Protein 1X3C (pdb70)

Radius of gyration: 23.0 Å; Cα contacts (8 Å, |Δi|>4): 36; chains: 1; bounding box: 34×33×75 Å

CATH classification: 3.30.160.60

Organism: Homo sapiens (NCBI:txid9606)

InterPro domains:
  IPR013087 Zinc finger C2H2-type [PF00096] (807-831)
  IPR013087 Zinc finger C2H2-type [PF25420] (531-563)
  IPR013087 Zinc finger C2H2-type [PS00028] (571-591)
  IPR013087 Zinc finger C2H2-type [PS00028] (683-705)
  IPR013087 Zinc finger C2H2-type [PS00028] (724-744)
  IPR013087 Zinc finger C2H2-type [PS00028] (752-774)
  IPR013087 Zinc finger C2H2-type [PS00028] (781-803)
  IPR013087 Zinc finger C2H2-type [PS00028] (809-831)
  IPR013087 Zinc finger C2H2-type [PS00028] (1100-1123)
  IPR013087 Zinc finger C2H2-type [PS00028] (2116-2139)
  IPR013087 Zinc finger C2H2-type [PS00028] (2174-2197)
  IPR013087 Zinc finger C2H2-type [PS00028] (2258-2281)
  IPR013087 Zinc finger C2H2-type [PS00028] (2388-2410)
  IPR013087 Zinc finger C2H2-type [PS50157] (569-596)
  IPR013087 Zinc finger C2H2-type [PS50157] (681-710)
  IPR013087 Zinc finger C2H2-type [PS50157] (722-749)
  IPR013087 Zinc finger C2H2-type [PS50157] (750-779)
  IPR013087 Zinc finger C2H2-type [PS50157] (807-836)
  IPR013087 Zinc finger C2H2-type [PS50157] (1098-1128)
  IPR013087 Zinc finger C2H2-type [PS50157] (1375-1402)

Foldseek 3Di:
DDDDPDDDDDDPDDDDQADPPHDPDFPDADPPVPPRDTDSDPVVVAVCCCVPVNDGDPPPPPPDDDDDDDDDD

Secondary structure (DSSP, 8-state):
------------------SSSS-SS-S-B--STT---B-SSHHHHHHHHHHHSSS-------S----------

Sequence (73 aa):
GSSGSSGRKKPVSQSLEFPTRYSPYRPYRCVHQGCFAAFTIQQNLILHYQAVHKSDLPAFSAEVEEESGPSSGGSSGSSGRKKPVSQSLEFPTRYSPYRPYRCVHQGCFAAFTIQQNLILHYQAVHKSDLPAFSAEVEEESGPSSGGSSGSSGRKKPVSQSLEFPTRYSPYRPYRCVHQGCFAAFTIQQNLILHYQAVHKSDLPAFSAEVEEESGPSSGGSSGSSGRKKPVSQSLEFPTRYSPYRPYRCVHQGCFAAFTIQQNLILHYQAVHKSDLPAFSAEVEEESGPSSGGSSGSSGRKKPVSQSLEFPTRYSPYRPYRCVHQGCFAAFTIQQNLILHYQAVHKSDLPAFSAEVEEESGPSSGGSSGSSGRKKPVSQSLEFPTRYSPYRPYRCVHQGCFAAFTIQQNLILHYQAVHKSDLPAFSAEVEEESGPSSGGSSGSSGRKKPVSQSLEFPTRYSPYRPYRCVHQGCFAAFTIQQNLILHYQAVHKSDLPAFSAEVEEESGPSSGGSSGSSGRKKPVSQSLEFPTRYSPYRPYRCVHQGCFAAFTIQQNLILHYQAVHKSDLPAFSAEVEEESGPSSGGSSGSSGRKKPVSQSLEFPTRYSPYRPYRCVHQGCFAAFTIQQNLILHYQAVHKSDLPAFSAEVEEESGPSSGGSSGSSGRKKPVSQSLEFPTRYSPYRPYRCVHQGCFAAFTIQQNLILHYQAVHKSDLPAFSAEVEEESGPSSGGSSGSSGRKKPVSQSLEFPTRYSPYRPYRCVHQGCFAAFTIQQNLILHYQAVHKSDLPAFSAEVEEESGPSSGGSSGSSGRKKPVSQSLEFPTRYSPYRPYRCVHQGCFAAFTIQQNLILHYQAVHKSDLPAFSAEVEEESGPSSGGSSGSSGRKKPVSQSLEFPTRYSPYRPYRCVHQGCFAAFTIQQNLILHYQAVHKSDLPAFSAEVEEESGPSSGGSSGSSGRKKPVSQSLEFPTRYSPYRPYRCVHQGCFAAFTIQQNLILHYQAVHKSDLPAFSAEVEEESGPSSGGSSGSSGRKKPVSQSLEFPTRYSPYRPYRCVHQGCFAAFTIQQNLILHYQAVHKSDLPAFSAEVEEESGPSSGGSSGSSGRKKPVSQSLEFPTRYSPYRPYRCVHQGCFAAFTIQQNLILHYQAVHKSDLPAFSAEVEEESGPSSGGSSGSSGRKKPVSQSLEFPTRYSPYRPYRCVHQGCFAAFTIQQNLILHYQAVHKSDLPAFSAEVEEESGPSSGGSSGSSGRKKPVSQSLEFPTRYSPYRPYRCVHQGCFAAFTIQQNLILHYQAVHKSDLPAFSAEVEEESGPSSGGSSGSSGRKKPVSQSLEFPTRYSPYRPYRCVHQGCFAAFTIQQNLILHYQAVHKSDLPAFSAEVEEESGPSSGGSSGSSGRKKPVSQSLEFPTRYSPYRPYRCVHQGCFAAFTIQQNLILHYQAVHKSDLPAFSAEVEEESGPSSG

Solvent-accessible surface area: 7465 Å² total; per-residue (Å²): 134,121,115,75,121,120,77,188,169,144,122,132,117,143,98,135,168,106,134,55,194,144,44,126,145,93,90,87,172,15,102,76,193,70,29,206,31,17,61,64,103,87,95,67,7,44,69,11,6,84,77,81,58,158,43,101,63,72,92,178,108,74,177,102,188,126,154,98,38,142,97,118,117

Nearest PDB structures (foldseek):
  1x3c-assembly1_A  TM=5.666E-01  e=5.095E-11  Homo sapiens
  4r2r-assembly1_A  TM=7.655E-01  e=7.685E-01  Homo sapiens
  2eps-assembly1_A  TM=5.048E-01  e=7.685E-01  Homo sapiens
  1f2i-assembly1_H  TM=7.064E-01  e=3.737E+00  Mus musculus
  1x3c-assembly1_A  TM=5.534E-01  e=3.863E-11  Homo sapiens

Structure (mmCIF, N/CA/C/O backbone):
data_1X3C
#
_entry.id   1X3C
#
loop_
_entity.id
_entity.type
_entity.pdbx_description
1 polymer 'Zinc finger protein 292'
2 non-polymer 'ZINC ION'
#
loop_
_atom_site.group_PDB
_atom_site.id
_atom_site.type_symbol
_atom_site.label_atom_id
_atom_site.label_alt_id
_atom_site.label_comp_id
_atom_site.label_asym_id
_atom_site.label_entity_id
_atom_site.label_seq_id
_atom_site.pdbx_PDB_ins_code
_atom_site.Cartn_x
_atom_site.Cartn_y
_atom_site.Cartn_z
_atom_site.occupancy
_atom_site.B_iso_or_equiv
_atom_site.auth_seq_id
_atom_site.auth_comp_id
_atom_site.auth_asym_id
_atom_site.auth_atom_id
_atom_site.pdbx_PDB_model_num
ATOM 1 N N . GLY A 1 1 ? -24.832 11.520 -51.324 1.00 0.00 1 GLY A N 1
ATOM 2 C CA . GLY A 1 1 ? -25.224 12.190 -50.098 1.00 0.00 1 GLY A CA 1
ATOM 3 C C . GLY A 1 1 ? -24.054 12.416 -49.162 1.00 0.00 1 GLY A C 1
ATOM 4 O O . GLY A 1 1 ? -22.907 12.137 -49.512 1.00 0.00 1 GLY A O 1
ATOM 8 N N . SER A 1 2 ? -24.343 12.924 -47.968 1.00 0.00 2 SER A N 1
ATOM 9 C CA . SER A 1 2 ? -23.305 13.193 -46.980 1.00 0.00 2 SER A CA 1
ATOM 10 C C . SER A 1 2 ? -23.913 13.410 -45.598 1.00 0.00 2 SER A C 1
ATOM 11 O O . SER A 1 2 ? -25.064 13.827 -45.473 1.00 0.00 2 SER A O 1
ATOM 19 N N . SER A 1 3 ? -23.131 13.122 -44.562 1.00 0.00 3 SER A N 1
ATOM 20 C CA . SER A 1 3 ? -23.593 13.281 -43.188 1.00 0.00 3 SER A CA 1
ATOM 21 C C . SER A 1 3 ? -22.423 13.212 -42.211 1.00 0.00 3 SER A C 1
ATOM 22 O O . SER A 1 3 ? -21.318 12.812 -42.574 1.00 0.00 3 SER A O 1
ATOM 30 N N . GLY A 1 4 ? -22.676 13.608 -40.967 1.00 0.00 4 GLY A N 1
ATOM 31 C CA . GLY A 1 4 ? -21.636 13.584 -39.955 1.00 0.00 4 GLY A CA 1
ATOM 32 C C . GLY A 1 4 ? -22.139 13.080 -38.617 1.00 0.00 4 GLY A C 1
ATOM 33 O O . GLY A 1 4 ? -23.271 12.608 -38.510 1.00 0.00 4 GLY A O 1
ATOM 37 N N . SER A 1 5 ? -21.296 13.179 -37.594 1.00 0.00 5 SER A N 1
ATOM 38 C CA . SER A 1 5 ? -21.660 12.724 -36.257 1.00 0.00 5 SER A CA 1
ATOM 39 C C . SER A 1 5 ? -20.800 13.407 -35.198 1.00 0.00 5 SER A C 1
ATOM 40 O O . SER A 1 5 ? -19.671 13.817 -35.469 1.00 0.00 5 SER A O 1
ATOM 48 N N . SER A 1 6 ? -21.342 13.525 -33.990 1.00 0.00 6 SER A N 1
ATOM 49 C CA . SER A 1 6 ? -20.627 14.161 -32.890 1.00 0.00 6 SER A CA 1
ATOM 50 C C . SER A 1 6 ? -20.460 13.196 -31.720 1.00 0.00 6 SER A C 1
ATOM 51 O O . SER A 1 6 ? -21.291 12.315 -31.505 1.00 0.00 6 SER A O 1
ATOM 59 N N . GLY A 1 7 ? -19.379 13.370 -30.966 1.00 0.00 7 GLY A N 1
ATOM 60 C CA . GLY A 1 7 ? -19.122 12.509 -29.827 1.00 0.00 7 GLY A CA 1
ATOM 61 C C . GLY A 1 7 ? -18.051 13.065 -28.910 1.00 0.00 7 GLY A C 1
ATOM 62 O O . GLY A 1 7 ? -17.090 13.683 -29.369 1.00 0.00 7 GLY A O 1
ATOM 66 N N . ARG A 1 8 ? -18.217 12.846 -27.609 1.00 0.00 8 ARG A N 1
ATOM 67 C CA . ARG A 1 8 ? -17.258 13.333 -26.625 1.00 0.00 8 ARG A CA 1
ATOM 68 C C . ARG A 1 8 ? -17.466 12.646 -25.278 1.00 0.00 8 ARG A C 1
ATOM 69 O O . ARG A 1 8 ? -18.464 11.956 -25.068 1.00 0.00 8 ARG A O 1
ATOM 90 N N . LYS A 1 9 ? -16.517 12.839 -24.369 1.00 0.00 9 LYS A N 1
ATOM 91 C CA . LYS A 1 9 ? -16.595 12.239 -23.042 1.00 0.00 9 LYS A CA 1
ATOM 92 C C . LYS A 1 9 ? -15.666 12.955 -22.066 1.00 0.00 9 LYS A C 1
ATOM 93 O O . LYS A 1 9 ? -14.444 12.823 -22.145 1.00 0.00 9 LYS A O 1
ATOM 112 N N . LYS A 1 10 ? -16.252 13.712 -21.145 1.00 0.00 10 LYS A N 1
ATOM 113 C CA . LYS A 1 10 ? -15.478 14.447 -20.152 1.00 0.00 10 LYS A CA 1
ATOM 114 C C . LYS A 1 10 ? -14.886 13.499 -19.113 1.00 0.00 10 LYS A C 1
ATOM 115 O O . LYS A 1 10 ? -15.482 12.483 -18.755 1.00 0.00 10 LYS A O 1
ATOM 134 N N . PRO A 1 11 ? -13.687 13.838 -18.617 1.00 0.00 11 PRO A N 1
ATOM 135 C CA . PRO A 1 11 ? -12.990 13.031 -17.611 1.00 0.00 11 PRO A CA 1
ATOM 136 C C . PRO A 1 11 ? -13.677 13.081 -16.250 1.00 0.00 11 PRO A C 1
ATOM 137 O O . PRO A 1 11 ? -14.633 13.831 -16.053 1.00 0.00 11 PRO A O 1
ATOM 148 N N . VAL A 1 12 ? -13.183 12.278 -15.313 1.00 0.00 12 VAL A N 1
ATOM 149 C CA . VAL A 1 12 ? -13.748 12.232 -13.970 1.00 0.00 12 VAL A CA 1
ATOM 150 C C . VAL A 1 12 ? -12.760 12.766 -12.940 1.00 0.00 12 VAL A C 1
ATOM 151 O O . VAL A 1 12 ? -11.592 12.379 -12.925 1.00 0.00 12 VAL A O 1
ATOM 164 N N . SER A 1 13 ? -13.238 13.658 -12.077 1.00 0.00 13 SER A N 1
ATOM 165 C CA . SER A 1 13 ? -12.396 14.249 -11.044 1.00 0.00 13 SER A CA 1
ATOM 166 C C . SER A 1 13 ? -12.421 13.404 -9.774 1.00 0.00 13 SER A C 1
ATOM 167 O O . SER A 1 13 ? -13.230 13.638 -8.877 1.00 0.00 13 SER A O 1
ATOM 175 N N . GLN A 1 14 ? -11.528 12.422 -9.707 1.00 0.00 14 GLN A N 1
ATOM 176 C CA . GLN A 1 14 ? -11.447 11.541 -8.547 1.00 0.00 14 GLN A CA 1
ATOM 177 C C . GLN A 1 14 ? -10.589 12.162 -7.451 1.00 0.00 14 GLN A C 1
ATOM 178 O O . GLN A 1 14 ? -9.384 12.350 -7.623 1.00 0.00 14 GLN A O 1
ATOM 192 N N . SER A 1 15 ? -11.216 12.480 -6.323 1.00 0.00 15 SER A N 1
ATOM 193 C CA . SER A 1 15 ? -10.510 13.084 -5.199 1.00 0.00 15 SER A CA 1
ATOM 194 C C . SER A 1 15 ? -10.260 12.057 -4.099 1.00 0.00 15 SER A C 1
ATOM 195 O O . SER A 1 15 ? -10.759 10.932 -4.159 1.00 0.00 15 SER A O 1
ATOM 203 N N . LEU A 1 16 ? -9.485 12.452 -3.095 1.00 0.00 16 LEU A N 1
ATOM 204 C CA . LEU A 1 16 ? -9.168 11.567 -1.979 1.00 0.00 16 LEU A CA 1
ATOM 205 C C . LEU A 1 16 ? -10.001 11.920 -0.751 1.00 0.00 16 LEU A C 1
ATOM 206 O O . LEU A 1 16 ? -10.526 13.027 -0.643 1.00 0.00 16 LEU A O 1
ATOM 222 N N . GLU A 1 17 ? -10.115 10.970 0.173 1.00 0.00 17 GLU A N 1
ATOM 223 C CA . GLU A 1 17 ? -10.882 11.182 1.394 1.00 0.00 17 GLU A CA 1
ATOM 224 C C . GLU A 1 17 ? -9.983 11.092 2.624 1.00 0.00 17 GLU A C 1
ATOM 225 O O . GLU A 1 17 ? -10.269 11.691 3.661 1.00 0.00 17 GLU A O 1
ATOM 237 N N . PHE A 1 18 ? -8.896 10.338 2.501 1.00 0.00 18 PHE A N 1
ATOM 238 C CA . PHE A 1 18 ? -7.955 10.167 3.602 1.00 0.00 18 PHE A CA 1
ATOM 239 C C . PHE A 1 18 ? -7.850 11.444 4.430 1.00 0.00 18 PHE A C 1
ATOM 240 O O . PHE A 1 18 ? -7.665 12.542 3.904 1.00 0.00 18 PHE A O 1
ATOM 257 N N . PRO A 1 19 ? -7.970 11.299 5.758 1.00 0.00 19 PRO A N 1
ATOM 258 C CA . PRO A 1 19 ? -7.892 12.430 6.689 1.00 0.00 19 PRO A CA 1
ATOM 259 C C . PRO A 1 19 ? -6.484 13.008 6.781 1.00 0.00 19 PRO A C 1
ATOM 260 O O . PRO A 1 19 ? -6.292 14.221 6.692 1.00 0.00 19 PRO A O 1
ATOM 271 N N . THR A 1 20 ? -5.500 12.132 6.960 1.00 0.00 20 THR A N 1
ATOM 272 C CA . THR A 1 20 ? -4.109 12.556 7.065 1.00 0.00 20 THR A CA 1
ATOM 273 C C . THR A 1 20 ? -3.199 11.667 6.226 1.00 0.00 20 THR A C 1
ATOM 274 O O . THR A 1 20 ? -3.354 10.445 6.207 1.00 0.00 20 THR A O 1
ATOM 285 N N . ARG A 1 21 ? -2.249 12.286 5.534 1.00 0.00 21 ARG A N 1
ATOM 286 C CA . ARG A 1 21 ? -1.313 11.551 4.692 1.00 0.00 21 ARG A CA 1
ATOM 287 C C . ARG A 1 21 ? -0.765 10.330 5.426 1.00 0.00 21 ARG A C 1
ATOM 288 O O . ARG A 1 21 ? -0.407 9.329 4.806 1.00 0.00 21 ARG A O 1
ATOM 309 N N . TYR A 1 22 ? -0.703 10.422 6.750 1.00 0.00 22 TYR A N 1
ATOM 310 C CA . TYR A 1 22 ? -0.196 9.327 7.568 1.00 0.00 22 TYR A CA 1
ATOM 311 C C . TYR A 1 22 ? -0.829 9.345 8.956 1.00 0.00 22 TYR A C 1
ATOM 312 O O . TYR A 1 22 ? -1.038 10.408 9.541 1.00 0.00 22 TYR A O 1
ATOM 330 N N . SER A 1 23 ? -1.132 8.161 9.477 1.00 0.00 23 SER A N 1
ATOM 331 C CA . SER A 1 23 ? -1.745 8.039 10.795 1.00 0.00 23 SER A CA 1
ATOM 332 C C . SER A 1 23 ? -0.690 7.755 11.860 1.00 0.00 23 SER A C 1
ATOM 333 O O . SER A 1 23 ? 0.184 6.904 11.694 1.00 0.00 23 SER A O 1
ATOM 341 N N . PRO A 1 24 ? -0.773 8.485 12.983 1.00 0.00 24 PRO A N 1
ATOM 342 C CA . PRO A 1 24 ? 0.165 8.330 14.098 1.00 0.00 24 PRO A CA 1
ATOM 343 C C . PRO A 1 24 ? -0.017 7.005 14.830 1.00 0.00 24 PRO A C 1
ATOM 344 O O . PRO A 1 24 ? 0.957 6.337 15.177 1.00 0.00 24 PRO A O 1
ATOM 355 N N . TYR A 1 25 ? -1.271 6.629 15.060 1.00 0.00 25 TYR A N 1
ATOM 356 C CA . TYR A 1 25 ? -1.581 5.384 15.752 1.00 0.00 25 TYR A CA 1
ATOM 357 C C . TYR A 1 25 ? -2.095 4.331 14.775 1.00 0.00 25 TYR A C 1
ATOM 358 O O . TYR A 1 25 ? -2.757 4.654 13.789 1.00 0.00 25 TYR A O 1
ATOM 376 N N . ARG A 1 26 ? -1.785 3.070 15.057 1.00 0.00 26 ARG A N 1
ATOM 377 C CA . ARG A 1 26 ? -2.215 1.968 14.204 1.00 0.00 26 ARG A CA 1
ATOM 378 C C . ARG A 1 26 ? -2.947 0.905 15.017 1.00 0.00 26 ARG A C 1
ATOM 379 O O . ARG A 1 26 ? -2.414 0.345 15.976 1.00 0.00 26 ARG A O 1
ATOM 400 N N . PRO A 1 27 ? -4.198 0.619 14.628 1.00 0.00 27 PRO A N 1
ATOM 401 C CA . PRO A 1 27 ? -5.030 -0.379 15.307 1.00 0.00 27 PRO A CA 1
ATOM 402 C C . PRO A 1 27 ? -4.529 -1.802 15.080 1.00 0.00 27 PRO A C 1
ATOM 403 O O . PRO A 1 27 ? -4.819 -2.705 15.866 1.00 0.00 27 PRO A O 1
ATOM 414 N N . TYR A 1 28 ? -3.777 -1.995 14.003 1.00 0.00 28 TYR A N 1
ATOM 415 C CA . TYR A 1 28 ? -3.237 -3.309 13.673 1.00 0.00 28 TYR A CA 1
ATOM 416 C C . TYR A 1 28 ? -1.794 -3.441 14.149 1.00 0.00 28 TYR A C 1
ATOM 417 O O . TYR A 1 28 ? -0.910 -2.714 13.695 1.00 0.00 28 TYR A O 1
ATOM 435 N N . ARG A 1 29 ? -1.564 -4.374 15.067 1.00 0.00 29 ARG A N 1
ATOM 436 C CA . ARG A 1 29 ? -0.229 -4.603 15.606 1.00 0.00 29 ARG A CA 1
ATOM 437 C C . ARG A 1 29 ? 0.086 -6.094 15.664 1.00 0.00 29 ARG A C 1
ATOM 438 O O . ARG A 1 29 ? -0.704 -6.887 16.177 1.00 0.00 29 ARG A O 1
ATOM 459 N N . CYS A 1 30 ? 1.245 -6.470 15.134 1.00 0.00 30 CYS A N 1
ATOM 460 C CA . CYS A 1 30 ? 1.666 -7.866 15.125 1.00 0.00 30 CYS A CA 1
ATOM 461 C C . CYS A 1 30 ? 1.512 -8.490 16.509 1.00 0.00 30 CYS A C 1
ATOM 462 O O . CYS A 1 30 ? 1.941 -7.919 17.511 1.00 0.00 30 CYS A O 1
ATOM 469 N N . VAL A 1 31 ? 0.896 -9.668 16.555 1.00 0.00 31 VAL A N 1
ATOM 470 C CA . VAL A 1 31 ? 0.686 -10.371 17.815 1.00 0.00 31 VAL A CA 1
ATOM 471 C C . VAL A 1 31 ? 1.948 -11.105 18.252 1.00 0.00 31 VAL A C 1
ATOM 472 O O . VAL A 1 31 ? 2.239 -11.208 19.444 1.00 0.00 31 VAL A O 1
ATOM 485 N N . HIS A 1 32 ? 2.697 -11.614 17.278 1.00 0.00 32 HIS A N 1
ATOM 486 C CA . HIS A 1 32 ? 3.931 -12.339 17.562 1.00 0.00 32 HIS A CA 1
ATOM 487 C C . HIS A 1 32 ? 4.676 -11.705 18.732 1.00 0.00 32 HIS A C 1
ATOM 488 O O . HIS A 1 32 ? 5.124 -10.562 18.647 1.00 0.00 32 HIS A O 1
ATOM 502 N N . GLN A 1 33 ? 4.805 -12.454 19.822 1.00 0.00 33 GLN A N 1
ATOM 503 C CA . GLN A 1 33 ? 5.495 -11.964 21.009 1.00 0.00 33 GLN A CA 1
ATOM 504 C C . GLN A 1 33 ? 6.948 -11.624 20.693 1.00 0.00 33 GLN A C 1
ATOM 505 O O . GLN A 1 33 ? 7.828 -12.478 20.779 1.00 0.00 33 GLN A O 1
ATOM 519 N N . GLY A 1 34 ? 7.190 -10.369 20.325 1.00 0.00 34 GLY A N 1
ATOM 520 C CA . GLY A 1 34 ? 8.538 -9.939 20.001 1.00 0.00 34 GLY A CA 1
ATOM 521 C C . GLY A 1 34 ? 8.643 -9.369 18.600 1.00 0.00 34 GLY A C 1
ATOM 522 O O . GLY A 1 34 ? 9.616 -9.624 17.889 1.00 0.00 34 GLY A O 1
ATOM 526 N N . CYS A 1 35 ? 7.638 -8.597 18.199 1.00 0.00 35 CYS A N 1
ATOM 527 C CA . CYS A 1 35 ? 7.620 -7.992 16.873 1.00 0.00 35 CYS A CA 1
ATOM 528 C C . CYS A 1 35 ? 7.057 -6.575 16.931 1.00 0.00 35 CYS A C 1
ATOM 529 O O . CYS A 1 35 ? 5.866 -6.377 17.173 1.00 0.00 35 CYS A O 1
ATOM 536 N N . PHE A 1 36 ? 7.922 -5.591 16.705 1.00 0.00 36 PHE A N 1
ATOM 537 C CA . PHE A 1 36 ? 7.512 -4.192 16.732 1.00 0.00 36 PHE A CA 1
ATOM 538 C C . PHE A 1 36 ? 7.134 -3.709 15.334 1.00 0.00 36 PHE A C 1
ATOM 539 O O . PHE A 1 36 ? 7.855 -2.923 14.721 1.00 0.00 36 PHE A O 1
ATOM 556 N N . ALA A 1 37 ? 5.999 -4.188 14.836 1.00 0.00 37 ALA A N 1
ATOM 557 C CA . ALA A 1 37 ? 5.524 -3.805 13.513 1.00 0.00 37 ALA A CA 1
ATOM 558 C C . ALA A 1 37 ? 4.014 -3.587 13.513 1.00 0.00 37 ALA A C 1
ATOM 559 O O . ALA A 1 37 ? 3.303 -4.104 14.374 1.00 0.00 37 ALA A O 1
ATOM 566 N N . ALA A 1 38 ? 3.532 -2.818 12.542 1.00 0.00 38 ALA A N 1
ATOM 567 C CA . ALA A 1 38 ? 2.107 -2.533 12.430 1.00 0.00 38 ALA A CA 1
ATOM 568 C C . ALA A 1 38 ? 1.790 -1.825 11.117 1.00 0.00 38 ALA A C 1
ATOM 569 O O . ALA A 1 38 ? 2.655 -1.179 10.524 1.00 0.00 38 ALA A O 1
ATOM 576 N N . PHE A 1 39 ? 0.546 -1.951 10.667 1.00 0.00 39 PHE A N 1
ATOM 577 C CA . PHE A 1 39 ? 0.116 -1.324 9.423 1.00 0.00 39 PHE A CA 1
ATOM 578 C C . PHE A 1 39 ? -1.331 -0.852 9.524 1.00 0.00 39 PHE A C 1
ATOM 579 O O . PHE A 1 39 ? -2.237 -1.640 9.797 1.00 0.00 39 PHE A O 1
ATOM 596 N N . THR A 1 40 ? -1.542 0.442 9.302 1.00 0.00 40 THR A N 1
ATOM 597 C CA . THR A 1 40 ? -2.878 1.021 9.369 1.00 0.00 40 THR A CA 1
ATOM 598 C C . THR A 1 40 ? -3.877 0.194 8.568 1.00 0.00 40 THR A C 1
ATOM 599 O O . THR A 1 40 ? -4.974 -0.101 9.042 1.00 0.00 40 THR A O 1
ATOM 610 N N . ILE A 1 41 ? -3.490 -0.178 7.352 1.00 0.00 41 ILE A N 1
ATOM 611 C CA . ILE A 1 41 ? -4.352 -0.972 6.487 1.00 0.00 41 ILE A CA 1
ATOM 612 C C . ILE A 1 41 ? -4.212 -2.461 6.788 1.00 0.00 41 ILE A C 1
ATOM 613 O O . ILE A 1 41 ? -3.102 -2.976 6.916 1.00 0.00 41 ILE A O 1
ATOM 629 N N . GLN A 1 42 ? -5.346 -3.145 6.900 1.00 0.00 42 GLN A N 1
ATOM 630 C CA . GLN A 1 42 ? -5.350 -4.575 7.186 1.00 0.00 42 GLN A CA 1
ATOM 631 C C . GLN A 1 42 ? -4.569 -5.344 6.125 1.00 0.00 42 GLN A C 1
ATOM 632 O O . GLN A 1 42 ? -3.890 -6.324 6.431 1.00 0.00 42 GLN A O 1
ATOM 646 N N . GLN A 1 43 ? -4.671 -4.893 4.879 1.00 0.00 43 GLN A N 1
ATOM 647 C CA . GLN A 1 43 ? -3.974 -5.540 3.774 1.00 0.00 43 GLN A CA 1
ATOM 648 C C . GLN A 1 43 ? -2.462 -5.435 3.947 1.00 0.00 43 GLN A C 1
ATOM 649 O O . GLN A 1 43 ? -1.765 -6.446 4.024 1.00 0.00 43 GLN A O 1
ATOM 663 N N . ASN A 1 44 ? -1.962 -4.205 4.006 1.00 0.00 44 ASN A N 1
ATOM 664 C CA . ASN A 1 44 ? -0.533 -3.968 4.169 1.00 0.00 44 ASN A CA 1
ATOM 665 C C . ASN A 1 44 ? 0.011 -4.730 5.374 1.00 0.00 44 ASN A C 1
ATOM 666 O O . ASN A 1 44 ? 1.222 -4.899 5.521 1.00 0.00 44 ASN A O 1
ATOM 677 N N . LEU A 1 45 ? -0.892 -5.186 6.235 1.00 0.00 45 LEU A N 1
ATOM 678 C CA . LEU A 1 45 ? -0.504 -5.931 7.428 1.00 0.00 45 LEU A CA 1
ATOM 679 C C . LEU A 1 45 ? -0.334 -7.414 7.113 1.00 0.00 45 LEU A C 1
ATOM 680 O O . LEU A 1 45 ? 0.431 -8.115 7.776 1.00 0.00 45 LEU A O 1
ATOM 696 N N . ILE A 1 46 ? -1.051 -7.883 6.098 1.00 0.00 46 ILE A N 1
ATOM 697 C CA . ILE A 1 46 ? -0.977 -9.282 5.694 1.00 0.00 46 ILE A CA 1
ATOM 698 C C . ILE A 1 46 ? 0.423 -9.640 5.207 1.00 0.00 46 ILE A C 1
ATOM 699 O O . ILE A 1 46 ? 1.089 -10.504 5.779 1.00 0.00 46 ILE A O 1
ATOM 715 N N . LEU A 1 47 ? 0.865 -8.970 4.149 1.00 0.00 47 LEU A N 1
ATOM 716 C CA . LEU A 1 47 ? 2.188 -9.216 3.585 1.00 0.00 47 LEU A CA 1
ATOM 717 C C . LEU A 1 47 ? 3.254 -9.211 4.676 1.00 0.00 47 LEU A C 1
ATOM 718 O O . LEU A 1 47 ? 4.144 -10.062 4.692 1.00 0.00 47 LEU A O 1
ATOM 734 N N . HIS A 1 48 ? 3.157 -8.248 5.587 1.00 0.00 48 HIS A N 1
ATOM 735 C CA . HIS A 1 48 ? 4.112 -8.134 6.683 1.00 0.00 48 HIS A CA 1
ATOM 736 C C . HIS A 1 48 ? 4.431 -9.506 7.270 1.00 0.00 48 HIS A C 1
ATOM 737 O O . HIS A 1 48 ? 5.590 -9.823 7.539 1.00 0.00 48 HIS A O 1
ATOM 751 N N . TYR A 1 49 ? 3.396 -10.315 7.468 1.00 0.00 49 TYR A N 1
ATOM 752 C CA . TYR A 1 49 ? 3.565 -11.651 8.026 1.00 0.00 49 TYR A CA 1
ATOM 753 C C . TYR A 1 49 ? 4.234 -12.581 7.019 1.00 0.00 49 TYR A C 1
ATOM 754 O O . TYR A 1 49 ? 4.918 -13.532 7.396 1.00 0.00 49 TYR A O 1
ATOM 772 N N . GLN A 1 50 ? 4.030 -12.299 5.736 1.00 0.00 50 GLN A N 1
ATOM 773 C CA . GLN A 1 50 ? 4.613 -13.110 4.674 1.00 0.00 50 GLN A CA 1
ATOM 774 C C . GLN A 1 50 ? 5.989 -12.584 4.280 1.00 0.00 50 GLN A C 1
ATOM 775 O O . GLN A 1 50 ? 6.753 -13.265 3.597 1.00 0.00 50 GLN A O 1
ATOM 789 N N . ALA A 1 51 ? 6.299 -11.367 4.715 1.00 0.00 51 ALA A N 1
ATOM 790 C CA . ALA A 1 51 ? 7.584 -10.750 4.410 1.00 0.00 51 ALA A CA 1
ATOM 791 C C . ALA A 1 51 ? 8.552 -10.889 5.580 1.00 0.00 51 ALA A C 1
ATOM 792 O O . ALA A 1 51 ? 9.768 -10.819 5.404 1.00 0.00 51 ALA A O 1
ATOM 799 N N . VAL A 1 52 ? 8.004 -11.085 6.775 1.00 0.00 52 VAL A N 1
ATOM 800 C CA . VAL A 1 52 ? 8.819 -11.234 7.974 1.00 0.00 52 VAL A CA 1
ATOM 801 C C . VAL A 1 52 ? 8.872 -12.689 8.426 1.00 0.00 52 VAL A C 1
ATOM 802 O O . VAL A 1 52 ? 9.950 -13.263 8.583 1.00 0.00 52 VAL A O 1
ATOM 815 N N . HIS A 1 53 ? 7.700 -13.282 8.632 1.00 0.00 53 HIS A N 1
ATOM 816 C CA . HIS A 1 53 ? 7.612 -14.672 9.065 1.00 0.00 53 HIS A CA 1
ATOM 817 C C . HIS A 1 53 ? 7.116 -15.564 7.930 1.00 0.00 53 HIS A C 1
ATOM 818 O O . HIS A 1 53 ? 6.676 -16.691 8.159 1.00 0.00 53 HIS A O 1
ATOM 832 N N . LYS A 1 54 ? 7.188 -15.052 6.707 1.00 0.00 54 LYS A N 1
ATOM 833 C CA . LYS A 1 54 ? 6.747 -15.800 5.536 1.00 0.00 54 LYS A CA 1
ATOM 834 C C . LYS A 1 54 ? 5.555 -16.690 5.876 1.00 0.00 54 LYS A C 1
ATOM 835 O O . LYS A 1 54 ? 5.568 -17.891 5.606 1.00 0.00 54 LYS A O 1
ATOM 854 N N . SER A 1 55 ? 4.527 -16.092 6.468 1.00 0.00 55 SER A N 1
ATOM 855 C CA . SER A 1 55 ? 3.328 -16.831 6.847 1.00 0.00 55 SER A CA 1
ATOM 856 C C . SER A 1 55 ? 2.095 -15.934 6.787 1.00 0.00 55 SER A C 1
ATOM 857 O O . SER A 1 55 ? 2.203 -14.725 6.582 1.00 0.00 55 SER A O 1
ATOM 865 N N . ASP A 1 56 ? 0.924 -16.536 6.966 1.00 0.00 56 ASP A N 1
ATOM 866 C CA . ASP A 1 56 ? -0.330 -15.793 6.933 1.00 0.00 56 ASP A CA 1
ATOM 867 C C . ASP A 1 56 ? -0.905 -15.636 8.337 1.00 0.00 56 ASP A C 1
ATOM 868 O O . ASP A 1 56 ? -0.702 -16.489 9.202 1.00 0.00 56 ASP A O 1
ATOM 877 N N . LEU A 1 57 ? -1.623 -14.540 8.558 1.00 0.00 57 LEU A N 1
ATOM 878 C CA . LEU A 1 57 ? -2.227 -14.269 9.857 1.00 0.00 57 LEU A CA 1
ATOM 879 C C . LEU A 1 57 ? -2.956 -15.501 10.386 1.00 0.00 57 LEU A C 1
ATOM 880 O O . LEU A 1 57 ? -3.404 -16.361 9.627 1.00 0.00 57 LEU A O 1
ATOM 896 N N . PRO A 1 58 ? -3.079 -15.589 11.719 1.00 0.00 58 PRO A N 1
ATOM 897 C CA . PRO A 1 58 ? -3.755 -16.710 12.379 1.00 0.00 58 PRO A CA 1
ATOM 898 C C . PRO A 1 58 ? -5.261 -16.699 12.142 1.00 0.00 58 PRO A C 1
ATOM 899 O O . PRO A 1 58 ? -5.769 -15.905 11.351 1.00 0.00 58 PRO A O 1
ATOM 910 N N . ALA A 1 59 ? -5.971 -17.585 12.833 1.00 0.00 59 ALA A N 1
ATOM 911 C CA . ALA A 1 59 ? -7.419 -17.675 12.699 1.00 0.00 59 ALA A CA 1
ATOM 912 C C . ALA A 1 59 ? -8.103 -17.591 14.060 1.00 0.00 59 ALA A C 1
ATOM 913 O O . ALA A 1 59 ? -7.967 -18.489 14.891 1.00 0.00 59 ALA A O 1
ATOM 920 N N . PHE A 1 60 ? -8.837 -16.506 14.281 1.00 0.00 60 PHE A N 1
ATOM 921 C CA . PHE A 1 60 ? -9.540 -16.303 15.543 1.00 0.00 60 PHE A CA 1
ATOM 922 C C . PHE A 1 60 ? -11.016 -16.000 15.300 1.00 0.00 60 PHE A C 1
ATOM 923 O O . PHE A 1 60 ? -11.622 -15.199 16.012 1.00 0.00 60 PHE A O 1
ATOM 940 N N . SER A 1 61 ? -11.588 -16.646 14.289 1.00 0.00 61 SER A N 1
ATOM 941 C CA . SER A 1 61 ? -12.991 -16.443 13.948 1.00 0.00 61 SER A CA 1
ATOM 942 C C . SER A 1 61 ? -13.490 -17.546 13.020 1.00 0.00 61 SER A C 1
ATOM 943 O O . SER A 1 61 ? -12.733 -18.437 12.634 1.00 0.00 61 SER A O 1
ATOM 951 N N . ALA A 1 62 ? -14.769 -17.480 12.666 1.00 0.00 62 ALA A N 1
ATOM 952 C CA . ALA A 1 62 ? -15.369 -18.471 11.781 1.00 0.00 62 ALA A CA 1
ATOM 953 C C . ALA A 1 62 ? -16.150 -17.801 10.656 1.00 0.00 62 ALA A C 1
ATOM 954 O O . ALA A 1 62 ? -16.220 -16.575 10.582 1.00 0.00 62 ALA A O 1
ATOM 961 N N . GLU A 1 63 ? -16.735 -18.614 9.781 1.00 0.00 63 GLU A N 1
ATOM 962 C CA . GLU A 1 63 ? -17.509 -18.098 8.659 1.00 0.00 63 GLU A CA 1
ATOM 963 C C . GLU A 1 63 ? -18.650 -17.211 9.147 1.00 0.00 63 GLU A C 1
ATOM 964 O O . GLU A 1 63 ? -19.780 -17.670 9.315 1.00 0.00 63 GLU A O 1
ATOM 976 N N . VAL A 1 64 ? -18.346 -15.937 9.373 1.00 0.00 64 VAL A N 1
ATOM 977 C CA . VAL A 1 64 ? -19.346 -14.984 9.841 1.00 0.00 64 VAL A CA 1
ATOM 978 C C . VAL A 1 64 ? -19.121 -13.606 9.228 1.00 0.00 64 VAL A C 1
ATOM 979 O O . VAL A 1 64 ? -17.990 -13.128 9.149 1.00 0.00 64 VAL A O 1
ATOM 992 N N . GLU A 1 65 ? -20.207 -12.973 8.795 1.00 0.00 65 GLU A N 1
ATOM 993 C CA . GLU A 1 65 ? -20.128 -11.650 8.189 1.00 0.00 65 GLU A CA 1
ATOM 994 C C . GLU A 1 65 ? -21.125 -10.693 8.837 1.00 0.00 65 GLU A C 1
ATOM 995 O O . GLU A 1 65 ? -21.852 -9.978 8.148 1.00 0.00 65 GLU A O 1
ATOM 1007 N N . GLU A 1 66 ? -21.153 -10.688 10.166 1.00 0.00 66 GLU A N 1
ATOM 1008 C CA . GLU A 1 66 ? -22.062 -9.821 10.907 1.00 0.00 66 GLU A CA 1
ATOM 1009 C C . GLU A 1 66 ? -21.286 -8.845 11.787 1.00 0.00 66 GLU A C 1
ATOM 1010 O O . GLU A 1 66 ? -20.079 -8.988 11.974 1.00 0.00 66 GLU A O 1
ATOM 1022 N N . GLU A 1 67 ? -21.990 -7.854 12.324 1.00 0.00 67 GLU A N 1
ATOM 1023 C CA . GLU A 1 67 ? -21.368 -6.853 13.183 1.00 0.00 67 GLU A CA 1
ATOM 1024 C C . GLU A 1 67 ? -21.789 -7.047 14.637 1.00 0.00 67 GLU A C 1
ATOM 1025 O O . GLU A 1 67 ? -20.961 -7.342 15.499 1.00 0.00 67 GLU A O 1
ATOM 1037 N N . SER A 1 68 ? -23.080 -6.878 14.900 1.00 0.00 68 SER A N 1
ATOM 1038 C CA . SER A 1 68 ? -23.611 -7.029 16.250 1.00 0.00 68 SER A CA 1
ATOM 1039 C C . SER A 1 68 ? -22.636 -6.474 17.283 1.00 0.00 68 SER A C 1
ATOM 1040 O O . SER A 1 68 ? -22.444 -7.057 18.349 1.00 0.00 68 SER A O 1
ATOM 1048 N N . GLY A 1 69 ? -22.021 -5.340 16.958 1.00 0.00 69 GLY A N 1
ATOM 1049 C CA . GLY A 1 69 ? -21.073 -4.724 17.867 1.00 0.00 69 GLY A CA 1
ATOM 1050 C C . GLY A 1 69 ? -21.752 -3.904 18.946 1.00 0.00 69 GLY A C 1
ATOM 1051 O O . GLY A 1 69 ? -22.927 -3.552 18.841 1.00 0.00 69 GLY A O 1
ATOM 1055 N N . PRO A 1 70 ? -21.004 -3.589 20.014 1.00 0.00 70 PRO A N 1
ATOM 1056 C CA . PRO A 1 70 ? -21.522 -2.803 21.138 1.00 0.00 70 PRO A CA 1
ATOM 1057 C C . PRO A 1 70 ? -21.772 -1.347 20.761 1.00 0.00 70 PRO A C 1
ATOM 1058 O O . PRO A 1 70 ? -20.902 -0.493 20.933 1.00 0.00 70 PRO A O 1
ATOM 1069 N N . SER A 1 71 ? -22.966 -1.071 20.247 1.00 0.00 71 SER A N 1
ATOM 1070 C CA . SER A 1 71 ? -23.330 0.282 19.842 1.00 0.00 71 SER A CA 1
ATOM 1071 C C . SER A 1 71 ? -23.032 1.281 20.956 1.00 0.00 71 SER A C 1
ATOM 1072 O O . SER A 1 71 ? -22.882 0.905 22.118 1.00 0.00 71 SER A O 1
ATOM 1080 N N . SER A 1 72 ? -22.949 2.557 20.592 1.00 0.00 72 SER A N 1
ATOM 1081 C CA . SER A 1 72 ? -22.666 3.611 21.560 1.00 0.00 72 SER A CA 1
ATOM 1082 C C . SER A 1 72 ? -23.585 3.496 22.772 1.00 0.00 72 SER A C 1
ATOM 1083 O O . SER A 1 72 ? -24.749 3.118 22.650 1.00 0.00 72 SER A O 1
ATOM 1091 N N . GLY A 1 73 ? -23.051 3.827 23.945 1.00 0.00 73 GLY A N 1
ATOM 1092 C CA . GLY A 1 73 ? -23.835 3.755 25.163 1.00 0.00 73 GLY A CA 1
ATOM 1093 C C . GLY A 1 73 ? -23.795 2.379 25.798 1.00 0.00 73 GLY A C 1
ATOM 1094 O O . GLY A 1 73 ? -23.353 1.432 25.149 1.00 0.00 73 GLY A O 1
ATOM 1099 N N . GLY A 1 1 ? -28.012 -36.920 -19.692 1.00 0.00 1 GLY A N 2
ATOM 1100 C CA . GLY A 1 1 ? -28.339 -35.596 -19.194 1.00 0.00 1 GLY A CA 2
ATOM 1101 C C . GLY A 1 1 ? -27.334 -34.548 -19.631 1.00 0.00 1 GLY A C 2
ATOM 1102 O O . GLY A 1 1 ? -26.303 -34.874 -20.220 1.00 0.00 1 GLY A O 2
ATOM 1106 N N . SER A 1 2 ? -27.634 -33.286 -19.343 1.00 0.00 2 SER A N 2
ATOM 1107 C CA . SER A 1 2 ? -26.752 -32.186 -19.714 1.00 0.00 2 SER A CA 2
ATOM 1108 C C . SER A 1 2 ? -27.242 -30.871 -19.117 1.00 0.00 2 SER A C 2
ATOM 1109 O O . SER A 1 2 ? -28.445 -30.638 -19.004 1.00 0.00 2 SER A O 2
ATOM 1117 N N . SER A 1 3 ? -26.300 -30.014 -18.736 1.00 0.00 3 SER A N 2
ATOM 1118 C CA . SER A 1 3 ? -26.634 -28.723 -18.146 1.00 0.00 3 SER A CA 2
ATOM 1119 C C . SER A 1 3 ? -25.416 -27.805 -18.122 1.00 0.00 3 SER A C 2
ATOM 1120 O O . SER A 1 3 ? -24.302 -28.225 -18.432 1.00 0.00 3 SER A O 2
ATOM 1128 N N . GLY A 1 4 ? -25.637 -26.547 -17.751 1.00 0.00 4 GLY A N 2
ATOM 1129 C CA . GLY A 1 4 ? -24.550 -25.588 -17.693 1.00 0.00 4 GLY A CA 2
ATOM 1130 C C . GLY A 1 4 ? -25.037 -24.171 -17.466 1.00 0.00 4 GLY A C 2
ATOM 1131 O O . GLY A 1 4 ? -26.117 -23.798 -17.925 1.00 0.00 4 GLY A O 2
ATOM 1135 N N . SER A 1 5 ? -24.241 -23.380 -16.755 1.00 0.00 5 SER A N 2
ATOM 1136 C CA . SER A 1 5 ? -24.600 -21.997 -16.463 1.00 0.00 5 SER A CA 2
ATOM 1137 C C . SER A 1 5 ? -23.391 -21.217 -15.956 1.00 0.00 5 SER A C 2
ATOM 1138 O O . SER A 1 5 ? -22.462 -21.791 -15.389 1.00 0.00 5 SER A O 2
ATOM 1146 N N . SER A 1 6 ? -23.411 -19.904 -16.166 1.00 0.00 6 SER A N 2
ATOM 1147 C CA . SER A 1 6 ? -22.316 -19.044 -15.734 1.00 0.00 6 SER A CA 2
ATOM 1148 C C . SER A 1 6 ? -22.786 -17.602 -15.579 1.00 0.00 6 SER A C 2
ATOM 1149 O O . SER A 1 6 ? -23.823 -17.214 -16.115 1.00 0.00 6 SER A O 2
ATOM 1157 N N . GLY A 1 7 ? -22.014 -16.810 -14.840 1.00 0.00 7 GLY A N 2
ATOM 1158 C CA . GLY A 1 7 ? -22.368 -15.419 -14.627 1.00 0.00 7 GLY A CA 2
ATOM 1159 C C . GLY A 1 7 ? -21.393 -14.707 -13.709 1.00 0.00 7 GLY A C 2
ATOM 1160 O O . GLY A 1 7 ? -20.699 -15.344 -12.917 1.00 0.00 7 GLY A O 2
ATOM 1164 N N . ARG A 1 8 ? -21.340 -13.384 -13.817 1.00 0.00 8 ARG A N 2
ATOM 1165 C CA . ARG A 1 8 ? -20.441 -12.586 -12.992 1.00 0.00 8 ARG A CA 2
ATOM 1166 C C . ARG A 1 8 ? -20.744 -11.098 -13.141 1.00 0.00 8 ARG A C 2
ATOM 1167 O O . ARG A 1 8 ? -21.463 -10.687 -14.052 1.00 0.00 8 ARG A O 2
ATOM 1188 N N . LYS A 1 9 ? -20.190 -10.293 -12.240 1.00 0.00 9 LYS A N 2
ATOM 1189 C CA . LYS A 1 9 ? -20.399 -8.851 -12.270 1.00 0.00 9 LYS A CA 2
ATOM 1190 C C . LYS A 1 9 ? -19.075 -8.106 -12.131 1.00 0.00 9 LYS A C 2
ATOM 1191 O O . LYS A 1 9 ? -18.072 -8.677 -11.704 1.00 0.00 9 LYS A O 2
ATOM 1210 N N . LYS A 1 10 ? -19.080 -6.828 -12.494 1.00 0.00 10 LYS A N 2
ATOM 1211 C CA . LYS A 1 10 ? -17.880 -6.003 -12.408 1.00 0.00 10 LYS A CA 2
ATOM 1212 C C . LYS A 1 10 ? -18.017 -4.957 -11.307 1.00 0.00 10 LYS A C 2
ATOM 1213 O O . LYS A 1 10 ? -19.085 -4.381 -11.095 1.00 0.00 10 LYS A O 2
ATOM 1232 N N . PRO A 1 11 ? -16.912 -4.701 -10.591 1.00 0.00 11 PRO A N 2
ATOM 1233 C CA . PRO A 1 11 ? -16.884 -3.721 -9.502 1.00 0.00 11 PRO A CA 2
ATOM 1234 C C . PRO A 1 11 ? -17.005 -2.288 -10.008 1.00 0.00 11 PRO A C 2
ATOM 1235 O O . PRO A 1 11 ? -17.165 -2.054 -11.206 1.00 0.00 11 PRO A O 2
ATOM 1246 N N . VAL A 1 12 ? -16.927 -1.331 -9.089 1.00 0.00 12 VAL A N 2
ATOM 1247 C CA . VAL A 1 12 ? -17.027 0.080 -9.443 1.00 0.00 12 VAL A CA 2
ATOM 1248 C C . VAL A 1 12 ? -16.597 0.969 -8.281 1.00 0.00 12 VAL A C 2
ATOM 1249 O O . VAL A 1 12 ? -17.188 0.927 -7.202 1.00 0.00 12 VAL A O 2
ATOM 1262 N N . SER A 1 13 ? -15.564 1.774 -8.510 1.00 0.00 13 SER A N 2
ATOM 1263 C CA . SER A 1 13 ? -15.053 2.672 -7.482 1.00 0.00 13 SER A CA 2
ATOM 1264 C C . SER A 1 13 ? -16.083 3.743 -7.134 1.00 0.00 13 SER A C 2
ATOM 1265 O O . SER A 1 13 ? -17.112 3.866 -7.797 1.00 0.00 13 SER A O 2
ATOM 1273 N N . GLN A 1 14 ? -15.796 4.514 -6.090 1.00 0.00 14 GLN A N 2
ATOM 1274 C CA . GLN A 1 14 ? -16.698 5.573 -5.653 1.00 0.00 14 GLN A CA 2
ATOM 1275 C C . GLN A 1 14 ? -15.937 6.658 -4.898 1.00 0.00 14 GLN A C 2
ATOM 1276 O O . GLN A 1 14 ? -15.160 6.367 -3.989 1.00 0.00 14 GLN A O 2
ATOM 1290 N N . SER A 1 15 ? -16.166 7.910 -5.282 1.00 0.00 15 SER A N 2
ATOM 1291 C CA . SER A 1 15 ? -15.499 9.039 -4.644 1.00 0.00 15 SER A CA 2
ATOM 1292 C C . SER A 1 15 ? -16.293 9.528 -3.436 1.00 0.00 15 SER A C 2
ATOM 1293 O O . SER A 1 15 ? -17.521 9.602 -3.475 1.00 0.00 15 SER A O 2
ATOM 1301 N N . LEU A 1 16 ? -15.582 9.859 -2.364 1.00 0.00 16 LEU A N 2
ATOM 1302 C CA . LEU A 1 16 ? -16.219 10.342 -1.143 1.00 0.00 16 LEU A CA 2
ATOM 1303 C C . LEU A 1 16 ? -15.892 11.812 -0.903 1.00 0.00 16 LEU A C 2
ATOM 1304 O O . LEU A 1 16 ? -15.032 12.384 -1.572 1.00 0.00 16 LEU A O 2
ATOM 1320 N N . GLU A 1 17 ? -16.584 12.417 0.058 1.00 0.00 17 GLU A N 2
ATOM 1321 C CA . GLU A 1 17 ? -16.365 13.821 0.387 1.00 0.00 17 GLU A CA 2
ATOM 1322 C C . GLU A 1 17 ? -14.895 14.196 0.222 1.00 0.00 17 GLU A C 2
ATOM 1323 O O . GLU A 1 17 ? -14.571 15.286 -0.249 1.00 0.00 17 GLU A O 2
ATOM 1335 N N . PHE A 1 18 ? -14.011 13.285 0.614 1.00 0.00 18 PHE A N 2
ATOM 1336 C CA . PHE A 1 18 ? -12.575 13.520 0.512 1.00 0.00 18 PHE A CA 2
ATOM 1337 C C . PHE A 1 18 ? -11.849 12.259 0.055 1.00 0.00 18 PHE A C 2
ATOM 1338 O O . PHE A 1 18 ? -11.812 11.246 0.754 1.00 0.00 18 PHE A O 2
ATOM 1355 N N . PRO A 1 19 ? -11.258 12.320 -1.147 1.00 0.00 19 PRO A N 2
ATOM 1356 C CA . PRO A 1 19 ? -10.521 11.191 -1.725 1.00 0.00 19 PRO A CA 2
ATOM 1357 C C . PRO A 1 19 ? -9.216 10.912 -0.989 1.00 0.00 19 PRO A C 2
ATOM 1358 O O . PRO A 1 19 ? -8.671 9.810 -1.064 1.00 0.00 19 PRO A O 2
ATOM 1369 N N . THR A 1 20 ? -8.717 11.918 -0.275 1.00 0.00 20 THR A N 2
ATOM 1370 C CA . THR A 1 20 ? -7.475 11.781 0.475 1.00 0.00 20 THR A CA 2
ATOM 1371 C C . THR A 1 20 ? -7.727 11.165 1.846 1.00 0.00 20 THR A C 2
ATOM 1372 O O . THR A 1 20 ? -8.722 11.472 2.502 1.00 0.00 20 THR A O 2
ATOM 1383 N N . ARG A 1 21 ? -6.818 10.295 2.275 1.00 0.00 21 ARG A N 2
ATOM 1384 C CA . ARG A 1 21 ? -6.942 9.636 3.569 1.00 0.00 21 ARG A CA 2
ATOM 1385 C C . ARG A 1 21 ? -5.674 9.822 4.398 1.00 0.00 21 ARG A C 2
ATOM 1386 O O . ARG A 1 21 ? -4.605 10.114 3.859 1.00 0.00 21 ARG A O 2
ATOM 1407 N N . TYR A 1 22 ? -5.800 9.651 5.709 1.00 0.00 22 TYR A N 2
ATOM 1408 C CA . TYR A 1 22 ? -4.665 9.803 6.612 1.00 0.00 22 TYR A CA 2
ATOM 1409 C C . TYR A 1 22 ? -4.591 8.638 7.594 1.00 0.00 22 TYR A C 2
ATOM 1410 O O . TYR A 1 22 ? -5.447 7.754 7.591 1.00 0.00 22 TYR A O 2
ATOM 1428 N N . SER A 1 23 ? -3.560 8.645 8.433 1.00 0.00 23 SER A N 2
ATOM 1429 C CA . SER A 1 23 ? -3.370 7.588 9.419 1.00 0.00 23 SER A CA 2
ATOM 1430 C C . SER A 1 23 ? -3.405 8.153 10.836 1.00 0.00 23 SER A C 2
ATOM 1431 O O . SER A 1 23 ? -2.397 8.613 11.373 1.00 0.00 23 SER A O 2
ATOM 1439 N N . PRO A 1 24 ? -4.594 8.120 11.457 1.00 0.00 24 PRO A N 2
ATOM 1440 C CA . PRO A 1 24 ? -4.790 8.624 12.819 1.00 0.00 24 PRO A CA 2
ATOM 1441 C C . PRO A 1 24 ? -4.108 7.749 13.865 1.00 0.00 24 PRO A C 2
ATOM 1442 O O . PRO A 1 24 ? -3.499 8.253 14.809 1.00 0.00 24 PRO A O 2
ATOM 1453 N N . TYR A 1 25 ? -4.215 6.436 13.691 1.00 0.00 25 TYR A N 2
ATOM 1454 C CA . TYR A 1 25 ? -3.611 5.490 14.622 1.00 0.00 25 TYR A CA 2
ATOM 1455 C C . TYR A 1 25 ? -3.409 4.130 13.962 1.00 0.00 25 TYR A C 2
ATOM 1456 O O . TYR A 1 25 ? -3.925 3.872 12.874 1.00 0.00 25 TYR A O 2
ATOM 1474 N N . ARG A 1 26 ? -2.656 3.262 14.629 1.00 0.00 26 ARG A N 2
ATOM 1475 C CA . ARG A 1 26 ? -2.385 1.927 14.108 1.00 0.00 26 ARG A CA 2
ATOM 1476 C C . ARG A 1 26 ? -3.142 0.868 14.905 1.00 0.00 26 ARG A C 2
ATOM 1477 O O . ARG A 1 26 ? -2.642 0.321 15.889 1.00 0.00 26 ARG A O 2
ATOM 1498 N N . PRO A 1 27 ? -4.377 0.572 14.473 1.00 0.00 27 PRO A N 2
ATOM 1499 C CA . PRO A 1 27 ? -5.229 -0.422 15.132 1.00 0.00 27 PRO A CA 2
ATOM 1500 C C . PRO A 1 27 ? -4.714 -1.845 14.939 1.00 0.00 27 PRO A C 2
ATOM 1501 O O . PRO A 1 27 ? -5.039 -2.743 15.716 1.00 0.00 27 PRO A O 2
ATOM 1512 N N . TYR A 1 28 ? -3.910 -2.043 13.901 1.00 0.00 28 TYR A N 2
ATOM 1513 C CA . TYR A 1 28 ? -3.352 -3.357 13.606 1.00 0.00 28 TYR A CA 2
ATOM 1514 C C . TYR A 1 28 ? -1.907 -3.455 14.084 1.00 0.00 28 TYR A C 2
ATOM 1515 O O . TYR A 1 28 ? -1.022 -2.776 13.563 1.00 0.00 28 TYR A O 2
ATOM 1533 N N . ARG A 1 29 ? -1.676 -4.306 15.078 1.00 0.00 29 ARG A N 2
ATOM 1534 C CA . ARG A 1 29 ? -0.339 -4.494 15.628 1.00 0.00 29 ARG A CA 2
ATOM 1535 C C . ARG A 1 29 ? 0.083 -5.958 15.544 1.00 0.00 29 ARG A C 2
ATOM 1536 O O . ARG A 1 29 ? -0.739 -6.862 15.701 1.00 0.00 29 ARG A O 2
ATOM 1557 N N . CYS A 1 30 ? 1.368 -6.185 15.295 1.00 0.00 30 CYS A N 2
ATOM 1558 C CA . CYS A 1 30 ? 1.900 -7.538 15.189 1.00 0.00 30 CYS A CA 2
ATOM 1559 C C . CYS A 1 30 ? 1.954 -8.210 16.558 1.00 0.00 30 CYS A C 2
ATOM 1560 O O . CYS A 1 30 ? 2.608 -7.718 17.477 1.00 0.00 30 CYS A O 2
ATOM 1567 N N . VAL A 1 31 ? 1.263 -9.338 16.685 1.00 0.00 31 VAL A N 2
ATOM 1568 C CA . VAL A 1 31 ? 1.233 -10.079 17.940 1.00 0.00 31 VAL A CA 2
ATOM 1569 C C . VAL A 1 31 ? 2.623 -10.584 18.314 1.00 0.00 31 VAL A C 2
ATOM 1570 O O . VAL A 1 31 ? 2.907 -10.843 19.483 1.00 0.00 31 VAL A O 2
ATOM 1583 N N . HIS A 1 32 ? 3.486 -10.720 17.312 1.00 0.00 32 HIS A N 2
ATOM 1584 C CA . HIS A 1 32 ? 4.847 -11.193 17.535 1.00 0.00 32 HIS A CA 2
ATOM 1585 C C . HIS A 1 32 ? 5.595 -10.264 18.487 1.00 0.00 32 HIS A C 2
ATOM 1586 O O . HIS A 1 32 ? 6.174 -9.264 18.065 1.00 0.00 32 HIS A O 2
ATOM 1600 N N . GLN A 1 33 ? 5.578 -10.604 19.772 1.00 0.00 33 GLN A N 2
ATOM 1601 C CA . GLN A 1 33 ? 6.254 -9.799 20.783 1.00 0.00 33 GLN A CA 2
ATOM 1602 C C . GLN A 1 33 ? 7.717 -9.577 20.414 1.00 0.00 33 GLN A C 2
ATOM 1603 O O . GLN A 1 33 ? 8.597 -10.317 20.851 1.00 0.00 33 GLN A O 2
ATOM 1617 N N . GLY A 1 34 ? 7.969 -8.552 19.605 1.00 0.00 34 GLY A N 2
ATOM 1618 C CA . GLY A 1 34 ? 9.327 -8.251 19.191 1.00 0.00 34 GLY A CA 2
ATOM 1619 C C . GLY A 1 34 ? 9.422 -7.915 17.716 1.00 0.00 34 GLY A C 2
ATOM 1620 O O . GLY A 1 34 ? 10.414 -8.236 17.060 1.00 0.00 34 GLY A O 2
ATOM 1624 N N . CYS A 1 35 ? 8.387 -7.268 17.190 1.00 0.00 35 CYS A N 2
ATOM 1625 C CA . CYS A 1 35 ? 8.355 -6.890 15.783 1.00 0.00 35 CYS A CA 2
ATOM 1626 C C . CYS A 1 35 ? 8.088 -5.396 15.627 1.00 0.00 35 CYS A C 2
ATOM 1627 O O . CYS A 1 35 ? 8.494 -4.781 14.640 1.00 0.00 35 CYS A O 2
ATOM 1634 N N . PHE A 1 36 ? 7.402 -4.818 16.607 1.00 0.00 36 PHE A N 2
ATOM 1635 C CA . PHE A 1 36 ? 7.079 -3.396 16.579 1.00 0.00 36 PHE A CA 2
ATOM 1636 C C . PHE A 1 36 ? 6.675 -2.958 15.175 1.00 0.00 36 PHE A C 2
ATOM 1637 O O . PHE A 1 36 ? 7.233 -2.009 14.624 1.00 0.00 36 PHE A O 2
ATOM 1654 N N . ALA A 1 37 ? 5.701 -3.656 14.601 1.00 0.00 37 ALA A N 2
ATOM 1655 C CA . ALA A 1 37 ? 5.220 -3.339 13.262 1.00 0.00 37 ALA A CA 2
ATOM 1656 C C . ALA A 1 37 ? 3.709 -3.132 13.255 1.00 0.00 37 ALA A C 2
ATOM 1657 O O . ALA A 1 37 ? 2.942 -4.090 13.165 1.00 0.00 37 ALA A O 2
ATOM 1664 N N . ALA A 1 38 ? 3.289 -1.875 13.353 1.00 0.00 38 ALA A N 2
ATOM 1665 C CA . ALA A 1 38 ? 1.870 -1.542 13.358 1.00 0.00 38 ALA A CA 2
ATOM 1666 C C . ALA A 1 38 ? 1.500 -0.699 12.142 1.00 0.00 38 ALA A C 2
ATOM 1667 O O . ALA A 1 38 ? 2.100 0.347 11.893 1.00 0.00 38 ALA A O 2
ATOM 1674 N N . PHE A 1 39 ? 0.509 -1.161 11.387 1.00 0.00 39 PHE A N 2
ATOM 1675 C CA . PHE A 1 39 ? 0.060 -0.450 10.195 1.00 0.00 39 PHE A CA 2
ATOM 1676 C C . PHE A 1 39 ? -1.390 0.001 10.345 1.00 0.00 39 PHE A C 2
ATOM 1677 O O . PHE A 1 39 ? -2.048 -0.305 11.339 1.00 0.00 39 PHE A O 2
ATOM 1694 N N . THR A 1 40 ? -1.882 0.731 9.348 1.00 0.00 40 THR A N 2
ATOM 1695 C CA . THR A 1 40 ? -3.253 1.226 9.369 1.00 0.00 40 THR A CA 2
ATOM 1696 C C . THR A 1 40 ? -4.169 0.341 8.531 1.00 0.00 40 THR A C 2
ATOM 1697 O O . THR A 1 40 ? -5.360 0.217 8.818 1.00 0.00 40 THR A O 2
ATOM 1708 N N . ILE A 1 41 ? -3.606 -0.271 7.494 1.00 0.00 41 ILE A N 2
ATOM 1709 C CA . ILE A 1 41 ? -4.374 -1.145 6.616 1.00 0.00 41 ILE A CA 2
ATOM 1710 C C . ILE A 1 41 ? -4.154 -2.611 6.971 1.00 0.00 41 ILE A C 2
ATOM 1711 O O . ILE A 1 41 ? -3.030 -3.032 7.242 1.00 0.00 41 ILE A O 2
ATOM 1727 N N . GLN A 1 42 ? -5.235 -3.384 6.966 1.00 0.00 42 GLN A N 2
ATOM 1728 C CA . GLN A 1 42 ? -5.160 -4.805 7.288 1.00 0.00 42 GLN A CA 2
ATOM 1729 C C . GLN A 1 42 ? -4.468 -5.579 6.171 1.00 0.00 42 GLN A C 2
ATOM 1730 O O . GLN A 1 42 ? -3.838 -6.608 6.415 1.00 0.00 42 GLN A O 2
ATOM 1744 N N . GLN A 1 43 ? -4.592 -5.079 4.946 1.00 0.00 43 GLN A N 2
ATOM 1745 C CA . GLN A 1 43 ? -3.979 -5.726 3.791 1.00 0.00 43 GLN A CA 2
ATOM 1746 C C . GLN A 1 43 ? -2.458 -5.643 3.865 1.00 0.00 43 GLN A C 2
ATOM 1747 O O . GLN A 1 43 ? -1.771 -6.663 3.861 1.00 0.00 43 GLN A O 2
ATOM 1761 N N . ASN A 1 44 ? -1.939 -4.421 3.932 1.00 0.00 44 ASN A N 2
ATOM 1762 C CA . ASN A 1 44 ? -0.498 -4.206 4.005 1.00 0.00 44 ASN A CA 2
ATOM 1763 C C . ASN A 1 44 ? 0.104 -4.958 5.188 1.00 0.00 44 ASN A C 2
ATOM 1764 O O . ASN A 1 44 ? 1.324 -5.098 5.293 1.00 0.00 44 ASN A O 2
ATOM 1775 N N . LEU A 1 45 ? -0.757 -5.441 6.076 1.00 0.00 45 LEU A N 2
ATOM 1776 C CA . LEU A 1 45 ? -0.311 -6.181 7.252 1.00 0.00 45 LEU A CA 2
ATOM 1777 C C . LEU A 1 45 ? -0.135 -7.661 6.929 1.00 0.00 45 LEU A C 2
ATOM 1778 O O . LEU A 1 45 ? 0.692 -8.344 7.535 1.00 0.00 45 LEU A O 2
ATOM 1794 N N . ILE A 1 46 ? -0.915 -8.150 5.972 1.00 0.00 46 ILE A N 2
ATOM 1795 C CA . ILE A 1 46 ? -0.843 -9.548 5.567 1.00 0.00 46 ILE A CA 2
ATOM 1796 C C . ILE A 1 46 ? 0.538 -9.891 5.020 1.00 0.00 46 ILE A C 2
ATOM 1797 O O . ILE A 1 46 ? 1.219 -10.780 5.534 1.00 0.00 46 ILE A O 2
ATOM 1813 N N . LEU A 1 47 ? 0.947 -9.181 3.975 1.00 0.00 47 LEU A N 2
ATOM 1814 C CA . LEU A 1 47 ? 2.250 -9.408 3.357 1.00 0.00 47 LEU A CA 2
ATOM 1815 C C . LEU A 1 47 ? 3.363 -9.355 4.399 1.00 0.00 47 LEU A C 2
ATOM 1816 O O . LEU A 1 47 ? 4.277 -10.179 4.389 1.00 0.00 47 LEU A O 2
ATOM 1832 N N . HIS A 1 48 ? 3.278 -8.380 5.299 1.00 0.00 48 HIS A N 2
ATOM 1833 C CA . HIS A 1 48 ? 4.276 -8.221 6.350 1.00 0.00 48 HIS A CA 2
ATOM 1834 C C . HIS A 1 48 ? 4.571 -9.556 7.026 1.00 0.00 48 HIS A C 2
ATOM 1835 O O . HIS A 1 48 ? 5.723 -9.869 7.330 1.00 0.00 48 HIS A O 2
ATOM 1849 N N . TYR A 1 49 ? 3.524 -10.339 7.260 1.00 0.00 49 TYR A N 2
ATOM 1850 C CA . TYR A 1 49 ? 3.671 -11.640 7.903 1.00 0.00 49 TYR A CA 2
ATOM 1851 C C . TYR A 1 49 ? 4.228 -12.671 6.926 1.00 0.00 49 TYR A C 2
ATOM 1852 O O . TYR A 1 49 ? 4.878 -13.635 7.330 1.00 0.00 49 TYR A O 2
ATOM 1870 N N . GLN A 1 50 ? 3.968 -12.459 5.640 1.00 0.00 50 GLN A N 2
ATOM 1871 C CA . GLN A 1 50 ? 4.443 -13.370 4.605 1.00 0.00 50 GLN A CA 2
ATOM 1872 C C . GLN A 1 50 ? 5.820 -12.951 4.101 1.00 0.00 50 GLN A C 2
ATOM 1873 O O . GLN A 1 50 ? 6.497 -13.712 3.412 1.00 0.00 50 GLN A O 2
ATOM 1887 N N . ALA A 1 51 ? 6.227 -11.735 4.450 1.00 0.00 51 ALA A N 2
ATOM 1888 C CA . ALA A 1 51 ? 7.524 -11.215 4.034 1.00 0.00 51 ALA A CA 2
ATOM 1889 C C . ALA A 1 51 ? 8.548 -11.332 5.158 1.00 0.00 51 ALA A C 2
ATOM 1890 O O . ALA A 1 51 ? 9.737 -11.529 4.910 1.00 0.00 51 ALA A O 2
ATOM 1897 N N . VAL A 1 52 ? 8.078 -11.208 6.396 1.00 0.00 52 VAL A N 2
ATOM 1898 C CA . VAL A 1 52 ? 8.954 -11.300 7.558 1.00 0.00 52 VAL A CA 2
ATOM 1899 C C . VAL A 1 52 ? 8.927 -12.702 8.156 1.00 0.00 52 VAL A C 2
ATOM 1900 O O . VAL A 1 52 ? 9.967 -13.343 8.309 1.00 0.00 52 VAL A O 2
ATOM 1913 N N . HIS A 1 53 ? 7.731 -13.173 8.493 1.00 0.00 53 HIS A N 2
ATOM 1914 C CA . HIS A 1 53 ? 7.568 -14.501 9.074 1.00 0.00 53 HIS A CA 2
ATOM 1915 C C . HIS A 1 53 ? 7.109 -15.503 8.019 1.00 0.00 53 HIS A C 2
ATOM 1916 O O . HIS A 1 53 ? 6.777 -16.646 8.335 1.00 0.00 53 HIS A O 2
ATOM 1930 N N . LYS A 1 54 ? 7.091 -15.067 6.764 1.00 0.00 54 LYS A N 2
ATOM 1931 C CA . LYS A 1 54 ? 6.673 -15.925 5.661 1.00 0.00 54 LYS A CA 2
ATOM 1932 C C . LYS A 1 54 ? 5.597 -16.907 6.113 1.00 0.00 54 LYS A C 2
ATOM 1933 O O . LYS A 1 54 ? 5.616 -18.079 5.740 1.00 0.00 54 LYS A O 2
ATOM 1952 N N . SER A 1 55 ? 4.658 -16.419 6.919 1.00 0.00 55 SER A N 2
ATOM 1953 C CA . SER A 1 55 ? 3.575 -17.255 7.423 1.00 0.00 55 SER A CA 2
ATOM 1954 C C . SER A 1 55 ? 2.228 -16.556 7.260 1.00 0.00 55 SER A C 2
ATOM 1955 O O . SER A 1 55 ? 2.144 -15.476 6.675 1.00 0.00 55 SER A O 2
ATOM 1963 N N . ASP A 1 56 ? 1.178 -17.180 7.782 1.00 0.00 56 ASP A N 2
ATOM 1964 C CA . ASP A 1 56 ? -0.165 -16.619 7.696 1.00 0.00 56 ASP A CA 2
ATOM 1965 C C . ASP A 1 56 ? -0.560 -15.952 9.009 1.00 0.00 56 ASP A C 2
ATOM 1966 O O . ASP A 1 56 ? 0.155 -16.048 10.007 1.00 0.00 56 ASP A O 2
ATOM 1975 N N . LEU A 1 57 ? -1.703 -15.275 9.002 1.00 0.00 57 LEU A N 2
ATOM 1976 C CA . LEU A 1 57 ? -2.194 -14.590 10.193 1.00 0.00 57 LEU A CA 2
ATOM 1977 C C . LEU A 1 57 ? -2.929 -15.558 11.115 1.00 0.00 57 LEU A C 2
ATOM 1978 O O . LEU A 1 57 ? -3.526 -16.541 10.674 1.00 0.00 57 LEU A O 2
ATOM 1994 N N . PRO A 1 58 ? -2.887 -15.276 12.425 1.00 0.00 58 PRO A N 2
ATOM 1995 C CA . PRO A 1 58 ? -3.546 -16.109 13.436 1.00 0.00 58 PRO A CA 2
ATOM 1996 C C . PRO A 1 58 ? -5.066 -16.013 13.364 1.00 0.00 58 PRO A C 2
ATOM 1997 O O . PRO A 1 58 ? -5.773 -16.966 13.691 1.00 0.00 58 PRO A O 2
ATOM 2008 N N . ALA A 1 59 ? -5.562 -14.858 12.933 1.00 0.00 59 ALA A N 2
ATOM 2009 C CA . ALA A 1 59 ? -6.999 -14.640 12.816 1.00 0.00 59 ALA A CA 2
ATOM 2010 C C . ALA A 1 59 ? -7.339 -13.905 11.525 1.00 0.00 59 ALA A C 2
ATOM 2011 O O . ALA A 1 59 ? -6.482 -13.256 10.924 1.00 0.00 59 ALA A O 2
ATOM 2018 N N . PHE A 1 60 ? -8.594 -14.010 11.102 1.00 0.00 60 PHE A N 2
ATOM 2019 C CA . PHE A 1 60 ? -9.047 -13.356 9.880 1.00 0.00 60 PHE A CA 2
ATOM 2020 C C . PHE A 1 60 ? -10.253 -12.462 10.156 1.00 0.00 60 PHE A C 2
ATOM 2021 O O . PHE A 1 60 ? -10.687 -12.323 11.300 1.00 0.00 60 PHE A O 2
ATOM 2038 N N . SER A 1 61 ? -10.789 -11.859 9.100 1.00 0.00 61 SER A N 2
ATOM 2039 C CA . SER A 1 61 ? -11.942 -10.975 9.228 1.00 0.00 61 SER A CA 2
ATOM 2040 C C . SER A 1 61 ? -12.602 -10.743 7.872 1.00 0.00 61 SER A C 2
ATOM 2041 O O . SER A 1 61 ? -12.067 -11.133 6.835 1.00 0.00 61 SER A O 2
ATOM 2049 N N . ALA A 1 62 ? -13.768 -10.106 7.890 1.00 0.00 62 ALA A N 2
ATOM 2050 C CA . ALA A 1 62 ? -14.501 -9.820 6.664 1.00 0.00 62 ALA A CA 2
ATOM 2051 C C . ALA A 1 62 ? -13.561 -9.347 5.560 1.00 0.00 62 ALA A C 2
ATOM 2052 O O . ALA A 1 62 ? -12.421 -8.968 5.824 1.00 0.00 62 ALA A O 2
ATOM 2059 N N . GLU A 1 63 ? -14.048 -9.374 4.323 1.00 0.00 63 GLU A N 2
ATOM 2060 C CA . GLU A 1 63 ? -13.249 -8.949 3.179 1.00 0.00 63 GLU A CA 2
ATOM 2061 C C . GLU A 1 63 ? -13.251 -7.428 3.049 1.00 0.00 63 GLU A C 2
ATOM 2062 O O . GLU A 1 63 ? -13.432 -6.888 1.958 1.00 0.00 63 GLU A O 2
ATOM 2074 N N . VAL A 1 64 ? -13.048 -6.744 4.171 1.00 0.00 64 VAL A N 2
ATOM 2075 C CA . VAL A 1 64 ? -13.026 -5.286 4.183 1.00 0.00 64 VAL A CA 2
ATOM 2076 C C . VAL A 1 64 ? -12.419 -4.735 2.898 1.00 0.00 64 VAL A C 2
ATOM 2077 O O . VAL A 1 64 ? -11.306 -5.099 2.520 1.00 0.00 64 VAL A O 2
ATOM 2090 N N . GLU A 1 65 ? -13.158 -3.854 2.231 1.00 0.00 65 GLU A N 2
ATOM 2091 C CA . GLU A 1 65 ? -12.692 -3.253 0.987 1.00 0.00 65 GLU A CA 2
ATOM 2092 C C . GLU A 1 65 ? -12.857 -1.736 1.021 1.00 0.00 65 GLU A C 2
ATOM 2093 O O . GLU A 1 65 ? -13.833 -1.197 0.500 1.00 0.00 65 GLU A O 2
ATOM 2105 N N . GLU A 1 66 ? -11.897 -1.055 1.638 1.00 0.00 66 GLU A N 2
ATOM 2106 C CA . GLU A 1 66 ? -11.937 0.399 1.740 1.00 0.00 66 GLU A CA 2
ATOM 2107 C C . GLU A 1 66 ? -12.209 1.033 0.379 1.00 0.00 66 GLU A C 2
ATOM 2108 O O . GLU A 1 66 ? -11.652 0.614 -0.634 1.00 0.00 66 GLU A O 2
ATOM 2120 N N . GLU A 1 67 ? -13.070 2.046 0.367 1.00 0.00 67 GLU A N 2
ATOM 2121 C CA . GLU A 1 67 ? -13.417 2.737 -0.870 1.00 0.00 67 GLU A CA 2
ATOM 2122 C C . GLU A 1 67 ? -12.573 3.997 -1.044 1.00 0.00 67 GLU A C 2
ATOM 2123 O O . GLU A 1 67 ? -12.706 4.956 -0.284 1.00 0.00 67 GLU A O 2
ATOM 2135 N N . SER A 1 68 ? -11.705 3.986 -2.051 1.00 0.00 68 SER A N 2
ATOM 2136 C CA . SER A 1 68 ? -10.836 5.125 -2.323 1.00 0.00 68 SER A CA 2
ATOM 2137 C C . SER A 1 68 ? -10.924 5.536 -3.790 1.00 0.00 68 SER A C 2
ATOM 2138 O O . SER A 1 68 ? -11.425 4.787 -4.628 1.00 0.00 68 SER A O 2
ATOM 2146 N N . GLY A 1 69 ? -10.433 6.734 -4.092 1.00 0.00 69 GLY A N 2
ATOM 2147 C CA . GLY A 1 69 ? -10.466 7.226 -5.457 1.00 0.00 69 GLY A CA 2
ATOM 2148 C C . GLY A 1 69 ? -9.651 8.492 -5.637 1.00 0.00 69 GLY A C 2
ATOM 2149 O O . GLY A 1 69 ? -9.771 9.447 -4.869 1.00 0.00 69 GLY A O 2
ATOM 2153 N N . PRO A 1 70 ? -8.799 8.510 -6.672 1.00 0.00 70 PRO A N 2
ATOM 2154 C CA . PRO A 1 70 ? -7.943 9.661 -6.974 1.00 0.00 70 PRO A CA 2
ATOM 2155 C C . PRO A 1 70 ? -8.740 10.857 -7.483 1.00 0.00 70 PRO A C 2
ATOM 2156 O O . PRO A 1 70 ? -8.350 12.007 -7.279 1.00 0.00 70 PRO A O 2
ATOM 2167 N N . SER A 1 71 ? -9.858 10.579 -8.145 1.00 0.00 71 SER A N 2
ATOM 2168 C CA . SER A 1 71 ? -10.709 11.633 -8.686 1.00 0.00 71 SER A CA 2
ATOM 2169 C C . SER A 1 71 ? -10.881 12.764 -7.677 1.00 0.00 71 SER A C 2
ATOM 2170 O O . SER A 1 71 ? -10.566 12.611 -6.497 1.00 0.00 71 SER A O 2
ATOM 2178 N N . SER A 1 72 ? -11.383 13.900 -8.151 1.00 0.00 72 SER A N 2
ATOM 2179 C CA . SER A 1 72 ? -11.594 15.059 -7.292 1.00 0.00 72 SER A CA 2
ATOM 2180 C C . SER A 1 72 ? -13.032 15.106 -6.786 1.00 0.00 72 SER A C 2
ATOM 2181 O O . SER A 1 72 ? -13.979 14.971 -7.559 1.00 0.00 72 SER A O 2
ATOM 2189 N N . GLY A 1 73 ? -13.187 15.297 -5.479 1.00 0.00 73 GLY A N 2
ATOM 2190 C CA . GLY A 1 73 ? -14.512 15.358 -4.890 1.00 0.00 73 GLY A CA 2
ATOM 2191 C C . GLY A 1 73 ? -14.599 16.364 -3.760 1.00 0.00 73 GLY A C 2
ATOM 2192 O O . GLY A 1 73 ? -13.560 16.802 -3.267 1.00 0.00 73 GLY A O 2
ATOM 2197 N N . GLY A 1 1 ? 17.074 55.216 -9.080 1.00 0.00 1 GLY A N 3
ATOM 2198 C CA . GLY A 1 1 ? 16.148 54.469 -9.911 1.00 0.00 1 GLY A CA 3
ATOM 2199 C C . GLY A 1 1 ? 16.280 52.971 -9.724 1.00 0.00 1 GLY A C 3
ATOM 2200 O O . GLY A 1 1 ? 17.315 52.387 -10.044 1.00 0.00 1 GLY A O 3
ATOM 2204 N N . SER A 1 2 ? 15.229 52.346 -9.202 1.00 0.00 2 SER A N 3
ATOM 2205 C CA . SER A 1 2 ? 15.233 50.907 -8.967 1.00 0.00 2 SER A CA 3
ATOM 2206 C C . SER A 1 2 ? 13.828 50.330 -9.102 1.00 0.00 2 SER A C 3
ATOM 2207 O O . SER A 1 2 ? 12.844 51.068 -9.150 1.00 0.00 2 SER A O 3
ATOM 2215 N N . SER A 1 3 ? 13.742 49.005 -9.164 1.00 0.00 3 SER A N 3
ATOM 2216 C CA . SER A 1 3 ? 12.458 48.327 -9.297 1.00 0.00 3 SER A CA 3
ATOM 2217 C C . SER A 1 3 ? 12.577 46.856 -8.910 1.00 0.00 3 SER A C 3
ATOM 2218 O O . SER A 1 3 ? 13.675 46.350 -8.680 1.00 0.00 3 SER A O 3
ATOM 2226 N N . GLY A 1 4 ? 11.438 46.175 -8.841 1.00 0.00 4 GLY A N 3
ATOM 2227 C CA . GLY A 1 4 ? 11.435 44.769 -8.482 1.00 0.00 4 GLY A CA 3
ATOM 2228 C C . GLY A 1 4 ? 10.097 44.313 -7.932 1.00 0.00 4 GLY A C 3
ATOM 2229 O O . GLY A 1 4 ? 9.333 45.116 -7.397 1.00 0.00 4 GLY A O 3
ATOM 2233 N N . SER A 1 5 ? 9.813 43.022 -8.066 1.00 0.00 5 SER A N 3
ATOM 2234 C CA . SER A 1 5 ? 8.556 42.461 -7.584 1.00 0.00 5 SER A CA 3
ATOM 2235 C C . SER A 1 5 ? 8.783 41.104 -6.926 1.00 0.00 5 SER A C 3
ATOM 2236 O O . SER A 1 5 ? 9.493 40.253 -7.461 1.00 0.00 5 SER A O 3
ATOM 2244 N N . SER A 1 6 ? 8.175 40.910 -5.760 1.00 0.00 6 SER A N 3
ATOM 2245 C CA . SER A 1 6 ? 8.313 39.658 -5.025 1.00 0.00 6 SER A CA 3
ATOM 2246 C C . SER A 1 6 ? 7.129 38.735 -5.297 1.00 0.00 6 SER A C 3
ATOM 2247 O O . SER A 1 6 ? 7.303 37.565 -5.634 1.00 0.00 6 SER A O 3
ATOM 2255 N N . GLY A 1 7 ? 5.922 39.272 -5.146 1.00 0.00 7 GLY A N 3
ATOM 2256 C CA . GLY A 1 7 ? 4.725 38.484 -5.378 1.00 0.00 7 GLY A CA 3
ATOM 2257 C C . GLY A 1 7 ? 4.498 37.443 -4.299 1.00 0.00 7 GLY A C 3
ATOM 2258 O O . GLY A 1 7 ? 5.451 36.889 -3.752 1.00 0.00 7 GLY A O 3
ATOM 2262 N N . ARG A 1 8 ? 3.232 37.178 -3.992 1.00 0.00 8 ARG A N 3
ATOM 2263 C CA . ARG A 1 8 ? 2.883 36.199 -2.970 1.00 0.00 8 ARG A CA 3
ATOM 2264 C C . ARG A 1 8 ? 1.769 35.278 -3.458 1.00 0.00 8 ARG A C 3
ATOM 2265 O O . ARG A 1 8 ? 1.152 35.526 -4.493 1.00 0.00 8 ARG A O 3
ATOM 2286 N N . LYS A 1 9 ? 1.517 34.212 -2.704 1.00 0.00 9 LYS A N 3
ATOM 2287 C CA . LYS A 1 9 ? 0.478 33.253 -3.058 1.00 0.00 9 LYS A CA 3
ATOM 2288 C C . LYS A 1 9 ? -0.104 32.597 -1.810 1.00 0.00 9 LYS A C 3
ATOM 2289 O O . LYS A 1 9 ? 0.512 32.611 -0.744 1.00 0.00 9 LYS A O 3
ATOM 2308 N N . LYS A 1 10 ? -1.293 32.020 -1.950 1.00 0.00 10 LYS A N 3
ATOM 2309 C CA . LYS A 1 10 ? -1.957 31.355 -0.835 1.00 0.00 10 LYS A CA 3
ATOM 2310 C C . LYS A 1 10 ? -2.559 30.025 -1.276 1.00 0.00 10 LYS A C 3
ATOM 2311 O O . LYS A 1 10 ? -2.893 29.823 -2.444 1.00 0.00 10 LYS A O 3
ATOM 2330 N N . PRO A 1 11 ? -2.703 29.094 -0.320 1.00 0.00 11 PRO A N 3
ATOM 2331 C CA . PRO A 1 11 ? -3.267 27.768 -0.586 1.00 0.00 11 PRO A CA 3
ATOM 2332 C C . PRO A 1 11 ? -4.760 27.823 -0.894 1.00 0.00 11 PRO A C 3
ATOM 2333 O O . PRO A 1 11 ? -5.499 28.602 -0.292 1.00 0.00 11 PRO A O 3
ATOM 2344 N N . VAL A 1 12 ? -5.197 26.992 -1.834 1.00 0.00 12 VAL A N 3
ATOM 2345 C CA . VAL A 1 12 ? -6.602 26.946 -2.220 1.00 0.00 12 VAL A CA 3
ATOM 2346 C C . VAL A 1 12 ? -7.390 26.004 -1.316 1.00 0.00 12 VAL A C 3
ATOM 2347 O O . VAL A 1 12 ? -6.903 24.939 -0.937 1.00 0.00 12 VAL A O 3
ATOM 2360 N N . SER A 1 13 ? -8.610 26.405 -0.974 1.00 0.00 13 SER A N 3
ATOM 2361 C CA . SER A 1 13 ? -9.465 25.598 -0.111 1.00 0.00 13 SER A CA 3
ATOM 2362 C C . SER A 1 13 ? -9.855 24.294 -0.799 1.00 0.00 13 SER A C 3
ATOM 2363 O O . SER A 1 13 ? -10.429 24.302 -1.888 1.00 0.00 13 SER A O 3
ATOM 2371 N N . GLN A 1 14 ? -9.540 23.175 -0.154 1.00 0.00 14 GLN A N 3
ATOM 2372 C CA . GLN A 1 14 ? -9.857 21.862 -0.704 1.00 0.00 14 GLN A CA 3
ATOM 2373 C C . GLN A 1 14 ? -9.553 20.761 0.306 1.00 0.00 14 GLN A C 3
ATOM 2374 O O . GLN A 1 14 ? -8.424 20.635 0.781 1.00 0.00 14 GLN A O 3
ATOM 2388 N N . SER A 1 15 ? -10.568 19.966 0.632 1.00 0.00 15 SER A N 3
ATOM 2389 C CA . SER A 1 15 ? -10.410 18.878 1.590 1.00 0.00 15 SER A CA 3
ATOM 2390 C C . SER A 1 15 ? -10.179 17.552 0.872 1.00 0.00 15 SER A C 3
ATOM 2391 O O . SER A 1 15 ? -10.427 17.430 -0.329 1.00 0.00 15 SER A O 3
ATOM 2399 N N . LEU A 1 16 ? -9.701 16.560 1.615 1.00 0.00 16 LEU A N 3
ATOM 2400 C CA . LEU A 1 16 ? -9.436 15.241 1.051 1.00 0.00 16 LEU A CA 3
ATOM 2401 C C . LEU A 1 16 ? -10.103 14.149 1.882 1.00 0.00 16 LEU A C 3
ATOM 2402 O O . LEU A 1 16 ? -10.503 14.381 3.022 1.00 0.00 16 LEU A O 3
ATOM 2418 N N . GLU A 1 17 ? -10.218 12.958 1.302 1.00 0.00 17 GLU A N 3
ATOM 2419 C CA . GLU A 1 17 ? -10.835 11.831 1.990 1.00 0.00 17 GLU A CA 3
ATOM 2420 C C . GLU A 1 17 ? -10.139 11.557 3.320 1.00 0.00 17 GLU A C 3
ATOM 2421 O O . GLU A 1 17 ? -10.788 11.261 4.324 1.00 0.00 17 GLU A O 3
ATOM 2433 N N . PHE A 1 18 ? -8.814 11.659 3.319 1.00 0.00 18 PHE A N 3
ATOM 2434 C CA . PHE A 1 18 ? -8.028 11.421 4.524 1.00 0.00 18 PHE A CA 3
ATOM 2435 C C . PHE A 1 18 ? -7.958 12.679 5.385 1.00 0.00 18 PHE A C 3
ATOM 2436 O O . PHE A 1 18 ? -7.886 13.801 4.884 1.00 0.00 18 PHE A O 3
ATOM 2453 N N . PRO A 1 19 ? -7.981 12.489 6.713 1.00 0.00 19 PRO A N 3
ATOM 2454 C CA . PRO A 1 19 ? -7.922 13.596 7.672 1.00 0.00 19 PRO A CA 3
ATOM 2455 C C . PRO A 1 19 ? -6.555 14.271 7.693 1.00 0.00 19 PRO A C 3
ATOM 2456 O O . PRO A 1 19 ? -6.454 15.496 7.608 1.00 0.00 19 PRO A O 3
ATOM 2467 N N . THR A 1 20 ? -5.503 13.466 7.807 1.00 0.00 20 THR A N 3
ATOM 2468 C CA . THR A 1 20 ? -4.142 13.986 7.841 1.00 0.00 20 THR A CA 3
ATOM 2469 C C . THR A 1 20 ? -3.250 13.257 6.842 1.00 0.00 20 THR A C 3
ATOM 2470 O O . THR A 1 20 ? -3.694 12.335 6.157 1.00 0.00 20 THR A O 3
ATOM 2481 N N . ARG A 1 21 ? -1.991 13.674 6.766 1.00 0.00 21 ARG A N 3
ATOM 2482 C CA . ARG A 1 21 ? -1.037 13.060 5.850 1.00 0.00 21 ARG A CA 3
ATOM 2483 C C . ARG A 1 21 ? -0.279 11.927 6.535 1.00 0.00 21 ARG A C 3
ATOM 2484 O O . ARG A 1 21 ? 0.413 11.146 5.881 1.00 0.00 21 ARG A O 3
ATOM 2505 N N . TYR A 1 22 ? -0.414 11.843 7.854 1.00 0.00 22 TYR A N 3
ATOM 2506 C CA . TYR A 1 22 ? 0.260 10.807 8.627 1.00 0.00 22 TYR A CA 3
ATOM 2507 C C . TYR A 1 22 ? -0.699 10.157 9.620 1.00 0.00 22 TYR A C 3
ATOM 2508 O O . TYR A 1 22 ? -1.670 10.774 10.057 1.00 0.00 22 TYR A O 3
ATOM 2526 N N . SER A 1 23 ? -0.418 8.907 9.972 1.00 0.00 23 SER A N 3
ATOM 2527 C CA . SER A 1 23 ? -1.256 8.170 10.910 1.00 0.00 23 SER A CA 3
ATOM 2528 C C . SER A 1 23 ? -0.497 7.874 12.200 1.00 0.00 23 SER A C 3
ATOM 2529 O O . SER A 1 23 ? 0.257 6.906 12.299 1.00 0.00 23 SER A O 3
ATOM 2537 N N . PRO A 1 24 ? -0.700 8.729 13.214 1.00 0.00 24 PRO A N 3
ATOM 2538 C CA . PRO A 1 24 ? -0.045 8.581 14.517 1.00 0.00 24 PRO A CA 3
ATOM 2539 C C . PRO A 1 24 ? -0.569 7.379 15.296 1.00 0.00 24 PRO A C 3
ATOM 2540 O O . PRO A 1 24 ? -0.063 7.056 16.371 1.00 0.00 24 PRO A O 3
ATOM 2551 N N . TYR A 1 25 ? -1.583 6.720 14.747 1.00 0.00 25 TYR A N 3
ATOM 2552 C CA . TYR A 1 25 ? -2.176 5.555 15.391 1.00 0.00 25 TYR A CA 3
ATOM 2553 C C . TYR A 1 25 ? -2.221 4.367 14.435 1.00 0.00 25 TYR A C 3
ATOM 2554 O O . TYR A 1 25 ? -2.127 4.531 13.219 1.00 0.00 25 TYR A O 3
ATOM 2572 N N . ARG A 1 26 ? -2.366 3.171 14.995 1.00 0.00 26 ARG A N 3
ATOM 2573 C CA . ARG A 1 26 ? -2.423 1.954 14.193 1.00 0.00 26 ARG A CA 3
ATOM 2574 C C . ARG A 1 26 ? -3.402 0.951 14.797 1.00 0.00 26 ARG A C 3
ATOM 2575 O O . ARG A 1 26 ? -3.155 0.363 15.850 1.00 0.00 26 ARG A O 3
ATOM 2596 N N . PRO A 1 27 ? -4.539 0.749 14.115 1.00 0.00 27 PRO A N 3
ATOM 2597 C CA . PRO A 1 27 ? -5.577 -0.183 14.565 1.00 0.00 27 PRO A CA 3
ATOM 2598 C C . PRO A 1 27 ? -5.138 -1.638 14.453 1.00 0.00 27 PRO A C 3
ATOM 2599 O O . PRO A 1 27 ? -5.796 -2.538 14.976 1.00 0.00 27 PRO A O 3
ATOM 2610 N N . TYR A 1 28 ? -4.021 -1.863 13.769 1.00 0.00 28 TYR A N 3
ATOM 2611 C CA . TYR A 1 28 ? -3.495 -3.211 13.587 1.00 0.00 28 TYR A CA 3
ATOM 2612 C C . TYR A 1 28 ? -2.082 -3.324 14.151 1.00 0.00 28 TYR A C 3
ATOM 2613 O O . TYR A 1 28 ? -1.149 -2.697 13.648 1.00 0.00 28 TYR A O 3
ATOM 2631 N N . ARG A 1 29 ? -1.932 -4.129 15.198 1.00 0.00 29 ARG A N 3
ATOM 2632 C CA . ARG A 1 29 ? -0.634 -4.326 15.831 1.00 0.00 29 ARG A CA 3
ATOM 2633 C C . ARG A 1 29 ? -0.246 -5.801 15.830 1.00 0.00 29 ARG A C 3
ATOM 2634 O O . ARG A 1 29 ? -0.895 -6.625 16.476 1.00 0.00 29 ARG A O 3
ATOM 2655 N N . CYS A 1 30 ? 0.815 -6.129 15.100 1.00 0.00 30 CYS A N 3
ATOM 2656 C CA . CYS A 1 30 ? 1.289 -7.505 15.014 1.00 0.00 30 CYS A CA 3
ATOM 2657 C C . CYS A 1 30 ? 1.143 -8.216 16.356 1.00 0.00 30 CYS A C 3
ATOM 2658 O O . CYS A 1 30 ? 1.165 -7.584 17.412 1.00 0.00 30 CYS A O 3
ATOM 2665 N N . VAL A 1 31 ? 0.993 -9.536 16.306 1.00 0.00 31 VAL A N 3
ATOM 2666 C CA . VAL A 1 31 ? 0.844 -10.334 17.517 1.00 0.00 31 VAL A CA 3
ATOM 2667 C C . VAL A 1 31 ? 2.202 -10.697 18.107 1.00 0.00 31 VAL A C 3
ATOM 2668 O O . VAL A 1 31 ? 2.343 -10.849 19.321 1.00 0.00 31 VAL A O 3
ATOM 2681 N N . HIS A 1 32 ? 3.200 -10.834 17.240 1.00 0.00 32 HIS A N 3
ATOM 2682 C CA . HIS A 1 32 ? 4.549 -11.179 17.674 1.00 0.00 32 HIS A CA 3
ATOM 2683 C C . HIS A 1 32 ? 5.108 -10.110 18.609 1.00 0.00 32 HIS A C 3
ATOM 2684 O O . HIS A 1 32 ? 5.737 -9.150 18.163 1.00 0.00 32 HIS A O 3
ATOM 2698 N N . GLN A 1 33 ? 4.873 -10.282 19.906 1.00 0.00 33 GLN A N 3
ATOM 2699 C CA . GLN A 1 33 ? 5.352 -9.331 20.901 1.00 0.00 33 GLN A CA 3
ATOM 2700 C C . GLN A 1 33 ? 6.712 -8.766 20.505 1.00 0.00 33 GLN A C 3
ATOM 2701 O O . GLN A 1 33 ? 6.871 -7.556 20.351 1.00 0.00 33 GLN A O 3
ATOM 2715 N N . GLY A 1 34 ? 7.690 -9.652 20.341 1.00 0.00 34 GLY A N 3
ATOM 2716 C CA . GLY A 1 34 ? 9.024 -9.222 19.965 1.00 0.00 34 GLY A CA 3
ATOM 2717 C C . GLY A 1 34 ? 9.169 -9.025 18.469 1.00 0.00 34 GLY A C 3
ATOM 2718 O O . GLY A 1 34 ? 9.994 -9.675 17.826 1.00 0.00 34 GLY A O 3
ATOM 2722 N N . CYS A 1 35 ? 8.364 -8.127 17.911 1.00 0.00 35 CYS A N 3
ATOM 2723 C CA . CYS A 1 35 ? 8.404 -7.848 16.480 1.00 0.00 35 CYS A CA 3
ATOM 2724 C C . CYS A 1 35 ? 8.489 -6.346 16.222 1.00 0.00 35 CYS A C 3
ATOM 2725 O O . CYS A 1 35 ? 9.262 -5.894 15.376 1.00 0.00 35 CYS A O 3
ATOM 2732 N N . PHE A 1 36 ? 7.691 -5.579 16.956 1.00 0.00 36 PHE A N 3
ATOM 2733 C CA . PHE A 1 36 ? 7.675 -4.128 16.806 1.00 0.00 36 PHE A CA 3
ATOM 2734 C C . PHE A 1 36 ? 7.209 -3.731 15.408 1.00 0.00 36 PHE A C 3
ATOM 2735 O O . PHE A 1 36 ? 7.763 -2.820 14.794 1.00 0.00 36 PHE A O 3
ATOM 2752 N N . ALA A 1 37 ? 6.188 -4.422 14.912 1.00 0.00 37 ALA A N 3
ATOM 2753 C CA . ALA A 1 37 ? 5.647 -4.141 13.589 1.00 0.00 37 ALA A CA 3
ATOM 2754 C C . ALA A 1 37 ? 4.173 -3.758 13.668 1.00 0.00 37 ALA A C 3
ATOM 2755 O O . ALA A 1 37 ? 3.469 -4.152 14.597 1.00 0.00 37 ALA A O 3
ATOM 2762 N N . ALA A 1 38 ? 3.713 -2.987 12.689 1.00 0.00 38 ALA A N 3
ATOM 2763 C CA . ALA A 1 38 ? 2.323 -2.552 12.648 1.00 0.00 38 ALA A CA 3
ATOM 2764 C C . ALA A 1 38 ? 2.017 -1.811 11.351 1.00 0.00 38 ALA A C 3
ATOM 2765 O O . ALA A 1 38 ? 2.924 -1.332 10.669 1.00 0.00 38 ALA A O 3
ATOM 2772 N N . PHE A 1 39 ? 0.735 -1.721 11.014 1.00 0.00 39 PHE A N 3
ATOM 2773 C CA . PHE A 1 39 ? 0.310 -1.040 9.796 1.00 0.00 39 PHE A CA 3
ATOM 2774 C C . PHE A 1 39 ? -1.094 -0.463 9.958 1.00 0.00 39 PHE A C 3
ATOM 2775 O O . PHE A 1 39 ? -1.827 -0.829 10.877 1.00 0.00 39 PHE A O 3
ATOM 2792 N N . THR A 1 40 ? -1.461 0.444 9.057 1.00 0.00 40 THR A N 3
ATOM 2793 C CA . THR A 1 40 ? -2.775 1.074 9.099 1.00 0.00 40 THR A CA 3
ATOM 2794 C C . THR A 1 40 ? -3.825 0.202 8.420 1.00 0.00 40 THR A C 3
ATOM 2795 O O . THR A 1 40 ? -4.880 -0.075 8.992 1.00 0.00 40 THR A O 3
ATOM 2806 N N . ILE A 1 41 ? -3.529 -0.229 7.198 1.00 0.00 41 ILE A N 3
ATOM 2807 C CA . ILE A 1 41 ? -4.448 -1.071 6.443 1.00 0.00 41 ILE A CA 3
ATOM 2808 C C . ILE A 1 41 ? -4.279 -2.541 6.815 1.00 0.00 41 ILE A C 3
ATOM 2809 O O . ILE A 1 41 ? -3.161 -3.016 7.012 1.00 0.00 41 ILE A O 3
ATOM 2825 N N . GLN A 1 42 ? -5.397 -3.254 6.907 1.00 0.00 42 GLN A N 3
ATOM 2826 C CA . GLN A 1 42 ? -5.372 -4.670 7.255 1.00 0.00 42 GLN A CA 3
ATOM 2827 C C . GLN A 1 42 ? -4.607 -5.474 6.208 1.00 0.00 42 GLN A C 3
ATOM 2828 O O . GLN A 1 42 ? -3.908 -6.432 6.537 1.00 0.00 42 GLN A O 3
ATOM 2842 N N . GLN A 1 43 ? -4.746 -5.077 4.947 1.00 0.00 43 GLN A N 3
ATOM 2843 C CA . GLN A 1 43 ? -4.069 -5.762 3.852 1.00 0.00 43 GLN A CA 3
ATOM 2844 C C . GLN A 1 43 ? -2.556 -5.605 3.965 1.00 0.00 43 GLN A C 3
ATOM 2845 O O . GLN A 1 43 ? -1.824 -6.590 4.039 1.00 0.00 43 GLN A O 3
ATOM 2859 N N . ASN A 1 44 ? -2.095 -4.358 3.975 1.00 0.00 44 ASN A N 3
ATOM 2860 C CA . ASN A 1 44 ? -0.669 -4.072 4.077 1.00 0.00 44 ASN A CA 3
ATOM 2861 C C . ASN A 1 44 ? -0.055 -4.785 5.278 1.00 0.00 44 ASN A C 3
ATOM 2862 O O . ASN A 1 44 ? 1.164 -4.930 5.372 1.00 0.00 44 ASN A O 3
ATOM 2873 N N . LEU A 1 45 ? -0.908 -5.229 6.195 1.00 0.00 45 LEU A N 3
ATOM 2874 C CA . LEU A 1 45 ? -0.451 -5.928 7.391 1.00 0.00 45 LEU A CA 3
ATOM 2875 C C . LEU A 1 45 ? -0.252 -7.414 7.110 1.00 0.00 45 LEU A C 3
ATOM 2876 O O . LEU A 1 45 ? 0.553 -8.077 7.764 1.00 0.00 45 LEU A O 3
ATOM 2892 N N . ILE A 1 46 ? -0.990 -7.930 6.133 1.00 0.00 46 ILE A N 3
ATOM 2893 C CA . ILE A 1 46 ? -0.892 -9.337 5.763 1.00 0.00 46 ILE A CA 3
ATOM 2894 C C . ILE A 1 46 ? 0.501 -9.672 5.241 1.00 0.00 46 ILE A C 3
ATOM 2895 O O . ILE A 1 46 ? 1.224 -10.470 5.838 1.00 0.00 46 ILE A O 3
ATOM 2911 N N . LEU A 1 47 ? 0.871 -9.057 4.123 1.00 0.00 47 LEU A N 3
ATOM 2912 C CA . LEU A 1 47 ? 2.179 -9.288 3.520 1.00 0.00 47 LEU A CA 3
ATOM 2913 C C . LEU A 1 47 ? 3.278 -9.267 4.577 1.00 0.00 47 LEU A C 3
ATOM 2914 O O . LEU A 1 47 ? 4.154 -10.133 4.596 1.00 0.00 47 LEU A O 3
ATOM 2930 N N . HIS A 1 48 ? 3.225 -8.273 5.458 1.00 0.00 48 HIS A N 3
ATOM 2931 C CA . HIS A 1 48 ? 4.215 -8.140 6.522 1.00 0.00 48 HIS A CA 3
ATOM 2932 C C . HIS A 1 48 ? 4.562 -9.503 7.114 1.00 0.00 48 HIS A C 3
ATOM 2933 O O . HIS A 1 48 ? 5.731 -9.809 7.349 1.00 0.00 48 HIS A O 3
ATOM 2947 N N . TYR A 1 49 ? 3.539 -10.316 7.353 1.00 0.00 49 TYR A N 3
ATOM 2948 C CA . TYR A 1 49 ? 3.736 -11.645 7.921 1.00 0.00 49 TYR A CA 3
ATOM 2949 C C . TYR A 1 49 ? 4.380 -12.582 6.904 1.00 0.00 49 TYR A C 3
ATOM 2950 O O . TYR A 1 49 ? 5.143 -13.477 7.266 1.00 0.00 49 TYR A O 3
ATOM 2968 N N . GLN A 1 50 ? 4.068 -12.367 5.630 1.00 0.00 50 GLN A N 3
ATOM 2969 C CA . GLN A 1 50 ? 4.615 -13.192 4.560 1.00 0.00 50 GLN A CA 3
ATOM 2970 C C . GLN A 1 50 ? 5.983 -12.678 4.122 1.00 0.00 50 GLN A C 3
ATOM 2971 O O . GLN A 1 50 ? 6.716 -13.364 3.410 1.00 0.00 50 GLN A O 3
ATOM 2985 N N . ALA A 1 51 ? 6.319 -11.466 4.552 1.00 0.00 51 ALA A N 3
ATOM 2986 C CA . ALA A 1 51 ? 7.599 -10.861 4.205 1.00 0.00 51 ALA A CA 3
ATOM 2987 C C . ALA A 1 51 ? 8.607 -11.021 5.338 1.00 0.00 51 ALA A C 3
ATOM 2988 O O . ALA A 1 51 ? 9.813 -11.104 5.103 1.00 0.00 51 ALA A O 3
ATOM 2995 N N . VAL A 1 52 ? 8.106 -11.063 6.569 1.00 0.00 52 VAL A N 3
ATOM 2996 C CA . VAL A 1 52 ? 8.962 -11.213 7.739 1.00 0.00 52 VAL A CA 3
ATOM 2997 C C . VAL A 1 52 ? 8.880 -12.628 8.302 1.00 0.00 52 VAL A C 3
ATOM 2998 O O . VAL A 1 52 ? 9.897 -13.304 8.463 1.00 0.00 52 VAL A O 3
ATOM 3011 N N . HIS A 1 53 ? 7.663 -13.071 8.599 1.00 0.00 53 HIS A N 3
ATOM 3012 C CA . HIS A 1 53 ? 7.448 -14.407 9.143 1.00 0.00 53 HIS A CA 3
ATOM 3013 C C . HIS A 1 53 ? 7.123 -15.401 8.032 1.00 0.00 53 HIS A C 3
ATOM 3014 O O . HIS A 1 53 ? 6.776 -16.552 8.296 1.00 0.00 53 HIS A O 3
ATOM 3028 N N . LYS A 1 54 ? 7.238 -14.948 6.788 1.00 0.00 54 LYS A N 3
ATOM 3029 C CA . LYS A 1 54 ? 6.958 -15.796 5.636 1.00 0.00 54 LYS A CA 3
ATOM 3030 C C . LYS A 1 54 ? 5.807 -16.753 5.931 1.00 0.00 54 LYS A C 3
ATOM 3031 O O . LYS A 1 54 ? 5.808 -17.898 5.480 1.00 0.00 54 LYS A O 3
ATOM 3050 N N . SER A 1 55 ? 4.826 -16.274 6.690 1.00 0.00 55 SER A N 3
ATOM 3051 C CA . SER A 1 55 ? 3.669 -17.088 7.047 1.00 0.00 55 SER A CA 3
ATOM 3052 C C . SER A 1 55 ? 2.386 -16.265 6.987 1.00 0.00 55 SER A C 3
ATOM 3053 O O . SER A 1 55 ? 2.421 -15.059 6.743 1.00 0.00 55 SER A O 3
ATOM 3061 N N . ASP A 1 56 ? 1.256 -16.926 7.210 1.00 0.00 56 ASP A N 3
ATOM 3062 C CA . ASP A 1 56 ? -0.039 -16.257 7.183 1.00 0.00 56 ASP A 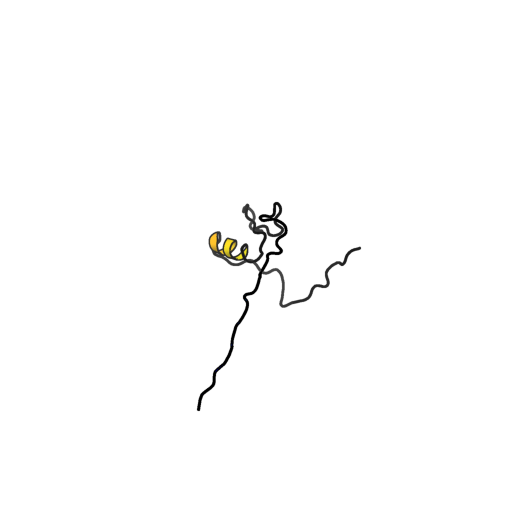CA 3
ATOM 3063 C C . ASP A 1 56 ? -0.570 -16.042 8.597 1.00 0.00 56 ASP A C 3
ATOM 3064 O O . ASP A 1 56 ? 0.090 -16.386 9.578 1.00 0.00 56 ASP A O 3
ATOM 3073 N N . LEU A 1 57 ? -1.765 -15.470 8.694 1.00 0.00 57 LEU A N 3
ATOM 3074 C CA . LEU A 1 57 ? -2.384 -15.207 9.989 1.00 0.00 57 LEU A CA 3
ATOM 3075 C C . LEU A 1 57 ? -2.755 -16.511 10.689 1.00 0.00 57 LEU A C 3
ATOM 3076 O O . LEU A 1 57 ? -2.954 -17.549 10.057 1.00 0.00 57 LEU A O 3
ATOM 3092 N N . PRO A 1 58 ? -2.854 -16.457 12.026 1.00 0.00 58 PRO A N 3
ATOM 3093 C CA . PRO A 1 58 ? -3.205 -17.624 12.841 1.00 0.00 58 PRO A CA 3
ATOM 3094 C C . PRO A 1 58 ? -4.658 -18.047 12.653 1.00 0.00 58 PRO A C 3
ATOM 3095 O O . PRO A 1 58 ? -4.998 -19.219 12.807 1.00 0.00 58 PRO A O 3
ATOM 3106 N N . ALA A 1 59 ? -5.511 -17.084 12.318 1.00 0.00 59 ALA A N 3
ATOM 3107 C CA . ALA A 1 59 ? -6.927 -17.358 12.106 1.00 0.00 59 ALA A CA 3
ATOM 3108 C C . ALA A 1 59 ? -7.334 -17.059 10.668 1.00 0.00 59 ALA A C 3
ATOM 3109 O O . ALA A 1 59 ? -6.643 -16.332 9.954 1.00 0.00 59 ALA A O 3
ATOM 3116 N N . PHE A 1 60 ? -8.461 -17.625 10.247 1.00 0.00 60 PHE A N 3
ATOM 3117 C CA . PHE A 1 60 ? -8.960 -17.420 8.892 1.00 0.00 60 PHE A CA 3
ATOM 3118 C C . PHE A 1 60 ? -9.711 -16.097 8.783 1.00 0.00 60 PHE A C 3
ATOM 3119 O O . PHE A 1 60 ? -10.838 -16.049 8.290 1.00 0.00 60 PHE A O 3
ATOM 3136 N N . SER A 1 61 ? -9.078 -15.024 9.248 1.00 0.00 61 SER A N 3
ATOM 3137 C CA . SER A 1 61 ? -9.687 -13.700 9.208 1.00 0.00 61 SER A CA 3
ATOM 3138 C C . SER A 1 61 ? -9.165 -12.897 8.020 1.00 0.00 61 SER A C 3
ATOM 3139 O O . SER A 1 61 ? -8.824 -11.722 8.153 1.00 0.00 61 SER A O 3
ATOM 3147 N N . ALA A 1 62 ? -9.104 -13.542 6.859 1.00 0.00 62 ALA A N 3
ATOM 3148 C CA . ALA A 1 62 ? -8.626 -12.889 5.647 1.00 0.00 62 ALA A CA 3
ATOM 3149 C C . ALA A 1 62 ? -9.370 -13.400 4.418 1.00 0.00 62 ALA A C 3
ATOM 3150 O O . ALA A 1 62 ? -10.047 -14.425 4.474 1.00 0.00 62 ALA A O 3
ATOM 3157 N N . GLU A 1 63 ? -9.239 -12.677 3.310 1.00 0.00 63 GLU A N 3
ATOM 3158 C CA . GLU A 1 63 ? -9.901 -13.057 2.068 1.00 0.00 63 GLU A CA 3
ATOM 3159 C C . GLU A 1 63 ? -11.381 -13.345 2.306 1.00 0.00 63 GLU A C 3
ATOM 3160 O O . GLU A 1 63 ? -11.969 -14.209 1.656 1.00 0.00 63 GLU A O 3
ATOM 3172 N N . VAL A 1 64 ? -11.976 -12.615 3.244 1.00 0.00 64 VAL A N 3
ATOM 3173 C CA . VAL A 1 64 ? -13.386 -12.791 3.569 1.00 0.00 64 VAL A CA 3
ATOM 3174 C C . VAL A 1 64 ? -14.190 -11.542 3.223 1.00 0.00 64 VAL A C 3
ATOM 3175 O O . VAL A 1 64 ? -13.640 -10.445 3.132 1.00 0.00 64 VAL A O 3
ATOM 3188 N N . GLU A 1 65 ? -15.494 -11.717 3.033 1.00 0.00 65 GLU A N 3
ATOM 3189 C CA . GLU A 1 65 ? -16.372 -10.603 2.697 1.00 0.00 65 GLU A CA 3
ATOM 3190 C C . GLU A 1 65 ? -15.635 -9.562 1.860 1.00 0.00 65 GLU A C 3
ATOM 3191 O O . GLU A 1 65 ? -15.790 -8.359 2.071 1.00 0.00 65 GLU A O 3
ATOM 3203 N N . GLU A 1 66 ? -14.833 -10.033 0.911 1.00 0.00 66 GLU A N 3
ATOM 3204 C CA . GLU A 1 66 ? -14.070 -9.143 0.044 1.00 0.00 66 GLU A CA 3
ATOM 3205 C C . GLU A 1 66 ? -14.625 -9.161 -1.377 1.00 0.00 66 GLU A C 3
ATOM 3206 O O . GLU A 1 66 ? -15.470 -9.989 -1.713 1.00 0.00 66 GLU A O 3
ATOM 3218 N N . GLU A 1 67 ? -14.142 -8.241 -2.206 1.00 0.00 67 GLU A N 3
ATOM 3219 C CA . GLU A 1 67 ? -14.591 -8.150 -3.591 1.00 0.00 67 GLU A CA 3
ATOM 3220 C C . GLU A 1 67 ? -13.436 -7.771 -4.513 1.00 0.00 67 GLU A C 3
ATOM 3221 O O . GLU A 1 67 ? -12.828 -6.711 -4.361 1.00 0.00 67 GLU A O 3
ATOM 3233 N N . SER A 1 68 ? -13.140 -8.644 -5.471 1.00 0.00 68 SER A N 3
ATOM 3234 C CA . SER A 1 68 ? -12.055 -8.403 -6.415 1.00 0.00 68 SER A CA 3
ATOM 3235 C C . SER A 1 68 ? -12.583 -8.354 -7.846 1.00 0.00 68 SER A C 3
ATOM 3236 O O . SER A 1 68 ? -13.407 -9.176 -8.245 1.00 0.00 68 SER A O 3
ATOM 3244 N N . GLY A 1 69 ? -12.100 -7.383 -8.615 1.00 0.00 69 GLY A N 3
ATOM 3245 C CA . GLY A 1 69 ? -12.534 -7.243 -9.993 1.00 0.00 69 GLY A CA 3
ATOM 3246 C C . GLY A 1 69 ? -11.810 -6.126 -10.718 1.00 0.00 69 GLY A C 3
ATOM 3247 O O . GLY A 1 69 ? -11.470 -5.096 -10.135 1.00 0.00 69 GLY A O 3
ATOM 3251 N N . PRO A 1 70 ? -11.561 -6.324 -12.021 1.00 0.00 70 PRO A N 3
ATOM 3252 C CA . PRO A 1 70 ? -10.869 -5.336 -12.854 1.00 0.00 70 PRO A CA 3
ATOM 3253 C C . PRO A 1 70 ? -11.716 -4.093 -13.105 1.00 0.00 70 PRO A C 3
ATOM 3254 O O . PRO A 1 70 ? -12.942 -4.173 -13.191 1.00 0.00 70 PRO A O 3
ATOM 3265 N N . SER A 1 71 ? -11.055 -2.946 -13.221 1.00 0.00 71 SER A N 3
ATOM 3266 C CA . SER A 1 71 ? -11.749 -1.685 -13.458 1.00 0.00 71 SER A CA 3
ATOM 3267 C C . SER A 1 71 ? -11.450 -1.156 -14.858 1.00 0.00 71 SER A C 3
ATOM 3268 O O . SER A 1 71 ? -12.360 -0.928 -15.654 1.00 0.00 71 SER A O 3
ATOM 3276 N N . SER A 1 72 ? -10.168 -0.963 -15.150 1.00 0.00 72 SER A N 3
ATOM 3277 C CA . SER A 1 72 ? -9.748 -0.458 -16.451 1.00 0.00 72 SER A CA 3
ATOM 3278 C C . SER A 1 72 ? -8.229 -0.506 -16.589 1.00 0.00 72 SER A C 3
ATOM 3279 O O . SER A 1 72 ? -7.503 -0.450 -15.597 1.00 0.00 72 SER A O 3
ATOM 3287 N N . GLY A 1 73 ? -7.756 -0.612 -17.827 1.00 0.00 73 GLY A N 3
ATOM 3288 C CA . GLY A 1 73 ? -6.327 -0.666 -18.073 1.00 0.00 73 GLY A CA 3
ATOM 3289 C C . GLY A 1 73 ? -5.979 -0.416 -19.527 1.00 0.00 73 GLY A C 3
ATOM 3290 O O . GLY A 1 73 ? -6.620 -0.992 -20.404 1.00 0.00 73 GLY A O 3
ATOM 3295 N N . GLY A 1 1 ? 14.471 44.615 -38.926 1.00 0.00 1 GLY A N 4
ATOM 3296 C CA . GLY A 1 1 ? 13.759 43.458 -38.417 1.00 0.00 1 GLY A CA 4
ATOM 3297 C C . GLY A 1 1 ? 14.005 43.231 -36.938 1.00 0.00 1 GLY A C 4
ATOM 3298 O O . GLY A 1 1 ? 15.070 43.566 -36.420 1.00 0.00 1 GLY A O 4
ATOM 3302 N N . SER A 1 2 ? 13.016 42.661 -36.256 1.00 0.00 2 SER A N 4
ATOM 3303 C CA . SER A 1 2 ? 13.127 42.395 -34.827 1.00 0.00 2 SER A CA 4
ATOM 3304 C C . SER A 1 2 ? 12.341 41.144 -34.444 1.00 0.00 2 SER A C 4
ATOM 3305 O O . SER A 1 2 ? 11.529 40.646 -35.223 1.00 0.00 2 SER A O 4
ATOM 3313 N N . SER A 1 3 ? 12.590 40.643 -33.239 1.00 0.00 3 SER A N 4
ATOM 3314 C CA . SER A 1 3 ? 11.910 39.448 -32.753 1.00 0.00 3 SER A CA 4
ATOM 3315 C C . SER A 1 3 ? 11.821 39.455 -31.230 1.00 0.00 3 SER A C 4
ATOM 3316 O O . SER A 1 3 ? 12.510 40.223 -30.560 1.00 0.00 3 SER A O 4
ATOM 3324 N N . GLY A 1 4 ? 10.965 38.592 -30.689 1.00 0.00 4 GLY A N 4
ATOM 3325 C CA . GLY A 1 4 ? 10.800 38.515 -29.250 1.00 0.00 4 GLY A CA 4
ATOM 3326 C C . GLY A 1 4 ? 9.747 37.505 -28.840 1.00 0.00 4 GLY A C 4
ATOM 3327 O O . GLY A 1 4 ? 8.792 37.260 -29.578 1.00 0.00 4 GLY A O 4
ATOM 3331 N N . SER A 1 5 ? 9.920 36.916 -27.662 1.00 0.00 5 SER A N 4
ATOM 3332 C CA . SER A 1 5 ? 8.979 35.922 -27.158 1.00 0.00 5 SER A CA 4
ATOM 3333 C C . SER A 1 5 ? 8.781 36.076 -25.653 1.00 0.00 5 SER A C 4
ATOM 3334 O O . SER A 1 5 ? 9.417 36.914 -25.014 1.00 0.00 5 SER A O 4
ATOM 3342 N N . SER A 1 6 ? 7.894 35.259 -25.093 1.00 0.00 6 SER A N 4
ATOM 3343 C CA . SER A 1 6 ? 7.608 35.306 -23.664 1.00 0.00 6 SER A CA 4
ATOM 3344 C C . SER A 1 6 ? 6.652 34.186 -23.264 1.00 0.00 6 SER A C 4
ATOM 3345 O O . SER A 1 6 ? 6.007 33.573 -24.114 1.00 0.00 6 SER A O 4
ATOM 3353 N N . GLY A 1 7 ? 6.565 33.926 -21.963 1.00 0.00 7 GLY A N 4
ATOM 3354 C CA . GLY A 1 7 ? 5.686 32.881 -21.473 1.00 0.00 7 GLY A CA 4
ATOM 3355 C C . GLY A 1 7 ? 5.655 32.812 -19.959 1.00 0.00 7 GLY A C 4
ATOM 3356 O O . GLY A 1 7 ? 6.681 32.991 -19.302 1.00 0.00 7 GLY A O 4
ATOM 3360 N N . ARG A 1 8 ? 4.476 32.555 -19.403 1.00 0.00 8 ARG A N 4
ATOM 3361 C CA . ARG A 1 8 ? 4.315 32.466 -17.957 1.00 0.00 8 ARG A CA 4
ATOM 3362 C C . ARG A 1 8 ? 3.559 31.199 -17.571 1.00 0.00 8 ARG A C 4
ATOM 3363 O O . ARG A 1 8 ? 3.039 30.486 -18.430 1.00 0.00 8 ARG A O 4
ATOM 3384 N N . LYS A 1 9 ? 3.501 30.923 -16.272 1.00 0.00 9 LYS A N 4
ATOM 3385 C CA . LYS A 1 9 ? 2.808 29.742 -15.770 1.00 0.00 9 LYS A CA 4
ATOM 3386 C C . LYS A 1 9 ? 1.597 30.138 -14.931 1.00 0.00 9 LYS A C 4
ATOM 3387 O O . LYS A 1 9 ? 1.482 31.282 -14.489 1.00 0.00 9 LYS A O 4
ATOM 3406 N N . LYS A 1 10 ? 0.697 29.185 -14.713 1.00 0.00 10 LYS A N 4
ATOM 3407 C CA . LYS A 1 10 ? -0.504 29.433 -13.924 1.00 0.00 10 LYS A CA 4
ATOM 3408 C C . LYS A 1 10 ? -0.582 28.477 -12.738 1.00 0.00 10 LYS A C 4
ATOM 3409 O O . LYS A 1 10 ? -0.109 27.341 -12.792 1.00 0.00 10 LYS A O 4
ATOM 3428 N N . PRO A 1 11 ? -1.193 28.944 -11.639 1.00 0.00 11 PRO A N 4
ATOM 3429 C CA . PRO A 1 11 ? -1.350 28.146 -10.420 1.00 0.00 11 PRO A CA 4
ATOM 3430 C C . PRO A 1 11 ? -2.337 26.999 -10.601 1.00 0.00 11 PRO A C 4
ATOM 3431 O O . PRO A 1 11 ? -3.014 26.905 -11.625 1.00 0.00 11 PRO A O 4
ATOM 3442 N N . VAL A 1 12 ? -2.415 26.128 -9.599 1.00 0.00 12 VAL A N 4
ATOM 3443 C CA . VAL A 1 12 ? -3.322 24.987 -9.647 1.00 0.00 12 VAL A CA 4
ATOM 3444 C C . VAL A 1 12 ? -3.308 24.218 -8.331 1.00 0.00 12 VAL A C 4
ATOM 3445 O O . VAL A 1 12 ? -2.246 23.914 -7.789 1.00 0.00 12 VAL A O 4
ATOM 3458 N N . SER A 1 13 ? -4.496 23.906 -7.822 1.00 0.00 13 SER A N 4
ATOM 3459 C CA . SER A 1 13 ? -4.620 23.175 -6.566 1.00 0.00 13 SER A CA 4
ATOM 3460 C C . SER A 1 13 ? -5.929 22.391 -6.522 1.00 0.00 13 SER A C 4
ATOM 3461 O O . SER A 1 13 ? -6.961 22.860 -6.999 1.00 0.00 13 SER A O 4
ATOM 3469 N N . GLN A 1 14 ? -5.875 21.195 -5.946 1.00 0.00 14 GLN A N 4
ATOM 3470 C CA . GLN A 1 14 ? -7.055 20.345 -5.839 1.00 0.00 14 GLN A CA 4
ATOM 3471 C C . GLN A 1 14 ? -7.053 19.573 -4.524 1.00 0.00 14 GLN A C 4
ATOM 3472 O O . GLN A 1 14 ? -6.223 18.689 -4.312 1.00 0.00 14 GLN A O 4
ATOM 3486 N N . SER A 1 15 ? -7.989 19.913 -3.643 1.00 0.00 15 SER A N 4
ATOM 3487 C CA . SER A 1 15 ? -8.092 19.255 -2.346 1.00 0.00 15 SER A CA 4
ATOM 3488 C C . SER A 1 15 ? -8.057 17.738 -2.502 1.00 0.00 15 SER A C 4
ATOM 3489 O O . SER A 1 15 ? -8.115 17.215 -3.616 1.00 0.00 15 SER A O 4
ATOM 3497 N N . LEU A 1 16 ? -7.960 17.036 -1.378 1.00 0.00 16 LEU A N 4
ATOM 3498 C CA . LEU A 1 16 ? -7.917 15.578 -1.388 1.00 0.00 16 LEU A CA 4
ATOM 3499 C C . LEU A 1 16 ? -9.011 14.995 -0.500 1.00 0.00 16 LEU A C 4
ATOM 3500 O O . LEU A 1 16 ? -9.287 15.513 0.581 1.00 0.00 16 LEU A O 4
ATOM 3516 N N . GLU A 1 17 ? -9.628 13.912 -0.964 1.00 0.00 17 GLU A N 4
ATOM 3517 C CA . GLU A 1 17 ? -10.691 13.258 -0.210 1.00 0.00 17 GLU A CA 4
ATOM 3518 C C . GLU A 1 17 ? -10.334 13.172 1.272 1.00 0.00 17 GLU A C 4
ATOM 3519 O O . GLU A 1 17 ? -11.170 13.425 2.139 1.00 0.00 17 GLU A O 4
ATOM 3531 N N . PHE A 1 18 ? -9.086 12.813 1.553 1.00 0.00 18 PHE A N 4
ATOM 3532 C CA . PHE A 1 18 ? -8.618 12.691 2.929 1.00 0.00 18 PHE A CA 4
ATOM 3533 C C . PHE A 1 18 ? -8.109 14.032 3.451 1.00 0.00 18 PHE A C 4
ATOM 3534 O O . PHE A 1 18 ? -7.177 14.626 2.907 1.00 0.00 18 PHE A O 4
ATOM 3551 N N . PRO A 1 19 ? -8.737 14.522 4.530 1.00 0.00 19 PRO A N 4
ATOM 3552 C CA . PRO A 1 19 ? -8.366 15.798 5.150 1.00 0.00 19 PRO A CA 4
ATOM 3553 C C . PRO A 1 19 ? -7.010 15.732 5.846 1.00 0.00 19 PRO A C 4
ATOM 3554 O O . PRO A 1 19 ? -6.575 16.699 6.472 1.00 0.00 19 PRO A O 4
ATOM 3565 N N . THR A 1 20 ? -6.346 14.586 5.731 1.00 0.00 20 THR A N 4
ATOM 3566 C CA . THR A 1 20 ? -5.041 14.394 6.350 1.00 0.00 20 THR A CA 4
ATOM 3567 C C . THR A 1 20 ? -4.093 13.652 5.415 1.00 0.00 20 THR A C 4
ATOM 3568 O O . THR A 1 20 ? -4.523 13.047 4.432 1.00 0.00 20 THR A O 4
ATOM 3579 N N . ARG A 1 21 ? -2.802 13.702 5.726 1.00 0.00 21 ARG A N 4
ATOM 3580 C CA . ARG A 1 21 ? -1.793 13.035 4.912 1.00 0.00 21 ARG A CA 4
ATOM 3581 C C . ARG A 1 21 ? -0.945 12.093 5.762 1.00 0.00 21 ARG A C 4
ATOM 3582 O O . ARG A 1 21 ? 0.261 11.967 5.551 1.00 0.00 21 ARG A O 4
ATOM 3603 N N . TYR A 1 22 ? -1.583 11.436 6.724 1.00 0.00 22 TYR A N 4
ATOM 3604 C CA . TYR A 1 22 ? -0.887 10.508 7.607 1.00 0.00 22 TYR A CA 4
ATOM 3605 C C . TYR A 1 22 ? -1.877 9.726 8.465 1.00 0.00 22 TYR A C 4
ATOM 3606 O O . TYR A 1 22 ? -2.996 10.179 8.711 1.00 0.00 22 TYR A O 4
ATOM 3624 N N . SER A 1 23 ? -1.457 8.550 8.919 1.00 0.00 23 SER A N 4
ATOM 3625 C CA . SER A 1 23 ? -2.306 7.702 9.747 1.00 0.00 23 SER A CA 4
ATOM 3626 C C . SER A 1 23 ? -1.621 7.374 11.070 1.00 0.00 23 SER A C 4
ATOM 3627 O O . SER A 1 23 ? -0.867 6.407 11.185 1.00 0.00 23 SER A O 4
ATOM 3635 N N . PRO A 1 24 ? -1.889 8.197 12.095 1.00 0.00 24 PRO A N 4
ATOM 3636 C CA . PRO A 1 24 ? -1.309 8.015 13.429 1.00 0.00 24 PRO A CA 4
ATOM 3637 C C . PRO A 1 24 ? -1.868 6.789 14.141 1.00 0.00 24 PRO A C 4
ATOM 3638 O O . PRO A 1 24 ? -1.117 5.979 14.685 1.00 0.00 24 PRO A O 4
ATOM 3649 N N . TYR A 1 25 ? -3.190 6.657 14.134 1.00 0.00 25 TYR A N 4
ATOM 3650 C CA . TYR A 1 25 ? -3.849 5.529 14.782 1.00 0.00 25 TYR A CA 4
ATOM 3651 C C . TYR A 1 25 ? -3.564 4.230 14.035 1.00 0.00 25 TYR A C 4
ATOM 3652 O O . TYR A 1 25 ? -3.753 4.144 12.822 1.00 0.00 25 TYR A O 4
ATOM 3670 N N . ARG A 1 26 ? -3.110 3.220 14.770 1.00 0.00 26 ARG A N 4
ATOM 3671 C CA . ARG A 1 26 ? -2.798 1.924 14.179 1.00 0.00 26 ARG A CA 4
ATOM 3672 C C . ARG A 1 26 ? -3.633 0.820 14.820 1.00 0.00 26 ARG A C 4
ATOM 3673 O O . ARG A 1 26 ? -3.220 0.175 15.784 1.00 0.00 26 ARG A O 4
ATOM 3694 N N . PRO A 1 27 ? -4.837 0.595 14.272 1.00 0.00 27 PRO A N 4
ATOM 3695 C CA . PRO A 1 27 ? -5.755 -0.432 14.774 1.00 0.00 27 PRO A CA 4
ATOM 3696 C C . PRO A 1 27 ? -5.255 -1.844 14.493 1.00 0.00 27 PRO A C 4
ATOM 3697 O O . PRO A 1 27 ? -5.802 -2.821 15.007 1.00 0.00 27 PRO A O 4
ATOM 3708 N N . TYR A 1 28 ? -4.213 -1.946 13.676 1.00 0.00 28 TYR A N 4
ATOM 3709 C CA . TYR A 1 28 ? -3.640 -3.241 13.325 1.00 0.00 28 TYR A CA 4
ATOM 3710 C C . TYR A 1 28 ? -2.158 -3.295 13.683 1.00 0.00 28 TYR A C 4
ATOM 3711 O O . TYR A 1 28 ? -1.344 -2.565 13.116 1.00 0.00 28 TYR A O 4
ATOM 3729 N N . ARG A 1 29 ? -1.816 -4.166 14.626 1.00 0.00 29 ARG A N 4
ATOM 3730 C CA . ARG A 1 29 ? -0.432 -4.317 15.061 1.00 0.00 29 ARG A CA 4
ATOM 3731 C C . ARG A 1 29 ? -0.054 -5.791 15.169 1.00 0.00 29 ARG A C 4
ATOM 3732 O O . ARG A 1 29 ? -0.873 -6.627 15.553 1.00 0.00 29 ARG A O 4
ATOM 3753 N N . CYS A 1 30 ? 1.192 -6.104 14.828 1.00 0.00 30 CYS A N 4
ATOM 3754 C CA . CYS A 1 30 ? 1.679 -7.477 14.885 1.00 0.00 30 CYS A CA 4
ATOM 3755 C C . CYS A 1 30 ? 1.617 -8.017 16.311 1.00 0.00 30 CYS A C 4
ATOM 3756 O O . CYS A 1 30 ? 1.638 -7.254 17.277 1.00 0.00 30 CYS A O 4
ATOM 3763 N N . VAL A 1 31 ? 1.542 -9.338 16.435 1.00 0.00 31 VAL A N 4
ATOM 3764 C CA . VAL A 1 31 ? 1.479 -9.981 17.742 1.00 0.00 31 VAL A CA 4
ATOM 3765 C C . VAL A 1 31 ? 2.832 -10.564 18.133 1.00 0.00 31 VAL A C 4
ATOM 3766 O O . VAL A 1 31 ? 3.122 -10.748 19.316 1.00 0.00 31 VAL A O 4
ATOM 3779 N N . HIS A 1 32 ? 3.658 -10.852 17.133 1.00 0.00 32 HIS A N 4
ATOM 3780 C CA . HIS A 1 32 ? 4.983 -11.414 17.373 1.00 0.00 32 HIS A CA 4
ATOM 3781 C C . HIS A 1 32 ? 5.636 -10.764 18.589 1.00 0.00 32 HIS A C 4
ATOM 3782 O O . HIS A 1 32 ? 5.282 -9.650 18.973 1.00 0.00 32 HIS A O 4
ATOM 3796 N N . GLN A 1 33 ? 6.590 -11.469 19.189 1.00 0.00 33 GLN A N 4
ATOM 3797 C CA . GLN A 1 33 ? 7.290 -10.961 20.363 1.00 0.00 33 GLN A CA 4
ATOM 3798 C C . GLN A 1 33 ? 8.511 -10.141 19.955 1.00 0.00 33 GLN A C 4
ATOM 3799 O O . GLN A 1 33 ? 9.593 -10.685 19.742 1.00 0.00 33 GLN A O 4
ATOM 3813 N N . GLY A 1 34 ? 8.327 -8.829 19.849 1.00 0.00 34 GLY A N 4
ATOM 3814 C CA . GLY A 1 34 ? 9.421 -7.955 19.467 1.00 0.00 34 GLY A CA 4
ATOM 3815 C C . GLY A 1 34 ? 9.367 -7.564 18.004 1.00 0.00 34 GLY A C 4
ATOM 3816 O O . GLY A 1 34 ? 10.400 -7.462 17.341 1.00 0.00 34 GLY A O 4
ATOM 3820 N N . CYS A 1 35 ? 8.158 -7.344 17.497 1.00 0.00 35 CYS A N 4
ATOM 3821 C CA . CYS A 1 35 ? 7.972 -6.963 16.102 1.00 0.00 35 CYS A CA 4
ATOM 3822 C C . CYS A 1 35 ? 7.122 -5.701 15.992 1.00 0.00 35 CYS A C 4
ATOM 3823 O O . CYS A 1 35 ? 5.893 -5.769 15.939 1.00 0.00 35 CYS A O 4
ATOM 3830 N N . PHE A 1 36 ? 7.784 -4.549 15.957 1.00 0.00 36 PHE A N 4
ATOM 3831 C CA . PHE A 1 36 ? 7.089 -3.271 15.854 1.00 0.00 36 PHE A CA 4
ATOM 3832 C C . PHE A 1 36 ? 6.843 -2.902 14.394 1.00 0.00 36 PHE A C 4
ATOM 3833 O O . PHE A 1 36 ? 7.391 -1.923 13.889 1.00 0.00 36 PHE A O 4
ATOM 3850 N N . ALA A 1 37 ? 6.014 -3.694 13.722 1.00 0.00 37 ALA A N 4
ATOM 3851 C CA . ALA A 1 37 ? 5.693 -3.451 12.321 1.00 0.00 37 ALA A CA 4
ATOM 3852 C C . ALA A 1 37 ? 4.231 -3.049 12.155 1.00 0.00 37 ALA A C 4
ATOM 3853 O O . ALA A 1 37 ? 3.689 -3.089 11.051 1.00 0.00 37 ALA A O 4
ATOM 3860 N N . ALA A 1 38 ? 3.600 -2.662 13.258 1.00 0.00 38 ALA A N 4
ATOM 3861 C CA . ALA A 1 38 ? 2.202 -2.251 13.233 1.00 0.00 38 ALA A CA 4
ATOM 3862 C C . ALA A 1 38 ? 1.910 -1.367 12.025 1.00 0.00 38 ALA A C 4
ATOM 3863 O O . ALA A 1 38 ? 2.601 -0.376 11.787 1.00 0.00 38 ALA A O 4
ATOM 3870 N N . PHE A 1 39 ? 0.884 -1.732 11.264 1.00 0.00 39 PHE A N 4
ATOM 3871 C CA . PHE A 1 39 ? 0.502 -0.973 10.079 1.00 0.00 39 PHE A CA 4
ATOM 3872 C C . PHE A 1 39 ? -0.884 -0.358 10.250 1.00 0.00 39 PHE A C 4
ATOM 3873 O O . PHE A 1 39 ? -1.558 -0.587 11.255 1.00 0.00 39 PHE A O 4
ATOM 3890 N N . THR A 1 40 ? -1.303 0.426 9.262 1.00 0.00 40 THR A N 4
ATOM 3891 C CA . THR A 1 40 ? -2.607 1.076 9.302 1.00 0.00 40 THR A CA 4
ATOM 3892 C C . THR A 1 40 ? -3.678 0.200 8.663 1.00 0.00 40 THR A C 4
ATOM 3893 O O . THR A 1 40 ? -4.698 -0.102 9.284 1.00 0.00 40 THR A O 4
ATOM 3904 N N . ILE A 1 41 ? -3.440 -0.206 7.420 1.00 0.00 41 ILE A N 4
ATOM 3905 C CA . ILE A 1 41 ? -4.385 -1.049 6.698 1.00 0.00 41 ILE A CA 4
ATOM 3906 C C . ILE A 1 41 ? -4.221 -2.515 7.086 1.00 0.00 41 ILE A C 4
ATOM 3907 O O . ILE A 1 41 ? -3.123 -2.960 7.417 1.00 0.00 41 ILE A O 4
ATOM 3923 N N . GLN A 1 42 ? -5.321 -3.260 7.041 1.00 0.00 42 GLN A N 4
ATOM 3924 C CA . GLN A 1 42 ? -5.298 -4.676 7.387 1.00 0.00 42 GLN A CA 4
ATOM 3925 C C . GLN A 1 42 ? -4.564 -5.485 6.322 1.00 0.00 42 GLN A C 4
ATOM 3926 O O . GLN A 1 42 ? -3.851 -6.437 6.637 1.00 0.00 42 GLN A O 4
ATOM 3940 N N . GLN A 1 43 ? -4.744 -5.098 5.063 1.00 0.00 43 GLN A N 4
ATOM 3941 C CA . GLN A 1 43 ? -4.098 -5.789 3.953 1.00 0.00 43 GLN A CA 4
ATOM 3942 C C . GLN A 1 43 ? -2.582 -5.649 4.033 1.00 0.00 43 GLN A C 4
ATOM 3943 O O . GLN A 1 43 ? -1.860 -6.643 4.102 1.00 0.00 43 GLN A O 4
ATOM 3957 N N . ASN A 1 44 ? -2.105 -4.408 4.023 1.00 0.00 44 ASN A N 4
ATOM 3958 C CA . ASN A 1 44 ? -0.674 -4.138 4.093 1.00 0.00 44 ASN A CA 4
ATOM 3959 C C . ASN A 1 44 ? -0.044 -4.850 5.287 1.00 0.00 44 ASN A C 4
ATOM 3960 O O . ASN A 1 44 ? 1.177 -4.991 5.366 1.00 0.00 44 ASN A O 4
ATOM 3971 N N . LEU A 1 45 ? -0.885 -5.297 6.213 1.00 0.00 45 LEU A N 4
ATOM 3972 C CA . LEU A 1 45 ? -0.412 -5.995 7.403 1.00 0.00 45 LEU A CA 4
ATOM 3973 C C . LEU A 1 45 ? -0.245 -7.487 7.129 1.00 0.00 45 LEU A C 4
ATOM 3974 O O . LEU A 1 45 ? 0.569 -8.157 7.766 1.00 0.00 45 LEU A O 4
ATOM 3990 N N . ILE A 1 46 ? -1.018 -7.998 6.177 1.00 0.00 46 ILE A N 4
ATOM 3991 C CA . ILE A 1 46 ? -0.953 -9.409 5.817 1.00 0.00 46 ILE A CA 4
ATOM 3992 C C . ILE A 1 46 ? 0.418 -9.770 5.255 1.00 0.00 46 ILE A C 4
ATOM 3993 O O . ILE A 1 46 ? 1.117 -10.628 5.795 1.00 0.00 46 ILE A O 4
ATOM 4009 N N . LEU A 1 47 ? 0.797 -9.109 4.167 1.00 0.00 47 LEU A N 4
ATOM 4010 C CA . LEU A 1 47 ? 2.086 -9.359 3.530 1.00 0.00 47 LEU A CA 4
ATOM 4011 C C . LEU A 1 47 ? 3.218 -9.298 4.551 1.00 0.00 47 LEU A C 4
ATOM 4012 O O . LEU A 1 47 ? 4.107 -10.150 4.560 1.00 0.00 47 LEU A O 4
ATOM 4028 N N . HIS A 1 48 ? 3.178 -8.286 5.412 1.00 0.00 48 HIS A N 4
ATOM 4029 C CA . HIS A 1 48 ? 4.199 -8.115 6.440 1.00 0.00 48 HIS A CA 4
ATOM 4030 C C . HIS A 1 48 ? 4.623 -9.464 7.014 1.00 0.00 48 HIS A C 4
ATOM 4031 O O . HIS A 1 48 ? 5.814 -9.755 7.127 1.00 0.00 48 HIS A O 4
ATOM 4045 N N . TYR A 1 49 ? 3.641 -10.282 7.375 1.00 0.00 49 TYR A N 4
ATOM 4046 C CA . TYR A 1 49 ? 3.912 -11.599 7.940 1.00 0.00 49 TYR A CA 4
ATOM 4047 C C . TYR A 1 49 ? 4.537 -12.521 6.898 1.00 0.00 49 TYR A C 4
ATOM 4048 O O . TYR A 1 49 ? 5.448 -13.290 7.201 1.00 0.00 49 TYR A O 4
ATOM 4066 N N . GLN A 1 50 ? 4.039 -12.436 5.668 1.00 0.00 50 GLN A N 4
ATOM 4067 C CA . GLN A 1 50 ? 4.547 -13.263 4.580 1.00 0.00 50 GLN A CA 4
ATOM 4068 C C . GLN A 1 50 ? 5.911 -12.766 4.110 1.00 0.00 50 GLN A C 4
ATOM 4069 O O . GLN A 1 50 ? 6.633 -13.475 3.411 1.00 0.00 50 GLN A O 4
ATOM 4083 N N . ALA A 1 51 ? 6.255 -11.543 4.499 1.00 0.00 51 ALA A N 4
ATOM 4084 C CA . ALA A 1 51 ? 7.532 -10.952 4.119 1.00 0.00 51 ALA A CA 4
ATOM 4085 C C . ALA A 1 51 ? 8.551 -11.073 5.248 1.00 0.00 51 ALA A C 4
ATOM 4086 O O . ALA A 1 51 ? 9.756 -11.142 5.005 1.00 0.00 51 ALA A O 4
ATOM 4093 N N . VAL A 1 52 ? 8.059 -11.099 6.482 1.00 0.00 52 VAL A N 4
ATOM 4094 C CA . VAL A 1 52 ? 8.927 -11.212 7.649 1.00 0.00 52 VAL A CA 4
ATOM 4095 C C . VAL A 1 52 ? 8.958 -12.643 8.173 1.00 0.00 52 VAL A C 4
ATOM 4096 O O . VAL A 1 52 ? 10.025 -13.243 8.310 1.00 0.00 52 VAL A O 4
ATOM 4109 N N . HIS A 1 53 ? 7.780 -13.186 8.466 1.00 0.00 53 HIS A N 4
ATOM 4110 C CA . HIS A 1 53 ? 7.672 -14.549 8.975 1.00 0.00 53 HIS A CA 4
ATOM 4111 C C . HIS A 1 53 ? 7.178 -15.498 7.887 1.00 0.00 53 HIS A C 4
ATOM 4112 O O . HIS A 1 53 ? 6.613 -16.552 8.177 1.00 0.00 53 HIS A O 4
ATOM 4126 N N . LYS A 1 54 ? 7.394 -15.115 6.633 1.00 0.00 54 LYS A N 4
ATOM 4127 C CA . LYS A 1 54 ? 6.972 -15.931 5.500 1.00 0.00 54 LYS A CA 4
ATOM 4128 C C . LYS A 1 54 ? 5.676 -16.671 5.816 1.00 0.00 54 LYS A C 4
ATOM 4129 O O . LYS A 1 54 ? 5.491 -17.819 5.412 1.00 0.00 54 LYS A O 4
ATOM 4148 N N . SER A 1 55 ? 4.781 -16.006 6.539 1.00 0.00 55 SER A N 4
ATOM 4149 C CA . SER A 1 55 ? 3.502 -16.601 6.910 1.00 0.00 55 SER A CA 4
ATOM 4150 C C . SER A 1 55 ? 2.394 -15.553 6.911 1.00 0.00 55 SER A C 4
ATOM 4151 O O . SER A 1 55 ? 2.628 -14.387 6.593 1.00 0.00 55 SER A O 4
ATOM 4159 N N . ASP A 1 56 ? 1.187 -15.977 7.269 1.00 0.00 56 ASP A N 4
ATOM 4160 C CA . ASP A 1 56 ? 0.042 -15.076 7.313 1.00 0.00 56 ASP A CA 4
ATOM 4161 C C . ASP A 1 56 ? -0.476 -14.924 8.739 1.00 0.00 56 ASP A C 4
ATOM 4162 O O . ASP A 1 56 ? 0.011 -15.579 9.662 1.00 0.00 56 ASP A O 4
ATOM 4171 N N . LEU A 1 57 ? -1.465 -14.055 8.914 1.00 0.00 57 LEU A N 4
ATOM 4172 C CA . LEU A 1 57 ? -2.049 -13.815 10.229 1.00 0.00 57 LEU A CA 4
ATOM 4173 C C . LEU A 1 57 ? -2.743 -15.068 10.754 1.00 0.00 57 LEU A C 4
ATOM 4174 O O . LEU A 1 57 ? -3.195 -15.922 9.992 1.00 0.00 57 LEU A O 4
ATOM 4190 N N . PRO A 1 58 ? -2.831 -15.181 12.088 1.00 0.00 58 PRO A N 4
ATOM 4191 C CA . PRO A 1 58 ? -3.471 -16.325 12.745 1.00 0.00 58 PRO A CA 4
ATOM 4192 C C . PRO A 1 58 ? -4.983 -16.337 12.545 1.00 0.00 58 PRO A C 4
ATOM 4193 O O . PRO A 1 58 ? -5.544 -15.433 11.927 1.00 0.00 58 PRO A O 4
ATOM 4204 N N . ALA A 1 59 ? -5.636 -17.366 13.073 1.00 0.00 59 ALA A N 4
ATOM 4205 C CA . ALA A 1 59 ? -7.084 -17.494 12.955 1.00 0.00 59 ALA A CA 4
ATOM 4206 C C . ALA A 1 59 ? -7.613 -18.602 13.859 1.00 0.00 59 ALA A C 4
ATOM 4207 O O . ALA A 1 59 ? -6.905 -19.565 14.157 1.00 0.00 59 ALA A O 4
ATOM 4214 N N . PHE A 1 60 ? -8.860 -18.460 14.293 1.00 0.00 60 PHE A N 4
ATOM 4215 C CA . PHE A 1 60 ? -9.484 -19.449 15.165 1.00 0.00 60 PHE A CA 4
ATOM 4216 C C . PHE A 1 60 ? -9.205 -20.865 14.669 1.00 0.00 60 PHE A C 4
ATOM 4217 O O . PHE A 1 60 ? -8.714 -21.711 15.416 1.00 0.00 60 PHE A O 4
ATOM 4234 N N . SER A 1 61 ? -9.523 -21.114 13.403 1.00 0.00 61 SER A N 4
ATOM 4235 C CA . SER A 1 61 ? -9.312 -22.428 12.806 1.00 0.00 61 SER A CA 4
ATOM 4236 C C . SER A 1 61 ? -8.298 -22.351 11.668 1.00 0.00 61 SER A C 4
ATOM 4237 O O . SER A 1 61 ? -7.833 -21.270 11.308 1.00 0.00 61 SER A O 4
ATOM 4245 N N . ALA A 1 62 ? -7.961 -23.508 11.106 1.00 0.00 62 ALA A N 4
ATOM 4246 C CA . ALA A 1 62 ? -7.005 -23.573 10.008 1.00 0.00 62 ALA A CA 4
ATOM 4247 C C . ALA A 1 62 ? -7.667 -24.081 8.732 1.00 0.00 62 ALA A C 4
ATOM 4248 O O . ALA A 1 62 ? -7.129 -23.922 7.637 1.00 0.00 62 ALA A O 4
ATOM 4255 N N . GLU A 1 63 ? -8.838 -24.692 8.882 1.00 0.00 63 GLU A N 4
ATOM 4256 C CA . GLU A 1 63 ? -9.573 -25.224 7.741 1.00 0.00 63 GLU A CA 4
ATOM 4257 C C . GLU A 1 63 ? -10.438 -24.143 7.098 1.00 0.00 63 GLU A C 4
ATOM 4258 O O . GLU A 1 63 ? -11.601 -24.377 6.768 1.00 0.00 63 GLU A O 4
ATOM 4270 N N . VAL A 1 64 ? -9.861 -22.958 6.924 1.00 0.00 64 VAL A N 4
ATOM 4271 C CA . VAL A 1 64 ? -10.578 -21.841 6.320 1.00 0.00 64 VAL A CA 4
ATOM 4272 C C . VAL A 1 64 ? -10.040 -21.531 4.928 1.00 0.00 64 VAL A C 4
ATOM 4273 O O . VAL A 1 64 ? -10.410 -20.528 4.319 1.00 0.00 64 VAL A O 4
ATOM 4286 N N . GLU A 1 65 ? -9.164 -22.398 4.431 1.00 0.00 65 GLU A N 4
ATOM 4287 C CA . GLU A 1 65 ? -8.575 -22.216 3.110 1.00 0.00 65 GLU A CA 4
ATOM 4288 C C . GLU A 1 65 ? -9.658 -22.118 2.040 1.00 0.00 65 GLU A C 4
ATOM 4289 O O . GLU A 1 65 ? -10.255 -23.122 1.653 1.00 0.00 65 GLU A O 4
ATOM 4301 N N . GLU A 1 66 ? -9.906 -20.900 1.566 1.00 0.00 66 GLU A N 4
ATOM 4302 C CA . GLU A 1 66 ? -10.918 -20.671 0.542 1.00 0.00 66 GLU A CA 4
ATOM 4303 C C . GLU A 1 66 ? -10.286 -20.126 -0.735 1.00 0.00 66 GLU A C 4
ATOM 4304 O O . GLU A 1 66 ? -9.719 -19.034 -0.742 1.00 0.00 66 GLU A O 4
ATOM 4316 N N . GLU A 1 67 ? -10.388 -20.896 -1.814 1.00 0.00 67 GLU A N 4
ATOM 4317 C CA . GLU A 1 67 ? -9.825 -20.491 -3.097 1.00 0.00 67 GLU A CA 4
ATOM 4318 C C . GLU A 1 67 ? -10.186 -21.493 -4.190 1.00 0.00 67 GLU A C 4
ATOM 4319 O O . GLU A 1 67 ? -10.016 -22.700 -4.021 1.00 0.00 67 GLU A O 4
ATOM 4331 N N . SER A 1 68 ? -10.686 -20.982 -5.310 1.00 0.00 68 SER A N 4
ATOM 4332 C CA . SER A 1 68 ? -11.076 -21.831 -6.430 1.00 0.00 68 SER A CA 4
ATOM 4333 C C . SER A 1 68 ? -9.904 -22.044 -7.384 1.00 0.00 68 SER A C 4
ATOM 4334 O O . SER A 1 68 ? -9.483 -23.174 -7.625 1.00 0.00 68 SER A O 4
ATOM 4342 N N . GLY A 1 69 ? -9.383 -20.947 -7.925 1.00 0.00 69 GLY A N 4
ATOM 4343 C CA . GLY A 1 69 ? -8.265 -21.034 -8.847 1.00 0.00 69 GLY A CA 4
ATOM 4344 C C . GLY A 1 69 ? -8.656 -20.676 -10.267 1.00 0.00 69 GLY A C 4
ATOM 4345 O O . GLY A 1 69 ? -9.744 -21.010 -10.737 1.00 0.00 69 GLY A O 4
ATOM 4349 N N . PRO A 1 70 ? -7.755 -19.979 -10.975 1.00 0.00 70 PRO A N 4
ATOM 4350 C CA . PRO A 1 70 ? -7.989 -19.560 -12.360 1.00 0.00 70 PRO A CA 4
ATOM 4351 C C . PRO A 1 70 ? -7.987 -20.736 -13.330 1.00 0.00 70 PRO A C 4
ATOM 4352 O O . PRO A 1 70 ? -7.889 -21.892 -12.919 1.00 0.00 70 PRO A O 4
ATOM 4363 N N . SER A 1 71 ? -8.095 -20.434 -14.620 1.00 0.00 71 SER A N 4
ATOM 4364 C CA . SER A 1 71 ? -8.108 -21.467 -15.649 1.00 0.00 71 SER A CA 4
ATOM 4365 C C . SER A 1 71 ? -9.352 -22.343 -15.523 1.00 0.00 71 SER A C 4
ATOM 4366 O O . SER A 1 71 ? -9.276 -23.566 -15.632 1.00 0.00 71 SER A O 4
ATOM 4374 N N . SER A 1 72 ? -10.495 -21.706 -15.293 1.00 0.00 72 SER A N 4
ATOM 4375 C CA . SER A 1 72 ? -11.755 -22.425 -15.148 1.00 0.00 72 SER A CA 4
ATOM 4376 C C . SER A 1 72 ? -12.194 -23.027 -16.480 1.00 0.00 72 SER A C 4
ATOM 4377 O O . SER A 1 72 ? -12.855 -22.370 -17.283 1.00 0.00 72 SER A O 4
ATOM 4385 N N . GLY A 1 73 ? -11.819 -24.282 -16.708 1.00 0.00 73 GLY A N 4
ATOM 4386 C CA . GLY A 1 73 ? -12.181 -24.952 -17.943 1.00 0.00 73 GLY A CA 4
ATOM 4387 C C . GLY A 1 73 ? -12.195 -26.461 -17.801 1.00 0.00 73 GLY A C 4
ATOM 4388 O O . GLY A 1 73 ? -11.853 -26.966 -16.733 1.00 0.00 73 GLY A O 4
ATOM 4393 N N . GLY A 1 1 ? -28.241 -19.215 -40.861 1.00 0.00 1 GLY A N 5
ATOM 4394 C CA . GLY A 1 1 ? -27.403 -18.050 -40.644 1.00 0.00 1 GLY A CA 5
ATOM 4395 C C . GLY A 1 1 ? -27.127 -17.801 -39.174 1.00 0.00 1 GLY A C 5
ATOM 4396 O O . GLY A 1 1 ? -27.585 -18.552 -38.314 1.00 0.00 1 GLY A O 5
ATOM 4400 N N . SER A 1 2 ? -26.373 -16.745 -38.886 1.00 0.00 2 SER A N 5
ATOM 4401 C CA . SER A 1 2 ? -26.031 -16.402 -37.511 1.00 0.00 2 SER A CA 5
ATOM 4402 C C . SER A 1 2 ? -25.791 -14.903 -37.368 1.00 0.00 2 SER A C 5
ATOM 4403 O O . SER A 1 2 ? -25.773 -14.169 -38.356 1.00 0.00 2 SER A O 5
ATOM 4411 N N . SER A 1 3 ? -25.606 -14.454 -36.130 1.00 0.00 3 SER A N 5
ATOM 4412 C CA . SER A 1 3 ? -25.371 -13.042 -35.856 1.00 0.00 3 SER A CA 5
ATOM 4413 C C . SER A 1 3 ? -25.011 -12.826 -34.389 1.00 0.00 3 SER A C 5
ATOM 4414 O O . SER A 1 3 ? -25.118 -13.738 -33.571 1.00 0.00 3 SER A O 5
ATOM 4422 N N . GLY A 1 4 ? -24.585 -11.609 -34.064 1.00 0.00 4 GLY A N 5
ATOM 4423 C CA . GLY A 1 4 ? -24.215 -11.293 -32.696 1.00 0.00 4 GLY A CA 5
ATOM 4424 C C . GLY A 1 4 ? -24.218 -9.802 -32.425 1.00 0.00 4 GLY A C 5
ATOM 4425 O O . GLY A 1 4 ? -24.017 -8.998 -33.335 1.00 0.00 4 GLY A O 5
ATOM 4429 N N . SER A 1 5 ? -24.447 -9.431 -31.169 1.00 0.00 5 SER A N 5
ATOM 4430 C CA . SER A 1 5 ? -24.481 -8.026 -30.781 1.00 0.00 5 SER A CA 5
ATOM 4431 C C . SER A 1 5 ? -23.603 -7.779 -29.558 1.00 0.00 5 SER A C 5
ATOM 4432 O O . SER A 1 5 ? -23.224 -8.715 -28.853 1.00 0.00 5 SER A O 5
ATOM 4440 N N . SER A 1 6 ? -23.284 -6.513 -29.312 1.00 0.00 6 SER A N 5
ATOM 4441 C CA . SER A 1 6 ? -22.447 -6.141 -28.177 1.00 0.00 6 SER A CA 5
ATOM 4442 C C . SER A 1 6 ? -23.015 -4.920 -27.460 1.00 0.00 6 SER A C 5
ATOM 4443 O O . SER A 1 6 ? -23.311 -3.902 -28.084 1.00 0.00 6 SER A O 5
ATOM 4451 N N . GLY A 1 7 ? -23.165 -5.031 -26.143 1.00 0.00 7 GLY A N 5
ATOM 4452 C CA . GLY A 1 7 ? -23.697 -3.929 -25.362 1.00 0.00 7 GLY A CA 5
ATOM 4453 C C . GLY A 1 7 ? -22.652 -2.873 -25.063 1.00 0.00 7 GLY A C 5
ATOM 4454 O O . GLY A 1 7 ? -21.523 -2.952 -25.548 1.00 0.00 7 GLY A O 5
ATOM 4458 N N . ARG A 1 8 ? -23.028 -1.881 -24.263 1.00 0.00 8 ARG A N 5
ATOM 4459 C CA . ARG A 1 8 ? -22.116 -0.802 -23.902 1.00 0.00 8 ARG A CA 5
ATOM 4460 C C . ARG A 1 8 ? -22.139 -0.551 -22.397 1.00 0.00 8 ARG A C 5
ATOM 4461 O O . ARG A 1 8 ? -23.088 0.027 -21.867 1.00 0.00 8 ARG A O 5
ATOM 4482 N N . LYS A 1 9 ? -21.087 -0.991 -21.713 1.00 0.00 9 LYS A N 5
ATOM 4483 C CA . LYS A 1 9 ? -20.985 -0.814 -20.269 1.00 0.00 9 LYS A CA 5
ATOM 4484 C C . LYS A 1 9 ? -19.689 -0.099 -19.899 1.00 0.00 9 LYS A C 5
ATOM 4485 O O . LYS A 1 9 ? -18.753 -0.036 -20.697 1.00 0.00 9 LYS A O 5
ATOM 4504 N N . LYS A 1 10 ? -19.641 0.437 -18.685 1.00 0.00 10 LYS A N 5
ATOM 4505 C CA . LYS A 1 10 ? -18.459 1.145 -18.207 1.00 0.00 10 LYS A CA 5
ATOM 4506 C C . LYS A 1 10 ? -17.841 0.427 -17.011 1.00 0.00 10 LYS A C 5
ATOM 4507 O O . LYS A 1 10 ? -18.535 -0.011 -16.093 1.00 0.00 10 LYS A O 5
ATOM 4526 N N . PRO A 1 11 ? -16.505 0.304 -17.019 1.00 0.00 11 PRO A N 5
ATOM 4527 C CA . PRO A 1 11 ? -15.765 -0.358 -15.941 1.00 0.00 11 PRO A CA 5
ATOM 4528 C C . PRO A 1 11 ? -15.781 0.448 -14.647 1.00 0.00 11 PRO A C 5
ATOM 4529 O O . PRO A 1 11 ? -14.826 1.158 -14.334 1.00 0.00 11 PRO A O 5
ATOM 4540 N N . VAL A 1 12 ? -16.872 0.332 -13.897 1.00 0.00 12 VAL A N 5
ATOM 4541 C CA . VAL A 1 12 ? -17.012 1.049 -12.635 1.00 0.00 12 VAL A CA 5
ATOM 4542 C C . VAL A 1 12 ? -15.844 0.751 -11.701 1.00 0.00 12 VAL A C 5
ATOM 4543 O O . VAL A 1 12 ? -15.713 -0.360 -11.188 1.00 0.00 12 VAL A O 5
ATOM 4556 N N . SER A 1 13 ? -14.996 1.751 -11.485 1.00 0.00 13 SER A N 5
ATOM 4557 C CA . SER A 1 13 ? -13.836 1.596 -10.616 1.00 0.00 13 SER A CA 5
ATOM 4558 C C . SER A 1 13 ? -14.151 2.068 -9.200 1.00 0.00 13 SER A C 5
ATOM 4559 O O . SER A 1 13 ? -15.264 2.509 -8.915 1.00 0.00 13 SER A O 5
ATOM 4567 N N . GLN A 1 14 ? -13.162 1.972 -8.317 1.00 0.00 14 GLN A N 5
ATOM 4568 C CA . GLN A 1 14 ? -13.334 2.389 -6.930 1.00 0.00 14 GLN A CA 5
ATOM 4569 C C . GLN A 1 14 ? -14.064 3.725 -6.849 1.00 0.00 14 GLN A C 5
ATOM 4570 O O . GLN A 1 14 ? -14.244 4.407 -7.858 1.00 0.00 14 GLN A O 5
ATOM 4584 N N . SER A 1 15 ? -14.483 4.093 -5.643 1.00 0.00 15 SER A N 5
ATOM 4585 C CA . SER A 1 15 ? -15.198 5.346 -5.431 1.00 0.00 15 SER A CA 5
ATOM 4586 C C . SER A 1 15 ? -14.284 6.393 -4.802 1.00 0.00 15 SER A C 5
ATOM 4587 O O . SER A 1 15 ? -14.425 7.590 -5.055 1.00 0.00 15 SER A O 5
ATOM 4595 N N . LEU A 1 16 ? -13.347 5.934 -3.980 1.00 0.00 16 LEU A N 5
ATOM 4596 C CA . LEU A 1 16 ? -12.408 6.829 -3.313 1.00 0.00 16 LEU A CA 5
ATOM 4597 C C . LEU A 1 16 ? -11.084 6.124 -3.038 1.00 0.00 16 LEU A C 5
ATOM 4598 O O . LEU A 1 16 ? -10.922 4.945 -3.350 1.00 0.00 16 LEU A O 5
ATOM 4614 N N . GLU A 1 17 ? -10.142 6.854 -2.449 1.00 0.00 17 GLU A N 5
ATOM 4615 C CA . GLU A 1 17 ? -8.832 6.296 -2.131 1.00 0.00 17 GLU A CA 5
ATOM 4616 C C . GLU A 1 17 ? -8.680 6.089 -0.627 1.00 0.00 17 GLU A C 5
ATOM 4617 O O . GLU A 1 17 ? -7.913 5.236 -0.181 1.00 0.00 17 GLU A O 5
ATOM 4629 N N . PHE A 1 18 ? -9.417 6.876 0.150 1.00 0.00 18 PHE A N 5
ATOM 4630 C CA . PHE A 1 18 ? -9.364 6.781 1.604 1.00 0.00 18 PHE A CA 5
ATOM 4631 C C . PHE A 1 18 ? -10.754 6.540 2.185 1.00 0.00 18 PHE A C 5
ATOM 4632 O O . PHE A 1 18 ? -11.763 7.016 1.664 1.00 0.00 18 PHE A O 5
ATOM 4649 N N . PRO A 1 19 ? -10.811 5.783 3.291 1.00 0.00 19 PRO A N 5
ATOM 4650 C CA . PRO A 1 19 ? -12.071 5.462 3.967 1.00 0.00 19 PRO A CA 5
ATOM 4651 C C . PRO A 1 19 ? -12.689 6.677 4.649 1.00 0.00 19 PRO A C 5
ATOM 4652 O O . PRO A 1 19 ? -13.855 7.003 4.425 1.00 0.00 19 PRO A O 5
ATOM 4663 N N . THR A 1 20 ? -11.900 7.346 5.485 1.00 0.00 20 THR A N 5
ATOM 4664 C CA . THR A 1 20 ? -12.370 8.525 6.200 1.00 0.00 20 THR A CA 5
ATOM 4665 C C . THR A 1 20 ? -11.340 9.648 6.147 1.00 0.00 20 THR A C 5
ATOM 4666 O O . THR A 1 20 ? -11.654 10.773 5.760 1.00 0.00 20 THR A O 5
ATOM 4677 N N . ARG A 1 21 ? -10.109 9.334 6.538 1.00 0.00 21 ARG A N 5
ATOM 4678 C CA . ARG A 1 21 ? -9.032 10.317 6.535 1.00 0.00 21 ARG A CA 5
ATOM 4679 C C . ARG A 1 21 ? -7.694 9.659 6.858 1.00 0.00 21 ARG A C 5
ATOM 4680 O O . ARG A 1 21 ? -7.613 8.441 7.022 1.00 0.00 21 ARG A O 5
ATOM 4701 N N . TYR A 1 22 ? -6.647 10.472 6.948 1.00 0.00 22 TYR A N 5
ATOM 4702 C CA . TYR A 1 22 ? -5.312 9.968 7.248 1.00 0.00 22 TYR A CA 5
ATOM 4703 C C . TYR A 1 22 ? -5.360 8.930 8.365 1.00 0.00 22 TYR A C 5
ATOM 4704 O O . TYR A 1 22 ? -6.377 8.775 9.041 1.00 0.00 22 TYR A O 5
ATOM 4722 N N . SER A 1 23 ? -4.251 8.222 8.554 1.00 0.00 23 SER A N 5
ATOM 4723 C CA . SER A 1 23 ? -4.165 7.196 9.586 1.00 0.00 23 SER A CA 5
ATOM 4724 C C . SER A 1 23 ? -3.362 7.696 10.783 1.00 0.00 23 SER A C 5
ATOM 4725 O O . SER A 1 23 ? -2.134 7.619 10.815 1.00 0.00 23 SER A O 5
ATOM 4733 N N . PRO A 1 24 ? -4.072 8.222 11.793 1.00 0.00 24 PRO A N 5
ATOM 4734 C CA . PRO A 1 24 ? -3.447 8.744 13.012 1.00 0.00 24 PRO A CA 5
ATOM 4735 C C . PRO A 1 24 ? -2.850 7.639 13.877 1.00 0.00 24 PRO A C 5
ATOM 4736 O O . PRO A 1 24 ? -1.726 7.759 14.366 1.00 0.00 24 PRO A O 5
ATOM 4747 N N . TYR A 1 25 ? -3.607 6.564 14.061 1.00 0.00 25 TYR A N 5
ATOM 4748 C CA . TYR A 1 25 ? -3.153 5.438 14.869 1.00 0.00 25 TYR A CA 5
ATOM 4749 C C . TYR A 1 25 ? -3.157 4.148 14.055 1.00 0.00 25 TYR A C 5
ATOM 4750 O O . TYR A 1 25 ? -3.714 4.093 12.959 1.00 0.00 25 TYR A O 5
ATOM 4768 N N . ARG A 1 26 ? -2.531 3.110 14.602 1.00 0.00 26 ARG A N 5
ATOM 4769 C CA . ARG A 1 26 ? -2.460 1.819 13.928 1.00 0.00 26 ARG A CA 5
ATOM 4770 C C . ARG A 1 26 ? -3.318 0.783 14.648 1.00 0.00 26 ARG A C 5
ATOM 4771 O O . ARG A 1 26 ? -2.901 0.172 15.633 1.00 0.00 26 ARG A O 5
ATOM 4792 N N . PRO A 1 27 ? -4.545 0.578 14.148 1.00 0.00 27 PRO A N 5
ATOM 4793 C CA . PRO A 1 27 ? -5.487 -0.384 14.728 1.00 0.00 27 PRO A CA 5
ATOM 4794 C C . PRO A 1 27 ? -5.050 -1.828 14.507 1.00 0.00 27 PRO A C 5
ATOM 4795 O O . PRO A 1 27 ? -5.724 -2.764 14.938 1.00 0.00 27 PRO A O 5
ATOM 4806 N N . TYR A 1 28 ? -3.918 -2.002 13.833 1.00 0.00 28 TYR A N 5
ATOM 4807 C CA . TYR A 1 28 ? -3.392 -3.333 13.553 1.00 0.00 28 TYR A CA 5
ATOM 4808 C C . TYR A 1 28 ? -1.955 -3.466 14.048 1.00 0.00 28 TYR A C 5
ATOM 4809 O O . TYR A 1 28 ? -1.068 -2.728 13.618 1.00 0.00 28 TYR A O 5
ATOM 4827 N N . ARG A 1 29 ? -1.733 -4.413 14.953 1.00 0.00 29 ARG A N 5
ATOM 4828 C CA . ARG A 1 29 ? -0.405 -4.644 15.508 1.00 0.00 29 ARG A CA 5
ATOM 4829 C C . ARG A 1 29 ? -0.074 -6.133 15.525 1.00 0.00 29 ARG A C 5
ATOM 4830 O O . ARG A 1 29 ? -0.900 -6.959 15.914 1.00 0.00 29 ARG A O 5
ATOM 4851 N N . CYS A 1 30 ? 1.140 -6.470 15.101 1.00 0.00 30 CYS A N 5
ATOM 4852 C CA . CYS A 1 30 ? 1.580 -7.859 15.066 1.00 0.00 30 CYS A CA 5
ATOM 4853 C C . CYS A 1 30 ? 1.324 -8.545 16.405 1.00 0.00 30 CYS A C 5
ATOM 4854 O O . CYS A 1 30 ? 1.975 -8.241 17.405 1.00 0.00 30 CYS A O 5
ATOM 4861 N N . VAL A 1 31 ? 0.370 -9.471 16.416 1.00 0.00 31 VAL A N 5
ATOM 4862 C CA . VAL A 1 31 ? 0.028 -10.201 17.631 1.00 0.00 31 VAL A CA 5
ATOM 4863 C C . VAL A 1 31 ? 1.261 -10.438 18.495 1.00 0.00 31 VAL A C 5
ATOM 4864 O O . VAL A 1 31 ? 1.223 -10.260 19.713 1.00 0.00 31 VAL A O 5
ATOM 4877 N N . HIS A 1 32 ? 2.355 -10.842 17.858 1.00 0.00 32 HIS A N 5
ATOM 4878 C CA . HIS A 1 32 ? 3.602 -11.103 18.568 1.00 0.00 32 HIS A CA 5
ATOM 4879 C C . HIS A 1 32 ? 4.237 -9.801 19.048 1.00 0.00 32 HIS A C 5
ATOM 4880 O O . HIS A 1 32 ? 4.964 -9.144 18.304 1.00 0.00 32 HIS A O 5
ATOM 4894 N N . GLN A 1 33 ? 3.956 -9.436 20.295 1.00 0.00 33 GLN A N 5
ATOM 4895 C CA . GLN A 1 33 ? 4.499 -8.212 20.872 1.00 0.00 33 GLN A CA 5
ATOM 4896 C C . GLN A 1 33 ? 5.895 -7.927 20.329 1.00 0.00 33 GLN A C 5
ATOM 4897 O O . GLN A 1 33 ? 6.160 -6.845 19.806 1.00 0.00 33 GLN A O 5
ATOM 4911 N N . GLY A 1 34 ? 6.786 -8.905 20.459 1.00 0.00 34 GLY A N 5
ATOM 4912 C CA . GLY A 1 34 ? 8.145 -8.739 19.977 1.00 0.00 34 GLY A CA 5
ATOM 4913 C C . GLY A 1 34 ? 8.220 -7.864 18.742 1.00 0.00 34 GLY A C 5
ATOM 4914 O O . GLY A 1 34 ? 8.846 -6.803 18.760 1.00 0.00 34 GLY A O 5
ATOM 4918 N N . CYS A 1 35 ? 7.581 -8.308 17.665 1.00 0.00 35 CYS A N 5
ATOM 4919 C CA . CYS A 1 35 ? 7.578 -7.559 16.414 1.00 0.00 35 CYS A CA 5
ATOM 4920 C C . CYS A 1 35 ? 7.166 -6.109 16.648 1.00 0.00 35 CYS A C 5
ATOM 4921 O O . CYS A 1 35 ? 6.000 -5.819 16.917 1.00 0.00 35 CYS A O 5
ATOM 4928 N N . PHE A 1 36 ? 8.131 -5.201 16.545 1.00 0.00 36 PHE A N 5
ATOM 4929 C CA . PHE A 1 36 ? 7.870 -3.781 16.746 1.00 0.00 36 PHE A CA 5
ATOM 4930 C C . PHE A 1 36 ? 7.286 -3.151 15.485 1.00 0.00 36 PHE A C 5
ATOM 4931 O O . PHE A 1 36 ? 7.681 -2.056 15.085 1.00 0.00 36 PHE A O 5
ATOM 4948 N N . ALA A 1 37 ? 6.345 -3.852 14.862 1.00 0.00 37 ALA A N 5
ATOM 4949 C CA . ALA A 1 37 ? 5.706 -3.362 13.647 1.00 0.00 37 ALA A CA 5
ATOM 4950 C C . ALA A 1 37 ? 4.261 -2.954 13.913 1.00 0.00 37 ALA A C 5
ATOM 4951 O O . ALA A 1 37 ? 3.679 -3.325 14.931 1.00 0.00 37 ALA A O 5
ATOM 4958 N N . ALA A 1 38 ? 3.688 -2.186 12.991 1.00 0.00 38 ALA A N 5
ATOM 4959 C CA . ALA A 1 38 ? 2.311 -1.728 13.126 1.00 0.00 38 ALA A CA 5
ATOM 4960 C C . ALA A 1 38 ? 1.854 -0.986 11.875 1.00 0.00 38 ALA A C 5
ATOM 4961 O O . ALA A 1 38 ? 2.492 -0.026 11.443 1.00 0.00 38 ALA A O 5
ATOM 4968 N N . PHE A 1 39 ? 0.746 -1.437 11.297 1.00 0.00 39 PHE A N 5
ATOM 4969 C CA . PHE A 1 39 ? 0.204 -0.816 10.094 1.00 0.00 39 PHE A CA 5
ATOM 4970 C C . PHE A 1 39 ? -1.231 -0.350 10.321 1.00 0.00 39 PHE A C 5
ATOM 4971 O O . PHE A 1 39 ? -1.807 -0.571 11.387 1.00 0.00 39 PHE A O 5
ATOM 4988 N N . THR A 1 40 ? -1.803 0.298 9.311 1.00 0.00 40 THR A N 5
ATOM 4989 C CA . THR A 1 40 ? -3.170 0.797 9.399 1.00 0.00 40 THR A CA 5
ATOM 4990 C C . THR A 1 40 ? -4.137 -0.114 8.652 1.00 0.00 40 THR A C 5
ATOM 4991 O O . THR A 1 40 ? -5.175 -0.504 9.187 1.00 0.00 40 THR A O 5
ATOM 5002 N N . ILE A 1 41 ? -3.790 -0.449 7.414 1.00 0.00 41 ILE A N 5
ATOM 5003 C CA . ILE A 1 41 ? -4.628 -1.316 6.595 1.00 0.00 41 ILE A CA 5
ATOM 5004 C C . ILE A 1 41 ? -4.379 -2.786 6.917 1.00 0.00 41 ILE A C 5
ATOM 5005 O O . ILE A 1 41 ? -3.240 -3.199 7.133 1.00 0.00 41 ILE A O 5
ATOM 5021 N N . GLN A 1 42 ? -5.452 -3.570 6.944 1.00 0.00 42 GLN A N 5
ATOM 5022 C CA . GLN A 1 42 ? -5.349 -4.994 7.238 1.00 0.00 42 GLN A CA 5
ATOM 5023 C C . GLN A 1 42 ? -4.589 -5.724 6.135 1.00 0.00 42 GLN A C 5
ATOM 5024 O O . GLN A 1 42 ? -3.902 -6.712 6.392 1.00 0.00 42 GLN A O 5
ATOM 5038 N N . GLN A 1 43 ? -4.718 -5.231 4.908 1.00 0.00 43 GLN A N 5
ATOM 5039 C CA . GLN A 1 43 ? -4.044 -5.837 3.766 1.00 0.00 43 GLN A CA 5
ATOM 5040 C C . GLN A 1 43 ? -2.532 -5.668 3.874 1.00 0.00 43 GLN A C 5
ATOM 5041 O O . GLN A 1 43 ? -1.795 -6.646 3.982 1.00 0.00 43 GLN A O 5
ATOM 5055 N N . ASN A 1 44 ? -2.078 -4.419 3.843 1.00 0.00 44 ASN A N 5
ATOM 5056 C CA . ASN A 1 44 ? -0.653 -4.122 3.936 1.00 0.00 44 ASN A CA 5
ATOM 5057 C C . ASN A 1 44 ? -0.022 -4.849 5.119 1.00 0.00 44 ASN A C 5
ATOM 5058 O O . ASN A 1 44 ? 1.199 -4.999 5.190 1.00 0.00 44 ASN A O 5
ATOM 5069 N N . LEU A 1 45 ? -0.861 -5.298 6.046 1.00 0.00 45 LEU A N 5
ATOM 5070 C CA . LEU A 1 45 ? -0.385 -6.010 7.227 1.00 0.00 45 LEU A CA 5
ATOM 5071 C C . LEU A 1 45 ? -0.198 -7.494 6.930 1.00 0.00 45 LEU A C 5
ATOM 5072 O O . LEU A 1 45 ? 0.666 -8.150 7.512 1.00 0.00 45 LEU A O 5
ATOM 5088 N N . ILE A 1 46 ? -1.013 -8.017 6.019 1.00 0.00 46 ILE A N 5
ATOM 5089 C CA . ILE A 1 46 ? -0.934 -9.423 5.642 1.00 0.00 46 ILE A CA 5
ATOM 5090 C C . ILE A 1 46 ? 0.457 -9.778 5.130 1.00 0.00 46 ILE A C 5
ATOM 5091 O O . ILE A 1 46 ? 1.125 -10.658 5.675 1.00 0.00 46 ILE A O 5
ATOM 5107 N N . LEU A 1 47 ? 0.890 -9.087 4.081 1.00 0.00 47 LEU A N 5
ATOM 5108 C CA . LEU A 1 47 ? 2.205 -9.327 3.496 1.00 0.00 47 LEU A CA 5
ATOM 5109 C C . LEU A 1 47 ? 3.290 -9.305 4.567 1.00 0.00 47 LEU A C 5
ATOM 5110 O O . LEU A 1 47 ? 4.139 -10.195 4.624 1.00 0.00 47 LEU A O 5
ATOM 5126 N N . HIS A 1 48 ? 3.255 -8.283 5.417 1.00 0.00 48 HIS A N 5
ATOM 5127 C CA . HIS A 1 48 ? 4.235 -8.146 6.489 1.00 0.00 48 HIS A CA 5
ATOM 5128 C C . HIS A 1 48 ? 4.519 -9.496 7.141 1.00 0.00 48 HIS A C 5
ATOM 5129 O O . HIS A 1 48 ? 5.662 -9.805 7.477 1.00 0.00 48 HIS A O 5
ATOM 5143 N N . TYR A 1 49 ? 3.472 -10.294 7.316 1.00 0.00 49 TYR A N 5
ATOM 5144 C CA . TYR A 1 49 ? 3.608 -11.609 7.931 1.00 0.00 49 TYR A CA 5
ATOM 5145 C C . TYR A 1 49 ? 4.234 -12.603 6.957 1.00 0.00 49 TYR A C 5
ATOM 5146 O O . TYR A 1 49 ? 4.932 -13.531 7.365 1.00 0.00 49 TYR A O 5
ATOM 5164 N N . GLN A 1 50 ? 3.979 -12.400 5.669 1.00 0.00 50 GLN A N 5
ATOM 5165 C CA . GLN A 1 50 ? 4.517 -13.278 4.636 1.00 0.00 50 GLN A CA 5
ATOM 5166 C C . GLN A 1 50 ? 5.892 -12.802 4.179 1.00 0.00 50 GLN A C 5
ATOM 5167 O O . GLN A 1 50 ? 6.598 -13.511 3.462 1.00 0.00 50 GLN A O 5
ATOM 5181 N N . ALA A 1 51 ? 6.264 -11.597 4.597 1.00 0.00 51 ALA A N 5
ATOM 5182 C CA . ALA A 1 51 ? 7.555 -11.027 4.232 1.00 0.00 51 ALA A CA 5
ATOM 5183 C C . ALA A 1 51 ? 8.557 -11.160 5.374 1.00 0.00 51 ALA A C 5
ATOM 5184 O O . ALA A 1 51 ? 9.753 -11.341 5.145 1.00 0.00 51 ALA A O 5
ATOM 5191 N N . VAL A 1 52 ? 8.061 -11.070 6.604 1.00 0.00 52 VAL A N 5
ATOM 5192 C CA . VAL A 1 52 ? 8.914 -11.181 7.781 1.00 0.00 52 VAL A CA 5
ATOM 5193 C C . VAL A 1 52 ? 8.949 -12.614 8.301 1.00 0.00 52 VAL A C 5
ATOM 5194 O O . VAL A 1 52 ? 10.018 -13.210 8.436 1.00 0.00 52 VAL A O 5
ATOM 5207 N N . HIS A 1 53 ? 7.774 -13.162 8.591 1.00 0.00 53 HIS A N 5
ATOM 5208 C CA . HIS A 1 53 ? 7.670 -14.527 9.095 1.00 0.00 53 HIS A CA 5
ATOM 5209 C C . HIS A 1 53 ? 7.193 -15.476 7.999 1.00 0.00 53 HIS A C 5
ATOM 5210 O O . HIS A 1 53 ? 6.818 -16.616 8.271 1.00 0.00 53 HIS A O 5
ATOM 5224 N N . LYS A 1 54 ? 7.211 -14.997 6.760 1.00 0.00 54 LYS A N 5
ATOM 5225 C CA . LYS A 1 54 ? 6.782 -15.802 5.622 1.00 0.00 54 LYS A CA 5
ATOM 5226 C C . LYS A 1 54 ? 5.685 -16.780 6.031 1.00 0.00 54 LYS A C 5
ATOM 5227 O O . LYS A 1 54 ? 5.677 -17.933 5.600 1.00 0.00 54 LYS A O 5
ATOM 5246 N N . SER A 1 55 ? 4.760 -16.312 6.863 1.00 0.00 55 SER A N 5
ATOM 5247 C CA . SER A 1 55 ? 3.660 -17.147 7.331 1.00 0.00 55 SER A CA 5
ATOM 5248 C C . SER A 1 55 ? 2.328 -16.414 7.199 1.00 0.00 55 SER A C 5
ATOM 5249 O O . SER A 1 55 ? 2.292 -15.213 6.932 1.00 0.00 55 SER A O 5
ATOM 5257 N N . ASP A 1 56 ? 1.236 -17.147 7.389 1.00 0.00 56 ASP A N 5
ATOM 5258 C CA . ASP A 1 56 ? -0.099 -16.568 7.292 1.00 0.00 56 ASP A CA 5
ATOM 5259 C C . ASP A 1 56 ? -0.569 -16.058 8.651 1.00 0.00 56 ASP A C 5
ATOM 5260 O O . ASP A 1 56 ? 0.146 -16.166 9.648 1.00 0.00 56 ASP A O 5
ATOM 5269 N N . LEU A 1 57 ? -1.774 -15.500 8.683 1.00 0.00 57 LEU A N 5
ATOM 5270 C CA . LEU A 1 57 ? -2.341 -14.972 9.919 1.00 0.00 57 LEU A CA 5
ATOM 5271 C C . LEU A 1 57 ? -3.150 -16.040 10.647 1.00 0.00 57 LEU A C 5
ATOM 5272 O O . LEU A 1 57 ? -3.665 -16.982 10.045 1.00 0.00 57 LEU A O 5
ATOM 5288 N N . PRO A 1 58 ? -3.268 -15.890 11.975 1.00 0.00 58 PRO A N 5
ATOM 5289 C CA . PRO A 1 58 ? -4.016 -16.831 12.814 1.00 0.00 58 PRO A CA 5
ATOM 5290 C C . PRO A 1 58 ? -5.519 -16.753 12.574 1.00 0.00 58 PRO A C 5
ATOM 5291 O O . PRO A 1 58 ? -6.240 -17.732 12.766 1.00 0.00 58 PRO A O 5
ATOM 5302 N N . ALA A 1 59 ? -5.986 -15.582 12.152 1.00 0.00 59 ALA A N 5
ATOM 5303 C CA . ALA A 1 59 ? -7.404 -15.378 11.883 1.00 0.00 59 ALA A CA 5
ATOM 5304 C C . ALA A 1 59 ? -7.650 -15.119 10.400 1.00 0.00 59 ALA A C 5
ATOM 5305 O O . ALA A 1 59 ? -6.849 -14.464 9.733 1.00 0.00 59 ALA A O 5
ATOM 5312 N N . PHE A 1 60 ? -8.762 -15.637 9.890 1.00 0.00 60 PHE A N 5
ATOM 5313 C CA . PHE A 1 60 ? -9.113 -15.464 8.486 1.00 0.00 60 PHE A CA 5
ATOM 5314 C C . PHE A 1 60 ? -10.361 -14.599 8.339 1.00 0.00 60 PHE A C 5
ATOM 5315 O O . PHE A 1 60 ? -11.471 -15.111 8.193 1.00 0.00 60 PHE A O 5
ATOM 5332 N N . SER A 1 61 ? -10.171 -13.284 8.380 1.00 0.00 61 SER A N 5
ATOM 5333 C CA . SER A 1 61 ? -11.282 -12.347 8.257 1.00 0.00 61 SER A CA 5
ATOM 5334 C C . SER A 1 61 ? -11.301 -11.707 6.872 1.00 0.00 61 SER A C 5
ATOM 5335 O O . SER A 1 61 ? -11.599 -10.522 6.728 1.00 0.00 61 SER A O 5
ATOM 5343 N N . ALA A 1 62 ? -10.981 -12.501 5.856 1.00 0.00 62 ALA A N 5
ATOM 5344 C CA . ALA A 1 62 ? -10.964 -12.015 4.482 1.00 0.00 62 ALA A CA 5
ATOM 5345 C C . ALA A 1 62 ? -12.249 -11.264 4.149 1.00 0.00 62 ALA A C 5
ATOM 5346 O O . ALA A 1 62 ? -13.179 -11.222 4.953 1.00 0.00 62 ALA A O 5
ATOM 5353 N N . GLU A 1 63 ? -12.292 -10.672 2.959 1.00 0.00 63 GLU A N 5
ATOM 5354 C CA . GLU A 1 63 ? -13.463 -9.922 2.522 1.00 0.00 63 GLU A CA 5
ATOM 5355 C C . GLU A 1 63 ? -14.626 -10.860 2.213 1.00 0.00 63 GLU A C 5
ATOM 5356 O O . GLU A 1 63 ? -15.044 -10.991 1.062 1.00 0.00 63 GLU A O 5
ATOM 5368 N N . VAL A 1 64 ? -15.145 -11.511 3.249 1.00 0.00 64 VAL A N 5
ATOM 5369 C CA . VAL A 1 64 ? -16.260 -12.437 3.090 1.00 0.00 64 VAL A CA 5
AT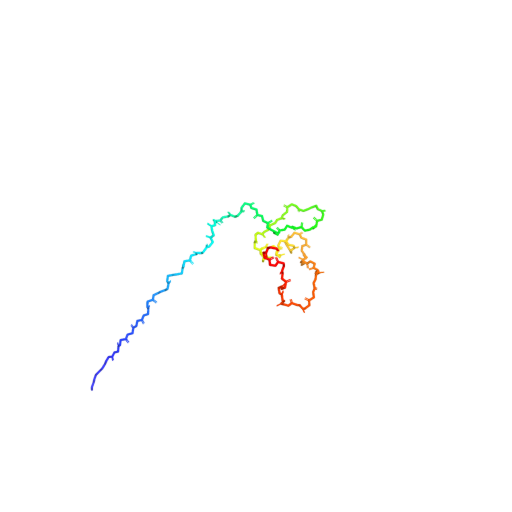OM 5370 C C . VAL A 1 64 ? -17.589 -11.692 3.028 1.00 0.00 64 VAL A C 5
ATOM 5371 O O . VAL A 1 64 ? -18.584 -12.129 3.605 1.00 0.00 64 VAL A O 5
ATOM 5384 N N . GLU A 1 65 ? -17.596 -10.563 2.325 1.00 0.00 65 GLU A N 5
ATOM 5385 C CA . GLU A 1 65 ? -18.803 -9.757 2.188 1.00 0.00 65 GLU A CA 5
ATOM 5386 C C . GLU A 1 65 ? -19.446 -9.968 0.821 1.00 0.00 65 GLU A C 5
ATOM 5387 O O . GLU A 1 65 ? -19.293 -9.146 -0.082 1.00 0.00 65 GLU A O 5
ATOM 5399 N N . GLU A 1 66 ? -20.167 -11.076 0.677 1.00 0.00 66 GLU A N 5
ATOM 5400 C CA . GLU A 1 66 ? -20.832 -11.396 -0.581 1.00 0.00 66 GLU A CA 5
ATOM 5401 C C . GLU A 1 66 ? -21.633 -10.201 -1.092 1.00 0.00 66 GLU A C 5
ATOM 5402 O O . GLU A 1 66 ? -22.013 -9.321 -0.321 1.00 0.00 66 GLU A O 5
ATOM 5414 N N . GLU A 1 67 ? -21.884 -10.179 -2.397 1.00 0.00 67 GLU A N 5
ATOM 5415 C CA . GLU A 1 67 ? -22.639 -9.093 -3.011 1.00 0.00 67 GLU A CA 5
ATOM 5416 C C . GLU A 1 67 ? -23.366 -9.575 -4.263 1.00 0.00 67 GLU A C 5
ATOM 5417 O O . GLU A 1 67 ? -22.753 -10.129 -5.175 1.00 0.00 67 GLU A O 5
ATOM 5429 N N . SER A 1 68 ? -24.677 -9.359 -4.298 1.00 0.00 68 SER A N 5
ATOM 5430 C CA . SER A 1 68 ? -25.490 -9.775 -5.435 1.00 0.00 68 SER A CA 5
ATOM 5431 C C . SER A 1 68 ? -25.522 -8.689 -6.506 1.00 0.00 68 SER A C 5
ATOM 5432 O O . SER A 1 68 ? -25.420 -7.501 -6.203 1.00 0.00 68 SER A O 5
ATOM 5440 N N . GLY A 1 69 ? -25.665 -9.107 -7.760 1.00 0.00 69 GLY A N 5
ATOM 5441 C CA . GLY A 1 69 ? -25.709 -8.158 -8.857 1.00 0.00 69 GLY A CA 5
ATOM 5442 C C . GLY A 1 69 ? -25.562 -8.828 -10.209 1.00 0.00 69 GLY A C 5
ATOM 5443 O O . GLY A 1 69 ? -25.229 -10.009 -10.307 1.00 0.00 69 GLY A O 5
ATOM 5447 N N . PRO A 1 70 ? -25.815 -8.065 -11.283 1.00 0.00 70 PRO A N 5
ATOM 5448 C CA . PRO A 1 70 ? -25.717 -8.572 -12.655 1.00 0.00 70 PRO A CA 5
ATOM 5449 C C . PRO A 1 70 ? -24.276 -8.848 -13.069 1.00 0.00 70 PRO A C 5
ATOM 5450 O O . PRO A 1 70 ? -23.342 -8.590 -12.310 1.00 0.00 70 PRO A O 5
ATOM 5461 N N . SER A 1 71 ? -24.102 -9.372 -14.278 1.00 0.00 71 SER A N 5
ATOM 5462 C CA . SER A 1 71 ? -22.774 -9.686 -14.792 1.00 0.00 71 SER A CA 5
ATOM 5463 C C . SER A 1 71 ? -22.729 -9.534 -16.309 1.00 0.00 71 SER A C 5
ATOM 5464 O O . SER A 1 71 ? -23.710 -9.806 -17.001 1.00 0.00 71 SER A O 5
ATOM 5472 N N . SER A 1 72 ? -21.582 -9.096 -16.819 1.00 0.00 72 SER A N 5
ATOM 5473 C CA . SER A 1 72 ? -21.408 -8.903 -18.254 1.00 0.00 72 SER A CA 5
ATOM 5474 C C . SER A 1 72 ? -22.180 -9.958 -19.042 1.00 0.00 72 SER A C 5
ATOM 5475 O O . SER A 1 72 ? -21.881 -11.149 -18.963 1.00 0.00 72 SER A O 5
ATOM 5483 N N . GLY A 1 73 ? -23.175 -9.510 -19.802 1.00 0.00 73 GLY A N 5
ATOM 5484 C CA . GLY A 1 73 ? -23.974 -10.427 -20.592 1.00 0.00 73 GLY A CA 5
ATOM 5485 C C . GLY A 1 73 ? -23.455 -10.577 -22.009 1.00 0.00 73 GLY A C 5
ATOM 5486 O O . GLY A 1 73 ? -22.374 -11.134 -22.194 1.00 0.00 73 GLY A O 5
ATOM 5491 N N . GLY A 1 1 ? -14.378 50.959 -29.602 1.00 0.00 1 GLY A N 6
ATOM 5492 C CA . GLY A 1 1 ? -13.633 50.604 -28.408 1.00 0.00 1 GLY A CA 6
ATOM 5493 C C . GLY A 1 1 ? -14.398 49.654 -27.509 1.00 0.00 1 GLY A C 6
ATOM 5494 O O . GLY A 1 1 ? -15.629 49.650 -27.502 1.00 0.00 1 GLY A O 6
ATOM 5498 N N . SER A 1 2 ? -13.668 48.845 -26.748 1.00 0.00 2 SER A N 6
ATOM 5499 C CA . SER A 1 2 ? -14.285 47.882 -25.844 1.00 0.00 2 SER A CA 6
ATOM 5500 C C . SER A 1 2 ? -13.260 47.324 -24.861 1.00 0.00 2 SER A C 6
ATOM 5501 O O . SER A 1 2 ? -12.069 47.251 -25.164 1.00 0.00 2 SER A O 6
ATOM 5509 N N . SER A 1 3 ? -13.733 46.932 -23.682 1.00 0.00 3 SER A N 6
ATOM 5510 C CA . SER A 1 3 ? -12.858 46.384 -22.652 1.00 0.00 3 SER A CA 6
ATOM 5511 C C . SER A 1 3 ? -13.447 45.107 -22.062 1.00 0.00 3 SER A C 6
ATOM 5512 O O . SER A 1 3 ? -12.823 44.047 -22.097 1.00 0.00 3 SER A O 6
ATOM 5520 N N . GLY A 1 4 ? -14.656 45.216 -21.518 1.00 0.00 4 GLY A N 6
ATOM 5521 C CA . GLY A 1 4 ? -15.311 44.064 -20.927 1.00 0.00 4 GLY A CA 6
ATOM 5522 C C . GLY A 1 4 ? -15.332 44.123 -19.412 1.00 0.00 4 GLY A C 6
ATOM 5523 O O . GLY A 1 4 ? -14.613 44.916 -18.805 1.00 0.00 4 GLY A O 6
ATOM 5527 N N . SER A 1 5 ? -16.161 43.284 -18.801 1.00 0.00 5 SER A N 6
ATOM 5528 C CA . SER A 1 5 ? -16.278 43.247 -17.348 1.00 0.00 5 SER A CA 6
ATOM 5529 C C . SER A 1 5 ? -16.653 41.849 -16.867 1.00 0.00 5 SER A C 6
ATOM 5530 O O . SER A 1 5 ? -17.783 41.398 -17.054 1.00 0.00 5 SER A O 6
ATOM 5538 N N . SER A 1 6 ? -15.696 41.167 -16.247 1.00 0.00 6 SER A N 6
ATOM 5539 C CA . SER A 1 6 ? -15.923 39.817 -15.743 1.00 0.00 6 SER A CA 6
ATOM 5540 C C . SER A 1 6 ? -14.894 39.456 -14.675 1.00 0.00 6 SER A C 6
ATOM 5541 O O . SER A 1 6 ? -13.734 39.860 -14.753 1.00 0.00 6 SER A O 6
ATOM 5549 N N . GLY A 1 7 ? -15.329 38.693 -13.677 1.00 0.00 7 GLY A N 6
ATOM 5550 C CA . GLY A 1 7 ? -14.435 38.290 -12.607 1.00 0.00 7 GLY A CA 6
ATOM 5551 C C . GLY A 1 7 ? -15.052 37.243 -11.700 1.00 0.00 7 GLY A C 6
ATOM 5552 O O . GLY A 1 7 ? -15.696 37.576 -10.706 1.00 0.00 7 GLY A O 6
ATOM 5556 N N . ARG A 1 8 ? -14.855 35.975 -12.044 1.00 0.00 8 ARG A N 6
ATOM 5557 C CA . ARG A 1 8 ? -15.399 34.876 -11.255 1.00 0.00 8 ARG A CA 6
ATOM 5558 C C . ARG A 1 8 ? -14.283 34.102 -10.559 1.00 0.00 8 ARG A C 6
ATOM 5559 O O . ARG A 1 8 ? -13.603 33.283 -11.177 1.00 0.00 8 ARG A O 6
ATOM 5580 N N . LYS A 1 9 ? -14.100 34.367 -9.270 1.00 0.00 9 LYS A N 6
ATOM 5581 C CA . LYS A 1 9 ? -13.068 33.696 -8.489 1.00 0.00 9 LYS A CA 6
ATOM 5582 C C . LYS A 1 9 ? -13.690 32.782 -7.438 1.00 0.00 9 LYS A C 6
ATOM 5583 O O . LYS A 1 9 ? -14.747 33.085 -6.884 1.00 0.00 9 LYS A O 6
ATOM 5602 N N . LYS A 1 10 ? -13.026 31.663 -7.166 1.00 0.00 10 LYS A N 6
ATOM 5603 C CA . LYS A 1 10 ? -13.511 30.706 -6.179 1.00 0.00 10 LYS A CA 6
ATOM 5604 C C . LYS A 1 10 ? -12.387 30.270 -5.246 1.00 0.00 10 LYS A C 6
ATOM 5605 O O . LYS A 1 10 ? -11.225 30.165 -5.641 1.00 0.00 10 LYS A O 6
ATOM 5624 N N . PRO A 1 11 ? -12.736 30.008 -3.978 1.00 0.00 11 PRO A N 6
ATOM 5625 C CA . PRO A 1 11 ? -11.770 29.577 -2.963 1.00 0.00 11 PRO A CA 6
ATOM 5626 C C . PRO A 1 11 ? -11.256 28.164 -3.216 1.00 0.00 11 PRO A C 6
ATOM 5627 O O . PRO A 1 11 ? -12.030 27.256 -3.520 1.00 0.00 11 PRO A O 6
ATOM 5638 N N . VAL A 1 12 ? -9.945 27.985 -3.088 1.00 0.00 12 VAL A N 6
ATOM 5639 C CA . VAL A 1 12 ? -9.327 26.681 -3.301 1.00 0.00 12 VAL A CA 6
ATOM 5640 C C . VAL A 1 12 ? -8.494 26.264 -2.094 1.00 0.00 12 VAL A C 6
ATOM 5641 O O . VAL A 1 12 ? -7.303 26.565 -2.015 1.00 0.00 12 VAL A O 6
ATOM 5654 N N . SER A 1 13 ? -9.129 25.569 -1.156 1.00 0.00 13 SER A N 6
ATOM 5655 C CA . SER A 1 13 ? -8.448 25.112 0.049 1.00 0.00 13 SER A CA 6
ATOM 5656 C C . SER A 1 13 ? -7.186 24.330 -0.303 1.00 0.00 13 SER A C 6
ATOM 5657 O O . SER A 1 13 ? -7.245 23.136 -0.593 1.00 0.00 13 SER A O 6
ATOM 5665 N N . GLN A 1 14 ? -6.047 25.013 -0.275 1.00 0.00 14 GLN A N 6
ATOM 5666 C CA . GLN A 1 14 ? -4.771 24.383 -0.592 1.00 0.00 14 GLN A CA 6
ATOM 5667 C C . GLN A 1 14 ? -4.348 23.423 0.515 1.00 0.00 14 GLN A C 6
ATOM 5668 O O . GLN A 1 14 ? -4.200 22.223 0.287 1.00 0.00 14 GLN A O 6
ATOM 5682 N N . SER A 1 15 ? -4.153 23.961 1.716 1.00 0.00 15 SER A N 6
ATOM 5683 C CA . SER A 1 15 ? -3.743 23.152 2.858 1.00 0.00 15 SER A CA 6
ATOM 5684 C C . SER A 1 15 ? -4.599 21.894 2.968 1.00 0.00 15 SER A C 6
ATOM 5685 O O . SER A 1 15 ? -5.674 21.806 2.373 1.00 0.00 15 SER A O 6
ATOM 5693 N N . LEU A 1 16 ? -4.115 20.923 3.734 1.00 0.00 16 LEU A N 6
ATOM 5694 C CA . LEU A 1 16 ? -4.834 19.668 3.924 1.00 0.00 16 LEU A CA 6
ATOM 5695 C C . LEU A 1 16 ? -5.410 19.579 5.334 1.00 0.00 16 LEU A C 6
ATOM 5696 O O . LEU A 1 16 ? -4.673 19.613 6.319 1.00 0.00 16 LEU A O 6
ATOM 5712 N N . GLU A 1 17 ? -6.731 19.461 5.422 1.00 0.00 17 GLU A N 6
ATOM 5713 C CA . GLU A 1 17 ? -7.405 19.365 6.712 1.00 0.00 17 GLU A CA 6
ATOM 5714 C C . GLU A 1 17 ? -6.554 18.591 7.714 1.00 0.00 17 GLU A C 6
ATOM 5715 O O . GLU A 1 17 ? -6.446 18.972 8.879 1.00 0.00 17 GLU A O 6
ATOM 5727 N N . PHE A 1 18 ? -5.952 17.500 7.251 1.00 0.00 18 PHE A N 6
ATOM 5728 C CA . PHE A 1 18 ? -5.112 16.670 8.106 1.00 0.00 18 PHE A CA 6
ATOM 5729 C C . PHE A 1 18 ? -3.812 17.389 8.455 1.00 0.00 18 PHE A C 6
ATOM 5730 O O . PHE A 1 18 ? -3.253 18.139 7.653 1.00 0.00 18 PHE A O 6
ATOM 5747 N N . PRO A 1 19 ? -3.318 17.157 9.680 1.00 0.00 19 PRO A N 6
ATOM 5748 C CA . PRO A 1 19 ? -2.079 17.773 10.164 1.00 0.00 19 PRO A CA 6
ATOM 5749 C C . PRO A 1 19 ? -0.844 17.225 9.456 1.00 0.00 19 PRO A C 6
ATOM 5750 O O . PRO A 1 19 ? 0.112 17.956 9.198 1.00 0.00 19 PRO A O 6
ATOM 5761 N N . THR A 1 20 ? -0.871 15.933 9.143 1.00 0.00 20 THR A N 6
ATOM 5762 C CA . THR A 1 20 ? 0.245 15.287 8.465 1.00 0.00 20 THR A CA 6
ATOM 5763 C C . THR A 1 20 ? -0.197 14.669 7.143 1.00 0.00 20 THR A C 6
ATOM 5764 O O . THR A 1 20 ? -1.350 14.811 6.736 1.00 0.00 20 THR A O 6
ATOM 5775 N N . ARG A 1 21 ? 0.727 13.984 6.478 1.00 0.00 21 ARG A N 6
ATOM 5776 C CA . ARG A 1 21 ? 0.432 13.345 5.201 1.00 0.00 21 ARG A CA 6
ATOM 5777 C C . ARG A 1 21 ? 0.422 11.826 5.343 1.00 0.00 21 ARG A C 6
ATOM 5778 O O . ARG A 1 21 ? 0.727 11.101 4.396 1.00 0.00 21 ARG A O 6
ATOM 5799 N N . TYR A 1 22 ? 0.069 11.351 6.532 1.00 0.00 22 TYR A N 6
ATOM 5800 C CA . TYR A 1 22 ? 0.021 9.918 6.799 1.00 0.00 22 TYR A CA 6
ATOM 5801 C C . TYR A 1 22 ? -0.820 9.622 8.037 1.00 0.00 22 TYR A C 6
ATOM 5802 O O . TYR A 1 22 ? -1.203 10.532 8.773 1.00 0.00 22 TYR A O 6
ATOM 5820 N N . SER A 1 23 ? -1.104 8.343 8.260 1.00 0.00 23 SER A N 6
ATOM 5821 C CA . SER A 1 23 ? -1.903 7.925 9.406 1.00 0.00 23 SER A CA 6
ATOM 5822 C C . SER A 1 23 ? -1.027 7.266 10.467 1.00 0.00 23 SER A C 6
ATOM 5823 O O . SER A 1 23 ? -0.569 6.134 10.315 1.00 0.00 23 SER A O 6
ATOM 5831 N N . PRO A 1 24 ? -0.788 7.991 11.570 1.00 0.00 24 PRO A N 6
ATOM 5832 C CA . PRO A 1 24 ? 0.033 7.498 12.680 1.00 0.00 24 PRO A CA 6
ATOM 5833 C C . PRO A 1 24 ? -0.648 6.371 13.449 1.00 0.00 24 PRO A C 6
ATOM 5834 O O . PRO A 1 24 ? -0.014 5.378 13.806 1.00 0.00 24 PRO A O 6
ATOM 5845 N N . TYR A 1 25 ? -1.942 6.532 13.701 1.00 0.00 25 TYR A N 6
ATOM 5846 C CA . TYR A 1 25 ? -2.709 5.529 14.430 1.00 0.00 25 TYR A CA 6
ATOM 5847 C C . TYR A 1 25 ? -2.896 4.269 13.590 1.00 0.00 25 TYR A C 6
ATOM 5848 O O . TYR A 1 25 ? -3.405 4.326 12.471 1.00 0.00 25 TYR A O 6
ATOM 5866 N N . ARG A 1 26 ? -2.480 3.132 14.140 1.00 0.00 26 ARG A N 6
ATOM 5867 C CA . ARG A 1 26 ? -2.600 1.858 13.442 1.00 0.00 26 ARG A CA 6
ATOM 5868 C C . ARG A 1 26 ? -3.375 0.848 14.283 1.00 0.00 26 ARG A C 6
ATOM 5869 O O . ARG A 1 26 ? -2.891 0.347 15.298 1.00 0.00 26 ARG A O 6
ATOM 5890 N N . PRO A 1 27 ? -4.608 0.543 13.854 1.00 0.00 27 PRO A N 6
ATOM 5891 C CA . PRO A 1 27 ? -5.477 -0.409 14.553 1.00 0.00 27 PRO A CA 6
ATOM 5892 C C . PRO A 1 27 ? -4.975 -1.844 14.438 1.00 0.00 27 PRO A C 6
ATOM 5893 O O . PRO A 1 27 ? -5.588 -2.771 14.969 1.00 0.00 27 PRO A O 6
ATOM 5904 N N . TYR A 1 28 ? -3.857 -2.021 13.743 1.00 0.00 28 TYR A N 6
ATOM 5905 C CA . TYR A 1 28 ? -3.273 -3.345 13.557 1.00 0.00 28 TYR A CA 6
ATOM 5906 C C . TYR A 1 28 ? -1.872 -3.411 14.157 1.00 0.00 28 TYR A C 6
ATOM 5907 O O . TYR A 1 28 ? -1.005 -2.602 13.828 1.00 0.00 28 TYR A O 6
ATOM 5925 N N . ARG A 1 29 ? -1.658 -4.383 15.038 1.00 0.00 29 ARG A N 6
ATOM 5926 C CA . ARG A 1 29 ? -0.363 -4.556 15.685 1.00 0.00 29 ARG A CA 6
ATOM 5927 C C . ARG A 1 29 ? 0.047 -6.026 15.696 1.00 0.00 29 ARG A C 6
ATOM 5928 O O . ARG A 1 29 ? -0.735 -6.897 16.078 1.00 0.00 29 ARG A O 6
ATOM 5949 N N . CYS A 1 30 ? 1.277 -6.294 15.273 1.00 0.00 30 CYS A N 6
ATOM 5950 C CA . CYS A 1 30 ? 1.792 -7.658 15.232 1.00 0.00 30 CYS A CA 6
ATOM 5951 C C . CYS A 1 30 ? 1.745 -8.299 16.616 1.00 0.00 30 CYS A C 6
ATOM 5952 O O . CYS A 1 30 ? 2.135 -7.686 17.610 1.00 0.00 30 CYS A O 6
ATOM 5959 N N . VAL A 1 31 ? 1.264 -9.537 16.673 1.00 0.00 31 VAL A N 6
ATOM 5960 C CA . VAL A 1 31 ? 1.167 -10.262 17.934 1.00 0.00 31 VAL A CA 6
ATOM 5961 C C . VAL A 1 31 ? 2.474 -10.975 18.260 1.00 0.00 31 VAL A C 6
ATOM 5962 O O . VAL A 1 31 ? 2.889 -11.036 19.418 1.00 0.00 31 VAL A O 6
ATOM 5975 N N . HIS A 1 32 ? 3.120 -11.515 17.232 1.00 0.00 32 HIS A N 6
ATOM 5976 C CA . HIS A 1 32 ? 4.383 -12.224 17.408 1.00 0.00 32 HIS A CA 6
ATOM 5977 C C . HIS A 1 32 ? 5.275 -11.502 18.413 1.00 0.00 32 HIS A C 6
ATOM 5978 O O . HIS A 1 32 ? 5.102 -10.310 18.666 1.00 0.00 32 HIS A O 6
ATOM 5992 N N . GLN A 1 33 ? 6.228 -12.232 18.983 1.00 0.00 33 GLN A N 6
ATOM 5993 C CA . GLN A 1 33 ? 7.146 -11.661 19.961 1.00 0.00 33 GLN A CA 6
ATOM 5994 C C . GLN A 1 33 ? 8.344 -11.016 19.271 1.00 0.00 33 GLN A C 6
ATOM 5995 O O . GLN A 1 33 ? 8.903 -11.572 18.327 1.00 0.00 33 GLN A O 6
ATOM 6009 N N . GLY A 1 34 ? 8.732 -9.837 19.750 1.00 0.00 34 GLY A N 6
ATOM 6010 C CA . GLY A 1 34 ? 9.861 -9.136 19.167 1.00 0.00 34 GLY A CA 6
ATOM 6011 C C . GLY A 1 34 ? 9.578 -8.651 17.759 1.00 0.00 34 GLY A C 6
ATOM 6012 O O . GLY A 1 34 ? 10.472 -8.623 16.913 1.00 0.00 34 GLY A O 6
ATOM 6016 N N . CYS A 1 35 ? 8.331 -8.270 17.506 1.00 0.00 35 CYS A N 6
ATOM 6017 C CA . CYS A 1 35 ? 7.931 -7.786 16.190 1.00 0.00 35 CYS A CA 6
ATOM 6018 C C . CYS A 1 35 ? 7.140 -6.486 16.306 1.00 0.00 35 CYS A C 6
ATOM 6019 O O . CYS A 1 35 ? 5.909 -6.495 16.325 1.00 0.00 35 CYS A O 6
ATOM 6026 N N . PHE A 1 36 ? 7.856 -5.369 16.383 1.00 0.00 36 PHE A N 6
ATOM 6027 C CA . PHE A 1 36 ? 7.222 -4.061 16.497 1.00 0.00 36 PHE A CA 6
ATOM 6028 C C . PHE A 1 36 ? 6.760 -3.558 15.133 1.00 0.00 36 PHE A C 6
ATOM 6029 O O . PHE A 1 36 ? 7.278 -2.569 14.616 1.00 0.00 36 PHE A O 6
ATOM 6046 N N . ALA A 1 37 ? 5.783 -4.249 14.554 1.00 0.00 37 ALA A N 6
ATOM 6047 C CA . ALA A 1 37 ? 5.250 -3.873 13.251 1.00 0.00 37 ALA A CA 6
ATOM 6048 C C . ALA A 1 37 ? 3.787 -3.454 13.356 1.00 0.00 37 ALA A C 6
ATOM 6049 O O . ALA A 1 37 ? 2.923 -4.262 13.694 1.00 0.00 37 ALA A O 6
ATOM 6056 N N . ALA A 1 38 ? 3.518 -2.186 13.064 1.00 0.00 38 ALA A N 6
ATOM 6057 C CA . ALA A 1 38 ? 2.159 -1.661 13.124 1.00 0.00 38 ALA A CA 6
ATOM 6058 C C . ALA A 1 38 ? 1.742 -1.062 11.785 1.00 0.00 38 ALA A C 6
ATOM 6059 O O . ALA A 1 38 ? 2.387 -0.145 11.276 1.00 0.00 38 ALA A O 6
ATOM 6066 N N . PHE A 1 39 ? 0.661 -1.587 11.219 1.00 0.00 39 PHE A N 6
ATOM 6067 C CA . PHE A 1 39 ? 0.158 -1.105 9.938 1.00 0.00 39 PHE A CA 6
ATOM 6068 C C . PHE A 1 39 ? -1.240 -0.514 10.089 1.00 0.00 39 PHE A C 6
ATOM 6069 O O . PHE A 1 39 ? -1.935 -0.776 11.071 1.00 0.00 39 PHE A O 6
ATOM 6086 N N . THR A 1 40 ? -1.647 0.287 9.109 1.00 0.00 40 THR A N 6
ATOM 6087 C CA . THR A 1 40 ? -2.961 0.917 9.133 1.00 0.00 40 THR A CA 6
ATOM 6088 C C . THR A 1 40 ? -3.991 0.068 8.397 1.00 0.00 40 THR A C 6
ATOM 6089 O O . THR A 1 40 ? -5.101 -0.142 8.888 1.00 0.00 40 THR A O 6
ATOM 6100 N N . ILE A 1 41 ? -3.618 -0.418 7.218 1.00 0.00 41 ILE A N 6
ATOM 6101 C CA . ILE A 1 41 ? -4.510 -1.246 6.416 1.00 0.00 41 ILE A CA 6
ATOM 6102 C C . ILE A 1 41 ? -4.295 -2.727 6.708 1.00 0.00 41 ILE A C 6
ATOM 6103 O O . ILE A 1 41 ? -3.160 -3.201 6.758 1.00 0.00 41 ILE A O 6
ATOM 6119 N N . GLN A 1 42 ? -5.392 -3.453 6.897 1.00 0.00 42 GLN A N 6
ATOM 6120 C CA . GLN A 1 42 ? -5.323 -4.881 7.182 1.00 0.00 42 GLN A CA 6
ATOM 6121 C C . GLN A 1 42 ? -4.533 -5.614 6.103 1.00 0.00 42 GLN A C 6
ATOM 6122 O O . GLN A 1 42 ? -3.787 -6.548 6.394 1.00 0.00 42 GLN A O 6
ATOM 6136 N N . GLN A 1 43 ? -4.704 -5.184 4.857 1.00 0.00 43 GLN A N 6
ATOM 6137 C CA . GLN A 1 43 ? -4.007 -5.801 3.734 1.00 0.00 43 GLN A CA 6
ATOM 6138 C C . GLN A 1 43 ? -2.498 -5.626 3.868 1.00 0.00 43 GLN A C 6
ATOM 6139 O O . GLN A 1 43 ? -1.755 -6.603 3.958 1.00 0.00 43 GLN A O 6
ATOM 6153 N N . ASN A 1 44 ? -2.051 -4.374 3.880 1.00 0.00 44 ASN A N 6
ATOM 6154 C CA . ASN A 1 44 ? -0.630 -4.071 4.001 1.00 0.00 44 ASN A CA 6
ATOM 6155 C C . ASN A 1 44 ? -0.017 -4.802 5.192 1.00 0.00 44 ASN A C 6
ATOM 6156 O O . ASN A 1 44 ? 1.202 -4.944 5.288 1.00 0.00 44 ASN A O 6
ATOM 6167 N N . LEU A 1 45 ? -0.872 -5.265 6.098 1.00 0.00 45 LEU A N 6
ATOM 6168 C CA . LEU A 1 45 ? -0.416 -5.982 7.283 1.00 0.00 45 LEU A CA 6
ATOM 6169 C C . LEU A 1 45 ? -0.218 -7.464 6.981 1.00 0.00 45 LEU A C 6
ATOM 6170 O O . LEU A 1 45 ? 0.614 -8.129 7.599 1.00 0.00 45 LEU A O 6
ATOM 6186 N N . ILE A 1 46 ? -0.987 -7.975 6.024 1.00 0.00 46 ILE A N 6
ATOM 6187 C CA . ILE A 1 46 ? -0.893 -9.377 5.637 1.00 0.00 46 ILE A CA 6
ATOM 6188 C C . ILE A 1 46 ? 0.503 -9.714 5.124 1.00 0.00 46 ILE A C 6
ATOM 6189 O O . ILE A 1 46 ? 1.206 -10.543 5.703 1.00 0.00 46 ILE A O 6
ATOM 6205 N N . LEU A 1 47 ? 0.899 -9.064 4.035 1.00 0.00 47 LEU A N 6
ATOM 6206 C CA . LEU A 1 47 ? 2.212 -9.293 3.443 1.00 0.00 47 LEU A CA 6
ATOM 6207 C C . LEU A 1 47 ? 3.299 -9.296 4.514 1.00 0.00 47 LEU A C 6
ATOM 6208 O O . LEU A 1 47 ? 4.172 -10.164 4.524 1.00 0.00 47 LEU A O 6
ATOM 6224 N N . HIS A 1 48 ? 3.237 -8.321 5.415 1.00 0.00 48 HIS A N 6
ATOM 6225 C CA . HIS A 1 48 ? 4.215 -8.213 6.492 1.00 0.00 48 HIS A CA 6
ATOM 6226 C C . HIS A 1 48 ? 4.480 -9.576 7.124 1.00 0.00 48 HIS A C 6
ATOM 6227 O O . HIS A 1 48 ? 5.623 -9.918 7.429 1.00 0.00 48 HIS A O 6
ATOM 6241 N N . TYR A 1 49 ? 3.418 -10.349 7.318 1.00 0.00 49 TYR A N 6
ATOM 6242 C CA . TYR A 1 49 ? 3.535 -11.674 7.916 1.00 0.00 49 TYR A CA 6
ATOM 6243 C C . TYR A 1 49 ? 4.165 -12.660 6.937 1.00 0.00 49 TYR A C 6
ATOM 6244 O O . TYR A 1 49 ? 4.790 -13.639 7.342 1.00 0.00 49 TYR A O 6
ATOM 6262 N N . GLN A 1 50 ? 3.995 -12.392 5.646 1.00 0.00 50 GLN A N 6
ATOM 6263 C CA . GLN A 1 50 ? 4.546 -13.256 4.608 1.00 0.00 50 GLN A CA 6
ATOM 6264 C C . GLN A 1 50 ? 5.932 -12.780 4.184 1.00 0.00 50 GLN A C 6
ATOM 6265 O O . GLN A 1 50 ? 6.666 -13.501 3.509 1.00 0.00 50 GLN A O 6
ATOM 6279 N N . ALA A 1 51 ? 6.283 -11.563 4.585 1.00 0.00 51 ALA A N 6
ATOM 6280 C CA . ALA A 1 51 ? 7.581 -10.992 4.248 1.00 0.00 51 ALA A CA 6
ATOM 6281 C C . ALA A 1 51 ? 8.561 -11.134 5.407 1.00 0.00 51 ALA A C 6
ATOM 6282 O O . ALA A 1 51 ? 9.774 -11.180 5.205 1.00 0.00 51 ALA A O 6
ATOM 6289 N N . VAL A 1 52 ? 8.027 -11.203 6.623 1.00 0.00 52 VAL A N 6
ATOM 6290 C CA . VAL A 1 52 ? 8.855 -11.340 7.815 1.00 0.00 52 VAL A CA 6
ATOM 6291 C C . VAL A 1 52 ? 8.879 -12.784 8.304 1.00 0.00 52 VAL A C 6
ATOM 6292 O O . VAL A 1 52 ? 9.945 -13.379 8.462 1.00 0.00 52 VAL A O 6
ATOM 6305 N N . HIS A 1 53 ? 7.696 -13.342 8.542 1.00 0.00 53 HIS A N 6
ATOM 6306 C CA . HIS A 1 53 ? 7.582 -14.718 9.012 1.00 0.00 53 HIS A CA 6
ATOM 6307 C C . HIS A 1 53 ? 7.350 -15.674 7.845 1.00 0.00 53 HIS A C 6
ATOM 6308 O O . HIS A 1 53 ? 7.502 -16.888 7.983 1.00 0.00 53 HIS A O 6
ATOM 6322 N N . LYS A 1 54 ? 6.981 -15.118 6.696 1.00 0.00 54 LYS A N 6
ATOM 6323 C CA . LYS A 1 54 ? 6.729 -15.919 5.505 1.00 0.00 54 LYS A CA 6
ATOM 6324 C C . LYS A 1 54 ? 5.720 -17.026 5.796 1.00 0.00 54 LYS A C 6
ATOM 6325 O O . LYS A 1 54 ? 5.874 -18.156 5.335 1.00 0.00 54 LYS A O 6
ATOM 6344 N N . SER A 1 55 ? 4.688 -16.692 6.564 1.00 0.00 55 SER A N 6
ATOM 6345 C CA . SER A 1 55 ? 3.655 -17.658 6.919 1.00 0.00 55 SER A CA 6
ATOM 6346 C C . SER A 1 55 ? 2.264 -17.055 6.746 1.00 0.00 55 SER A C 6
ATOM 6347 O O . SER A 1 55 ? 2.122 -15.901 6.342 1.00 0.00 55 SER A O 6
ATOM 6355 N N . ASP A 1 56 ? 1.242 -17.845 7.056 1.00 0.00 56 ASP A N 6
ATOM 6356 C CA . ASP A 1 56 ? -0.139 -17.390 6.936 1.00 0.00 56 ASP A CA 6
ATOM 6357 C C . ASP A 1 56 ? -0.654 -16.862 8.272 1.00 0.00 56 ASP A C 6
ATOM 6358 O O . ASP A 1 56 ? -0.119 -17.193 9.331 1.00 0.00 56 ASP A O 6
ATOM 6367 N N . LEU A 1 57 ? -1.695 -16.038 8.214 1.00 0.00 57 LEU A N 6
ATOM 6368 C CA . LEU A 1 57 ? -2.282 -15.462 9.419 1.00 0.00 57 LEU A CA 6
ATOM 6369 C C . LEU A 1 57 ? -2.786 -16.556 10.355 1.00 0.00 57 LEU A C 6
ATOM 6370 O O . LEU A 1 57 ? -3.181 -17.640 9.927 1.00 0.00 57 LEU A O 6
ATOM 6386 N N . PRO A 1 58 ? -2.773 -16.266 11.665 1.00 0.00 58 PRO A N 6
ATOM 6387 C CA . PRO A 1 58 ? -3.228 -17.212 12.689 1.00 0.00 58 PRO A CA 6
ATOM 6388 C C . PRO A 1 58 ? -4.737 -17.426 12.651 1.00 0.00 58 PRO A C 6
ATOM 6389 O O . PRO A 1 58 ? -5.212 -18.561 12.616 1.00 0.00 58 PRO A O 6
ATOM 6400 N N . ALA A 1 59 ? -5.486 -16.328 12.657 1.00 0.00 59 ALA A N 6
ATOM 6401 C CA . ALA A 1 59 ? -6.942 -16.397 12.620 1.00 0.00 59 ALA A CA 6
ATOM 6402 C C . ALA A 1 59 ? -7.555 -15.004 12.523 1.00 0.00 59 ALA A C 6
ATOM 6403 O O . ALA A 1 59 ? -7.148 -14.085 13.234 1.00 0.00 59 ALA A O 6
ATOM 6410 N N . PHE A 1 60 ? -8.535 -14.855 11.637 1.00 0.00 60 PHE A N 6
ATOM 6411 C CA . PHE A 1 60 ? -9.203 -13.573 11.445 1.00 0.00 60 PHE A CA 6
ATOM 6412 C C . PHE A 1 60 ? -10.415 -13.723 10.532 1.00 0.00 60 PHE A C 6
ATOM 6413 O O . PHE A 1 60 ? -10.351 -14.395 9.503 1.00 0.00 60 PHE A O 6
ATOM 6430 N N . SER A 1 61 ? -11.520 -13.092 10.916 1.00 0.00 61 SER A N 6
ATOM 6431 C CA . SER A 1 61 ? -12.750 -13.158 10.135 1.00 0.00 61 SER A CA 6
ATOM 6432 C C . SER A 1 61 ? -13.200 -11.763 9.712 1.00 0.00 61 SER A C 6
ATOM 6433 O O . SER A 1 61 ? -14.094 -11.176 10.322 1.00 0.00 61 SER A O 6
ATOM 6441 N N . ALA A 1 62 ? -12.575 -11.238 8.664 1.00 0.00 62 ALA A N 6
ATOM 6442 C CA . ALA A 1 62 ? -12.912 -9.914 8.157 1.00 0.00 62 ALA A CA 6
ATOM 6443 C C . ALA A 1 62 ? -13.227 -9.960 6.666 1.00 0.00 62 ALA A C 6
ATOM 6444 O O . ALA A 1 62 ? -12.998 -10.973 6.006 1.00 0.00 62 ALA A O 6
ATOM 6451 N N . GLU A 1 63 ? -13.754 -8.858 6.142 1.00 0.00 63 GLU A N 6
ATOM 6452 C CA . GLU A 1 63 ? -14.102 -8.775 4.729 1.00 0.00 63 GLU A CA 6
ATOM 6453 C C . GLU A 1 63 ? -15.153 -9.819 4.365 1.00 0.00 63 GLU A C 6
ATOM 6454 O O . GLU A 1 63 ? -15.177 -10.328 3.244 1.00 0.00 63 GLU A O 6
ATOM 6466 N N . VAL A 1 64 ? -16.021 -10.135 5.321 1.00 0.00 64 VAL A N 6
ATOM 6467 C CA . VAL A 1 64 ? -17.075 -11.118 5.103 1.00 0.00 64 VAL A CA 6
ATOM 6468 C C . VAL A 1 64 ? -18.431 -10.576 5.541 1.00 0.00 64 VAL A C 6
ATOM 6469 O O . VAL A 1 64 ? -19.248 -11.303 6.105 1.00 0.00 64 VAL A O 6
ATOM 6482 N N . GLU A 1 65 ? -18.664 -9.294 5.276 1.00 0.00 65 GLU A N 6
ATOM 6483 C CA . GLU A 1 65 ? -19.922 -8.655 5.644 1.00 0.00 65 GLU A CA 6
ATOM 6484 C C . GLU A 1 65 ? -20.942 -8.772 4.516 1.00 0.00 65 GLU A C 6
ATOM 6485 O O . GLU A 1 65 ? -21.889 -7.990 4.438 1.00 0.00 65 GLU A O 6
ATOM 6497 N N . GLU A 1 66 ? -20.740 -9.754 3.642 1.00 0.00 66 GLU A N 6
ATOM 6498 C CA . GLU A 1 66 ? -21.641 -9.973 2.517 1.00 0.00 66 GLU A CA 6
ATOM 6499 C C . GLU A 1 66 ? -22.271 -8.660 2.062 1.00 0.00 66 GLU A C 6
ATOM 6500 O O . GLU A 1 66 ? -23.471 -8.595 1.795 1.00 0.00 66 GLU A O 6
ATOM 6512 N N . GLU A 1 67 ? -21.453 -7.615 1.978 1.00 0.00 67 GLU A N 6
ATOM 6513 C CA . GLU A 1 67 ? -21.932 -6.303 1.557 1.00 0.00 67 GLU A CA 6
ATOM 6514 C C . GLU A 1 67 ? -20.862 -5.565 0.757 1.00 0.00 67 GLU A C 6
ATOM 6515 O O . GLU A 1 67 ? -19.744 -5.366 1.232 1.00 0.00 67 GLU A O 6
ATOM 6527 N N . SER A 1 68 ? -21.213 -5.163 -0.460 1.00 0.00 68 SER A N 6
ATOM 6528 C CA . SER A 1 68 ? -20.283 -4.451 -1.328 1.00 0.00 68 SER A CA 6
ATOM 6529 C C . SER A 1 68 ? -20.988 -3.316 -2.065 1.00 0.00 68 SER A C 6
ATOM 6530 O O . SER A 1 68 ? -22.200 -3.143 -1.948 1.00 0.00 68 SER A O 6
ATOM 6538 N N . GLY A 1 69 ? -20.217 -2.545 -2.826 1.00 0.00 69 GLY A N 6
ATOM 6539 C CA . GLY A 1 69 ? -20.784 -1.436 -3.572 1.00 0.00 69 GLY A CA 6
ATOM 6540 C C . GLY A 1 69 ? -20.144 -1.267 -4.936 1.00 0.00 69 GLY A C 6
ATOM 6541 O O . GLY A 1 69 ? -19.022 -0.776 -5.062 1.00 0.00 69 GLY A O 6
ATOM 6545 N N . PRO A 1 70 ? -20.866 -1.682 -5.987 1.00 0.00 70 PRO A N 6
ATOM 6546 C CA . PRO A 1 70 ? -20.381 -1.585 -7.367 1.00 0.00 70 PRO A CA 6
ATOM 6547 C C . PRO A 1 70 ? -20.313 -0.143 -7.858 1.00 0.00 70 PRO A C 6
ATOM 6548 O O . PRO A 1 70 ? -21.006 0.733 -7.340 1.00 0.00 70 PRO A O 6
ATOM 6559 N N . SER A 1 71 ? -19.474 0.097 -8.861 1.00 0.00 71 SER A N 6
ATOM 6560 C CA . SER A 1 71 ? -19.314 1.435 -9.419 1.00 0.00 71 SER A CA 6
ATOM 6561 C C . SER A 1 71 ? -19.551 1.426 -10.926 1.00 0.00 71 SER A C 6
ATOM 6562 O O . SER A 1 71 ? -19.301 0.426 -11.600 1.00 0.00 71 SER A O 6
ATOM 6570 N N . SER A 1 72 ? -20.035 2.548 -11.449 1.00 0.00 72 SER A N 6
ATOM 6571 C CA . SER A 1 72 ? -20.311 2.670 -12.876 1.00 0.00 72 SER A CA 6
ATOM 6572 C C . SER A 1 72 ? -20.648 4.112 -13.243 1.00 0.00 72 SER A C 6
ATOM 6573 O O . SER A 1 72 ? -21.000 4.917 -12.382 1.00 0.00 72 SER A O 6
ATOM 6581 N N . GLY A 1 73 ? -20.537 4.430 -14.529 1.00 0.00 73 GLY A N 6
ATOM 6582 C CA . GLY A 1 73 ? -20.833 5.775 -14.989 1.00 0.00 73 GLY A CA 6
ATOM 6583 C C . GLY A 1 73 ? -22.321 6.020 -15.141 1.00 0.00 73 GLY A C 6
ATOM 6584 O O . GLY A 1 73 ? -23.067 5.788 -14.191 1.00 0.00 73 GLY A O 6
ATOM 6589 N N . GLY A 1 1 ? -8.724 35.532 -43.483 1.00 0.00 1 GLY A N 7
ATOM 6590 C CA . GLY A 1 1 ? -7.742 34.463 -43.510 1.00 0.00 1 GLY A CA 7
ATOM 6591 C C . GLY A 1 1 ? -8.382 33.089 -43.523 1.00 0.00 1 GLY A C 7
ATOM 6592 O O . GLY A 1 1 ? -9.394 32.874 -44.190 1.00 0.00 1 GLY A O 7
ATOM 6596 N N . SER A 1 2 ? -7.789 32.155 -42.785 1.00 0.00 2 SER A N 7
ATOM 6597 C CA . SER A 1 2 ? -8.305 30.793 -42.718 1.00 0.00 2 SER A CA 7
ATOM 6598 C C . SER A 1 2 ? -7.539 29.973 -41.684 1.00 0.00 2 SER A C 7
ATOM 6599 O O . SER A 1 2 ? -6.328 30.128 -41.525 1.00 0.00 2 SER A O 7
ATOM 6607 N N . SER A 1 3 ? -8.255 29.099 -40.983 1.00 0.00 3 SER A N 7
ATOM 6608 C CA . SER A 1 3 ? -7.645 28.257 -39.961 1.00 0.00 3 SER A CA 7
ATOM 6609 C C . SER A 1 3 ? -8.647 27.236 -39.430 1.00 0.00 3 SER A C 7
ATOM 6610 O O . SER A 1 3 ? -9.821 27.252 -39.797 1.00 0.00 3 SER A O 7
ATOM 6618 N N . GLY A 1 4 ? -8.173 26.347 -38.562 1.00 0.00 4 GLY A N 7
ATOM 6619 C CA . GLY A 1 4 ? -9.039 25.330 -37.994 1.00 0.00 4 GLY A CA 7
ATOM 6620 C C . GLY A 1 4 ? -9.247 25.512 -36.504 1.00 0.00 4 GLY A C 7
ATOM 6621 O O . GLY A 1 4 ? -9.152 26.626 -35.989 1.00 0.00 4 GLY A O 7
ATOM 6625 N N . SER A 1 5 ? -9.535 24.416 -35.810 1.00 0.00 5 SER A N 7
ATOM 6626 C CA . SER A 1 5 ? -9.763 24.461 -34.370 1.00 0.00 5 SER A CA 7
ATOM 6627 C C . SER A 1 5 ? -9.795 23.054 -33.781 1.00 0.00 5 SER A C 7
ATOM 6628 O O . SER A 1 5 ? -9.797 22.063 -34.512 1.00 0.00 5 SER A O 7
ATOM 6636 N N . SER A 1 6 ? -9.821 22.975 -32.454 1.00 0.00 6 SER A N 7
ATOM 6637 C CA . SER A 1 6 ? -9.849 21.690 -31.766 1.00 0.00 6 SER A CA 7
ATOM 6638 C C . SER A 1 6 ? -10.338 21.854 -30.330 1.00 0.00 6 SER A C 7
ATOM 6639 O O . SER A 1 6 ? -10.593 22.967 -29.872 1.00 0.00 6 SER A O 7
ATOM 6647 N N . GLY A 1 7 ? -10.467 20.735 -29.623 1.00 0.00 7 GLY A N 7
ATOM 6648 C CA . GLY A 1 7 ? -10.926 20.775 -28.247 1.00 0.00 7 GLY A CA 7
ATOM 6649 C C . GLY A 1 7 ? -10.776 19.439 -27.547 1.00 0.00 7 GLY A C 7
ATOM 6650 O O . GLY A 1 7 ? -10.760 18.391 -28.193 1.00 0.00 7 GLY A O 7
ATOM 6654 N N . ARG A 1 8 ? -10.665 19.475 -26.223 1.00 0.00 8 ARG A N 7
ATOM 6655 C CA . ARG A 1 8 ? -10.513 18.258 -25.435 1.00 0.00 8 ARG A CA 7
ATOM 6656 C C . ARG A 1 8 ? -11.053 18.454 -24.022 1.00 0.00 8 ARG A C 7
ATOM 6657 O O . ARG A 1 8 ? -11.477 19.550 -23.654 1.00 0.00 8 ARG A O 7
ATOM 6678 N N . LYS A 1 9 ? -11.036 17.385 -23.234 1.00 0.00 9 LYS A N 7
ATOM 6679 C CA . LYS A 1 9 ? -11.523 17.437 -21.861 1.00 0.00 9 LYS A CA 7
ATOM 6680 C C . LYS A 1 9 ? -10.963 16.280 -21.040 1.00 0.00 9 LYS A C 7
ATOM 6681 O O . LYS A 1 9 ? -10.971 15.131 -21.481 1.00 0.00 9 LYS A O 7
ATOM 6700 N N . LYS A 1 10 ? -10.478 16.591 -19.842 1.00 0.00 10 LYS A N 7
ATOM 6701 C CA . LYS A 1 10 ? -9.916 15.578 -18.958 1.00 0.00 10 LYS A CA 7
ATOM 6702 C C . LYS A 1 10 ? -10.441 15.745 -17.536 1.00 0.00 10 LYS A C 7
ATOM 6703 O O . LYS A 1 10 ? -10.618 16.858 -17.041 1.00 0.00 10 LYS A O 7
ATOM 6722 N N . PRO A 1 11 ? -10.695 14.614 -16.861 1.00 0.00 11 PRO A N 7
ATOM 6723 C CA . PRO A 1 11 ? -11.202 14.610 -15.485 1.00 0.00 11 PRO A CA 7
ATOM 6724 C C . PRO A 1 11 ? -10.159 15.091 -14.482 1.00 0.00 11 PRO A C 7
ATOM 6725 O O . PRO A 1 11 ? -9.004 15.326 -14.836 1.00 0.00 11 PRO A O 7
ATOM 6736 N N . VAL A 1 12 ? -10.573 15.234 -13.227 1.00 0.00 12 VAL A N 7
ATOM 6737 C CA . VAL A 1 12 ? -9.674 15.685 -12.171 1.00 0.00 12 VAL A CA 7
ATOM 6738 C C . VAL A 1 12 ? -9.405 14.571 -11.166 1.00 0.00 12 VAL A C 7
ATOM 6739 O O . VAL A 1 12 ? -10.317 13.847 -10.767 1.00 0.00 12 VAL A O 7
ATOM 6752 N N . SER A 1 13 ? -8.146 14.439 -10.760 1.00 0.00 13 SER A N 7
ATOM 6753 C CA . SER A 1 13 ? -7.755 13.411 -9.803 1.00 0.00 13 SER A CA 7
ATOM 6754 C C . SER A 1 13 ? -7.621 13.997 -8.400 1.00 0.00 13 SER A C 7
ATOM 6755 O O . SER A 1 13 ? -6.542 14.428 -7.997 1.00 0.00 13 SER A O 7
ATOM 6763 N N . GLN A 1 14 ? -8.727 14.008 -7.663 1.00 0.00 14 GLN A N 7
ATOM 6764 C CA . GLN A 1 14 ? -8.734 14.541 -6.306 1.00 0.00 14 GLN A CA 7
ATOM 6765 C C . GLN A 1 14 ? -9.966 14.068 -5.541 1.00 0.00 14 GLN A C 7
ATOM 6766 O O . GLN A 1 14 ? -11.047 13.928 -6.113 1.00 0.00 14 GLN A O 7
ATOM 6780 N N . SER A 1 15 ? -9.795 13.823 -4.246 1.00 0.00 15 SER A N 7
ATOM 6781 C CA . SER A 1 15 ? -10.892 13.361 -3.404 1.00 0.00 15 SER A CA 7
ATOM 6782 C C . SER A 1 15 ? -11.409 14.491 -2.518 1.00 0.00 15 SER A C 7
ATOM 6783 O O . SER A 1 15 ? -12.618 14.688 -2.385 1.00 0.00 15 SER A O 7
ATOM 6791 N N . LEU A 1 16 ? -10.486 15.230 -1.913 1.00 0.00 16 LEU A N 7
ATOM 6792 C CA . LEU A 1 16 ? -10.847 16.340 -1.039 1.00 0.00 16 LEU A CA 7
ATOM 6793 C C . LEU A 1 16 ? -9.795 17.444 -1.098 1.00 0.00 16 LEU A C 7
ATOM 6794 O O . LEU A 1 16 ? -8.683 17.228 -1.578 1.00 0.00 16 LEU A O 7
ATOM 6810 N N . GLU A 1 17 ? -10.155 18.624 -0.604 1.00 0.00 17 GLU A N 7
ATOM 6811 C CA . GLU A 1 17 ? -9.241 19.761 -0.600 1.00 0.00 17 GLU A CA 7
ATOM 6812 C C . GLU A 1 17 ? -7.912 19.388 0.051 1.00 0.00 17 GLU A C 7
ATOM 6813 O O . GLU A 1 17 ? -6.853 19.869 -0.353 1.00 0.00 17 GLU A O 7
ATOM 6825 N N . PHE A 1 18 ? -7.977 18.528 1.063 1.00 0.00 18 PHE A N 7
ATOM 6826 C CA . PHE A 1 18 ? -6.780 18.091 1.772 1.00 0.00 18 PHE A CA 7
ATOM 6827 C C . PHE A 1 18 ? -5.791 17.432 0.816 1.00 0.00 18 PHE A C 7
ATOM 6828 O O . PHE A 1 18 ? -6.148 16.578 0.004 1.00 0.00 18 PHE A O 7
ATOM 6845 N N . PRO A 1 19 ? -4.516 17.837 0.911 1.00 0.00 19 PRO A N 7
ATOM 6846 C CA . PRO A 1 19 ? -3.448 17.300 0.063 1.00 0.00 19 PRO A CA 7
ATOM 6847 C C . PRO A 1 19 ? -3.115 15.850 0.399 1.00 0.00 19 PRO A C 7
ATOM 6848 O O . PRO A 1 19 ? -3.073 14.991 -0.482 1.00 0.00 19 PRO A O 7
ATOM 6859 N N . THR A 1 20 ? -2.879 15.584 1.680 1.00 0.00 20 THR A N 7
ATOM 6860 C CA . THR A 1 20 ? -2.549 14.238 2.133 1.00 0.00 20 THR A CA 7
ATOM 6861 C C . THR A 1 20 ? -2.453 14.178 3.653 1.00 0.00 20 THR A C 7
ATOM 6862 O O . THR A 1 20 ? -1.710 14.943 4.268 1.00 0.00 20 THR A O 7
ATOM 6873 N N . ARG A 1 21 ? -3.207 13.263 4.253 1.00 0.00 21 ARG A N 7
ATOM 6874 C CA . ARG A 1 21 ? -3.206 13.103 5.702 1.00 0.00 21 ARG A CA 7
ATOM 6875 C C . ARG A 1 21 ? -2.725 11.710 6.095 1.00 0.00 21 ARG A C 7
ATOM 6876 O O . ARG A 1 21 ? -3.235 10.703 5.603 1.00 0.00 21 ARG A O 7
ATOM 6897 N N . TYR A 1 22 ? -1.739 11.659 6.984 1.00 0.00 22 TYR A N 7
ATOM 6898 C CA . TYR A 1 22 ? -1.186 10.390 7.441 1.00 0.00 22 TYR A CA 7
ATOM 6899 C C . TYR A 1 22 ? -1.964 9.857 8.641 1.00 0.00 22 TYR A C 7
ATOM 6900 O O . TYR A 1 22 ? -2.800 10.556 9.213 1.00 0.00 22 TYR A O 7
ATOM 6918 N N . SER A 1 23 ? -1.682 8.613 9.016 1.00 0.00 23 SER A N 7
ATOM 6919 C CA . SER A 1 23 ? -2.356 7.984 10.145 1.00 0.00 23 SER A CA 7
ATOM 6920 C C . SER A 1 23 ? -1.588 8.227 11.441 1.00 0.00 23 SER A C 7
ATOM 6921 O O . SER A 1 23 ? -0.499 7.695 11.656 1.00 0.00 23 SER A O 7
ATOM 6929 N N . PRO A 1 24 ? -2.168 9.051 12.326 1.00 0.00 24 PRO A N 7
ATOM 6930 C CA . PRO A 1 24 ? -1.557 9.384 13.616 1.00 0.00 24 PRO A CA 7
ATOM 6931 C C . PRO A 1 24 ? -1.549 8.199 14.576 1.00 0.00 24 PRO A C 7
ATOM 6932 O O . PRO A 1 24 ? -0.833 8.205 15.578 1.00 0.00 24 PRO A O 7
ATOM 6943 N N . TYR A 1 25 ? -2.347 7.185 14.264 1.00 0.00 25 TYR A N 7
ATOM 6944 C CA . TYR A 1 25 ? -2.433 5.994 15.101 1.00 0.00 25 TYR A CA 7
ATOM 6945 C C . TYR A 1 25 ? -2.632 4.743 14.250 1.00 0.00 25 TYR A C 7
ATOM 6946 O O . TYR A 1 25 ? -3.133 4.816 13.128 1.00 0.00 25 TYR A O 7
ATOM 6964 N N . ARG A 1 26 ? -2.236 3.597 14.793 1.00 0.00 26 ARG A N 7
ATOM 6965 C CA . ARG A 1 26 ? -2.370 2.330 14.084 1.00 0.00 26 ARG A CA 7
ATOM 6966 C C . ARG A 1 26 ? -2.970 1.260 14.992 1.00 0.00 26 ARG A C 7
ATOM 6967 O O . ARG A 1 26 ? -2.289 0.671 15.833 1.00 0.00 26 ARG A O 7
ATOM 6988 N N . PRO A 1 27 ? -4.275 1.002 14.822 1.00 0.00 27 PRO A N 7
ATOM 6989 C CA . PRO A 1 27 ? -4.995 0.003 15.616 1.00 0.00 27 PRO A CA 7
ATOM 6990 C C . PRO A 1 27 ? -4.570 -1.422 15.279 1.00 0.00 27 PRO A C 7
ATOM 6991 O O . PRO A 1 27 ? -4.810 -2.351 16.051 1.00 0.00 27 PRO A O 7
ATOM 7002 N N . TYR A 1 28 ? -3.936 -1.588 14.124 1.00 0.00 28 TYR A N 7
ATOM 7003 C CA . TYR A 1 28 ? -3.479 -2.900 13.684 1.00 0.00 28 TYR A CA 7
ATOM 7004 C C . TYR A 1 28 ? -2.010 -3.112 14.037 1.00 0.00 28 TYR A C 7
ATOM 7005 O O . TYR A 1 28 ? -1.124 -2.488 13.452 1.00 0.00 28 TYR A O 7
ATOM 7023 N N . ARG A 1 29 ? -1.760 -3.996 14.997 1.00 0.00 29 ARG A N 7
ATOM 7024 C CA . ARG A 1 29 ? -0.399 -4.290 15.430 1.00 0.00 29 ARG A CA 7
ATOM 7025 C C . ARG A 1 29 ? -0.133 -5.792 15.402 1.00 0.00 29 ARG A C 7
ATOM 7026 O O . ARG A 1 29 ? -1.017 -6.596 15.701 1.00 0.00 29 ARG A O 7
ATOM 7047 N N . CYS A 1 30 ? 1.091 -6.165 15.042 1.00 0.00 30 CYS A N 7
ATOM 7048 C CA . CYS A 1 30 ? 1.474 -7.569 14.974 1.00 0.00 30 CYS A CA 7
ATOM 7049 C C . CYS A 1 30 ? 1.409 -8.218 16.354 1.00 0.00 30 CYS A C 7
ATOM 7050 O O . CYS A 1 30 ? 1.811 -7.621 17.353 1.00 0.00 30 CYS A O 7
ATOM 7057 N N . VAL A 1 31 ? 0.900 -9.445 16.401 1.00 0.00 31 VAL A N 7
ATOM 7058 C CA . VAL A 1 31 ? 0.783 -10.177 17.657 1.00 0.00 31 VAL A CA 7
ATOM 7059 C C . VAL A 1 31 ? 2.082 -10.900 17.995 1.00 0.00 31 VAL A C 7
ATOM 7060 O O . VAL A 1 31 ? 2.269 -11.371 19.117 1.00 0.00 31 VAL A O 7
ATOM 7073 N N . HIS A 1 32 ? 2.978 -10.983 17.017 1.00 0.00 32 HIS A N 7
ATOM 7074 C CA . HIS A 1 32 ? 4.262 -11.648 17.211 1.00 0.00 32 HIS A CA 7
ATOM 7075 C C . HIS A 1 32 ? 5.076 -10.952 18.297 1.00 0.00 32 HIS A C 7
ATOM 7076 O O . HIS A 1 32 ? 5.636 -9.879 18.073 1.00 0.00 32 HIS A O 7
ATOM 7090 N N . GLN A 1 33 ? 5.136 -11.569 19.473 1.00 0.00 33 GLN A N 7
ATOM 7091 C CA . GLN A 1 33 ? 5.880 -11.006 20.593 1.00 0.00 33 GLN A CA 7
ATOM 7092 C C . GLN A 1 33 ? 7.189 -10.383 20.119 1.00 0.00 33 GLN A C 7
ATOM 7093 O O . GLN A 1 33 ? 7.372 -9.169 20.191 1.00 0.00 33 GLN A O 7
ATOM 7107 N N . GLY A 1 34 ? 8.098 -11.224 19.634 1.00 0.00 34 GLY A N 7
ATOM 7108 C CA . GLY A 1 34 ? 9.379 -10.737 19.156 1.00 0.00 34 GLY A CA 7
ATOM 7109 C C . GLY A 1 34 ? 9.278 -10.083 17.793 1.00 0.00 34 GLY A C 7
ATOM 7110 O O . GLY A 1 34 ? 9.943 -10.500 16.845 1.00 0.00 34 GLY A O 7
ATOM 7114 N N . CYS A 1 35 ? 8.442 -9.055 17.692 1.00 0.00 35 CYS A N 7
ATOM 7115 C CA . CYS A 1 35 ? 8.253 -8.342 16.434 1.00 0.00 35 CYS A CA 7
ATOM 7116 C C . CYS A 1 35 ? 7.750 -6.923 16.683 1.00 0.00 35 CYS A C 7
ATOM 7117 O O . CYS A 1 35 ? 6.623 -6.723 17.137 1.00 0.00 35 CYS A O 7
ATOM 7124 N N . PHE A 1 36 ? 8.593 -5.941 16.381 1.00 0.00 36 PHE A N 7
ATOM 7125 C CA . PHE A 1 36 ? 8.234 -4.541 16.572 1.00 0.00 36 PHE A CA 7
ATOM 7126 C C . PHE A 1 36 ? 7.72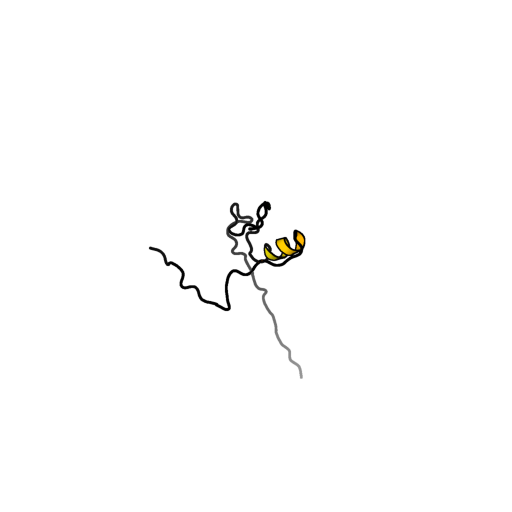2 -3.928 15.272 1.00 0.00 36 PHE A C 7
ATOM 7127 O O . PHE A 1 36 ? 8.364 -3.055 14.689 1.00 0.00 36 PHE A O 7
ATOM 7144 N N . ALA A 1 37 ? 6.560 -4.393 14.823 1.00 0.00 37 ALA A N 7
ATOM 7145 C CA . ALA A 1 37 ? 5.960 -3.892 13.594 1.00 0.00 37 ALA A CA 7
ATOM 7146 C C . ALA A 1 37 ? 4.486 -3.560 13.798 1.00 0.00 37 ALA A C 7
ATOM 7147 O O . ALA A 1 37 ? 3.878 -3.972 14.785 1.00 0.00 37 ALA A O 7
ATOM 7154 N N . ALA A 1 38 ? 3.917 -2.811 12.859 1.00 0.00 38 ALA A N 7
ATOM 7155 C CA . ALA A 1 38 ? 2.513 -2.425 12.936 1.00 0.00 38 ALA A CA 7
ATOM 7156 C C . ALA A 1 38 ? 2.058 -1.750 11.646 1.00 0.00 38 ALA A C 7
ATOM 7157 O O . ALA A 1 38 ? 2.879 -1.320 10.836 1.00 0.00 38 ALA A O 7
ATOM 7164 N N . PHE A 1 39 ? 0.745 -1.662 11.462 1.00 0.00 39 PHE A N 7
ATOM 7165 C CA . PHE A 1 39 ? 0.180 -1.041 10.269 1.00 0.00 39 PHE A CA 7
ATOM 7166 C C . PHE A 1 39 ? -1.230 -0.526 10.540 1.00 0.00 39 PHE A C 7
ATOM 7167 O O . PHE A 1 39 ? -1.776 -0.717 11.628 1.00 0.00 39 PHE A O 7
ATOM 7184 N N . THR A 1 40 ? -1.816 0.129 9.543 1.00 0.00 40 THR A N 7
ATOM 7185 C CA . THR A 1 40 ? -3.162 0.673 9.672 1.00 0.00 40 THR A CA 7
ATOM 7186 C C . THR A 1 40 ? -4.161 -0.126 8.844 1.00 0.00 40 THR A C 7
ATOM 7187 O O . THR A 1 40 ? -5.302 -0.332 9.259 1.00 0.00 40 THR A O 7
ATOM 7198 N N . ILE A 1 41 ? -3.725 -0.575 7.672 1.00 0.00 41 ILE A N 7
ATOM 7199 C CA . ILE A 1 41 ? -4.581 -1.354 6.786 1.00 0.00 41 ILE A CA 7
ATOM 7200 C C . ILE A 1 41 ? -4.446 -2.848 7.064 1.00 0.00 41 ILE A C 7
ATOM 7201 O O . ILE A 1 41 ? -3.413 -3.307 7.549 1.00 0.00 41 ILE A O 7
ATOM 7217 N N . GLN A 1 42 ? -5.497 -3.599 6.752 1.00 0.00 42 GLN A N 7
ATOM 7218 C CA . GLN A 1 42 ? -5.495 -5.041 6.967 1.00 0.00 42 GLN A CA 7
ATOM 7219 C C . GLN A 1 42 ? -4.701 -5.754 5.877 1.00 0.00 42 GLN A C 7
ATOM 7220 O O . GLN A 1 42 ? -4.058 -6.772 6.130 1.00 0.00 42 GLN A O 7
ATOM 7234 N N . GLN A 1 43 ? -4.753 -5.211 4.665 1.00 0.00 43 GLN A N 7
ATOM 7235 C CA . GLN A 1 43 ? -4.039 -5.796 3.536 1.00 0.00 43 GLN A CA 7
ATOM 7236 C C . GLN A 1 43 ? -2.531 -5.659 3.714 1.00 0.00 43 GLN A C 7
ATOM 7237 O O . GLN A 1 43 ? -1.807 -6.653 3.751 1.00 0.00 43 GLN A O 7
ATOM 7251 N N . ASN A 1 44 ? -2.064 -4.419 3.825 1.00 0.00 44 ASN A N 7
ATOM 7252 C CA . ASN A 1 44 ? -0.641 -4.151 3.999 1.00 0.00 44 ASN A CA 7
ATOM 7253 C C . ASN A 1 44 ? -0.097 -4.876 5.226 1.00 0.00 44 ASN A C 7
ATOM 7254 O O . ASN A 1 44 ? 1.116 -4.982 5.412 1.00 0.00 44 ASN A O 7
ATOM 7265 N N . LEU A 1 45 ? -1.002 -5.373 6.062 1.00 0.00 45 LEU A N 7
ATOM 7266 C CA . LEU A 1 45 ? -0.614 -6.089 7.273 1.00 0.00 45 LEU A CA 7
ATOM 7267 C C . LEU A 1 45 ? -0.472 -7.583 7.000 1.00 0.00 45 LEU A C 7
ATOM 7268 O O . LEU A 1 45 ? 0.193 -8.300 7.749 1.00 0.00 45 LEU A O 7
ATOM 7284 N N . ILE A 1 46 ? -1.099 -8.045 5.924 1.00 0.00 46 ILE A N 7
ATOM 7285 C CA . ILE A 1 46 ? -1.039 -9.452 5.551 1.00 0.00 46 ILE A CA 7
ATOM 7286 C C . ILE A 1 46 ? 0.355 -9.834 5.066 1.00 0.00 46 ILE A C 7
ATOM 7287 O O . ILE A 1 46 ? 0.953 -10.794 5.554 1.00 0.00 46 ILE A O 7
ATOM 7303 N N . LEU A 1 47 ? 0.868 -9.076 4.103 1.00 0.00 47 LEU A N 7
ATOM 7304 C CA . LEU A 1 47 ? 2.195 -9.333 3.552 1.00 0.00 47 LEU A CA 7
ATOM 7305 C C . LEU A 1 47 ? 3.256 -9.295 4.647 1.00 0.00 47 LEU A C 7
ATOM 7306 O O . LEU A 1 47 ? 4.171 -10.119 4.668 1.00 0.00 47 LEU A O 7
ATOM 7322 N N . HIS A 1 48 ? 3.126 -8.335 5.557 1.00 0.00 48 HIS A N 7
ATOM 7323 C CA . HIS A 1 48 ? 4.073 -8.191 6.657 1.00 0.00 48 HIS A CA 7
ATOM 7324 C C . HIS A 1 48 ? 4.467 -9.555 7.216 1.00 0.00 48 HIS A C 7
ATOM 7325 O O . HIS A 1 48 ? 5.640 -9.809 7.491 1.00 0.00 48 HIS A O 7
ATOM 7339 N N . TYR A 1 49 ? 3.480 -10.428 7.383 1.00 0.00 49 TYR A N 7
ATOM 7340 C CA . TYR A 1 49 ? 3.723 -11.765 7.912 1.00 0.00 49 TYR A CA 7
ATOM 7341 C C . TYR A 1 49 ? 4.408 -12.647 6.872 1.00 0.00 49 TYR A C 7
ATOM 7342 O O . TYR A 1 49 ? 5.173 -13.547 7.215 1.00 0.00 49 TYR A O 7
ATOM 7360 N N . GLN A 1 50 ? 4.127 -12.378 5.601 1.00 0.00 50 GLN A N 7
ATOM 7361 C CA . GLN A 1 50 ? 4.715 -13.147 4.511 1.00 0.00 50 GLN A CA 7
ATOM 7362 C C . GLN A 1 50 ? 6.072 -12.575 4.112 1.00 0.00 50 GLN A C 7
ATOM 7363 O O . GLN A 1 50 ? 6.838 -13.213 3.391 1.00 0.00 50 GLN A O 7
ATOM 7377 N N . ALA A 1 51 ? 6.362 -11.368 4.586 1.00 0.00 51 ALA A N 7
ATOM 7378 C CA . ALA A 1 51 ? 7.627 -10.711 4.281 1.00 0.00 51 ALA A CA 7
ATOM 7379 C C . ALA A 1 51 ? 8.619 -10.870 5.428 1.00 0.00 51 ALA A C 7
ATOM 7380 O O . ALA A 1 51 ? 9.832 -10.872 5.217 1.00 0.00 51 ALA A O 7
ATOM 7387 N N . VAL A 1 52 ? 8.096 -11.002 6.643 1.00 0.00 52 VAL A N 7
ATOM 7388 C CA . VAL A 1 52 ? 8.937 -11.162 7.823 1.00 0.00 52 VAL A CA 7
ATOM 7389 C C . VAL A 1 52 ? 8.966 -12.615 8.284 1.00 0.00 52 VAL A C 7
ATOM 7390 O O . VAL A 1 52 ? 10.034 -13.213 8.420 1.00 0.00 52 VAL A O 7
ATOM 7403 N N . HIS A 1 53 ? 7.786 -13.178 8.523 1.00 0.00 53 HIS A N 7
ATOM 7404 C CA . HIS A 1 53 ? 7.675 -14.562 8.968 1.00 0.00 53 HIS A CA 7
ATOM 7405 C C . HIS A 1 53 ? 7.311 -15.480 7.805 1.00 0.00 53 HIS A C 7
ATOM 7406 O O . HIS A 1 53 ? 6.952 -16.640 8.004 1.00 0.00 53 HIS A O 7
ATOM 7420 N N . LYS A 1 54 ? 7.406 -14.952 6.589 1.00 0.00 54 LYS A N 7
ATOM 7421 C CA . LYS A 1 54 ? 7.087 -15.722 5.393 1.00 0.00 54 LYS A CA 7
ATOM 7422 C C . LYS A 1 54 ? 5.947 -16.698 5.662 1.00 0.00 54 LYS A C 7
ATOM 7423 O O . LYS A 1 54 ? 6.045 -17.884 5.346 1.00 0.00 54 LYS A O 7
ATOM 7442 N N . SER A 1 55 ? 4.866 -16.192 6.247 1.00 0.00 55 SER A N 7
ATOM 7443 C CA . SER A 1 55 ? 3.708 -17.021 6.561 1.00 0.00 55 SER A CA 7
ATOM 7444 C C . SER A 1 55 ? 2.439 -16.177 6.635 1.00 0.00 55 SER A C 7
ATOM 7445 O O . SER A 1 55 ? 2.483 -14.956 6.480 1.00 0.00 55 SER A O 7
ATOM 7453 N N . ASP A 1 56 ? 1.311 -16.835 6.872 1.00 0.00 56 ASP A N 7
ATOM 7454 C CA . ASP A 1 56 ? 0.029 -16.147 6.968 1.00 0.00 56 ASP A CA 7
ATOM 7455 C C . ASP A 1 56 ? -0.311 -15.829 8.421 1.00 0.00 56 ASP A C 7
ATOM 7456 O O . ASP A 1 56 ? 0.333 -16.330 9.344 1.00 0.00 56 ASP A O 7
ATOM 7465 N N . LEU A 1 57 ? -1.324 -14.994 8.617 1.00 0.00 57 LEU A N 7
ATOM 7466 C CA . LEU A 1 57 ? -1.749 -14.608 9.958 1.00 0.00 57 LEU A CA 7
ATOM 7467 C C . LEU A 1 57 ? -2.482 -15.755 10.648 1.00 0.00 57 LEU A C 7
ATOM 7468 O O . LEU A 1 57 ? -3.043 -16.642 10.005 1.00 0.00 57 LEU A O 7
ATOM 7484 N N . PRO A 1 58 ? -2.478 -15.737 11.990 1.00 0.00 58 PRO A N 7
ATOM 7485 C CA . PRO A 1 58 ? -3.140 -16.767 12.796 1.00 0.00 58 PRO A CA 7
ATOM 7486 C C . PRO A 1 58 ? -4.660 -16.689 12.701 1.00 0.00 58 PRO A C 7
ATOM 7487 O O . PRO A 1 58 ? -5.354 -17.691 12.875 1.00 0.00 58 PRO A O 7
ATOM 7498 N N . ALA A 1 59 ? -5.171 -15.495 12.423 1.00 0.00 59 ALA A N 7
ATOM 7499 C CA . ALA A 1 59 ? -6.609 -15.288 12.302 1.00 0.00 59 ALA A CA 7
ATOM 7500 C C . ALA A 1 59 ? -7.020 -15.131 10.842 1.00 0.00 59 ALA A C 7
ATOM 7501 O O . ALA A 1 59 ? -7.807 -14.248 10.500 1.00 0.00 59 ALA A O 7
ATOM 7508 N N . PHE A 1 60 ? -6.483 -15.994 9.986 1.00 0.00 60 PHE A N 7
ATOM 7509 C CA . PHE A 1 60 ? -6.794 -15.950 8.561 1.00 0.00 60 PHE A CA 7
ATOM 7510 C C . PHE A 1 60 ? -7.300 -17.304 8.074 1.00 0.00 60 PHE A C 7
ATOM 7511 O O . PHE A 1 60 ? -8.442 -17.430 7.633 1.00 0.00 60 PHE A O 7
ATOM 7528 N N . SER A 1 61 ? -6.441 -18.315 8.155 1.00 0.00 61 SER A N 7
ATOM 7529 C CA . SER A 1 61 ? -6.798 -19.660 7.718 1.00 0.00 61 SER A CA 7
ATOM 7530 C C . SER A 1 61 ? -5.795 -20.685 8.238 1.00 0.00 61 SER A C 7
ATOM 7531 O O . SER A 1 61 ? -4.601 -20.601 7.952 1.00 0.00 61 SER A O 7
ATOM 7539 N N . ALA A 1 62 ? -6.290 -21.652 9.004 1.00 0.00 62 ALA A N 7
ATOM 7540 C CA . ALA A 1 62 ? -5.438 -22.695 9.563 1.00 0.00 62 ALA A CA 7
ATOM 7541 C C . ALA A 1 62 ? -4.715 -23.462 8.461 1.00 0.00 62 ALA A C 7
ATOM 7542 O O . ALA A 1 62 ? -4.809 -23.112 7.285 1.00 0.00 62 ALA A O 7
ATOM 7549 N N . GLU A 1 63 ? -3.994 -24.509 8.850 1.00 0.00 63 GLU A N 7
ATOM 7550 C CA . GLU A 1 63 ? -3.255 -25.324 7.894 1.00 0.00 63 GLU A CA 7
ATOM 7551 C C . GLU A 1 63 ? -4.203 -26.009 6.914 1.00 0.00 63 GLU A C 7
ATOM 7552 O O . GLU A 1 63 ? -4.789 -27.047 7.223 1.00 0.00 63 GLU A O 7
ATOM 7564 N N . VAL A 1 64 ? -4.350 -25.420 5.732 1.00 0.00 64 VAL A N 7
ATOM 7565 C CA . VAL A 1 64 ? -5.226 -25.972 4.706 1.00 0.00 64 VAL A CA 7
ATOM 7566 C C . VAL A 1 64 ? -4.784 -25.538 3.313 1.00 0.00 64 VAL A C 7
ATOM 7567 O O . VAL A 1 64 ? -4.512 -24.361 3.077 1.00 0.00 64 VAL A O 7
ATOM 7580 N N . GLU A 1 65 ? -4.714 -26.496 2.394 1.00 0.00 65 GLU A N 7
ATOM 7581 C CA . GLU A 1 65 ? -4.304 -26.212 1.024 1.00 0.00 65 GLU A CA 7
ATOM 7582 C C . GLU A 1 65 ? -5.227 -26.904 0.026 1.00 0.00 65 GLU A C 7
ATOM 7583 O O . GLU A 1 65 ? -5.036 -28.074 -0.304 1.00 0.00 65 GLU A O 7
ATOM 7595 N N . GLU A 1 66 ? -6.229 -26.172 -0.451 1.00 0.00 66 GLU A N 7
ATOM 7596 C CA . GLU A 1 66 ? -7.183 -26.715 -1.411 1.00 0.00 66 GLU A CA 7
ATOM 7597 C C . GLU A 1 66 ? -6.647 -26.602 -2.835 1.00 0.00 66 GLU A C 7
ATOM 7598 O O . GLU A 1 66 ? -7.372 -26.224 -3.754 1.00 0.00 66 GLU A O 7
ATOM 7610 N N . GLU A 1 67 ? -5.370 -26.931 -3.008 1.00 0.00 67 GLU A N 7
ATOM 7611 C CA . GLU A 1 67 ? -4.736 -26.865 -4.320 1.00 0.00 67 GLU A CA 7
ATOM 7612 C C . GLU A 1 67 ? -5.251 -25.667 -5.113 1.00 0.00 67 GLU A C 7
ATOM 7613 O O . GLU A 1 67 ? -5.497 -25.764 -6.315 1.00 0.00 67 GLU A O 7
ATOM 7625 N N . SER A 1 68 ? -5.413 -24.538 -4.430 1.00 0.00 68 SER A N 7
ATOM 7626 C CA . SER A 1 68 ? -5.903 -23.322 -5.068 1.00 0.00 68 SER A CA 7
ATOM 7627 C C . SER A 1 68 ? -5.218 -23.101 -6.414 1.00 0.00 68 SER A C 7
ATOM 7628 O O . SER A 1 68 ? -4.069 -22.665 -6.474 1.00 0.00 68 SER A O 7
ATOM 7636 N N . GLY A 1 69 ? -5.934 -23.406 -7.492 1.00 0.00 69 GLY A N 7
ATOM 7637 C CA . GLY A 1 69 ? -5.380 -23.234 -8.823 1.00 0.00 69 GLY A CA 7
ATOM 7638 C C . GLY A 1 69 ? -6.440 -23.299 -9.904 1.00 0.00 69 GLY A C 7
ATOM 7639 O O . GLY A 1 69 ? -7.368 -24.106 -9.847 1.00 0.00 69 GLY A O 7
ATOM 7643 N N . PRO A 1 70 ? -6.310 -22.431 -10.918 1.00 0.00 70 PRO A N 7
ATOM 7644 C CA . PRO A 1 70 ? -7.256 -22.372 -12.037 1.00 0.00 70 PRO A CA 7
ATOM 7645 C C . PRO A 1 70 ? -7.160 -23.595 -12.942 1.00 0.00 70 PRO A C 7
ATOM 7646 O O . PRO A 1 70 ? -6.424 -24.538 -12.652 1.00 0.00 70 PRO A O 7
ATOM 7657 N N . SER A 1 71 ? -7.907 -23.572 -14.041 1.00 0.00 71 SER A N 7
ATOM 7658 C CA . SER A 1 71 ? -7.909 -24.681 -14.988 1.00 0.00 71 SER A CA 7
ATOM 7659 C C . SER A 1 71 ? -7.313 -24.253 -16.326 1.00 0.00 71 SER A C 7
ATOM 7660 O O . SER A 1 71 ? -6.955 -23.091 -16.516 1.00 0.00 71 SER A O 7
ATOM 7668 N N . SER A 1 72 ? -7.209 -25.203 -17.251 1.00 0.00 72 SER A N 7
ATOM 7669 C CA . SER A 1 72 ? -6.653 -24.927 -18.570 1.00 0.00 72 SER A CA 7
ATOM 7670 C C . SER A 1 72 ? -6.873 -26.108 -19.510 1.00 0.00 72 SER A C 7
ATOM 7671 O O . SER A 1 72 ? -7.398 -27.146 -19.109 1.00 0.00 72 SER A O 7
ATOM 7679 N N . GLY A 1 73 ? -6.467 -25.942 -20.765 1.00 0.00 73 GLY A N 7
ATOM 7680 C CA . GLY A 1 73 ? -6.628 -27.001 -21.744 1.00 0.00 73 GLY A CA 7
ATOM 7681 C C . GLY A 1 73 ? -5.485 -27.051 -22.738 1.00 0.00 73 GLY A C 7
ATOM 7682 O O . GLY A 1 73 ? -4.447 -26.441 -22.488 1.00 0.00 73 GLY A O 7
ATOM 7687 N N . GLY A 1 1 ? -2.541 -18.375 -11.186 1.00 0.00 1 GLY A N 8
ATOM 7688 C CA . GLY A 1 1 ? -2.417 -19.818 -11.282 1.00 0.00 1 GLY A CA 8
ATOM 7689 C C . GLY A 1 1 ? -3.132 -20.537 -10.155 1.00 0.00 1 GLY A C 8
ATOM 7690 O O . GLY A 1 1 ? -2.561 -20.751 -9.086 1.00 0.00 1 GLY A O 8
ATOM 7694 N N . SER A 1 2 ? -4.385 -20.910 -10.394 1.00 0.00 2 SER A N 8
ATOM 7695 C CA . SER A 1 2 ? -5.181 -21.605 -9.389 1.00 0.00 2 SER A CA 8
ATOM 7696 C C . SER A 1 2 ? -6.186 -22.546 -10.046 1.00 0.00 2 SER A C 8
ATOM 7697 O O . SER A 1 2 ? -6.589 -22.339 -11.191 1.00 0.00 2 SER A O 8
ATOM 7705 N N . SER A 1 3 ? -6.586 -23.580 -9.314 1.00 0.00 3 SER A N 8
ATOM 7706 C CA . SER A 1 3 ? -7.541 -24.556 -9.826 1.00 0.00 3 SER A CA 8
ATOM 7707 C C . SER A 1 3 ? -8.399 -25.119 -8.697 1.00 0.00 3 SER A C 8
ATOM 7708 O O . SER A 1 3 ? -8.191 -24.804 -7.527 1.00 0.00 3 SER A O 8
ATOM 7716 N N . GLY A 1 4 ? -9.366 -25.957 -9.060 1.00 0.00 4 GLY A N 8
ATOM 7717 C CA . GLY A 1 4 ? -10.243 -26.552 -8.068 1.00 0.00 4 GLY A CA 8
ATOM 7718 C C . GLY A 1 4 ? -11.708 -26.299 -8.362 1.00 0.00 4 GLY A C 8
ATOM 7719 O O . GLY A 1 4 ? -12.045 -25.610 -9.325 1.00 0.00 4 GLY A O 8
ATOM 7723 N N . SER A 1 5 ? -12.582 -26.859 -7.532 1.00 0.00 5 SER A N 8
ATOM 7724 C CA . SER A 1 5 ? -14.020 -26.695 -7.711 1.00 0.00 5 SER A CA 8
ATOM 7725 C C . SER A 1 5 ? -14.742 -26.729 -6.368 1.00 0.00 5 SER A C 8
ATOM 7726 O O . SER A 1 5 ? -14.635 -27.699 -5.618 1.00 0.00 5 SER A O 8
ATOM 7734 N N . SER A 1 6 ? -15.478 -25.663 -6.072 1.00 0.00 6 SER A N 8
ATOM 7735 C CA . SER A 1 6 ? -16.216 -25.568 -4.817 1.00 0.00 6 SER A CA 8
ATOM 7736 C C . SER A 1 6 ? -17.141 -24.354 -4.822 1.00 0.00 6 SER A C 8
ATOM 7737 O O . SER A 1 6 ? -16.975 -23.436 -5.624 1.00 0.00 6 SER A O 8
ATOM 7745 N N . GLY A 1 7 ? -18.116 -24.358 -3.918 1.00 0.00 7 GLY A N 8
ATOM 7746 C CA . GLY A 1 7 ? -19.054 -23.253 -3.834 1.00 0.00 7 GLY A CA 8
ATOM 7747 C C . GLY A 1 7 ? -18.663 -22.240 -2.776 1.00 0.00 7 GLY A C 8
ATOM 7748 O O . GLY A 1 7 ? -19.199 -22.252 -1.668 1.00 0.00 7 GLY A O 8
ATOM 7752 N N . ARG A 1 8 ? -17.725 -21.362 -3.118 1.00 0.00 8 ARG A N 8
ATOM 7753 C CA . ARG A 1 8 ? -17.261 -20.340 -2.188 1.00 0.00 8 ARG A CA 8
ATOM 7754 C C . ARG A 1 8 ? -17.389 -18.949 -2.801 1.00 0.00 8 ARG A C 8
ATOM 7755 O O . ARG A 1 8 ? -16.679 -18.607 -3.747 1.00 0.00 8 ARG A O 8
ATOM 7776 N N . LYS A 1 9 ? -18.300 -18.150 -2.256 1.00 0.00 9 LYS A N 8
ATOM 7777 C CA . LYS A 1 9 ? -18.523 -16.795 -2.747 1.00 0.00 9 LYS A CA 8
ATOM 7778 C C . LYS A 1 9 ? -19.014 -15.884 -1.627 1.00 0.00 9 LYS A C 8
ATOM 7779 O O . LYS A 1 9 ? -19.931 -16.235 -0.884 1.00 0.00 9 LYS A O 8
ATOM 7798 N N . LYS A 1 10 ? -18.401 -14.711 -1.512 1.00 0.00 10 LYS A N 8
ATOM 7799 C CA . LYS A 1 10 ? -18.778 -13.747 -0.485 1.00 0.00 10 LYS A CA 8
ATOM 7800 C C . LYS A 1 10 ? -19.035 -12.373 -1.096 1.00 0.00 10 LYS A C 8
ATOM 7801 O O . LYS A 1 10 ? -18.395 -11.970 -2.068 1.00 0.00 10 LYS A O 8
ATOM 7820 N N . PRO A 1 11 ? -19.992 -11.636 -0.514 1.00 0.00 11 PRO A N 8
ATOM 7821 C CA . PRO A 1 11 ? -20.354 -10.295 -0.984 1.00 0.00 11 PRO A CA 8
ATOM 7822 C C . PRO A 1 11 ? -19.260 -9.269 -0.709 1.00 0.00 11 PRO A C 8
ATOM 7823 O O . PRO A 1 11 ? -18.255 -9.576 -0.068 1.00 0.00 11 PRO A O 8
ATOM 7834 N N . VAL A 1 12 ? -19.463 -8.050 -1.196 1.00 0.00 12 VAL A N 8
ATOM 7835 C CA . VAL A 1 12 ? -18.494 -6.978 -1.001 1.00 0.00 12 VAL A CA 8
ATOM 7836 C C . VAL A 1 12 ? -19.092 -5.623 -1.363 1.00 0.00 12 VAL A C 8
ATOM 7837 O O . VAL A 1 12 ? -19.841 -5.503 -2.333 1.00 0.00 12 VAL A O 8
ATOM 7850 N N . SER A 1 13 ? -18.756 -4.605 -0.578 1.00 0.00 13 SER A N 8
ATOM 7851 C CA . SER A 1 13 ? -19.263 -3.258 -0.814 1.00 0.00 13 SER A CA 8
ATOM 7852 C C . SER A 1 13 ? -18.351 -2.493 -1.767 1.00 0.00 13 SER A C 8
ATOM 7853 O O . SER A 1 13 ? -17.202 -2.878 -1.985 1.00 0.00 13 SER A O 8
ATOM 7861 N N . GLN A 1 14 ? -18.871 -1.409 -2.332 1.00 0.00 14 GLN A N 8
ATOM 7862 C CA . GLN A 1 14 ? -18.104 -0.590 -3.264 1.00 0.00 14 GLN A CA 8
ATOM 7863 C C . GLN A 1 14 ? -17.284 0.458 -2.519 1.00 0.00 14 GLN A C 8
ATOM 7864 O O . GLN A 1 14 ? -16.118 0.689 -2.837 1.00 0.00 14 GLN A O 8
ATOM 7878 N N . SER A 1 15 ? -17.903 1.091 -1.526 1.00 0.00 15 SER A N 8
ATOM 7879 C CA . SER A 1 15 ? -17.232 2.118 -0.739 1.00 0.00 15 SER A CA 8
ATOM 7880 C C . SER A 1 15 ? -15.911 1.598 -0.179 1.00 0.00 15 SER A C 8
ATOM 7881 O O . SER A 1 15 ? -15.733 0.393 0.004 1.00 0.00 15 SER A O 8
ATOM 7889 N N . LEU A 1 16 ? -14.988 2.514 0.090 1.00 0.00 16 LEU A N 8
ATOM 7890 C CA . LEU A 1 16 ? -13.682 2.150 0.629 1.00 0.00 16 LEU A CA 8
ATOM 7891 C C . LEU A 1 16 ? -13.596 2.478 2.116 1.00 0.00 16 LEU A C 8
ATOM 7892 O O . LEU A 1 16 ? -13.934 3.583 2.537 1.00 0.00 16 LEU A O 8
ATOM 7908 N N . GLU A 1 17 ? -13.138 1.511 2.905 1.00 0.00 17 GLU A N 8
ATOM 7909 C CA . GLU A 1 17 ? -13.006 1.699 4.345 1.00 0.00 17 GLU A CA 8
ATOM 7910 C C . GLU A 1 17 ? -12.164 2.932 4.657 1.00 0.00 17 GLU A C 8
ATOM 7911 O O . GLU A 1 17 ? -12.313 3.548 5.713 1.00 0.00 17 GLU A O 8
ATOM 7923 N N . PHE A 1 18 ? -11.279 3.287 3.732 1.00 0.00 18 PHE A N 8
ATOM 7924 C CA . PHE A 1 18 ? -10.411 4.446 3.908 1.00 0.00 18 PHE A CA 8
ATOM 7925 C C . PHE A 1 18 ? -11.177 5.609 4.533 1.00 0.00 18 PHE A C 8
ATOM 7926 O O . PHE A 1 18 ? -11.994 6.266 3.887 1.00 0.00 18 PHE A O 8
ATOM 7943 N N . PRO A 1 19 ? -10.908 5.870 5.820 1.00 0.00 19 PRO A N 8
ATOM 7944 C CA . PRO A 1 19 ? -11.561 6.954 6.561 1.00 0.00 19 PRO A CA 8
ATOM 7945 C C . PRO A 1 19 ? -11.113 8.332 6.087 1.00 0.00 19 PRO A C 8
ATOM 7946 O O . PRO A 1 19 ? -11.935 9.223 5.870 1.00 0.00 19 PRO A O 8
ATOM 7957 N N . THR A 1 20 ? -9.804 8.501 5.926 1.00 0.00 20 THR A N 8
ATOM 7958 C CA . THR A 1 20 ? -9.247 9.771 5.478 1.00 0.00 20 THR A CA 8
ATOM 7959 C C . THR A 1 20 ? -8.126 9.554 4.469 1.00 0.00 20 THR A C 8
ATOM 7960 O O . THR A 1 20 ? -7.845 8.423 4.073 1.00 0.00 20 THR A O 8
ATOM 7971 N N . ARG A 1 21 ? -7.487 10.645 4.058 1.00 0.00 21 ARG A N 8
ATOM 7972 C CA . ARG A 1 21 ? -6.395 10.573 3.094 1.00 0.00 21 ARG A CA 8
ATOM 7973 C C . ARG A 1 21 ? -5.050 10.453 3.804 1.00 0.00 21 ARG A C 8
ATOM 7974 O O . ARG A 1 21 ? -4.041 10.984 3.338 1.00 0.00 21 ARG A O 8
ATOM 7995 N N . TYR A 1 22 ? -5.043 9.755 4.934 1.00 0.00 22 TYR A N 8
ATOM 7996 C CA . TYR A 1 22 ? -3.823 9.568 5.710 1.00 0.00 22 TYR A CA 8
ATOM 7997 C C . TYR A 1 22 ? -4.047 8.575 6.846 1.00 0.00 22 TYR A C 8
ATOM 7998 O O . TYR A 1 22 ? -5.184 8.277 7.211 1.00 0.00 22 TYR A O 8
ATOM 8016 N N . SER A 1 23 ? -2.952 8.066 7.402 1.00 0.00 23 SER A N 8
ATOM 8017 C CA . SER A 1 23 ? -3.027 7.103 8.495 1.00 0.00 23 SER A CA 8
ATOM 8018 C C . SER A 1 23 ? -2.646 7.756 9.821 1.00 0.00 23 SER A C 8
ATOM 8019 O O . SER A 1 23 ? -1.472 7.979 10.117 1.00 0.00 23 SER A O 8
ATOM 8027 N N . PRO A 1 24 ? -3.662 8.069 10.638 1.00 0.00 24 PRO A N 8
ATOM 8028 C CA . PRO A 1 24 ? -3.461 8.700 11.946 1.00 0.00 24 PRO A CA 8
ATOM 8029 C C . PRO A 1 24 ? -2.814 7.754 12.952 1.00 0.00 24 PRO A C 8
ATOM 8030 O O . PRO A 1 24 ? -1.907 8.142 13.689 1.00 0.00 24 PRO A O 8
ATOM 8041 N N . TYR A 1 25 ? -3.286 6.513 12.978 1.00 0.00 25 TYR A N 8
ATOM 8042 C CA . TYR A 1 25 ? -2.754 5.512 13.895 1.00 0.00 25 TYR A CA 8
ATOM 8043 C C . TYR A 1 25 ? -2.794 4.122 13.268 1.00 0.00 25 TYR A C 8
ATOM 8044 O O . TYR A 1 25 ? -3.422 3.915 12.230 1.00 0.00 25 TYR A O 8
ATOM 8062 N N . ARG A 1 26 ? -2.118 3.172 13.907 1.00 0.00 26 ARG A N 8
ATOM 8063 C CA . ARG A 1 26 ? -2.075 1.801 13.412 1.00 0.00 26 ARG A CA 8
ATOM 8064 C C . ARG A 1 26 ? -2.892 0.875 14.308 1.00 0.00 26 ARG A C 8
ATOM 8065 O O . ARG A 1 26 ? -2.399 0.333 15.297 1.00 0.00 26 ARG A O 8
ATOM 8086 N N . PRO A 1 27 ? -4.172 0.687 13.954 1.00 0.00 27 PRO A N 8
ATOM 8087 C CA . PRO A 1 27 ? -5.085 -0.174 14.712 1.00 0.00 27 PRO A CA 8
ATOM 8088 C C . PRO A 1 27 ? -4.731 -1.651 14.581 1.00 0.00 27 PRO A C 8
ATOM 8089 O O . PRO A 1 27 ? -5.371 -2.509 15.189 1.00 0.00 27 PRO A O 8
ATOM 8100 N N . TYR A 1 28 ? -3.707 -1.941 13.786 1.00 0.00 28 TYR A N 8
ATOM 8101 C CA . TYR A 1 28 ? -3.269 -3.316 13.574 1.00 0.00 28 TYR A CA 8
ATOM 8102 C C . TYR A 1 28 ? -1.838 -3.513 14.065 1.00 0.00 28 TYR A C 8
ATOM 8103 O O . TYR A 1 28 ? -0.900 -2.921 13.531 1.00 0.00 28 TYR A O 8
ATOM 8121 N N . ARG A 1 29 ? -1.679 -4.350 15.085 1.00 0.00 29 ARG A N 8
ATOM 8122 C CA . ARG A 1 29 ? -0.363 -4.626 15.649 1.00 0.00 29 ARG A CA 8
ATOM 8123 C C . ARG A 1 29 ? 0.006 -6.096 15.473 1.00 0.00 29 ARG A C 8
ATOM 8124 O O . ARG A 1 29 ? -0.865 -6.967 15.439 1.00 0.00 29 ARG A O 8
ATOM 8145 N N . CYS A 1 30 ? 1.302 -6.366 15.361 1.00 0.00 30 CYS A N 8
ATOM 8146 C CA . CYS A 1 30 ? 1.788 -7.730 15.188 1.00 0.00 30 CYS A CA 8
ATOM 8147 C C . CYS A 1 30 ? 1.595 -8.542 16.465 1.00 0.00 30 CYS A C 8
ATOM 8148 O O . CYS A 1 30 ? 1.798 -8.040 17.570 1.00 0.00 30 CYS A O 8
ATOM 8155 N N . VAL A 1 31 ? 1.200 -9.802 16.304 1.00 0.00 31 VAL A N 8
ATOM 8156 C CA . VAL A 1 31 ? 0.981 -10.685 17.443 1.00 0.00 31 VAL A CA 8
ATOM 8157 C C . VAL A 1 31 ? 2.268 -11.397 17.842 1.00 0.00 31 VAL A C 8
ATOM 8158 O O . VAL A 1 31 ? 2.242 -12.384 18.579 1.00 0.00 31 VAL A O 8
ATOM 8171 N N . HIS A 1 32 ? 3.395 -10.890 17.352 1.00 0.00 32 HIS A N 8
ATOM 8172 C CA . HIS A 1 32 ? 4.695 -11.477 17.659 1.00 0.00 32 HIS A CA 8
ATOM 8173 C C . HIS A 1 32 ? 5.430 -10.651 18.710 1.00 0.00 32 HIS A C 8
ATOM 8174 O O . HIS A 1 32 ? 5.894 -9.546 18.430 1.00 0.00 32 HIS A O 8
ATOM 8188 N N . GLN A 1 33 ? 5.530 -11.194 19.919 1.00 0.00 33 GLN A N 8
ATOM 8189 C CA . GLN A 1 33 ? 6.207 -10.505 21.012 1.00 0.00 33 GLN A CA 8
ATOM 8190 C C . GLN A 1 33 ? 7.682 -10.288 20.687 1.00 0.00 33 GLN A C 8
ATOM 8191 O O . GLN A 1 33 ? 8.528 -11.119 21.013 1.00 0.00 33 GLN A O 8
ATOM 8205 N N . GLY A 1 34 ? 7.982 -9.165 20.043 1.00 0.00 34 GLY A N 8
ATOM 8206 C CA . GLY A 1 34 ? 9.354 -8.859 19.685 1.00 0.00 34 GLY A CA 8
ATOM 8207 C C . GLY A 1 34 ? 9.507 -8.512 18.217 1.00 0.00 34 GLY A C 8
ATOM 8208 O O . GLY A 1 34 ? 10.479 -8.912 17.575 1.00 0.00 34 GLY A O 8
ATOM 8212 N N . CYS A 1 35 ? 8.545 -7.767 17.683 1.00 0.00 35 CYS A N 8
ATOM 8213 C CA . CYS A 1 35 ? 8.575 -7.367 16.282 1.00 0.00 35 CYS A CA 8
ATOM 8214 C C . CYS A 1 35 ? 8.560 -5.847 16.149 1.00 0.00 35 CYS A C 8
ATOM 8215 O O . CYS A 1 35 ? 9.361 -5.269 15.414 1.00 0.00 35 CYS A O 8
ATOM 8222 N N . PHE A 1 36 ? 7.643 -5.205 16.865 1.00 0.00 36 PHE A N 8
ATOM 8223 C CA . PHE A 1 36 ? 7.523 -3.752 16.827 1.00 0.00 36 PHE A CA 8
ATOM 8224 C C . PHE A 1 36 ? 7.127 -3.275 15.433 1.00 0.00 36 PHE A C 8
ATOM 8225 O O . PHE A 1 36 ? 7.687 -2.311 14.913 1.00 0.00 36 PHE A O 8
ATOM 8242 N N . ALA A 1 37 ? 6.159 -3.960 14.833 1.00 0.00 37 ALA A N 8
ATOM 8243 C CA . ALA A 1 37 ? 5.686 -3.606 13.500 1.00 0.00 37 ALA A CA 8
ATOM 8244 C C . ALA A 1 37 ? 4.169 -3.459 13.476 1.00 0.00 37 ALA A C 8
ATOM 8245 O O . ALA A 1 37 ? 3.439 -4.417 13.730 1.00 0.00 37 ALA A O 8
ATOM 8252 N N . ALA A 1 38 ? 3.701 -2.253 13.171 1.00 0.00 38 ALA A N 8
ATOM 8253 C CA . ALA A 1 38 ? 2.270 -1.981 13.113 1.00 0.00 38 ALA A CA 8
ATOM 8254 C C . ALA A 1 38 ? 1.899 -1.267 11.817 1.00 0.00 38 ALA A C 8
ATOM 8255 O O . ALA A 1 38 ? 2.568 -0.320 11.405 1.00 0.00 38 ALA A O 8
ATOM 8262 N N . PHE A 1 39 ? 0.828 -1.728 11.179 1.00 0.00 39 PHE A N 8
ATOM 8263 C CA . PHE A 1 39 ? 0.369 -1.135 9.929 1.00 0.00 39 PHE A CA 8
ATOM 8264 C C . PHE A 1 39 ? -1.011 -0.507 10.099 1.00 0.00 39 PHE A C 8
ATOM 8265 O O . PHE A 1 39 ? -1.655 -0.666 11.137 1.00 0.00 39 PHE A O 8
ATOM 8282 N N . THR A 1 40 ? -1.461 0.208 9.073 1.00 0.00 40 THR A N 8
ATOM 8283 C CA . THR A 1 40 ? -2.763 0.862 9.108 1.00 0.00 40 THR A CA 8
ATOM 8284 C C . THR A 1 40 ? -3.826 0.007 8.427 1.00 0.00 40 THR A C 8
ATOM 8285 O O . THR A 1 40 ? -4.872 -0.279 9.010 1.00 0.00 40 THR A O 8
ATOM 8296 N N . ILE A 1 41 ? -3.550 -0.398 7.192 1.00 0.00 41 ILE A N 8
ATOM 8297 C CA . ILE A 1 41 ? -4.483 -1.221 6.433 1.00 0.00 41 ILE A CA 8
ATOM 8298 C C . ILE A 1 41 ? -4.296 -2.701 6.753 1.00 0.00 41 ILE A C 8
ATOM 8299 O O . ILE A 1 41 ? -3.185 -3.148 7.038 1.00 0.00 41 ILE A O 8
ATOM 8315 N N . GLN A 1 42 ? -5.389 -3.455 6.701 1.00 0.00 42 GLN A N 8
ATOM 8316 C CA . GLN A 1 42 ? -5.345 -4.884 6.984 1.00 0.00 42 GLN A CA 8
ATOM 8317 C C . GLN A 1 42 ? -4.535 -5.624 5.924 1.00 0.00 42 GLN A C 8
ATOM 8318 O O . GLN A 1 42 ? -3.770 -6.535 6.239 1.00 0.00 42 GLN A O 8
ATOM 8332 N N . GLN A 1 43 ? -4.711 -5.227 4.668 1.00 0.00 43 GLN A N 8
ATOM 8333 C CA . GLN A 1 43 ? -3.997 -5.854 3.562 1.00 0.00 43 GLN A CA 8
ATOM 8334 C C . GLN A 1 43 ? -2.491 -5.658 3.705 1.00 0.00 43 GLN A C 8
ATOM 8335 O O . GLN A 1 43 ? -1.732 -6.624 3.755 1.00 0.00 43 GLN A O 8
ATOM 8349 N N . ASN A 1 44 ? -2.067 -4.400 3.770 1.00 0.00 44 ASN A N 8
ATOM 8350 C CA . ASN A 1 44 ? -0.651 -4.077 3.907 1.00 0.00 44 ASN A CA 8
ATOM 8351 C C . ASN A 1 44 ? -0.043 -4.795 5.108 1.00 0.00 44 ASN A C 8
ATOM 8352 O O . ASN A 1 44 ? 1.179 -4.882 5.240 1.00 0.00 44 ASN A O 8
ATOM 8363 N N . LEU A 1 45 ? -0.903 -5.307 5.982 1.00 0.00 45 LEU A N 8
ATOM 8364 C CA . LEU A 1 45 ? -0.451 -6.018 7.173 1.00 0.00 45 LEU A CA 8
ATOM 8365 C C . LEU A 1 45 ? -0.339 -7.515 6.903 1.00 0.00 45 LEU A C 8
ATOM 8366 O O . LEU A 1 45 ? 0.484 -8.205 7.508 1.00 0.00 45 LEU A O 8
ATOM 8382 N N . ILE A 1 46 ? -1.168 -8.011 5.991 1.00 0.00 46 ILE A N 8
ATOM 8383 C CA . ILE A 1 46 ? -1.159 -9.425 5.640 1.00 0.00 46 ILE A CA 8
ATOM 8384 C C . ILE A 1 46 ? 0.203 -9.849 5.100 1.00 0.00 46 ILE A C 8
ATOM 8385 O O . ILE A 1 46 ? 0.732 -10.897 5.473 1.00 0.00 46 ILE A O 8
ATOM 8401 N N . LEU A 1 47 ? 0.766 -9.028 4.220 1.00 0.00 47 LEU A N 8
ATOM 8402 C CA . LEU A 1 47 ? 2.068 -9.316 3.629 1.00 0.00 47 LEU A CA 8
ATOM 8403 C C . LEU A 1 47 ? 3.170 -9.253 4.682 1.00 0.00 47 LEU A C 8
ATOM 8404 O O . LEU A 1 47 ? 4.071 -10.092 4.704 1.00 0.00 47 LEU A O 8
ATOM 8420 N N . HIS A 1 48 ? 3.090 -8.254 5.556 1.00 0.00 48 HIS A N 8
ATOM 8421 C CA . HIS A 1 48 ? 4.079 -8.083 6.614 1.00 0.00 48 HIS A CA 8
ATOM 8422 C C . HIS A 1 48 ? 4.469 -9.430 7.216 1.00 0.00 48 HIS A C 8
ATOM 8423 O O . HIS A 1 48 ? 5.641 -9.680 7.496 1.00 0.00 48 HIS A O 8
ATOM 8437 N N . TYR A 1 49 ? 3.478 -10.293 7.414 1.00 0.00 49 TYR A N 8
ATOM 8438 C CA . TYR A 1 49 ? 3.717 -11.612 7.986 1.00 0.00 49 TYR A CA 8
ATOM 8439 C C . TYR A 1 49 ? 4.370 -12.539 6.964 1.00 0.00 49 TYR A C 8
ATOM 8440 O O . TYR A 1 49 ? 5.167 -13.406 7.319 1.00 0.00 49 TYR A O 8
ATOM 8458 N N . GLN A 1 50 ? 4.025 -12.346 5.695 1.00 0.00 50 GLN A N 8
ATOM 8459 C CA . GLN A 1 50 ? 4.578 -13.164 4.622 1.00 0.00 50 GLN A CA 8
ATOM 8460 C C . GLN A 1 50 ? 5.961 -12.666 4.215 1.00 0.00 50 GLN A C 8
ATOM 8461 O O . GLN A 1 50 ? 6.718 -13.378 3.556 1.00 0.00 50 GLN A O 8
ATOM 8475 N N . ALA A 1 51 ? 6.284 -11.440 4.613 1.00 0.00 51 ALA A N 8
ATOM 8476 C CA . ALA A 1 51 ? 7.576 -10.848 4.291 1.00 0.00 51 ALA A CA 8
ATOM 8477 C C . ALA A 1 51 ? 8.529 -10.932 5.479 1.00 0.00 51 ALA A C 8
ATOM 8478 O O . ALA A 1 51 ? 9.746 -11.009 5.308 1.00 0.00 51 ALA A O 8
ATOM 8485 N N . VAL A 1 52 ? 7.968 -10.915 6.684 1.00 0.00 52 VAL A N 8
ATOM 8486 C CA . VAL A 1 52 ? 8.768 -10.989 7.901 1.00 0.00 52 VAL A CA 8
ATOM 8487 C C . VAL A 1 52 ? 8.866 -12.423 8.408 1.00 0.00 52 VAL A C 8
ATOM 8488 O O . VAL A 1 52 ? 9.961 -12.956 8.587 1.00 0.00 52 VAL A O 8
ATOM 8501 N N . HIS A 1 53 ? 7.713 -13.044 8.637 1.00 0.00 53 HIS A N 8
ATOM 8502 C CA . HIS A 1 53 ? 7.668 -14.418 9.123 1.00 0.00 53 HIS A CA 8
ATOM 8503 C C . HIS A 1 53 ? 7.141 -15.359 8.044 1.00 0.00 53 HIS A C 8
ATOM 8504 O O . HIS A 1 53 ? 6.652 -16.449 8.340 1.00 0.00 53 HIS A O 8
ATOM 8518 N N . LYS A 1 54 ? 7.243 -14.930 6.790 1.00 0.00 54 LYS A N 8
ATOM 8519 C CA . LYS A 1 54 ? 6.778 -15.733 5.666 1.00 0.00 54 LYS A CA 8
ATOM 8520 C C . LYS A 1 54 ? 5.615 -16.628 6.081 1.00 0.00 54 LYS A C 8
ATOM 8521 O O . LYS A 1 54 ? 5.620 -17.830 5.817 1.00 0.00 54 LYS A O 8
ATOM 8540 N N . SER A 1 55 ? 4.619 -16.033 6.730 1.00 0.00 55 SER A N 8
ATOM 8541 C CA . SER A 1 55 ? 3.449 -16.778 7.183 1.00 0.00 55 SER A CA 8
ATOM 8542 C C . SER A 1 55 ? 2.183 -15.939 7.042 1.00 0.00 55 SER A C 8
ATOM 8543 O O . SER A 1 55 ? 2.238 -14.772 6.654 1.00 0.00 55 SER A O 8
ATOM 8551 N N . ASP A 1 56 ? 1.043 -16.542 7.361 1.00 0.00 56 ASP A N 8
ATOM 8552 C CA . ASP A 1 56 ? -0.238 -15.851 7.271 1.00 0.00 56 ASP A CA 8
ATOM 8553 C C . ASP A 1 56 ? -0.823 -15.610 8.659 1.00 0.00 56 ASP A C 8
ATOM 8554 O O . ASP A 1 56 ? -0.312 -16.118 9.658 1.00 0.00 56 ASP A O 8
ATOM 8563 N N . LEU A 1 57 ? -1.897 -14.830 8.716 1.00 0.00 57 LEU A N 8
ATOM 8564 C CA . LEU A 1 57 ? -2.552 -14.519 9.982 1.00 0.00 57 LEU A CA 8
ATOM 8565 C C . LEU A 1 57 ? -3.270 -15.744 10.538 1.00 0.00 57 LEU A C 8
ATOM 8566 O O . LEU A 1 57 ? -3.667 -16.648 9.803 1.00 0.00 57 LEU A O 8
ATOM 8582 N N . PRO A 1 58 ? -3.443 -15.775 11.868 1.00 0.00 58 PRO A N 8
ATOM 8583 C CA . PRO A 1 58 ? -4.117 -16.883 12.552 1.00 0.00 58 PRO A CA 8
ATOM 8584 C C . PRO A 1 58 ? -5.613 -16.922 12.258 1.00 0.00 58 PRO A C 8
ATOM 8585 O O . PRO A 1 58 ? -6.092 -16.254 11.342 1.00 0.00 58 PRO A O 8
ATOM 8596 N N . ALA A 1 59 ? -6.345 -17.707 13.041 1.00 0.00 59 ALA A N 8
ATOM 8597 C CA . ALA A 1 59 ? -7.787 -17.831 12.865 1.00 0.00 59 ALA A CA 8
ATOM 8598 C C . ALA A 1 59 ? -8.506 -17.832 14.210 1.00 0.00 59 ALA A C 8
ATOM 8599 O O . ALA A 1 59 ? -8.168 -18.607 15.105 1.00 0.00 59 ALA A O 8
ATOM 8606 N N . PHE A 1 60 ? -9.498 -16.959 14.346 1.00 0.00 60 PHE A N 8
ATOM 8607 C CA . PHE A 1 60 ? -10.264 -16.859 15.583 1.00 0.00 60 PHE A CA 8
ATOM 8608 C C . PHE A 1 60 ? -11.757 -17.019 15.313 1.00 0.00 60 PHE A C 8
ATOM 8609 O O . PHE A 1 60 ? -12.410 -17.897 15.878 1.00 0.00 60 PHE A O 8
ATOM 8626 N N . SER A 1 61 ? -12.291 -16.165 14.446 1.00 0.00 61 SER A N 8
ATOM 8627 C CA . SER A 1 61 ? -13.708 -16.208 14.104 1.00 0.00 61 SER A CA 8
ATOM 8628 C C . SER A 1 61 ? -13.933 -17.003 12.821 1.00 0.00 61 SER A C 8
ATOM 8629 O O . SER A 1 61 ? -13.700 -16.505 11.720 1.00 0.00 61 SER A O 8
ATOM 8637 N N . ALA A 1 62 ? -14.387 -18.243 12.973 1.00 0.00 62 ALA A N 8
ATOM 8638 C CA . ALA A 1 62 ? -14.646 -19.107 11.828 1.00 0.00 62 ALA A CA 8
ATOM 8639 C C . ALA A 1 62 ? -15.929 -19.907 12.024 1.00 0.00 62 ALA A C 8
ATOM 8640 O O . ALA A 1 62 ? -16.583 -19.804 13.061 1.00 0.00 62 ALA A O 8
ATOM 8647 N N . GLU A 1 63 ? -16.283 -20.704 11.020 1.00 0.00 63 GLU A N 8
ATOM 8648 C CA . GLU A 1 63 ? -17.490 -21.521 11.083 1.00 0.00 63 GLU A CA 8
ATOM 8649 C C . GLU A 1 63 ? -18.615 -20.775 11.795 1.00 0.00 63 GLU A C 8
ATOM 8650 O O . GLU A 1 63 ? -19.345 -21.353 12.600 1.00 0.00 63 GLU A O 8
ATOM 8662 N N . VAL A 1 64 ? -18.747 -19.487 11.494 1.00 0.00 64 VAL A N 8
ATOM 8663 C CA . VAL A 1 64 ? -19.782 -18.662 12.104 1.00 0.00 64 VAL A CA 8
ATOM 8664 C C . VAL A 1 64 ? -20.605 -17.939 11.044 1.00 0.00 64 VAL A C 8
ATOM 8665 O O . VAL A 1 64 ? -20.117 -17.660 9.950 1.00 0.00 64 VAL A O 8
ATOM 8678 N N . GLU A 1 65 ? -21.857 -17.639 11.377 1.00 0.00 65 GLU A N 8
ATOM 8679 C CA . GLU A 1 65 ? -22.748 -16.949 10.452 1.00 0.00 65 GLU A CA 8
ATOM 8680 C C . GLU A 1 65 ? -23.505 -15.828 11.159 1.00 0.00 65 GLU A C 8
ATOM 8681 O O . GLU A 1 65 ? -24.735 -15.807 11.170 1.00 0.00 65 GLU A O 8
ATOM 8693 N N . GLU A 1 66 ? -22.759 -14.899 11.749 1.00 0.00 66 GLU A N 8
ATOM 8694 C CA . GLU A 1 66 ? -23.359 -13.777 12.460 1.00 0.00 66 GLU A CA 8
ATOM 8695 C C . GLU A 1 66 ? -23.089 -12.464 11.731 1.00 0.00 66 GLU A C 8
ATOM 8696 O O . GLU A 1 66 ? -22.805 -11.442 12.356 1.00 0.00 66 GLU A O 8
ATOM 8708 N N . GLU A 1 67 ? -23.178 -12.501 10.405 1.00 0.00 67 GLU A N 8
ATOM 8709 C CA . GLU A 1 67 ? -22.941 -11.314 9.591 1.00 0.00 67 GLU A CA 8
ATOM 8710 C C . GLU A 1 67 ? -24.238 -10.826 8.951 1.00 0.00 67 GLU A C 8
ATOM 8711 O O . GLU A 1 67 ? -24.557 -9.638 8.998 1.00 0.00 67 GLU A O 8
ATOM 8723 N N . SER A 1 68 ? -24.981 -11.752 8.352 1.00 0.00 68 SER A N 8
ATOM 8724 C CA . SER A 1 68 ? -26.240 -11.417 7.699 1.00 0.00 68 SER A CA 8
ATOM 8725 C C . SER A 1 68 ? -26.967 -12.677 7.240 1.00 0.00 68 SER A C 8
ATOM 8726 O O . SER A 1 68 ? -26.388 -13.762 7.204 1.00 0.00 68 SER A O 8
ATOM 8734 N N . GLY A 1 69 ? -28.240 -12.525 6.890 1.00 0.00 69 GLY A N 8
ATOM 8735 C CA . GLY A 1 69 ? -29.026 -13.658 6.438 1.00 0.00 69 GLY A CA 8
ATOM 8736 C C . GLY A 1 69 ? -29.612 -13.443 5.056 1.00 0.00 69 GLY A C 8
ATOM 8737 O O . GLY A 1 69 ? -29.881 -12.316 4.641 1.00 0.00 69 GLY A O 8
ATOM 8741 N N . PRO A 1 70 ? -29.815 -14.545 4.318 1.00 0.00 70 PRO A N 8
ATOM 8742 C CA . PRO A 1 70 ? -30.373 -14.498 2.963 1.00 0.00 70 PRO A CA 8
ATOM 8743 C C . PRO A 1 70 ? -31.846 -14.102 2.956 1.00 0.00 70 PRO A C 8
ATOM 8744 O O . PRO A 1 70 ? -32.716 -14.907 3.286 1.00 0.00 70 PRO A O 8
ATOM 8755 N N . SER A 1 71 ? -32.117 -12.857 2.578 1.00 0.00 71 SER A N 8
ATOM 8756 C CA . SER A 1 71 ? -33.485 -12.353 2.531 1.00 0.00 71 SER A CA 8
ATOM 8757 C C . SER A 1 71 ? -33.870 -11.957 1.109 1.00 0.00 71 SER A C 8
ATOM 8758 O O . SER A 1 71 ? -33.699 -10.807 0.705 1.00 0.00 71 SER A O 8
ATOM 8766 N N . SER A 1 72 ? -34.389 -12.920 0.353 1.00 0.00 72 SER A N 8
ATOM 8767 C CA . SER A 1 72 ? -34.795 -12.674 -1.026 1.00 0.00 72 SER A CA 8
ATOM 8768 C C . SER A 1 72 ? -36.309 -12.517 -1.127 1.00 0.00 72 SER A C 8
ATOM 8769 O O . SER A 1 72 ? -36.808 -11.510 -1.626 1.00 0.00 72 SER A O 8
ATOM 8777 N N . GLY A 1 73 ? -37.035 -13.523 -0.648 1.00 0.00 73 GLY A N 8
ATOM 8778 C CA . GLY A 1 73 ? -38.485 -13.479 -0.694 1.00 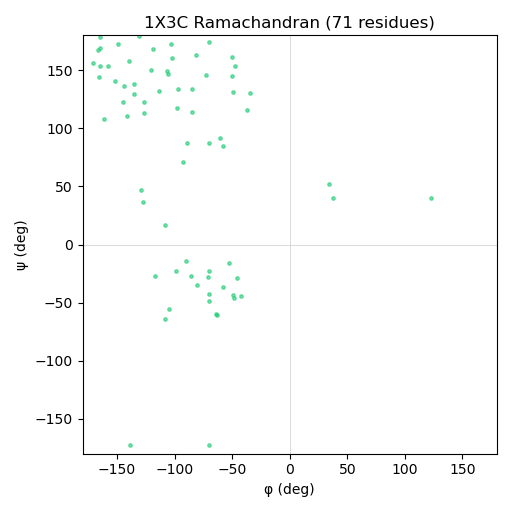0.00 73 GLY A CA 8
ATOM 8779 C C . GLY A 1 73 ? -39.103 -14.856 -0.833 1.00 0.00 73 GLY A C 8
ATOM 8780 O O . GLY A 1 73 ? -39.436 -15.468 0.181 1.00 0.00 73 GLY A O 8
ATOM 8785 N N . GLY A 1 1 ? -39.267 -7.842 -35.562 1.00 0.00 1 GLY A N 9
ATOM 8786 C CA . GLY A 1 1 ? -38.162 -8.085 -34.654 1.00 0.00 1 GLY A CA 9
ATOM 8787 C C . GLY A 1 1 ? -37.797 -6.857 -33.843 1.00 0.00 1 GLY A C 9
ATOM 8788 O O . GLY A 1 1 ? -38.197 -5.742 -34.179 1.00 0.00 1 GLY A O 9
ATOM 8792 N N . SER A 1 2 ? -37.038 -7.061 -32.772 1.00 0.00 2 SER A N 9
ATOM 8793 C CA . SER A 1 2 ? -36.624 -5.961 -31.908 1.00 0.00 2 SER A CA 9
ATOM 8794 C C . SER A 1 2 ? -35.576 -6.426 -30.901 1.00 0.00 2 SER A C 9
ATOM 8795 O O . SER A 1 2 ? -35.446 -7.620 -30.630 1.00 0.00 2 SER A O 9
ATOM 8803 N N . SER A 1 3 ? -34.830 -5.474 -30.351 1.00 0.00 3 SER A N 9
ATOM 8804 C CA . SER A 1 3 ? -33.790 -5.784 -29.377 1.00 0.00 3 SER A CA 9
ATOM 8805 C C . SER A 1 3 ? -33.192 -4.507 -28.794 1.00 0.00 3 SER A C 9
ATOM 8806 O O . SER A 1 3 ? -33.427 -3.411 -29.301 1.00 0.00 3 SER A O 9
ATOM 8814 N N . GLY A 1 4 ? -32.417 -4.658 -27.725 1.00 0.00 4 GLY A N 9
ATOM 8815 C CA . GLY A 1 4 ? -31.797 -3.510 -27.089 1.00 0.00 4 GLY A CA 9
ATOM 8816 C C . GLY A 1 4 ? -30.935 -3.898 -25.905 1.00 0.00 4 GLY A C 9
ATOM 8817 O O . GLY A 1 4 ? -30.948 -5.050 -25.470 1.00 0.00 4 GLY A O 9
ATOM 8821 N N . SER A 1 5 ? -30.183 -2.935 -25.381 1.00 0.00 5 SER A N 9
ATOM 8822 C CA . SER A 1 5 ? -29.306 -3.183 -24.243 1.00 0.00 5 SER A CA 9
ATOM 8823 C C . SER A 1 5 ? -28.881 -1.872 -23.589 1.00 0.00 5 SER A C 9
ATOM 8824 O O . SER A 1 5 ? -28.928 -0.811 -24.211 1.00 0.00 5 SER A O 9
ATOM 8832 N N . SER A 1 6 ? -28.467 -1.954 -22.328 1.00 0.00 6 SER A N 9
ATOM 8833 C CA . SER A 1 6 ? -28.036 -0.775 -21.587 1.00 0.00 6 SER A CA 9
ATOM 8834 C C . SER A 1 6 ? -27.272 -1.173 -20.328 1.00 0.00 6 SER A C 9
ATOM 8835 O O . SER A 1 6 ? -27.839 -1.746 -19.399 1.00 0.00 6 SER A O 9
ATOM 8843 N N . GLY A 1 7 ? -25.979 -0.865 -20.306 1.00 0.00 7 GLY A N 9
ATOM 8844 C CA . GLY A 1 7 ? -25.156 -1.197 -19.158 1.00 0.00 7 GLY A CA 9
ATOM 8845 C C . GLY A 1 7 ? -24.859 0.008 -18.288 1.00 0.00 7 GLY A C 9
ATOM 8846 O O . GLY A 1 7 ? -24.867 1.143 -18.765 1.00 0.00 7 GLY A O 9
ATOM 8850 N N . ARG A 1 8 ? -24.599 -0.238 -17.009 1.00 0.00 8 ARG A N 9
ATOM 8851 C CA . ARG A 1 8 ? -24.301 0.837 -16.069 1.00 0.00 8 ARG A CA 9
ATOM 8852 C C . ARG A 1 8 ? -23.190 0.427 -15.108 1.00 0.00 8 ARG A C 9
ATOM 8853 O O . ARG A 1 8 ? -23.355 -0.492 -14.306 1.00 0.00 8 ARG A O 9
ATOM 8874 N N . LYS A 1 9 ? -22.056 1.115 -15.194 1.00 0.00 9 LYS A N 9
ATOM 8875 C CA . LYS A 1 9 ? -20.917 0.824 -14.332 1.00 0.00 9 LYS A CA 9
ATOM 8876 C C . LYS A 1 9 ? -19.846 1.903 -14.463 1.00 0.00 9 LYS A C 9
ATOM 8877 O O . LYS A 1 9 ? -19.209 2.037 -15.508 1.00 0.00 9 LYS A O 9
ATOM 8896 N N . LYS A 1 10 ? -19.652 2.670 -13.396 1.00 0.00 10 LYS A N 9
ATOM 8897 C CA . LYS A 1 10 ? -18.657 3.736 -13.389 1.00 0.00 10 LYS A CA 9
ATOM 8898 C C . LYS A 1 10 ? -17.788 3.661 -12.138 1.00 0.00 10 LYS A C 9
ATOM 8899 O O . LYS A 1 10 ? -18.173 3.088 -11.119 1.00 0.00 10 LYS A O 9
ATOM 8918 N N . PRO A 1 11 ? -16.587 4.253 -12.215 1.00 0.00 11 PRO A N 9
ATOM 8919 C CA . PRO A 1 11 ? -15.639 4.269 -11.096 1.00 0.00 11 PRO A CA 9
ATOM 8920 C C . PRO A 1 11 ? -16.112 5.154 -9.948 1.00 0.00 11 PRO A C 9
ATOM 8921 O O . PRO A 1 11 ? -17.053 5.934 -10.099 1.00 0.00 11 PRO A O 9
ATOM 8932 N N . VAL A 1 12 ? -15.454 5.029 -8.800 1.00 0.00 12 VAL A N 9
ATOM 8933 C CA . VAL A 1 12 ? -15.806 5.819 -7.627 1.00 0.00 12 VAL A CA 9
ATOM 8934 C C . VAL A 1 12 ? -14.668 6.753 -7.231 1.00 0.00 12 VAL A C 9
ATOM 8935 O O . VAL A 1 12 ? -13.652 6.316 -6.690 1.00 0.00 12 VAL A O 9
ATOM 8948 N N . SER A 1 13 ? -14.845 8.042 -7.504 1.00 0.00 13 SER A N 9
ATOM 8949 C CA . SER A 1 13 ? -13.831 9.038 -7.180 1.00 0.00 13 SER A CA 9
ATOM 8950 C C . SER A 1 13 ? -14.094 9.654 -5.809 1.00 0.00 13 SER A C 9
ATOM 8951 O O . SER A 1 13 ? -15.048 10.411 -5.630 1.00 0.00 13 SER A O 9
ATOM 8959 N N . GLN A 1 14 ? -13.240 9.324 -4.845 1.00 0.00 14 GLN A N 9
ATOM 8960 C CA . GLN A 1 14 ? -13.380 9.844 -3.490 1.00 0.00 14 GLN A CA 9
ATOM 8961 C C . GLN A 1 14 ? -12.038 10.328 -2.952 1.00 0.00 14 GLN A C 9
ATOM 8962 O O . GLN A 1 14 ? -11.001 9.715 -3.200 1.00 0.00 14 GLN A O 9
ATOM 8976 N N . SER A 1 15 ? -12.067 11.434 -2.214 1.00 0.00 15 SER A N 9
ATOM 8977 C CA . SER A 1 15 ? -10.851 12.003 -1.644 1.00 0.00 15 SER A CA 9
ATOM 8978 C C . SER A 1 15 ? -10.373 11.180 -0.452 1.00 0.00 15 SER A C 9
ATOM 8979 O O . SER A 1 15 ? -11.161 10.496 0.202 1.00 0.00 15 SER A O 9
ATOM 8987 N N . LEU A 1 16 ? -9.075 11.251 -0.175 1.00 0.00 16 LEU A N 9
ATOM 8988 C CA . LEU A 1 16 ? -8.489 10.512 0.938 1.00 0.00 16 LEU A CA 9
ATOM 8989 C C . LEU A 1 16 ? -9.347 10.645 2.192 1.00 0.00 16 LEU A C 9
ATOM 8990 O O . LEU A 1 16 ? -10.168 11.556 2.299 1.00 0.00 16 LEU A O 9
ATOM 9006 N N . GLU A 1 17 ? -9.150 9.733 3.138 1.00 0.00 17 GLU A N 9
ATOM 9007 C CA . GLU A 1 17 ? -9.905 9.750 4.385 1.00 0.00 17 GLU A CA 9
ATOM 9008 C C . GLU A 1 17 ? -9.131 10.479 5.480 1.00 0.00 17 GLU A C 9
ATOM 9009 O O . GLU A 1 17 ? -9.722 11.074 6.381 1.00 0.00 17 GLU A O 9
ATOM 9021 N N . PHE A 1 18 ? -7.806 10.427 5.394 1.00 0.00 18 PHE A N 9
ATOM 9022 C CA . PHE A 1 18 ? -6.950 11.080 6.378 1.00 0.00 18 PHE A CA 9
ATOM 9023 C C . PHE A 1 18 ? -6.190 12.244 5.749 1.00 0.00 18 PHE A C 9
ATOM 9024 O O . PHE A 1 18 ? -5.410 12.075 4.812 1.00 0.00 18 PHE A O 9
ATOM 9041 N N . PRO A 1 19 ? -6.422 13.455 6.277 1.00 0.00 19 PRO A N 9
ATOM 9042 C CA . PRO A 1 19 ? -5.769 14.672 5.784 1.00 0.00 19 PRO A CA 9
ATOM 9043 C C . PRO A 1 19 ? -4.281 14.705 6.113 1.00 0.00 19 PRO A C 9
ATOM 9044 O O . PRO A 1 19 ? -3.529 15.509 5.560 1.00 0.00 19 PRO A O 9
ATOM 9055 N N . THR A 1 20 ? -3.860 13.827 7.018 1.00 0.00 20 THR A N 9
ATOM 9056 C CA . THR A 1 20 ? -2.461 13.756 7.422 1.00 0.00 20 THR A CA 9
ATOM 9057 C C . THR A 1 20 ? -1.639 12.956 6.418 1.00 0.00 20 THR A C 9
ATOM 9058 O O . THR A 1 20 ? -2.041 11.872 5.995 1.00 0.00 20 THR A O 9
ATOM 9069 N N . ARG A 1 21 ? -0.485 13.497 6.041 1.00 0.00 21 ARG A N 9
ATOM 9070 C CA . ARG A 1 21 ? 0.394 12.833 5.086 1.00 0.00 21 ARG A CA 9
ATOM 9071 C C . ARG A 1 21 ? 0.695 11.403 5.527 1.00 0.00 21 ARG A C 9
ATOM 9072 O O . ARG A 1 21 ? 0.686 10.477 4.715 1.00 0.00 21 ARG A O 9
ATOM 9093 N N . TYR A 1 22 ? 0.961 11.231 6.817 1.00 0.00 22 TYR A N 9
ATOM 9094 C CA . TYR A 1 22 ? 1.267 9.915 7.365 1.00 0.00 22 TYR A CA 9
ATOM 9095 C C . TYR A 1 22 ? 0.216 9.493 8.387 1.00 0.00 22 TYR A C 9
ATOM 9096 O O . TYR A 1 22 ? -0.615 10.297 8.808 1.00 0.00 22 TYR A O 9
ATOM 9114 N N . SER A 1 23 ? 0.259 8.224 8.781 1.00 0.00 23 SER A N 9
ATOM 9115 C CA . SER A 1 23 ? -0.691 7.692 9.751 1.00 0.00 23 SER A CA 9
ATOM 9116 C C . SER A 1 23 ? 0.008 7.343 11.061 1.00 0.00 23 SER A C 9
ATOM 9117 O O . SER A 1 23 ? 0.668 6.311 11.188 1.00 0.00 23 SER A O 9
ATOM 9125 N N . PRO A 1 24 ? -0.138 8.225 12.062 1.00 0.00 24 PRO A N 9
ATOM 9126 C CA . PRO A 1 24 ? 0.471 8.033 13.381 1.00 0.00 24 PRO A CA 9
ATOM 9127 C C . PRO A 1 24 ? -0.178 6.893 14.159 1.00 0.00 24 PRO A C 9
ATOM 9128 O O . PRO A 1 24 ? 0.509 6.084 14.783 1.00 0.00 24 PRO A O 9
ATOM 9139 N N . TYR A 1 25 ? -1.505 6.836 14.118 1.00 0.00 25 TYR A N 9
ATOM 9140 C CA . TYR A 1 25 ? -2.247 5.796 14.821 1.00 0.00 25 TYR A CA 9
ATOM 9141 C C . TYR A 1 25 ? -2.183 4.474 14.062 1.00 0.00 25 TYR A C 9
ATOM 9142 O O . TYR A 1 25 ? -2.345 4.437 12.843 1.00 0.00 25 TYR A O 9
ATOM 9160 N N . ARG A 1 26 ? -1.947 3.390 14.794 1.00 0.00 26 ARG A N 9
ATOM 9161 C CA . ARG A 1 26 ? -1.861 2.065 14.192 1.00 0.00 26 ARG A CA 9
ATOM 9162 C C . ARG A 1 26 ? -2.691 1.055 14.980 1.00 0.00 26 ARG A C 9
ATOM 9163 O O . ARG A 1 26 ? -2.220 0.441 15.937 1.00 0.00 26 ARG A O 9
ATOM 9184 N N . PRO A 1 27 ? -3.955 0.878 14.569 1.00 0.00 27 PRO A N 9
ATOM 9185 C CA . PRO A 1 27 ? -4.877 -0.056 15.222 1.00 0.00 27 PRO A CA 9
ATOM 9186 C C . PRO A 1 27 ? -4.492 -1.512 14.983 1.00 0.00 27 PRO A C 9
ATOM 9187 O O . PRO A 1 27 ? -4.904 -2.403 15.726 1.00 0.00 27 PRO A O 9
ATOM 9198 N N . TYR A 1 28 ? -3.701 -1.747 13.941 1.00 0.00 28 TYR A N 9
ATOM 9199 C CA . TYR A 1 28 ? -3.263 -3.095 13.603 1.00 0.00 28 TYR A CA 9
ATOM 9200 C C . TYR A 1 28 ? -1.842 -3.347 14.099 1.00 0.00 28 TYR A C 9
ATOM 9201 O O . TYR A 1 28 ? -0.886 -2.746 13.607 1.00 0.00 28 TYR A O 9
ATOM 9219 N N . ARG A 1 29 ? -1.712 -4.239 15.074 1.00 0.00 29 ARG A N 9
ATOM 9220 C CA . ARG A 1 29 ? -0.409 -4.571 15.637 1.00 0.00 29 ARG A CA 9
ATOM 9221 C C . ARG A 1 29 ? -0.131 -6.067 15.522 1.00 0.00 29 ARG A C 9
ATOM 9222 O O . ARG A 1 29 ? -1.050 -6.885 15.573 1.00 0.00 29 ARG A O 9
ATOM 9243 N N . CYS A 1 30 ? 1.141 -6.417 15.366 1.00 0.00 30 CYS A N 9
ATOM 9244 C CA . CYS A 1 30 ? 1.540 -7.814 15.243 1.00 0.00 30 CYS A CA 9
ATOM 9245 C C . CYS A 1 30 ? 1.400 -8.540 16.577 1.00 0.00 30 CYS A C 9
ATOM 9246 O O . CYS A 1 30 ? 1.743 -8.001 17.629 1.00 0.00 30 CYS A O 9
ATOM 9253 N N . VAL A 1 31 ? 0.892 -9.768 16.526 1.00 0.00 31 VAL A N 9
ATOM 9254 C CA . VAL A 1 31 ? 0.707 -10.569 17.730 1.00 0.00 31 VAL A CA 9
ATOM 9255 C C . VAL A 1 31 ? 2.011 -11.237 18.151 1.00 0.00 31 VAL A C 9
ATOM 9256 O O . VAL A 1 31 ? 2.235 -11.495 19.334 1.00 0.00 31 VAL A O 9
ATOM 9269 N N . HIS A 1 32 ? 2.869 -11.516 17.175 1.00 0.00 32 HIS A N 9
ATOM 9270 C CA . HIS A 1 32 ? 4.153 -12.154 17.445 1.00 0.00 32 HIS A CA 9
ATOM 9271 C C . HIS A 1 32 ? 4.912 -11.406 18.537 1.00 0.00 32 HIS A C 9
ATOM 9272 O O . HIS A 1 32 ? 5.330 -10.265 18.344 1.00 0.00 32 HIS A O 9
ATOM 9286 N N . GLN A 1 33 ? 5.086 -12.057 19.682 1.00 0.00 33 GLN A N 9
ATOM 9287 C CA . GLN A 1 33 ? 5.793 -11.453 20.805 1.00 0.00 33 GLN A CA 9
ATOM 9288 C C . GLN A 1 33 ? 7.061 -10.749 20.333 1.00 0.00 33 GLN A C 9
ATOM 9289 O O . GLN A 1 33 ? 7.301 -9.590 20.669 1.00 0.00 33 GLN A O 9
ATOM 9303 N N . GLY A 1 34 ? 7.871 -11.458 19.553 1.00 0.00 34 GLY A N 9
ATOM 9304 C CA . GLY A 1 34 ? 9.105 -10.885 19.048 1.00 0.00 34 GLY A CA 9
ATOM 9305 C C . GLY A 1 34 ? 8.919 -10.192 17.713 1.00 0.00 34 GLY A C 9
ATOM 9306 O O . GLY A 1 34 ? 9.492 -10.607 16.705 1.00 0.00 34 GLY A O 9
ATOM 9310 N N . CYS A 1 35 ? 8.115 -9.134 17.704 1.00 0.00 35 CYS A N 9
ATOM 9311 C CA . CYS A 1 35 ? 7.853 -8.383 16.483 1.00 0.00 35 CYS A CA 9
ATOM 9312 C C . CYS A 1 35 ? 7.181 -7.049 16.798 1.00 0.00 35 CYS A C 9
ATOM 9313 O O . CYS A 1 35 ? 6.157 -7.004 17.480 1.00 0.00 35 CYS A O 9
ATOM 9320 N N . PHE A 1 36 ? 7.765 -5.966 16.297 1.00 0.00 36 PHE A N 9
ATOM 9321 C CA . PHE A 1 36 ? 7.224 -4.631 16.525 1.00 0.00 36 PHE A CA 9
ATOM 9322 C C . PHE A 1 36 ? 6.839 -3.967 15.206 1.00 0.00 36 PHE A C 9
ATOM 9323 O O . PHE A 1 36 ? 7.551 -3.096 14.707 1.00 0.00 36 PHE A O 9
ATOM 9340 N N . ALA A 1 37 ? 5.709 -4.387 14.647 1.00 0.00 37 ALA A N 9
ATOM 9341 C CA . ALA A 1 37 ? 5.229 -3.833 13.387 1.00 0.00 37 ALA A CA 9
ATOM 9342 C C . ALA A 1 37 ? 3.749 -3.474 13.474 1.00 0.00 37 ALA A C 9
ATOM 9343 O O . ALA A 1 37 ? 2.908 -4.330 13.746 1.00 0.00 37 ALA A O 9
ATOM 9350 N N . ALA A 1 38 ? 3.438 -2.203 13.241 1.00 0.00 38 ALA A N 9
ATOM 9351 C CA . ALA A 1 38 ? 2.060 -1.732 13.292 1.00 0.00 38 ALA A CA 9
ATOM 9352 C C . ALA A 1 38 ? 1.678 -1.011 12.004 1.00 0.00 38 ALA A C 9
ATOM 9353 O O . ALA A 1 38 ? 2.327 -0.043 11.607 1.00 0.00 38 ALA A O 9
ATOM 9360 N N . PHE A 1 39 ? 0.622 -1.489 11.354 1.00 0.00 39 PHE A N 9
ATOM 9361 C CA . PHE A 1 39 ? 0.155 -0.890 10.109 1.00 0.00 39 PHE A CA 9
ATOM 9362 C C . PHE A 1 39 ? -1.257 -0.335 10.269 1.00 0.00 39 PHE A C 9
ATOM 9363 O O . PHE A 1 39 ? -1.898 -0.522 11.304 1.00 0.00 39 PHE A O 9
ATOM 9380 N N . THR A 1 40 ? -1.738 0.350 9.236 1.00 0.00 40 THR A N 9
ATOM 9381 C CA . THR A 1 40 ? -3.072 0.934 9.260 1.00 0.00 40 THR A CA 9
ATOM 9382 C C . THR A 1 40 ? -4.068 0.064 8.501 1.00 0.00 40 THR A C 9
ATOM 9383 O O . THR A 1 40 ? -5.173 -0.191 8.978 1.00 0.00 40 THR A O 9
ATOM 9394 N N . ILE A 1 41 ? -3.668 -0.388 7.317 1.00 0.00 41 ILE A N 9
ATOM 9395 C CA . ILE A 1 41 ? -4.525 -1.231 6.493 1.00 0.00 41 ILE A CA 9
ATOM 9396 C C . ILE A 1 41 ? -4.342 -2.705 6.838 1.00 0.00 41 ILE A C 9
ATOM 9397 O O . ILE A 1 41 ? -3.226 -3.159 7.091 1.00 0.00 41 ILE A O 9
ATOM 9413 N N . GLN A 1 42 ? -5.444 -3.447 6.843 1.00 0.00 42 GLN A N 9
ATOM 9414 C CA . GLN A 1 42 ? -5.404 -4.871 7.156 1.00 0.00 42 GLN A CA 9
ATOM 9415 C C . GLN A 1 42 ? -4.686 -5.649 6.059 1.00 0.00 42 GLN A C 9
ATOM 9416 O O . GLN A 1 42 ? -4.120 -6.713 6.309 1.00 0.00 42 GLN A O 9
ATOM 9430 N N . GLN A 1 43 ? -4.713 -5.112 4.844 1.00 0.00 43 GLN A N 9
ATOM 9431 C CA . GLN A 1 43 ? -4.064 -5.757 3.709 1.00 0.00 43 GLN A CA 9
ATOM 9432 C C . GLN A 1 43 ? -2.547 -5.647 3.813 1.00 0.00 43 GLN A C 9
ATOM 9433 O O . GLN A 1 43 ? -1.845 -6.655 3.886 1.00 0.00 43 GLN A O 9
ATOM 9447 N N . ASN A 1 44 ? -2.047 -4.416 3.821 1.00 0.00 44 ASN A N 9
ATOM 9448 C CA . ASN A 1 44 ? -0.612 -4.174 3.916 1.00 0.00 44 ASN A CA 9
ATOM 9449 C C . ASN A 1 44 ? -0.022 -4.872 5.137 1.00 0.00 44 ASN A C 9
ATOM 9450 O O . ASN A 1 44 ? 1.196 -5.012 5.259 1.00 0.00 44 ASN A O 9
ATOM 9461 N N . LEU A 1 45 ? -0.893 -5.310 6.039 1.00 0.00 45 LEU A N 9
ATOM 9462 C CA . LEU A 1 45 ? -0.460 -5.995 7.252 1.00 0.00 45 LEU A CA 9
ATOM 9463 C C . LEU A 1 45 ? -0.301 -7.492 7.005 1.00 0.00 45 LEU A C 9
ATOM 9464 O O . LEU A 1 45 ? 0.460 -8.168 7.697 1.00 0.00 45 LEU A O 9
ATOM 9480 N N . ILE A 1 46 ? -1.022 -8.002 6.012 1.00 0.00 46 ILE A N 9
ATOM 9481 C CA . ILE A 1 46 ? -0.958 -9.418 5.671 1.00 0.00 46 ILE A CA 9
ATOM 9482 C C . ILE A 1 46 ? 0.419 -9.792 5.135 1.00 0.00 46 ILE A C 9
ATOM 9483 O O . ILE A 1 46 ? 1.113 -10.635 5.706 1.00 0.00 46 ILE A O 9
ATOM 9499 N N . LEU A 1 47 ? 0.811 -9.160 4.034 1.00 0.00 47 LEU A N 9
ATOM 9500 C CA . LEU A 1 47 ? 2.108 -9.425 3.420 1.00 0.00 47 LEU A CA 9
ATOM 9501 C C . LEU A 1 47 ? 3.224 -9.361 4.457 1.00 0.00 47 LEU A C 9
ATOM 9502 O O . LEU A 1 47 ? 4.146 -10.178 4.444 1.00 0.00 47 LEU A O 9
ATOM 9518 N N . HIS A 1 48 ? 3.135 -8.386 5.356 1.00 0.00 48 HIS A N 9
ATOM 9519 C CA . HIS A 1 48 ? 4.137 -8.217 6.403 1.00 0.00 48 HIS A CA 9
ATOM 9520 C C . HIS A 1 48 ? 4.535 -9.565 6.997 1.00 0.00 48 HIS A C 9
ATOM 9521 O O . HIS A 1 48 ? 5.718 -9.843 7.193 1.00 0.00 48 HIS A O 9
ATOM 9535 N N . TYR A 1 49 ? 3.540 -10.398 7.280 1.00 0.00 49 TYR A N 9
ATOM 9536 C CA . TYR A 1 49 ? 3.786 -11.715 7.855 1.00 0.00 49 TYR A CA 9
ATOM 9537 C C . TYR A 1 49 ? 4.452 -12.637 6.838 1.00 0.00 49 TYR A C 9
ATOM 9538 O O . TYR A 1 49 ? 5.287 -13.469 7.192 1.00 0.00 49 TYR A O 9
ATOM 9556 N N . GLN A 1 50 ? 4.075 -12.482 5.573 1.00 0.00 50 GLN A N 9
ATOM 9557 C CA . GLN A 1 50 ? 4.635 -13.300 4.503 1.00 0.00 50 GLN A CA 9
ATOM 9558 C C . GLN A 1 50 ? 6.041 -12.834 4.140 1.00 0.00 50 GLN A C 9
ATOM 9559 O O . GLN A 1 50 ? 6.802 -13.562 3.504 1.00 0.00 50 GLN A O 9
ATOM 9573 N N . ALA A 1 51 ? 6.379 -11.615 4.550 1.00 0.00 51 ALA A N 9
ATOM 9574 C CA . ALA A 1 51 ? 7.694 -11.053 4.269 1.00 0.00 51 ALA A CA 9
ATOM 9575 C C . ALA A 1 51 ? 8.619 -11.192 5.473 1.00 0.00 51 ALA A C 9
ATOM 9576 O O . ALA A 1 51 ? 9.841 -11.234 5.328 1.00 0.00 51 ALA A O 9
ATOM 9583 N N . VAL A 1 52 ? 8.029 -11.263 6.662 1.00 0.00 52 VAL A N 9
ATOM 9584 C CA . VAL A 1 52 ? 8.800 -11.398 7.892 1.00 0.00 52 VAL A CA 9
ATOM 9585 C C . VAL A 1 52 ? 8.764 -12.832 8.409 1.00 0.00 52 VAL A C 9
ATOM 9586 O O . VAL A 1 52 ? 9.805 -13.451 8.627 1.00 0.00 52 VAL A O 9
ATOM 9599 N N . HIS A 1 53 ? 7.557 -13.354 8.603 1.00 0.00 53 HIS A N 9
ATOM 9600 C CA . HIS A 1 53 ? 7.383 -14.717 9.094 1.00 0.00 53 HIS A CA 9
ATOM 9601 C C . HIS A 1 53 ? 7.076 -15.673 7.945 1.00 0.00 53 HIS A C 9
ATOM 9602 O O . HIS A 1 53 ? 6.812 -16.856 8.162 1.00 0.00 53 HIS A O 9
ATOM 9616 N N . LYS A 1 54 ? 7.112 -15.153 6.723 1.00 0.00 54 LYS A N 9
ATOM 9617 C CA . LYS A 1 54 ? 6.838 -15.959 5.540 1.00 0.00 54 LYS A CA 9
ATOM 9618 C C . LYS A 1 54 ? 5.828 -17.059 5.852 1.00 0.00 54 LYS A C 9
ATOM 9619 O O . LYS A 1 54 ? 6.000 -18.207 5.443 1.00 0.00 54 LYS A O 9
ATOM 9638 N N . SER A 1 55 ? 4.775 -16.700 6.579 1.00 0.00 55 SER A N 9
ATOM 9639 C CA . SER A 1 55 ? 3.739 -17.657 6.948 1.00 0.00 55 SER A CA 9
ATOM 9640 C C . SER A 1 55 ? 2.377 -16.975 7.041 1.00 0.00 55 SER A C 9
ATOM 9641 O O . SER A 1 55 ? 2.250 -15.780 6.773 1.00 0.00 55 SER A O 9
ATOM 9649 N N . ASP A 1 56 ? 1.363 -17.743 7.422 1.00 0.00 56 ASP A N 9
ATOM 9650 C CA . ASP A 1 56 ? 0.010 -17.214 7.552 1.00 0.00 56 ASP A CA 9
ATOM 9651 C C . ASP A 1 56 ? -0.197 -16.581 8.924 1.00 0.00 56 ASP A C 9
ATOM 9652 O O . ASP A 1 56 ? 0.548 -16.858 9.866 1.00 0.00 56 ASP A O 9
ATOM 9661 N N . LEU A 1 57 ? -1.210 -15.729 9.030 1.00 0.00 57 LEU A N 9
ATOM 9662 C CA . LEU A 1 57 ? -1.514 -15.054 10.287 1.00 0.00 57 LEU A CA 9
ATOM 9663 C C . LEU A 1 57 ? -2.976 -15.256 10.673 1.00 0.00 57 LEU A C 9
ATOM 9664 O O . LEU A 1 57 ? -3.843 -15.472 9.827 1.00 0.00 57 LEU A O 9
ATOM 9680 N N . PRO A 1 58 ? -3.258 -15.181 11.982 1.00 0.00 58 PRO A N 9
ATOM 9681 C CA . PRO A 1 58 ? -4.615 -15.349 12.511 1.00 0.00 58 PRO A CA 9
ATOM 9682 C C . PRO A 1 58 ? -5.528 -14.183 12.147 1.00 0.00 58 PRO A C 9
ATOM 9683 O O . PRO A 1 58 ? -5.080 -13.184 11.584 1.00 0.00 58 PRO A O 9
ATOM 9694 N N . ALA A 1 59 ? -6.809 -14.316 12.474 1.00 0.00 59 ALA A N 9
ATOM 9695 C CA . ALA A 1 59 ? -7.784 -13.271 12.184 1.00 0.00 59 ALA A CA 9
ATOM 9696 C C . ALA A 1 59 ? -7.997 -13.121 10.681 1.00 0.00 59 ALA A C 9
ATOM 9697 O O . ALA A 1 59 ? -8.328 -12.039 10.196 1.00 0.00 59 ALA A O 9
ATOM 9704 N N . PHE A 1 60 ? -7.804 -14.213 9.949 1.00 0.00 60 PHE A N 9
ATOM 9705 C CA . PHE A 1 60 ? -7.973 -14.201 8.500 1.00 0.00 60 PHE A CA 9
ATOM 9706 C C . PHE A 1 60 ? -9.443 -14.358 8.124 1.00 0.00 60 PHE A C 9
ATOM 9707 O O . PHE A 1 60 ? -10.051 -13.449 7.559 1.00 0.00 60 PHE A O 9
ATOM 9724 N N . SER A 1 61 ? -10.008 -15.519 8.439 1.00 0.00 61 SER A N 9
ATOM 9725 C CA . SER A 1 61 ? -11.406 -15.798 8.131 1.00 0.00 61 SER A CA 9
ATOM 9726 C C . SER A 1 61 ? -12.333 -15.034 9.071 1.00 0.00 61 SER A C 9
ATOM 9727 O O . SER A 1 61 ? -12.255 -15.180 10.290 1.00 0.00 61 SER A O 9
ATOM 9735 N N . ALA A 1 62 ? -13.210 -14.220 8.494 1.00 0.00 62 ALA A N 9
ATOM 9736 C CA . ALA A 1 62 ? -14.154 -13.434 9.279 1.00 0.00 62 ALA A CA 9
ATOM 9737 C C . ALA A 1 62 ? -15.142 -12.701 8.378 1.00 0.00 62 ALA A C 9
ATOM 9738 O O . ALA A 1 62 ? -15.096 -12.834 7.156 1.00 0.00 62 ALA A O 9
ATOM 9745 N N . GLU A 1 63 ? -16.033 -11.927 8.990 1.00 0.00 63 GLU A N 9
ATOM 9746 C CA . GLU A 1 63 ? -17.032 -11.175 8.241 1.00 0.00 63 GLU A CA 9
ATOM 9747 C C . GLU A 1 63 ? -16.416 -9.929 7.612 1.00 0.00 63 GLU A C 9
ATOM 9748 O O . GLU A 1 63 ? -16.093 -8.964 8.305 1.00 0.00 63 GLU A O 9
ATOM 9760 N N . VAL A 1 64 ? -16.254 -9.957 6.292 1.00 0.00 64 VAL A N 9
ATOM 9761 C CA . VAL A 1 64 ? -15.677 -8.831 5.568 1.00 0.00 64 VAL A CA 9
ATOM 9762 C C . VAL A 1 64 ? -16.385 -8.613 4.236 1.00 0.00 64 VAL A C 9
ATOM 9763 O O . VAL A 1 64 ? -17.116 -9.482 3.761 1.00 0.00 64 VAL A O 9
ATOM 9776 N N . GLU A 1 65 ? -16.163 -7.447 3.637 1.00 0.00 65 GLU A N 9
ATOM 9777 C CA . GLU A 1 65 ? -16.781 -7.116 2.359 1.00 0.00 65 GLU A CA 9
ATOM 9778 C C . GLU A 1 65 ? -15.755 -6.525 1.396 1.00 0.00 65 GLU A C 9
ATOM 9779 O O . GLU A 1 65 ? -15.798 -5.336 1.080 1.00 0.00 65 GLU A O 9
ATOM 9791 N N . GLU A 1 66 ? -14.833 -7.364 0.934 1.00 0.00 66 GLU A N 9
ATOM 9792 C CA . GLU A 1 66 ? -13.795 -6.924 0.009 1.00 0.00 66 GLU A CA 9
ATOM 9793 C C . GLU A 1 66 ? -14.409 -6.271 -1.226 1.00 0.00 66 GLU A C 9
ATOM 9794 O O . GLU A 1 66 ? -14.876 -6.956 -2.135 1.00 0.00 66 GLU A O 9
ATOM 9806 N N . GLU A 1 67 ? -14.404 -4.941 -1.250 1.00 0.00 67 GLU A N 9
ATOM 9807 C CA . GLU A 1 67 ? -14.961 -4.196 -2.372 1.00 0.00 67 GLU A CA 9
ATOM 9808 C C . GLU A 1 67 ? -13.890 -3.340 -3.043 1.00 0.00 67 GLU A C 9
ATOM 9809 O O . GLU A 1 67 ? -12.935 -2.906 -2.400 1.00 0.00 67 GLU A O 9
ATOM 9821 N N . SER A 1 68 ? -14.058 -3.103 -4.340 1.00 0.00 68 SER A N 9
ATOM 9822 C CA . SER A 1 68 ? -13.104 -2.304 -5.100 1.00 0.00 68 SER A CA 9
ATOM 9823 C C . SER A 1 68 ? -12.523 -1.186 -4.238 1.00 0.00 68 SER A C 9
ATOM 9824 O O . SER A 1 68 ? -13.165 -0.161 -4.016 1.00 0.00 68 SER A O 9
ATOM 9832 N N . GLY A 1 69 ? -11.302 -1.394 -3.754 1.00 0.00 69 GLY A N 9
ATOM 9833 C CA . GLY A 1 69 ? -10.654 -0.397 -2.922 1.00 0.00 69 GLY A CA 9
ATOM 9834 C C . GLY A 1 69 ? -10.848 1.011 -3.447 1.00 0.00 69 GLY A C 9
ATOM 9835 O O . GLY A 1 69 ? -10.577 1.305 -4.612 1.00 0.00 69 GLY A O 9
ATOM 9839 N N . PRO A 1 70 ? -11.331 1.910 -2.577 1.00 0.00 70 PRO A N 9
ATOM 9840 C CA . PRO A 1 70 ? -11.573 3.310 -2.938 1.00 0.00 70 PRO A CA 9
ATOM 9841 C C . PRO A 1 70 ? -10.278 4.082 -3.167 1.00 0.00 70 PRO A C 9
ATOM 9842 O O . PRO A 1 70 ? -10.117 4.753 -4.187 1.00 0.00 70 PRO A O 9
ATOM 9853 N N . SER A 1 71 ? -9.358 3.982 -2.214 1.00 0.00 71 SER A N 9
ATOM 9854 C CA . SER A 1 71 ? -8.078 4.674 -2.311 1.00 0.00 71 SER A CA 9
ATOM 9855 C C . SER A 1 71 ? -7.134 4.229 -1.198 1.00 0.00 71 SER A C 9
ATOM 9856 O O . SER A 1 71 ? -7.552 3.587 -0.234 1.00 0.00 71 SER A O 9
ATOM 9864 N N . SER A 1 72 ? -5.858 4.575 -1.339 1.00 0.00 72 SER A N 9
ATOM 9865 C CA . SER A 1 72 ? -4.853 4.209 -0.348 1.00 0.00 72 SER A CA 9
ATOM 9866 C C . SER A 1 72 ? -4.699 5.306 0.701 1.00 0.00 72 SER A C 9
ATOM 9867 O O . SER A 1 72 ? -4.888 6.487 0.413 1.00 0.00 72 SER A O 9
ATOM 9875 N N . GLY A 1 73 ? -4.354 4.905 1.921 1.00 0.00 73 GLY A N 9
ATOM 9876 C CA . GLY A 1 73 ? -4.180 5.864 2.995 1.00 0.00 73 GLY A CA 9
ATOM 9877 C C . GLY A 1 73 ? -3.210 5.379 4.055 1.00 0.00 73 GLY A C 9
ATOM 9878 O O . GLY A 1 73 ? -3.057 4.170 4.218 1.00 0.00 73 GLY A O 9
ATOM 9883 N N . GLY A 1 1 ? -47.130 -25.433 2.132 1.00 0.00 1 GLY A N 10
ATOM 9884 C CA . GLY A 1 1 ? -46.650 -24.097 2.431 1.00 0.00 1 GLY A CA 10
ATOM 9885 C C . GLY A 1 1 ? -45.223 -23.876 1.967 1.00 0.00 1 GLY A C 10
ATOM 9886 O O . GLY A 1 1 ? -44.538 -24.820 1.574 1.00 0.00 1 GLY A O 10
ATOM 9890 N N . SER A 1 2 ? -44.775 -22.626 2.011 1.00 0.00 2 SER A N 10
ATOM 9891 C CA . SER A 1 2 ? -43.423 -22.283 1.587 1.00 0.00 2 SER A CA 10
ATOM 9892 C C . SER A 1 2 ? -42.889 -21.095 2.381 1.00 0.00 2 SER A C 10
ATOM 9893 O O . SER A 1 2 ? -43.655 -20.255 2.853 1.00 0.00 2 SER A O 10
ATOM 9901 N N . SER A 1 3 ? -41.569 -21.032 2.524 1.00 0.00 3 SER A N 10
ATOM 9902 C CA . SER A 1 3 ? -40.931 -19.950 3.264 1.00 0.00 3 SER A CA 10
ATOM 9903 C C . SER A 1 3 ? -39.578 -19.597 2.653 1.00 0.00 3 SER A C 10
ATOM 9904 O O . SER A 1 3 ? -39.053 -20.329 1.816 1.00 0.00 3 SER A O 10
ATOM 9912 N N . GLY A 1 4 ? -39.020 -18.468 3.078 1.00 0.00 4 GLY A N 10
ATOM 9913 C CA . GLY A 1 4 ? -37.734 -18.036 2.563 1.00 0.00 4 GLY A CA 10
ATOM 9914 C C . GLY A 1 4 ? -36.963 -17.192 3.559 1.00 0.00 4 GLY A C 10
ATOM 9915 O O . GLY A 1 4 ? -36.104 -17.700 4.279 1.00 0.00 4 GLY A O 10
ATOM 9919 N N . SER A 1 5 ? -37.271 -15.900 3.600 1.00 0.00 5 SER A N 10
ATOM 9920 C CA . SER A 1 5 ? -36.597 -14.982 4.512 1.00 0.00 5 SER A CA 10
ATOM 9921 C C . SER A 1 5 ? -35.101 -14.929 4.221 1.00 0.00 5 SER A C 10
ATOM 9922 O O . SER A 1 5 ? -34.278 -14.959 5.136 1.00 0.00 5 SER A O 10
ATOM 9930 N N . SER A 1 6 ? -34.756 -14.849 2.940 1.00 0.00 6 SER A N 10
ATOM 9931 C CA . SER A 1 6 ? -33.358 -14.795 2.526 1.00 0.00 6 SER A CA 10
ATOM 9932 C C . SER A 1 6 ? -32.727 -13.463 2.918 1.00 0.00 6 SER A C 10
ATOM 9933 O O . SER A 1 6 ? -33.389 -12.426 2.922 1.00 0.00 6 SER A O 10
ATOM 9941 N N . GLY A 1 7 ? -31.439 -13.500 3.248 1.00 0.00 7 GLY A N 10
ATOM 9942 C CA . GLY A 1 7 ? -30.738 -12.291 3.638 1.00 0.00 7 GLY A CA 10
ATOM 9943 C C . GLY A 1 7 ? -29.765 -11.817 2.577 1.00 0.00 7 GLY A C 10
ATOM 9944 O O . GLY A 1 7 ? -29.370 -12.586 1.700 1.00 0.00 7 GLY A O 10
ATOM 9948 N N . ARG A 1 8 ? -29.378 -10.548 2.655 1.00 0.00 8 ARG A N 10
ATOM 9949 C CA . ARG A 1 8 ? -28.446 -9.973 1.692 1.00 0.00 8 ARG A CA 10
ATOM 9950 C C . ARG A 1 8 ? -27.260 -9.327 2.402 1.00 0.00 8 ARG A C 10
ATOM 9951 O O . ARG A 1 8 ? -27.434 -8.513 3.309 1.00 0.00 8 ARG A O 10
ATOM 9972 N N . LYS A 1 9 ? -26.054 -9.695 1.983 1.00 0.00 9 LYS A N 10
ATOM 9973 C CA . LYS A 1 9 ? -24.839 -9.151 2.576 1.00 0.00 9 LYS A CA 10
ATOM 9974 C C . LYS A 1 9 ? -24.144 -8.194 1.614 1.00 0.00 9 LYS A C 10
ATOM 9975 O O . LYS A 1 9 ? -23.708 -8.591 0.533 1.00 0.00 9 LYS A O 10
ATOM 9994 N N . LYS A 1 10 ? -24.042 -6.930 2.013 1.00 0.00 10 LYS A N 10
ATOM 9995 C CA . LYS A 1 10 ? -23.398 -5.916 1.188 1.00 0.00 10 LYS A CA 10
ATOM 9996 C C . LYS A 1 10 ? -22.201 -5.306 1.911 1.00 0.00 10 LYS A C 10
ATOM 9997 O O . LYS A 1 10 ? -22.269 -4.960 3.091 1.00 0.00 10 LYS A O 10
ATOM 10016 N N . PRO A 1 11 ? -21.080 -5.168 1.189 1.00 0.00 11 PRO A N 10
ATOM 10017 C CA . PRO A 1 11 ? -19.848 -4.597 1.741 1.00 0.00 11 PRO A CA 10
ATOM 10018 C C . PRO A 1 11 ? -19.973 -3.102 2.013 1.00 0.00 11 PRO A C 10
ATOM 10019 O O . PRO A 1 11 ? -20.944 -2.465 1.604 1.00 0.00 11 PRO A O 10
ATOM 10030 N N . VAL A 1 12 ? -18.984 -2.546 2.706 1.00 0.00 12 VAL A N 10
ATOM 10031 C CA . VAL A 1 12 ? -18.983 -1.125 3.032 1.00 0.00 12 VAL A CA 10
ATOM 10032 C C . VAL A 1 12 ? -17.847 -0.399 2.320 1.00 0.00 12 VAL A C 10
ATOM 10033 O O . VAL A 1 12 ? -18.073 0.574 1.601 1.00 0.00 12 VAL A O 10
ATOM 10046 N N . SER A 1 13 ? -16.625 -0.880 2.524 1.00 0.00 13 SER A N 10
ATOM 10047 C CA . SER A 1 13 ? -15.452 -0.275 1.905 1.00 0.00 13 SER A CA 10
ATOM 10048 C C . SER A 1 13 ? -15.270 1.165 2.376 1.00 0.00 13 SER A C 10
ATOM 10049 O O . SER A 1 13 ? -14.887 2.039 1.599 1.00 0.00 13 SER A O 10
ATOM 10057 N N . GLN A 1 14 ? -15.548 1.402 3.654 1.00 0.00 14 GLN A N 10
ATOM 10058 C CA . GLN A 1 14 ? -15.417 2.736 4.229 1.00 0.00 14 GLN A CA 10
ATOM 10059 C C . GLN A 1 14 ? -13.995 3.262 4.064 1.00 0.00 14 GLN A C 10
ATOM 10060 O O . GLN A 1 14 ? -13.033 2.493 4.070 1.00 0.00 14 GLN A O 10
ATOM 10074 N N . SER A 1 15 ? -13.869 4.577 3.915 1.00 0.00 15 SER A N 10
ATOM 10075 C CA . SER A 1 15 ? -12.564 5.205 3.744 1.00 0.00 15 SER A CA 10
ATOM 10076 C C . SER A 1 15 ? -11.781 5.198 5.054 1.00 0.00 15 SER A C 10
ATOM 10077 O O . SER A 1 15 ? -12.327 4.894 6.115 1.00 0.00 15 SER A O 10
ATOM 10085 N N . LEU A 1 16 ? -10.499 5.534 4.971 1.00 0.00 16 LEU A N 10
ATOM 10086 C CA . LEU A 1 16 ? -9.639 5.566 6.148 1.00 0.00 16 LEU A CA 10
ATOM 10087 C C . LEU A 1 16 ? -10.268 6.401 7.260 1.00 0.00 16 LEU A C 10
ATOM 10088 O O . LEU A 1 16 ? -10.427 7.613 7.124 1.00 0.00 16 LEU A O 10
ATOM 10104 N N . GLU A 1 17 ? -10.622 5.742 8.359 1.00 0.00 17 GLU A N 10
ATOM 10105 C CA . GLU A 1 17 ? -11.233 6.424 9.494 1.00 0.00 17 GLU A CA 10
ATOM 10106 C C . GLU A 1 17 ? -10.594 7.793 9.714 1.00 0.00 17 GLU A C 10
ATOM 10107 O O . GLU A 1 17 ? -11.263 8.744 10.118 1.00 0.00 17 GLU A O 10
ATOM 10119 N N . PHE A 1 18 ? -9.296 7.883 9.445 1.00 0.00 18 PHE A N 10
ATOM 10120 C CA . PHE A 1 18 ? -8.566 9.134 9.615 1.00 0.00 18 PHE A CA 10
ATOM 10121 C C . PHE A 1 18 ? -8.298 9.795 8.266 1.00 0.00 18 PHE A C 10
ATOM 10122 O O . PHE A 1 18 ? -7.367 9.436 7.545 1.00 0.00 18 PHE A O 10
ATOM 10139 N N . PRO A 1 19 ? -9.133 10.784 7.916 1.00 0.00 19 PRO A N 10
ATOM 10140 C CA . PRO A 1 19 ? -9.007 11.516 6.652 1.00 0.00 19 PRO A CA 10
ATOM 10141 C C . PRO A 1 19 ? -7.775 12.414 6.623 1.00 0.00 19 PRO A C 10
ATOM 10142 O O . PRO A 1 19 ? -7.350 12.868 5.560 1.00 0.00 19 PRO A O 10
ATOM 10153 N N . THR A 1 20 ? -7.204 12.666 7.796 1.00 0.00 20 THR A N 10
ATOM 10154 C CA . THR A 1 20 ? -6.021 13.511 7.905 1.00 0.00 20 THR A CA 10
ATOM 10155 C C . THR A 1 20 ? -4.892 12.991 7.021 1.00 0.00 20 THR A C 10
ATOM 10156 O O . THR A 1 20 ? -4.920 11.846 6.571 1.00 0.00 20 THR A O 10
ATOM 10167 N N . ARG A 1 21 ? -3.900 13.841 6.776 1.00 0.00 21 ARG A N 10
ATOM 10168 C CA . ARG A 1 21 ? -2.762 13.467 5.945 1.00 0.00 21 ARG A CA 10
ATOM 10169 C C . ARG A 1 21 ? -2.315 12.039 6.245 1.00 0.00 21 ARG A C 10
ATOM 10170 O O . ARG A 1 21 ? -2.239 11.200 5.347 1.00 0.00 21 ARG A O 10
ATOM 10191 N N . TYR A 1 22 ? -2.022 11.771 7.513 1.00 0.00 22 TYR A N 10
ATOM 10192 C CA . TYR A 1 22 ? -1.580 10.446 7.931 1.00 0.00 22 TYR A CA 10
ATOM 10193 C C . TYR A 1 22 ? -2.096 10.115 9.328 1.00 0.00 22 TYR A C 10
ATOM 10194 O O . TYR A 1 22 ? -2.156 10.981 10.201 1.00 0.00 22 TYR A O 10
ATOM 10212 N N . SER A 1 23 ? -2.466 8.855 9.532 1.00 0.00 23 SER A N 10
ATOM 10213 C CA . SER A 1 23 ? -2.980 8.408 10.822 1.00 0.00 23 SER A CA 10
ATOM 10214 C C . SER A 1 23 ? -1.841 8.188 11.813 1.00 0.00 23 SER A C 10
ATOM 10215 O O . SER A 1 23 ? -1.004 7.301 11.650 1.00 0.00 23 SER A O 10
ATOM 10223 N N . PRO A 1 24 ? -1.808 9.017 12.868 1.00 0.00 24 PRO A N 10
ATOM 10224 C CA . PRO A 1 24 ? -0.779 8.933 13.908 1.00 0.00 24 PRO A CA 10
ATOM 10225 C C . PRO A 1 24 ? -0.925 7.684 14.770 1.00 0.00 24 PRO A C 10
ATOM 10226 O O . PRO A 1 24 ? 0.011 7.283 15.462 1.00 0.00 24 PRO A O 10
ATOM 10237 N N . TYR A 1 25 ? -2.103 7.072 14.722 1.00 0.00 25 TYR A N 10
ATOM 10238 C CA . TYR A 1 25 ? -2.372 5.869 15.500 1.00 0.00 25 TYR A CA 10
ATOM 10239 C C . TYR A 1 25 ? -2.201 4.617 14.644 1.00 0.00 25 TYR A C 10
ATOM 10240 O O . TYR A 1 25 ? -2.302 4.671 13.418 1.00 0.00 25 TYR A O 10
ATOM 10258 N N . ARG A 1 26 ? -1.943 3.491 15.300 1.00 0.00 26 ARG A N 10
ATOM 10259 C CA . ARG A 1 26 ? -1.757 2.225 14.601 1.00 0.00 26 ARG A CA 10
ATOM 10260 C C . ARG A 1 26 ? -2.533 1.105 15.289 1.00 0.00 26 ARG A C 10
ATOM 10261 O O . ARG A 1 26 ? -2.060 0.484 16.241 1.00 0.00 26 ARG A O 10
ATOM 10282 N N . PRO A 1 27 ? -3.752 0.841 14.797 1.00 0.00 27 PRO A N 10
ATOM 10283 C CA . PRO A 1 27 ? -4.619 -0.205 15.349 1.00 0.00 27 PRO A CA 10
ATOM 10284 C C . PRO A 1 27 ? -4.092 -1.606 15.062 1.00 0.00 27 PRO A C 10
ATOM 10285 O O . PRO A 1 27 ? -3.968 -2.432 15.967 1.00 0.00 27 PRO A O 10
ATOM 10296 N N . TYR A 1 28 ? -3.782 -1.869 13.797 1.00 0.00 28 TYR A N 10
ATOM 10297 C CA . TYR A 1 28 ? -3.270 -3.172 13.390 1.00 0.00 28 TYR A CA 10
ATOM 10298 C C . TYR A 1 28 ? -1.814 -3.341 13.812 1.00 0.00 28 TYR A C 10
ATOM 10299 O O . TYR A 1 28 ? -0.919 -2.696 13.266 1.00 0.00 28 TYR A O 10
ATOM 10317 N N . ARG A 1 29 ? -1.586 -4.214 14.788 1.00 0.00 29 ARG A N 10
ATOM 10318 C CA . ARG A 1 29 ? -0.239 -4.469 15.286 1.00 0.00 29 ARG A CA 10
ATOM 10319 C C . ARG A 1 29 ? 0.041 -5.967 15.353 1.00 0.00 29 ARG A C 10
ATOM 10320 O O . ARG A 1 29 ? -0.808 -6.749 15.783 1.00 0.00 29 ARG A O 10
ATOM 10341 N N . CYS A 1 30 ? 1.235 -6.360 14.925 1.00 0.00 30 CYS A N 10
ATOM 10342 C CA . CYS A 1 30 ? 1.628 -7.764 14.935 1.00 0.00 30 CYS A CA 10
ATOM 10343 C C . CYS A 1 30 ? 1.480 -8.360 16.332 1.00 0.00 30 CYS A C 10
ATOM 10344 O O . CYS A 1 30 ? 1.684 -7.677 17.335 1.00 0.00 30 CYS A O 10
ATOM 10351 N N . VAL A 1 31 ? 1.123 -9.640 16.388 1.00 0.00 31 VAL A N 10
ATOM 10352 C CA . VAL A 1 31 ? 0.949 -10.329 17.661 1.00 0.00 31 VAL A CA 10
ATOM 10353 C C . VAL A 1 31 ? 2.222 -11.062 18.068 1.00 0.00 31 VAL A C 10
ATOM 10354 O O . VAL A 1 31 ? 2.472 -11.284 19.253 1.00 0.00 31 VAL A O 10
ATOM 10367 N N . HIS A 1 32 ? 3.026 -11.436 17.077 1.00 0.00 32 HIS A N 10
ATOM 10368 C CA . HIS A 1 32 ? 4.275 -12.144 17.332 1.00 0.00 32 HIS A CA 10
ATOM 10369 C C . HIS A 1 32 ? 4.969 -11.592 18.573 1.00 0.00 32 HIS A C 10
ATOM 10370 O O . HIS A 1 32 ? 4.835 -10.412 18.897 1.00 0.00 32 HIS A O 10
ATOM 10384 N N . GLN A 1 33 ? 5.709 -12.453 19.264 1.00 0.00 33 GLN A N 10
ATOM 10385 C CA . GLN A 1 33 ? 6.422 -12.051 20.471 1.00 0.00 33 GLN A CA 10
ATOM 10386 C C . GLN A 1 33 ? 7.871 -11.696 20.154 1.00 0.00 33 GLN A C 10
ATOM 10387 O O . GLN A 1 33 ? 8.799 -12.346 20.634 1.00 0.00 33 GLN A O 10
ATOM 10401 N N . GLY A 1 34 ? 8.058 -10.660 19.342 1.00 0.00 34 GLY A N 10
ATOM 10402 C CA . GLY A 1 34 ? 9.396 -10.237 18.975 1.00 0.00 34 GLY A CA 10
ATOM 10403 C C . GLY A 1 34 ? 9.442 -9.576 17.612 1.00 0.00 34 GLY A C 10
ATOM 10404 O O . GLY A 1 34 ? 10.415 -9.728 16.872 1.00 0.00 34 GLY A O 10
ATOM 10408 N N . CYS A 1 35 ? 8.387 -8.841 17.277 1.00 0.00 35 CYS A N 10
ATOM 10409 C CA . CYS A 1 35 ? 8.308 -8.156 15.992 1.00 0.00 35 CYS A CA 10
ATOM 10410 C C . CYS A 1 35 ? 8.216 -6.645 16.187 1.00 0.00 35 CYS A C 10
ATOM 10411 O O . CYS A 1 35 ? 9.021 -5.888 15.643 1.00 0.00 35 CYS A O 10
ATOM 10418 N N . PHE A 1 36 ? 7.231 -6.213 16.966 1.00 0.00 36 PHE A N 10
ATOM 10419 C CA . PHE A 1 36 ? 7.032 -4.793 17.233 1.00 0.00 36 PHE A CA 10
ATOM 10420 C C . PHE A 1 36 ? 6.677 -4.044 15.952 1.00 0.00 36 PHE A C 10
ATOM 10421 O O . PHE A 1 36 ? 7.298 -3.036 15.617 1.00 0.00 36 PHE A O 10
ATOM 10438 N N . ALA A 1 37 ? 5.674 -4.546 15.239 1.00 0.00 37 ALA A N 10
ATOM 10439 C CA . ALA A 1 37 ? 5.235 -3.924 13.996 1.00 0.00 37 ALA A CA 10
ATOM 10440 C C . ALA A 1 37 ? 3.759 -3.547 14.062 1.00 0.00 37 ALA A C 10
ATOM 10441 O O . ALA A 1 37 ? 3.003 -4.099 14.862 1.00 0.00 37 ALA A O 10
ATOM 10448 N N . ALA A 1 38 ? 3.355 -2.604 13.218 1.00 0.00 38 ALA A N 10
ATOM 10449 C CA . ALA A 1 38 ? 1.969 -2.155 13.180 1.00 0.00 38 ALA A CA 10
ATOM 10450 C C . ALA A 1 38 ? 1.718 -1.250 11.979 1.00 0.00 38 ALA A C 10
ATOM 10451 O O . ALA A 1 38 ? 2.493 -0.333 11.707 1.00 0.00 38 ALA A O 10
ATOM 10458 N N . PHE A 1 39 ? 0.630 -1.513 11.263 1.00 0.00 39 PHE A N 10
ATOM 10459 C CA . PHE A 1 39 ? 0.277 -0.723 10.089 1.00 0.00 39 PHE A CA 10
ATOM 10460 C C . PHE A 1 39 ? -1.125 -0.138 10.228 1.00 0.00 39 PHE A C 10
ATOM 10461 O O . PHE A 1 39 ? -1.832 -0.413 11.198 1.00 0.00 39 PHE A O 10
ATOM 10478 N N . THR A 1 40 ? -1.522 0.671 9.250 1.00 0.00 40 THR A N 10
ATOM 10479 C CA . THR A 1 40 ? -2.839 1.296 9.263 1.00 0.00 40 THR A CA 10
ATOM 10480 C C . THR A 1 40 ? -3.846 0.474 8.466 1.00 0.00 40 THR A C 10
ATOM 10481 O O . THR A 1 40 ? -5.033 0.447 8.790 1.00 0.00 40 THR A O 10
ATOM 10492 N N . ILE A 1 41 ? -3.364 -0.196 7.425 1.00 0.00 41 ILE A N 10
ATOM 10493 C CA . ILE A 1 41 ? -4.222 -1.020 6.584 1.00 0.00 41 ILE A CA 10
ATOM 10494 C C . ILE A 1 41 ? -4.068 -2.499 6.923 1.00 0.00 41 ILE A C 10
ATOM 10495 O O . ILE A 1 41 ? -2.959 -2.980 7.152 1.00 0.00 41 ILE A O 10
ATOM 10511 N N . GLN A 1 42 ? -5.189 -3.214 6.952 1.00 0.00 42 GLN A N 10
ATOM 10512 C CA . GLN A 1 42 ? -5.177 -4.638 7.262 1.00 0.00 42 GLN A CA 10
ATOM 10513 C C . GLN A 1 42 ? -4.478 -5.430 6.162 1.00 0.00 42 GLN A C 10
ATOM 10514 O O . GLN A 1 42 ? -3.791 -6.414 6.434 1.00 0.00 42 GLN A O 10
ATOM 10528 N N . GLN A 1 43 ? -4.658 -4.993 4.919 1.00 0.00 43 GLN A N 10
ATOM 10529 C CA . GLN A 1 43 ? -4.044 -5.662 3.778 1.00 0.00 43 GLN A CA 10
ATOM 10530 C C . GLN A 1 43 ? -2.523 -5.582 3.855 1.00 0.00 43 GLN A C 10
ATOM 10531 O O . GLN A 1 43 ? -1.837 -6.603 3.833 1.00 0.00 43 GLN A O 10
ATOM 10545 N N . ASN A 1 44 ? -2.002 -4.363 3.944 1.00 0.00 44 ASN A N 10
ATOM 10546 C CA . ASN A 1 44 ? -0.562 -4.150 4.023 1.00 0.00 44 ASN A CA 10
ATOM 10547 C C . ASN A 1 44 ? 0.035 -4.902 5.208 1.00 0.00 44 ASN A C 10
ATOM 10548 O O . ASN A 1 44 ? 1.254 -5.036 5.323 1.00 0.00 44 ASN A O 10
ATOM 10559 N N . LEU A 1 45 ? -0.831 -5.393 6.088 1.00 0.00 45 LEU A N 10
ATOM 10560 C CA . LEU A 1 45 ? -0.391 -6.133 7.265 1.00 0.00 45 LEU A CA 10
ATOM 10561 C C . LEU A 1 45 ? -0.319 -7.628 6.973 1.00 0.00 45 LEU A C 10
ATOM 10562 O O . LEU A 1 45 ? 0.449 -8.357 7.601 1.00 0.00 45 LEU A O 10
ATOM 10578 N N . ILE A 1 46 ? -1.123 -8.078 6.016 1.00 0.00 46 ILE A N 10
ATOM 10579 C CA . ILE A 1 46 ? -1.149 -9.486 5.638 1.00 0.00 46 ILE A CA 10
ATOM 10580 C C . ILE A 1 46 ? 0.199 -9.929 5.078 1.00 0.00 46 ILE A C 10
ATOM 10581 O O . ILE A 1 46 ? 0.709 -10.994 5.428 1.00 0.00 46 ILE A O 10
ATOM 10597 N N . LEU A 1 47 ? 0.771 -9.104 4.207 1.00 0.00 47 LEU A N 10
ATOM 10598 C CA . LEU A 1 47 ? 2.061 -9.410 3.599 1.00 0.00 47 LEU A CA 10
ATOM 10599 C C . LEU A 1 47 ? 3.178 -9.358 4.636 1.00 0.00 47 LEU A C 10
ATOM 10600 O O . LEU A 1 47 ? 4.113 -10.159 4.598 1.00 0.00 47 LEU A O 10
ATOM 10616 N N . HIS A 1 48 ? 3.074 -8.411 5.563 1.00 0.00 48 HIS A N 10
ATOM 10617 C CA . HIS A 1 48 ? 4.075 -8.257 6.614 1.00 0.00 48 HIS A CA 10
ATOM 10618 C C . HIS A 1 48 ? 4.493 -9.614 7.169 1.00 0.00 48 HIS A C 10
ATOM 10619 O O . HIS A 1 48 ? 5.681 -9.880 7.355 1.00 0.00 48 HIS A O 10
ATOM 10633 N N . TYR A 1 49 ? 3.511 -10.469 7.433 1.00 0.00 49 TYR A N 10
ATOM 10634 C CA . TYR A 1 49 ? 3.778 -11.798 7.970 1.00 0.00 49 TYR A CA 10
ATOM 10635 C C . TYR A 1 49 ? 4.419 -12.693 6.915 1.00 0.00 49 TYR A C 10
ATOM 10636 O O . TYR A 1 49 ? 5.150 -13.628 7.241 1.00 0.00 49 TYR A O 10
ATOM 10654 N N . GLN A 1 50 ? 4.140 -12.399 5.649 1.00 0.00 50 GLN A N 10
ATOM 10655 C CA . GLN A 1 50 ? 4.690 -13.177 4.545 1.00 0.00 50 GLN A CA 10
ATOM 10656 C C . GLN A 1 50 ? 6.053 -12.638 4.125 1.00 0.00 50 GLN A C 10
ATOM 10657 O O . GLN A 1 50 ? 6.825 -13.326 3.458 1.00 0.00 50 GLN A O 10
ATOM 10671 N N . ALA A 1 51 ? 6.342 -11.402 4.518 1.00 0.00 51 ALA A N 10
ATOM 10672 C CA . ALA A 1 51 ? 7.612 -10.771 4.183 1.00 0.00 51 ALA A CA 10
ATOM 10673 C C . ALA A 1 51 ? 8.587 -10.843 5.354 1.00 0.00 51 ALA A C 10
ATOM 10674 O O . ALA A 1 51 ? 9.797 -10.707 5.176 1.00 0.00 51 ALA A O 10
ATOM 10681 N N . VAL A 1 52 ? 8.051 -11.057 6.551 1.00 0.00 52 VAL A N 10
ATOM 10682 C CA . VAL A 1 52 ? 8.874 -11.148 7.752 1.00 0.00 52 VAL A CA 10
ATOM 10683 C C . VAL A 1 52 ? 9.008 -12.593 8.218 1.00 0.00 52 VAL A C 10
ATOM 10684 O O . VAL A 1 52 ? 10.117 -13.104 8.379 1.00 0.00 52 VAL A O 10
ATOM 10697 N N . HIS A 1 53 ? 7.872 -13.248 8.433 1.00 0.00 53 HIS A N 10
ATOM 10698 C CA . HIS A 1 53 ? 7.862 -14.637 8.880 1.00 0.00 53 HIS A CA 10
ATOM 10699 C C . HIS A 1 53 ? 7.465 -15.571 7.741 1.00 0.00 53 HIS A C 10
ATOM 10700 O O . HIS A 1 53 ? 7.012 -16.692 7.973 1.00 0.00 53 HIS A O 10
ATOM 10714 N N . LYS A 1 54 ? 7.638 -15.103 6.510 1.00 0.00 54 LYS A N 10
ATOM 10715 C CA . LYS A 1 54 ? 7.299 -15.896 5.334 1.00 0.00 54 LYS A CA 10
ATOM 10716 C C . LYS A 1 54 ? 6.103 -16.799 5.614 1.00 0.00 54 LYS A C 10
ATOM 10717 O O . LYS A 1 54 ? 6.087 -17.964 5.218 1.00 0.00 54 LYS A O 10
ATOM 10736 N N . SER A 1 55 ? 5.102 -16.253 6.297 1.00 0.00 55 SER A N 10
ATOM 10737 C CA . SER A 1 55 ? 3.902 -17.011 6.631 1.00 0.00 55 SER A CA 10
ATOM 10738 C C . SER A 1 55 ? 2.695 -16.087 6.765 1.00 0.00 55 SER A C 10
ATOM 10739 O O . SER A 1 55 ? 2.837 -14.864 6.801 1.00 0.00 55 SER A O 10
ATOM 10747 N N . ASP A 1 56 ? 1.509 -16.680 6.837 1.00 0.00 56 ASP A N 10
ATOM 10748 C CA . ASP A 1 56 ? 0.276 -15.911 6.968 1.00 0.00 56 ASP A CA 10
ATOM 10749 C C . ASP A 1 56 ? 0.011 -15.554 8.427 1.00 0.00 56 ASP A C 10
ATOM 10750 O O . ASP A 1 56 ? 0.431 -16.267 9.338 1.00 0.00 56 ASP A O 10
ATOM 10759 N N . LEU A 1 57 ? -0.688 -14.444 8.641 1.00 0.00 57 LEU A N 10
ATOM 10760 C CA . LEU A 1 57 ? -1.009 -13.990 9.989 1.00 0.00 57 LEU A CA 10
ATOM 10761 C C . LEU A 1 57 ? -2.134 -14.825 10.591 1.00 0.00 57 LEU A C 10
ATOM 10762 O O . LEU A 1 57 ? -3.012 -15.327 9.889 1.00 0.00 57 LEU A O 10
ATOM 10778 N N . PRO A 1 58 ? -2.111 -14.976 11.924 1.00 0.00 58 PRO A N 10
ATOM 10779 C CA . PRO A 1 58 ? -3.125 -15.748 12.650 1.00 0.00 58 PRO A CA 10
ATOM 10780 C C . PRO A 1 58 ? -4.485 -15.059 12.654 1.00 0.00 58 PRO A C 10
ATOM 10781 O O . PRO A 1 58 ? -5.496 -15.659 12.291 1.00 0.00 58 PRO A O 10
ATOM 10792 N N . ALA A 1 59 ? -4.502 -13.795 13.065 1.00 0.00 59 ALA A N 10
ATOM 10793 C CA . ALA A 1 59 ? -5.738 -13.024 13.113 1.00 0.00 59 ALA A CA 10
ATOM 10794 C C . ALA A 1 59 ? -6.645 -13.367 11.936 1.00 0.00 59 ALA A C 10
ATOM 10795 O O . ALA A 1 59 ? -6.266 -13.198 10.777 1.00 0.00 59 ALA A O 10
ATOM 10802 N N . PHE A 1 60 ? -7.845 -13.851 12.241 1.00 0.00 60 PHE A N 10
ATOM 10803 C CA . PHE A 1 60 ? -8.806 -14.219 11.208 1.00 0.00 60 PHE A CA 10
ATOM 10804 C C . PHE A 1 60 ? -9.096 -13.037 10.288 1.00 0.00 60 PHE A C 10
ATOM 10805 O O . PHE A 1 60 ? -8.701 -13.032 9.122 1.00 0.00 60 PHE A O 10
ATOM 10822 N N . SER A 1 61 ? -9.789 -12.036 10.821 1.00 0.00 61 SER A N 10
ATOM 10823 C CA . SER A 1 61 ? -10.137 -10.850 10.048 1.00 0.00 61 SER A CA 10
ATOM 10824 C C . SER A 1 61 ? -10.403 -11.211 8.589 1.00 0.00 61 SER A C 10
ATOM 10825 O O . SER A 1 61 ? -9.810 -10.635 7.678 1.00 0.00 61 SER A O 10
ATOM 10833 N N . ALA A 1 62 ? -11.300 -12.168 8.378 1.00 0.00 62 ALA A N 10
ATOM 10834 C CA . ALA A 1 62 ? -11.647 -12.605 7.031 1.00 0.00 62 ALA A CA 10
ATOM 10835 C C . ALA A 1 62 ? -12.728 -11.715 6.427 1.00 0.00 62 ALA A C 10
ATOM 10836 O O . ALA A 1 62 ? -13.399 -12.101 5.470 1.00 0.00 62 ALA A O 10
ATOM 10843 N N . GLU A 1 63 ? -12.891 -10.523 6.992 1.00 0.00 63 GLU A N 10
ATOM 10844 C CA . GLU A 1 63 ? -13.893 -9.580 6.509 1.00 0.00 63 GLU A CA 10
ATOM 10845 C C . GLU A 1 63 ? -13.246 -8.484 5.666 1.00 0.00 63 GLU A C 10
ATOM 10846 O O . GLU A 1 63 ? -13.573 -7.305 5.804 1.00 0.00 63 GLU A O 10
ATOM 10858 N N . VAL A 1 64 ? -12.325 -8.882 4.794 1.00 0.00 64 VAL A N 10
ATOM 10859 C CA . VAL A 1 64 ? -11.632 -7.936 3.929 1.00 0.00 64 VAL A CA 10
ATOM 10860 C C . VAL A 1 64 ? -12.221 -7.944 2.522 1.00 0.00 64 VAL A C 10
ATOM 10861 O O . VAL A 1 64 ? -12.692 -8.974 2.043 1.00 0.00 64 VAL A O 10
ATOM 10874 N N . GLU A 1 65 ? -12.189 -6.788 1.866 1.00 0.00 65 GLU A N 10
ATOM 10875 C CA . GLU A 1 65 ? -12.720 -6.663 0.514 1.00 0.00 65 GLU A CA 10
ATOM 10876 C C . GLU A 1 65 ? -11.690 -6.032 -0.419 1.00 0.00 65 GLU A C 10
ATOM 10877 O O . GLU A 1 65 ? -11.826 -4.877 -0.819 1.00 0.00 65 GLU A O 10
ATOM 10889 N N . GLU A 1 66 ? -10.660 -6.800 -0.760 1.00 0.00 66 GLU A N 10
ATOM 10890 C CA . GLU A 1 66 ? -9.606 -6.316 -1.644 1.00 0.00 66 GLU A CA 10
ATOM 10891 C C . GLU A 1 66 ? -10.191 -5.491 -2.787 1.00 0.00 66 GLU A C 10
ATOM 10892 O O . GLU A 1 66 ? -11.183 -5.881 -3.402 1.00 0.00 66 GLU A O 10
ATOM 10904 N N . GLU A 1 67 ? -9.570 -4.349 -3.063 1.00 0.00 67 GLU A N 10
ATOM 10905 C CA . GLU A 1 67 ? -10.030 -3.468 -4.130 1.00 0.00 67 GLU A CA 10
ATOM 10906 C C . GLU A 1 67 ? -8.882 -2.618 -4.667 1.00 0.00 67 GLU A C 10
ATOM 10907 O O . GLU A 1 67 ? -7.991 -2.216 -3.920 1.00 0.00 67 GLU A O 10
ATOM 10919 N N . SER A 1 68 ? -8.911 -2.349 -5.969 1.00 0.00 68 SER A N 10
ATOM 10920 C CA . SER A 1 68 ? -7.872 -1.551 -6.607 1.00 0.00 68 SER A CA 10
ATOM 10921 C C . SER A 1 68 ? -7.616 -0.266 -5.826 1.00 0.00 68 SER A C 10
ATOM 10922 O O . SER A 1 68 ? -8.537 0.504 -5.556 1.00 0.00 68 SER A O 10
ATOM 10930 N N . GLY A 1 69 ? -6.356 -0.041 -5.464 1.00 0.00 69 GLY A N 10
ATOM 10931 C CA . GLY A 1 69 ? -6.001 1.151 -4.717 1.00 0.00 69 GLY A CA 10
ATOM 10932 C C . GLY A 1 69 ? -4.554 1.141 -4.264 1.00 0.00 69 GLY A C 10
ATOM 10933 O O . GLY A 1 69 ? -4.170 0.399 -3.359 1.00 0.00 69 GLY A O 10
ATOM 10937 N N . PRO A 1 70 ? -3.724 1.979 -4.902 1.00 0.00 70 PRO A N 10
ATOM 10938 C CA . PRO A 1 70 ? -2.299 2.082 -4.577 1.00 0.00 70 PRO A CA 10
ATOM 10939 C C . PRO A 1 70 ? -2.059 2.725 -3.215 1.00 0.00 70 PRO A C 10
ATOM 10940 O O . PRO A 1 70 ? -2.999 2.965 -2.458 1.00 0.00 70 PRO A O 10
ATOM 10951 N N . SER A 1 71 ? -0.796 3.003 -2.911 1.00 0.00 71 SER A N 10
ATOM 10952 C CA . SER A 1 71 ? -0.433 3.615 -1.638 1.00 0.00 71 SER A CA 10
ATOM 10953 C C . SER A 1 71 ? 0.686 4.636 -1.826 1.00 0.00 71 SER A C 10
ATOM 10954 O O . SER A 1 71 ? 1.500 4.519 -2.742 1.00 0.00 71 SER A O 10
ATOM 10962 N N . SER A 1 72 ? 0.718 5.637 -0.952 1.00 0.00 72 SER A N 10
ATOM 10963 C CA . SER A 1 72 ? 1.734 6.681 -1.022 1.00 0.00 72 SER A CA 10
ATOM 10964 C C . SER A 1 72 ? 2.931 6.335 -0.142 1.00 0.00 72 SER A C 10
ATOM 10965 O O . SER A 1 72 ? 4.059 6.231 -0.621 1.00 0.00 72 SER A O 10
ATOM 10973 N N . GLY A 1 73 ? 2.675 6.158 1.151 1.00 0.00 73 GLY A N 10
ATOM 10974 C CA . GLY A 1 73 ? 3.740 5.825 2.079 1.00 0.00 73 GLY A CA 10
ATOM 10975 C C . GLY A 1 73 ? 3.615 6.568 3.395 1.00 0.00 73 GLY A C 10
ATOM 10976 O O . GLY A 1 73 ? 3.079 7.675 3.409 1.00 0.00 73 GLY A O 10
ATOM 10981 N N . GLY A 1 1 ? 2.790 -3.456 -44.195 1.00 0.00 1 GLY A N 11
ATOM 10982 C CA . GLY A 1 1 ? 2.472 -2.995 -42.856 1.00 0.00 1 GLY A CA 11
ATOM 10983 C C . GLY A 1 1 ? 1.162 -2.236 -42.800 1.00 0.00 1 GLY A C 11
ATOM 10984 O O . GLY A 1 1 ? 0.685 -1.731 -43.816 1.00 0.00 1 GLY A O 11
ATOM 10988 N N . SER A 1 2 ? 0.577 -2.155 -41.609 1.00 0.00 2 SER A N 11
ATOM 10989 C CA . SER A 1 2 ? -0.690 -1.457 -41.425 1.00 0.00 2 SER A CA 11
ATOM 10990 C C . SER A 1 2 ? -0.864 -1.021 -39.974 1.00 0.00 2 SER A C 11
ATOM 10991 O O . SER A 1 2 ? -0.065 -1.374 -39.108 1.00 0.00 2 SER A O 11
ATOM 10999 N N . SER A 1 3 ? -1.916 -0.250 -39.716 1.00 0.00 3 SER A N 11
ATOM 11000 C CA . SER A 1 3 ? -2.195 0.238 -38.371 1.00 0.00 3 SER A CA 11
ATOM 11001 C C . SER A 1 3 ? -3.646 0.692 -38.248 1.00 0.00 3 SER A C 11
ATOM 11002 O O . SER A 1 3 ? -4.393 0.694 -39.225 1.00 0.00 3 SER A O 11
ATOM 11010 N N . GLY A 1 4 ? -4.039 1.077 -37.037 1.00 0.00 4 GLY A N 11
ATOM 11011 C CA . GLY A 1 4 ? -5.399 1.528 -36.806 1.00 0.00 4 GLY A CA 11
ATOM 11012 C C . GLY A 1 4 ? -5.854 1.292 -35.379 1.00 0.00 4 GLY A C 11
ATOM 11013 O O . GLY A 1 4 ? -5.995 0.148 -34.947 1.00 0.00 4 GLY A O 11
ATOM 11017 N N . SER A 1 5 ? -6.082 2.377 -34.646 1.00 0.00 5 SER A N 11
ATOM 11018 C CA . SER A 1 5 ? -6.518 2.283 -33.257 1.00 0.00 5 SER A CA 11
ATOM 11019 C C . SER A 1 5 ? -7.112 3.606 -32.784 1.00 0.00 5 SER A C 11
ATOM 11020 O O . SER A 1 5 ? -7.029 4.620 -33.477 1.00 0.00 5 SER A O 11
ATOM 11028 N N . SER A 1 6 ? -7.713 3.587 -31.599 1.00 0.00 6 SER A N 11
ATOM 11029 C CA . SER A 1 6 ? -8.326 4.783 -31.033 1.00 0.00 6 SER A CA 11
ATOM 11030 C C . SER A 1 6 ? -8.191 4.796 -29.514 1.00 0.00 6 SER A C 11
ATOM 11031 O O . SER A 1 6 ? -7.679 3.850 -28.916 1.00 0.00 6 SER A O 11
ATOM 11039 N N . GLY A 1 7 ? -8.653 5.877 -28.894 1.00 0.00 7 GLY A N 11
ATOM 11040 C CA . GLY A 1 7 ? -8.575 5.995 -27.449 1.00 0.00 7 GLY A CA 11
ATOM 11041 C C . GLY A 1 7 ? -9.450 7.109 -26.910 1.00 0.00 7 GLY A C 11
ATOM 11042 O O . GLY A 1 7 ? -10.041 7.869 -27.676 1.00 0.00 7 GLY A O 11
ATOM 11046 N N . ARG A 1 8 ? -9.536 7.204 -25.587 1.00 0.00 8 ARG A N 11
ATOM 11047 C CA . ARG A 1 8 ? -10.348 8.231 -24.946 1.00 0.00 8 ARG A CA 11
ATOM 11048 C C . ARG A 1 8 ? -10.047 8.308 -23.452 1.00 0.00 8 ARG A C 11
ATOM 11049 O O . ARG A 1 8 ? -9.906 7.285 -22.782 1.00 0.00 8 ARG A O 11
ATOM 11070 N N . LYS A 1 9 ? -9.950 9.528 -22.936 1.00 0.00 9 LYS A N 11
ATOM 11071 C CA . LYS A 1 9 ? -9.667 9.741 -21.521 1.00 0.00 9 LYS A CA 11
ATOM 11072 C C . LYS A 1 9 ? -10.530 10.865 -20.956 1.00 0.00 9 LYS A C 11
ATOM 11073 O O . LYS A 1 9 ? -11.145 11.625 -21.704 1.00 0.00 9 LYS A O 11
ATOM 11092 N N . LYS A 1 10 ? -10.570 10.966 -19.632 1.00 0.00 10 LYS A N 11
ATOM 11093 C CA . LYS A 1 10 ? -11.355 11.998 -18.966 1.00 0.00 10 LYS A CA 11
ATOM 11094 C C . LYS A 1 10 ? -10.838 12.247 -17.552 1.00 0.00 10 LYS A C 11
ATOM 11095 O O . LYS A 1 10 ? -10.251 11.371 -16.917 1.00 0.00 10 LYS A O 11
ATOM 11114 N N . PRO A 1 11 ? -11.062 13.469 -17.046 1.00 0.00 11 PRO A N 11
ATOM 11115 C CA . PRO A 1 11 ? -10.629 13.860 -15.701 1.00 0.00 11 PRO A CA 11
ATOM 11116 C C . PRO A 1 11 ? -11.425 13.154 -14.608 1.00 0.00 11 PRO A C 11
ATOM 11117 O O . PRO A 1 11 ? -12.646 13.027 -14.699 1.00 0.00 11 PRO A O 11
ATOM 11128 N N . VAL A 1 12 ? -10.724 12.697 -13.575 1.00 0.00 12 VAL A N 11
ATOM 11129 C CA . VAL A 1 12 ? -11.365 12.005 -12.463 1.00 0.00 12 VAL A CA 11
ATOM 11130 C C . VAL A 1 12 ? -10.588 12.210 -11.167 1.00 0.00 12 VAL A C 11
ATOM 11131 O O . VAL A 1 12 ? -9.358 12.214 -11.164 1.00 0.00 12 VAL A O 11
ATOM 11144 N N . SER A 1 13 ? -11.316 12.379 -10.068 1.00 0.00 13 SER A N 11
ATOM 11145 C CA . SER A 1 13 ? -10.695 12.587 -8.765 1.00 0.00 13 SER A CA 11
ATOM 11146 C C . SER A 1 13 ? -11.117 11.499 -7.782 1.00 0.00 13 SER A C 11
ATOM 11147 O O . SER A 1 13 ? -12.256 11.474 -7.319 1.00 0.00 13 SER A O 11
ATOM 11155 N N . GLN A 1 14 ? -10.188 10.601 -7.470 1.00 0.00 14 GLN A N 11
ATOM 11156 C CA . GLN A 1 14 ? -10.463 9.509 -6.543 1.00 0.00 14 GLN A CA 11
ATOM 11157 C C . GLN A 1 14 ? -10.633 10.033 -5.121 1.00 0.00 14 GLN A C 11
ATOM 11158 O O . GLN A 1 14 ? -9.946 10.966 -4.706 1.00 0.00 14 GLN A O 11
ATOM 11172 N N . SER A 1 15 ? -11.553 9.425 -4.378 1.00 0.00 15 SER A N 11
ATOM 11173 C CA . SER A 1 15 ? -11.816 9.833 -3.003 1.00 0.00 15 SER A CA 11
ATOM 11174 C C . SER A 1 15 ? -11.165 8.869 -2.016 1.00 0.00 15 SER A C 11
ATOM 11175 O O . SER A 1 15 ? -10.893 7.714 -2.346 1.00 0.00 15 SER A O 11
ATOM 11183 N N . LEU A 1 16 ? -10.918 9.351 -0.803 1.00 0.00 16 LEU A N 11
ATOM 11184 C CA . LEU A 1 16 ? -10.299 8.533 0.234 1.00 0.00 16 LEU A CA 11
ATOM 11185 C C . LEU A 1 16 ? -11.256 8.317 1.401 1.00 0.00 16 LEU A C 11
ATOM 11186 O O . LEU A 1 16 ? -12.324 8.926 1.461 1.00 0.00 16 LEU A O 11
ATOM 11202 N N . GLU A 1 17 ? -10.865 7.448 2.328 1.00 0.00 17 GLU A N 11
ATOM 11203 C CA . GLU A 1 17 ? -11.689 7.153 3.494 1.00 0.00 17 GLU A CA 11
ATOM 11204 C C . GLU A 1 17 ? -11.211 7.940 4.711 1.00 0.00 17 GLU A C 11
ATOM 11205 O O . GLU A 1 17 ? -12.016 8.417 5.511 1.00 0.00 17 GLU A O 11
ATOM 11217 N N . PHE A 1 18 ? -9.895 8.071 4.844 1.00 0.00 18 PHE A N 11
ATOM 11218 C CA . PHE A 1 18 ? -9.308 8.798 5.963 1.00 0.00 18 PHE A CA 11
ATOM 11219 C C . PHE A 1 18 ? -8.838 10.182 5.526 1.00 0.00 18 PHE A C 11
ATOM 11220 O O . PHE A 1 18 ? -7.774 10.343 4.927 1.00 0.00 18 PHE A O 11
ATOM 11237 N N . PRO A 1 19 ? -9.648 11.206 5.832 1.00 0.00 19 PRO A N 11
ATOM 11238 C CA . PRO A 1 19 ? -9.337 12.594 5.480 1.00 0.00 19 PRO A CA 11
ATOM 11239 C C . PRO A 1 19 ? -8.169 13.149 6.289 1.00 0.00 19 PRO A C 11
ATOM 11240 O O . PRO A 1 19 ? -8.365 13.873 7.266 1.00 0.00 19 PRO A O 11
ATOM 11251 N N . THR A 1 20 ? -6.953 12.806 5.876 1.00 0.00 20 THR A N 11
ATOM 11252 C CA . THR A 1 20 ? -5.754 13.270 6.563 1.00 0.00 20 THR A CA 11
ATOM 11253 C C . THR A 1 20 ? -4.494 12.837 5.822 1.00 0.00 20 THR A C 11
ATOM 11254 O O . THR A 1 20 ? -4.508 11.861 5.072 1.00 0.00 20 THR A O 11
ATOM 11265 N N . ARG A 1 21 ? -3.406 13.570 6.036 1.00 0.00 21 ARG A N 11
ATOM 11266 C CA . ARG A 1 21 ? -2.138 13.262 5.387 1.00 0.00 21 ARG A CA 11
ATOM 11267 C C . ARG A 1 21 ? -1.725 11.818 5.658 1.00 0.00 21 ARG A C 11
ATOM 11268 O O . ARG A 1 21 ? -1.175 11.145 4.786 1.00 0.00 21 ARG A O 11
ATOM 11289 N N . TYR A 1 22 ? -1.993 11.350 6.872 1.00 0.00 22 TYR A N 11
ATOM 11290 C CA . TYR A 1 22 ? -1.647 9.987 7.259 1.00 0.00 22 TYR A CA 11
ATOM 11291 C C . TYR A 1 22 ? -2.368 9.586 8.542 1.00 0.00 22 TYR A C 11
ATOM 11292 O O . TYR A 1 22 ? -2.823 10.438 9.304 1.00 0.00 22 TYR A O 11
ATOM 11310 N N . SER A 1 23 ? -2.468 8.281 8.773 1.00 0.00 23 SER A N 11
ATOM 11311 C CA . SER A 1 23 ? -3.136 7.764 9.962 1.00 0.00 23 SER A CA 11
ATOM 11312 C C . SER A 1 23 ? -2.119 7.383 11.034 1.00 0.00 23 SER A C 11
ATOM 11313 O O . SER A 1 23 ? -1.490 6.326 10.982 1.00 0.00 23 SER A O 11
ATOM 11321 N N . PRO A 1 24 ? -1.954 8.265 12.031 1.00 0.00 24 PRO A N 11
ATOM 11322 C CA . PRO A 1 24 ? -1.016 8.044 13.135 1.00 0.00 24 PRO A CA 11
ATOM 11323 C C . PRO A 1 24 ? -1.471 6.927 14.068 1.00 0.00 24 PRO A C 11
ATOM 11324 O O . PRO A 1 24 ? -0.731 6.510 14.960 1.00 0.00 24 PRO A O 11
ATOM 11335 N N . TYR A 1 25 ? -2.691 6.447 13.857 1.00 0.00 25 TYR A N 11
ATOM 11336 C CA . TYR A 1 25 ?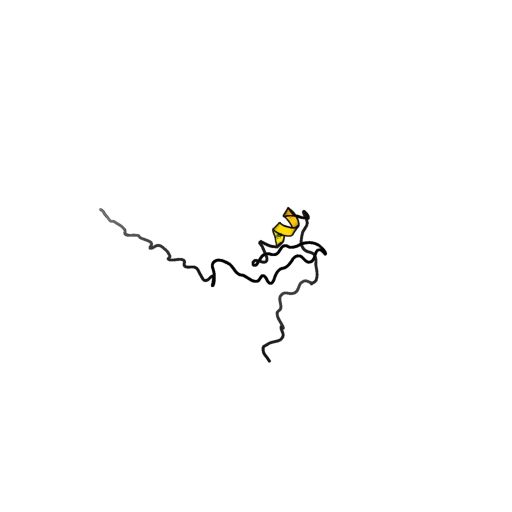 -3.245 5.379 14.680 1.00 0.00 25 TYR A CA 11
ATOM 11337 C C . TYR A 1 25 ? -3.224 4.049 13.934 1.00 0.00 25 TYR A C 11
ATOM 11338 O O . TYR A 1 25 ? -3.853 3.902 12.886 1.00 0.00 25 TYR A O 11
ATOM 11356 N N . ARG A 1 26 ? -2.495 3.082 14.482 1.00 0.00 26 ARG A N 11
ATOM 11357 C CA . ARG A 1 26 ? -2.391 1.763 13.870 1.00 0.00 26 ARG A CA 11
ATOM 11358 C C . ARG A 1 26 ? -3.250 0.747 14.615 1.00 0.00 26 ARG A C 11
ATOM 11359 O O . ARG A 1 26 ? -2.865 0.217 15.658 1.00 0.00 26 ARG A O 11
ATOM 11380 N N . PRO A 1 27 ? -4.444 0.468 14.071 1.00 0.00 27 PRO A N 11
ATOM 11381 C CA . PRO A 1 27 ? -5.383 -0.486 14.668 1.00 0.00 27 PRO A CA 11
ATOM 11382 C C . PRO A 1 27 ? -4.890 -1.926 14.566 1.00 0.00 27 PRO A C 11
ATOM 11383 O O . PRO A 1 27 ? -5.339 -2.800 15.309 1.00 0.00 27 PRO A O 11
ATOM 11394 N N . TYR A 1 28 ? -3.965 -2.166 13.643 1.00 0.00 28 TYR A N 11
ATOM 11395 C CA . TYR A 1 28 ? -3.413 -3.500 13.444 1.00 0.00 28 TYR A CA 11
ATOM 11396 C C . TYR A 1 28 ? -1.931 -3.536 13.803 1.00 0.00 28 TYR A C 11
ATOM 11397 O O . TYR A 1 28 ? -1.114 -2.855 13.182 1.00 0.00 28 TYR A O 11
ATOM 11415 N N . ARG A 1 29 ? -1.591 -4.335 14.809 1.00 0.00 29 ARG A N 11
ATOM 11416 C CA . ARG A 1 29 ? -0.208 -4.460 15.253 1.00 0.00 29 ARG A CA 11
ATOM 11417 C C . ARG A 1 29 ? 0.173 -5.925 15.440 1.00 0.00 29 ARG A C 11
ATOM 11418 O O . ARG A 1 29 ? -0.403 -6.626 16.273 1.00 0.00 29 ARG A O 11
ATOM 11439 N N . CYS A 1 30 ? 1.145 -6.383 14.659 1.00 0.00 30 CYS A N 11
ATOM 11440 C CA . CYS A 1 30 ? 1.603 -7.765 14.737 1.00 0.00 30 CYS A CA 11
ATOM 11441 C C . CYS A 1 30 ? 1.534 -8.281 16.172 1.00 0.00 30 CYS A C 11
ATOM 11442 O O . CYS A 1 30 ? 1.912 -7.582 17.113 1.00 0.00 30 CYS A O 11
ATOM 11449 N N . VAL A 1 31 ? 1.050 -9.508 16.331 1.00 0.00 31 VAL A N 11
ATOM 11450 C CA . VAL A 1 31 ? 0.933 -10.119 17.650 1.00 0.00 31 VAL A CA 11
ATOM 11451 C C . VAL A 1 31 ? 2.267 -10.698 18.108 1.00 0.00 31 VAL A C 11
ATOM 11452 O O . VAL A 1 31 ? 2.498 -10.885 19.303 1.00 0.00 31 VAL A O 11
ATOM 11465 N N . HIS A 1 32 ? 3.144 -10.980 17.149 1.00 0.00 32 HIS A N 11
ATOM 11466 C CA . HIS A 1 32 ? 4.457 -11.537 17.454 1.00 0.00 32 HIS A CA 11
ATOM 11467 C C . HIS A 1 32 ? 5.043 -10.893 18.707 1.00 0.00 32 HIS A C 11
ATOM 11468 O O . HIS A 1 32 ? 4.960 -9.679 18.888 1.00 0.00 32 HIS A O 11
ATOM 11482 N N . GLN A 1 33 ? 5.635 -11.715 19.567 1.00 0.00 33 GLN A N 11
ATOM 11483 C CA . GLN A 1 33 ? 6.233 -11.225 20.803 1.00 0.00 33 GLN A CA 11
ATOM 11484 C C . GLN A 1 33 ? 7.679 -10.796 20.576 1.00 0.00 33 GLN A C 11
ATOM 11485 O O . GLN A 1 33 ? 8.613 -11.499 20.959 1.00 0.00 33 GLN A O 11
ATOM 11499 N N . GLY A 1 34 ? 7.856 -9.637 19.949 1.00 0.00 34 GLY A N 11
ATOM 11500 C CA . GLY A 1 34 ? 9.191 -9.135 19.681 1.00 0.00 34 GLY A CA 11
ATOM 11501 C C . GLY A 1 34 ? 9.395 -8.782 18.221 1.00 0.00 34 GLY A C 11
ATOM 11502 O O . GLY A 1 34 ? 10.486 -8.960 17.678 1.00 0.00 34 GLY A O 11
ATOM 11506 N N . CYS A 1 35 ? 8.343 -8.282 17.582 1.00 0.00 35 CYS A N 11
ATOM 11507 C CA . CYS A 1 35 ? 8.410 -7.905 16.175 1.00 0.00 35 CYS A CA 11
ATOM 11508 C C . CYS A 1 35 ? 8.222 -6.401 16.006 1.00 0.00 35 CYS A C 11
ATOM 11509 O O . CYS A 1 35 ? 8.736 -5.803 15.060 1.00 0.00 35 CYS A O 11
ATOM 11516 N N . PHE A 1 36 ? 7.483 -5.794 16.929 1.00 0.00 36 PHE A N 11
ATOM 11517 C CA . PHE A 1 36 ? 7.226 -4.360 16.882 1.00 0.00 36 PHE A CA 11
ATOM 11518 C C . PHE A 1 36 ? 6.759 -3.936 15.492 1.00 0.00 36 PHE A C 11
ATOM 11519 O O . PHE A 1 36 ? 7.333 -3.035 14.881 1.00 0.00 36 PHE A O 11
ATOM 11536 N N . ALA A 1 37 ? 5.714 -4.593 15.000 1.00 0.00 37 ALA A N 11
ATOM 11537 C CA . ALA A 1 37 ? 5.168 -4.284 13.684 1.00 0.00 37 ALA A CA 11
ATOM 11538 C C . ALA A 1 37 ? 3.793 -3.634 13.799 1.00 0.00 37 ALA A C 11
ATOM 11539 O O . ALA A 1 37 ? 2.991 -4.004 14.655 1.00 0.00 37 ALA A O 11
ATOM 11546 N N . ALA A 1 38 ? 3.529 -2.663 12.931 1.00 0.00 38 ALA A N 11
ATOM 11547 C CA . ALA A 1 38 ? 2.251 -1.962 12.935 1.00 0.00 38 ALA A CA 11
ATOM 11548 C C . ALA A 1 38 ? 1.900 -1.452 11.541 1.00 0.00 38 ALA A C 11
ATOM 11549 O O . ALA A 1 38 ? 2.783 -1.108 10.755 1.00 0.00 38 ALA A O 11
ATOM 11556 N N . PHE A 1 39 ? 0.607 -1.408 11.241 1.00 0.00 39 PHE A N 11
ATOM 11557 C CA . PHE A 1 39 ? 0.140 -0.942 9.940 1.00 0.00 39 PHE A CA 11
ATOM 11558 C C . PHE A 1 39 ? -1.244 -0.308 10.054 1.00 0.00 39 PHE A C 11
ATOM 11559 O O . PHE A 1 39 ? -1.913 -0.430 11.081 1.00 0.00 39 PHE A O 11
ATOM 11576 N N . THR A 1 40 ? -1.667 0.370 8.992 1.00 0.00 40 THR A N 11
ATOM 11577 C CA . THR A 1 40 ? -2.969 1.024 8.972 1.00 0.00 40 THR A CA 11
ATOM 11578 C C . THR A 1 40 ? -4.019 0.141 8.307 1.00 0.00 40 THR A C 11
ATOM 11579 O O . THR A 1 40 ? -5.064 -0.146 8.891 1.00 0.00 40 THR A O 11
ATOM 11590 N N . ILE A 1 41 ? -3.733 -0.288 7.082 1.00 0.00 41 ILE A N 11
ATOM 11591 C CA . ILE A 1 41 ? -4.653 -1.140 6.338 1.00 0.00 41 ILE A CA 11
ATOM 11592 C C . ILE A 1 41 ? -4.536 -2.594 6.783 1.00 0.00 41 ILE A C 11
ATOM 11593 O O . ILE A 1 41 ? -3.455 -3.057 7.146 1.00 0.00 41 ILE A O 11
ATOM 11609 N N . GLN A 1 42 ? -5.656 -3.309 6.749 1.00 0.00 42 GLN A N 11
ATOM 11610 C CA . GLN A 1 42 ? -5.678 -4.712 7.148 1.00 0.00 42 GLN A CA 11
ATOM 11611 C C . GLN A 1 42 ? -4.926 -5.576 6.142 1.00 0.00 42 GLN A C 11
ATOM 11612 O O . GLN A 1 42 ? -4.496 -6.684 6.461 1.00 0.00 42 GLN A O 11
ATOM 11626 N N . GLN A 1 43 ? -4.771 -5.061 4.926 1.00 0.00 43 GLN A N 11
ATOM 11627 C CA . GLN A 1 43 ? -4.072 -5.787 3.873 1.00 0.00 43 GLN A CA 11
ATOM 11628 C C . GLN A 1 43 ? -2.562 -5.605 3.996 1.00 0.00 43 GLN A C 11
ATOM 11629 O O . GLN A 1 43 ? -1.808 -6.576 3.992 1.00 0.00 43 GLN A O 11
ATOM 11643 N N . ASN A 1 44 ? -2.130 -4.353 4.105 1.00 0.00 44 ASN A N 11
ATOM 11644 C CA . ASN A 1 44 ? -0.710 -4.043 4.229 1.00 0.00 44 ASN A CA 11
ATOM 11645 C C . ASN A 1 44 ? -0.084 -4.811 5.389 1.00 0.00 44 ASN A C 11
ATOM 11646 O O . ASN A 1 44 ? 1.138 -4.941 5.475 1.00 0.00 44 ASN A O 11
ATOM 11657 N N . LEU A 1 45 ? -0.929 -5.320 6.279 1.00 0.00 45 LEU A N 11
ATOM 11658 C CA . LEU A 1 45 ? -0.460 -6.077 7.434 1.00 0.00 45 LEU A CA 11
ATOM 11659 C C . LEU A 1 45 ? -0.228 -7.540 7.069 1.00 0.00 45 LEU A C 11
ATOM 11660 O O . LEU A 1 45 ? 0.562 -8.232 7.712 1.00 0.00 45 LEU A O 11
ATOM 11676 N N . ILE A 1 46 ? -0.920 -8.003 6.034 1.00 0.00 46 ILE A N 11
ATOM 11677 C CA . ILE A 1 46 ? -0.787 -9.382 5.582 1.00 0.00 46 ILE A CA 11
ATOM 11678 C C . ILE A 1 46 ? 0.621 -9.657 5.065 1.00 0.00 46 ILE A C 11
ATOM 11679 O O . ILE A 1 46 ? 1.351 -10.478 5.624 1.00 0.00 46 ILE A O 11
ATOM 11695 N N . LEU A 1 47 ? 0.998 -8.965 3.995 1.00 0.00 47 LEU A N 11
ATOM 11696 C CA . LEU A 1 47 ? 2.321 -9.133 3.403 1.00 0.00 47 LEU A CA 11
ATOM 11697 C C . LEU A 1 47 ? 3.398 -9.189 4.482 1.00 0.00 47 LEU A C 11
ATOM 11698 O O . LEU A 1 47 ? 4.281 -10.047 4.449 1.00 0.00 47 LEU A O 11
ATOM 11714 N N . HIS A 1 48 ? 3.318 -8.271 5.439 1.00 0.00 48 HIS A N 11
ATOM 11715 C CA . HIS A 1 48 ? 4.284 -8.217 6.531 1.00 0.00 48 HIS A CA 11
ATOM 11716 C C . HIS A 1 48 ? 4.519 -9.606 7.117 1.00 0.00 48 HIS A C 11
ATOM 11717 O O . HIS A 1 48 ? 5.660 -10.050 7.249 1.00 0.00 48 HIS A O 11
ATOM 11731 N N . TYR A 1 49 ? 3.433 -10.287 7.467 1.00 0.00 49 TYR A N 11
ATOM 11732 C CA . TYR A 1 49 ? 3.522 -11.624 8.041 1.00 0.00 49 TYR A CA 11
ATOM 11733 C C . TYR A 1 49 ? 4.106 -12.612 7.036 1.00 0.00 49 TYR A C 11
ATOM 11734 O O . TYR A 1 49 ? 4.700 -13.620 7.415 1.00 0.00 49 TYR A O 11
ATOM 11752 N N . GLN A 1 50 ? 3.933 -12.312 5.753 1.00 0.00 50 GLN A N 11
ATOM 11753 C CA . GLN A 1 50 ? 4.442 -13.173 4.692 1.00 0.00 50 GLN A CA 11
ATOM 11754 C C . GLN A 1 50 ? 5.824 -12.716 4.237 1.00 0.00 50 GLN A C 11
ATOM 11755 O O . GLN A 1 50 ? 6.512 -13.424 3.503 1.00 0.00 50 GLN A O 11
ATOM 11769 N N . ALA A 1 51 ? 6.223 -11.527 4.676 1.00 0.00 51 ALA A N 11
ATOM 11770 C CA . ALA A 1 51 ? 7.523 -10.976 4.315 1.00 0.00 51 ALA A CA 11
ATOM 11771 C C . ALA A 1 51 ? 8.528 -11.152 5.448 1.00 0.00 51 ALA A C 11
ATOM 11772 O O . ALA A 1 51 ? 9.732 -11.254 5.213 1.00 0.00 51 ALA A O 11
ATOM 11779 N N . VAL A 1 52 ? 8.026 -11.185 6.678 1.00 0.00 52 VAL A N 11
ATOM 11780 C CA . VAL A 1 52 ? 8.880 -11.349 7.849 1.00 0.00 52 VAL A CA 11
ATOM 11781 C C . VAL A 1 52 ? 8.939 -12.808 8.286 1.00 0.00 52 VAL A C 11
ATOM 11782 O O . VAL A 1 52 ? 10.017 -13.396 8.381 1.00 0.00 52 VAL A O 11
ATOM 11795 N N . HIS A 1 53 ? 7.773 -13.389 8.550 1.00 0.00 53 HIS A N 11
ATOM 11796 C CA . HIS A 1 53 ? 7.692 -14.782 8.976 1.00 0.00 53 HIS A CA 11
ATOM 11797 C C . HIS A 1 53 ? 7.178 -15.667 7.844 1.00 0.00 53 HIS A C 11
ATOM 11798 O O . HIS A 1 53 ? 6.835 -16.830 8.059 1.00 0.00 53 HIS A O 11
ATOM 11812 N N . LYS A 1 54 ? 7.126 -15.109 6.640 1.00 0.00 54 LYS A N 11
ATOM 11813 C CA . LYS A 1 54 ? 6.655 -15.847 5.474 1.00 0.00 54 LYS A CA 11
ATOM 11814 C C . LYS A 1 54 ? 5.594 -16.869 5.869 1.00 0.00 54 LYS A C 11
ATOM 11815 O O . LYS A 1 54 ? 5.590 -17.996 5.376 1.00 0.00 54 LYS A O 11
ATOM 11834 N N . SER A 1 55 ? 4.694 -16.466 6.761 1.00 0.00 55 SER A N 11
ATOM 11835 C CA . SER A 1 55 ? 3.629 -17.348 7.224 1.00 0.00 55 SER A CA 11
ATOM 11836 C C . SER A 1 55 ? 2.292 -16.615 7.255 1.00 0.00 55 SER A C 11
ATOM 11837 O O . SER A 1 55 ? 2.193 -15.462 6.833 1.00 0.00 55 SER A O 11
ATOM 11845 N N . ASP A 1 56 ? 1.265 -17.291 7.759 1.00 0.00 56 ASP A N 11
ATOM 11846 C CA . ASP A 1 56 ? -0.067 -16.705 7.847 1.00 0.00 56 ASP A CA 11
ATOM 11847 C C . ASP A 1 56 ? -0.286 -16.057 9.210 1.00 0.00 56 ASP A C 11
ATOM 11848 O O . ASP A 1 56 ? 0.513 -16.235 10.130 1.00 0.00 56 ASP A O 11
ATOM 11857 N N . LEU A 1 57 ? -1.373 -15.303 9.334 1.00 0.00 57 LEU A N 11
ATOM 11858 C CA . LEU A 1 57 ? -1.698 -14.627 10.585 1.00 0.00 57 LEU A CA 11
ATOM 11859 C C . LEU A 1 57 ? -3.139 -14.907 10.998 1.00 0.00 57 LEU A C 11
ATOM 11860 O O . LEU A 1 57 ? -3.997 -15.222 10.172 1.00 0.00 57 LEU A O 11
ATOM 11876 N N . PRO A 1 58 ? -3.414 -14.787 12.305 1.00 0.00 58 PRO A N 11
ATOM 11877 C CA . PRO A 1 58 ? -4.752 -15.021 12.857 1.00 0.00 58 PRO A CA 11
ATOM 11878 C C . PRO A 1 58 ? -5.745 -13.937 12.449 1.00 0.00 58 PRO A C 11
ATOM 11879 O O . PRO A 1 58 ? -5.389 -12.988 11.750 1.00 0.00 58 PRO A O 11
ATOM 11890 N N . ALA A 1 59 ? -6.989 -14.084 12.890 1.00 0.00 59 ALA A N 11
ATOM 11891 C CA . ALA A 1 59 ? -8.032 -13.117 12.573 1.00 0.00 59 ALA A CA 11
ATOM 11892 C C . ALA A 1 59 ? -9.287 -13.370 13.402 1.00 0.00 59 ALA A C 11
ATOM 11893 O O . ALA A 1 59 ? -9.519 -14.484 13.870 1.00 0.00 59 ALA A O 11
ATOM 11900 N N . PHE A 1 60 ? -10.092 -12.328 13.580 1.00 0.00 60 PHE A N 11
ATOM 11901 C CA . PHE A 1 60 ? -11.323 -12.437 14.355 1.00 0.00 60 PHE A CA 11
ATOM 11902 C C . PHE A 1 60 ? -12.542 -12.149 13.483 1.00 0.00 60 PHE A C 11
ATOM 11903 O O . PHE A 1 60 ? -13.032 -11.021 13.436 1.00 0.00 60 PHE A O 11
ATOM 11920 N N . SER A 1 61 ? -13.025 -13.177 12.793 1.00 0.00 61 SER A N 11
ATOM 11921 C CA . SER A 1 61 ? -14.183 -13.035 11.919 1.00 0.00 61 SER A CA 11
ATOM 11922 C C . SER A 1 61 ? -14.154 -11.693 11.193 1.00 0.00 61 SER A C 11
ATOM 11923 O O . SER A 1 61 ? -15.183 -11.035 11.040 1.00 0.00 61 SER A O 11
ATOM 11931 N N . ALA A 1 62 ? -12.967 -11.294 10.748 1.00 0.00 62 ALA A N 11
ATOM 11932 C CA . ALA A 1 62 ? -12.803 -10.033 10.036 1.00 0.00 62 ALA A CA 11
ATOM 11933 C C . ALA A 1 62 ? -13.601 -10.027 8.737 1.00 0.00 62 ALA A C 11
ATOM 11934 O O . ALA A 1 62 ? -14.284 -10.999 8.414 1.00 0.00 62 ALA A O 11
ATOM 11941 N N . GLU A 1 63 ? -13.510 -8.927 7.996 1.00 0.00 63 GLU A N 11
ATOM 11942 C CA . GLU A 1 63 ? -14.226 -8.796 6.733 1.00 0.00 63 GLU A CA 11
ATOM 11943 C C . GLU A 1 63 ? -13.520 -9.573 5.625 1.00 0.00 63 GLU A C 11
ATOM 11944 O O . GLU A 1 63 ? -12.670 -9.032 4.917 1.00 0.00 63 GLU A O 11
ATOM 11956 N N . VAL A 1 64 ? -13.878 -10.845 5.481 1.00 0.00 64 VAL A N 11
ATOM 11957 C CA . VAL A 1 64 ? -13.280 -11.697 4.460 1.00 0.00 64 VAL A CA 11
ATOM 11958 C C . VAL A 1 64 ? -14.226 -11.885 3.279 1.00 0.00 64 VAL A C 11
ATOM 11959 O O . VAL A 1 64 ? -15.403 -11.535 3.352 1.00 0.00 64 VAL A O 11
ATOM 11972 N N . GLU A 1 65 ? -13.702 -12.440 2.191 1.00 0.00 65 GLU A N 11
ATOM 11973 C CA . GLU A 1 65 ? -14.500 -12.674 0.993 1.00 0.00 65 GLU A CA 11
ATOM 11974 C C . GLU A 1 65 ? -14.866 -11.356 0.317 1.00 0.00 65 GLU A C 11
ATOM 11975 O O . GLU A 1 65 ? -15.945 -11.221 -0.259 1.00 0.00 65 GLU A O 11
ATOM 11987 N N . GLU A 1 66 ? -13.959 -10.387 0.393 1.00 0.00 66 GLU A N 11
ATOM 11988 C CA . GLU A 1 66 ? -14.187 -9.079 -0.211 1.00 0.00 66 GLU A CA 11
ATOM 11989 C C . GLU A 1 66 ? -14.008 -9.139 -1.725 1.00 0.00 66 GLU A C 11
ATOM 11990 O O . GLU A 1 66 ? -13.591 -10.161 -2.270 1.00 0.00 66 GLU A O 11
ATOM 12002 N N . GLU A 1 67 ? -14.325 -8.037 -2.397 1.00 0.00 67 GLU A N 11
ATOM 12003 C CA . GLU A 1 67 ? -14.200 -7.965 -3.848 1.00 0.00 67 GLU A CA 11
ATOM 12004 C C . GLU A 1 67 ? -13.094 -6.995 -4.251 1.00 0.00 67 GLU A C 11
ATOM 12005 O O . GLU A 1 67 ? -12.389 -7.215 -5.236 1.00 0.00 67 GLU A O 11
ATOM 12017 N N . SER A 1 68 ? -12.949 -5.920 -3.483 1.00 0.00 68 SER A N 11
ATOM 12018 C CA . SER A 1 68 ? -11.932 -4.913 -3.762 1.00 0.00 68 SER A CA 11
ATOM 12019 C C . SER A 1 68 ? -11.804 -4.670 -5.263 1.00 0.00 68 SER A C 11
ATOM 12020 O O . SER A 1 68 ? -10.703 -4.501 -5.784 1.00 0.00 68 SER A O 11
ATOM 12028 N N . GLY A 1 69 ? -12.941 -4.656 -5.952 1.00 0.00 69 GLY A N 11
ATOM 12029 C CA . GLY A 1 69 ? -12.936 -4.434 -7.386 1.00 0.00 69 GLY A CA 11
ATOM 12030 C C . GLY A 1 69 ? -12.018 -3.299 -7.794 1.00 0.00 69 GLY A C 11
ATOM 12031 O O . GLY A 1 69 ? -12.337 -2.122 -7.625 1.00 0.00 69 GLY A O 11
ATOM 12035 N N . PRO A 1 70 ? -10.846 -3.650 -8.345 1.00 0.00 70 PRO A N 11
ATOM 12036 C CA . PRO A 1 70 ? -9.854 -2.667 -8.789 1.00 0.00 70 PRO A CA 11
ATOM 12037 C C . PRO A 1 70 ? -10.313 -1.894 -10.021 1.00 0.00 70 PRO A C 11
ATOM 12038 O O . PRO A 1 70 ? -11.298 -2.260 -10.662 1.00 0.00 70 PRO A O 11
ATOM 12049 N N . SER A 1 71 ? -9.594 -0.825 -10.346 1.00 0.00 71 SER A N 11
ATOM 12050 C CA . SER A 1 71 ? -9.930 0.000 -11.500 1.00 0.00 71 SER A CA 11
ATOM 12051 C C . SER A 1 71 ? -8.668 0.512 -12.188 1.00 0.00 71 SER A C 11
ATOM 12052 O O . SER A 1 71 ? -7.643 0.735 -11.543 1.00 0.00 71 SER A O 11
ATOM 12060 N N . SER A 1 72 ? -8.752 0.697 -13.502 1.00 0.00 72 SER A N 11
ATOM 12061 C CA . SER A 1 72 ? -7.616 1.179 -14.279 1.00 0.00 72 SER A CA 11
ATOM 12062 C C . SER A 1 72 ? -8.067 1.670 -15.651 1.00 0.00 72 SER A C 11
ATOM 12063 O O . SER A 1 72 ? -8.508 0.886 -16.490 1.00 0.00 72 SER A O 11
ATOM 12071 N N . GLY A 1 73 ? -7.952 2.977 -15.872 1.00 0.00 73 GLY A N 11
ATOM 12072 C CA . GLY A 1 73 ? -8.351 3.552 -17.143 1.00 0.00 73 GLY A CA 11
ATOM 12073 C C . GLY A 1 73 ? -7.166 3.991 -17.980 1.00 0.00 73 GLY A C 11
ATOM 12074 O O . GLY A 1 73 ? -6.064 3.487 -17.767 1.00 0.00 73 GLY A O 11
ATOM 12079 N N . GLY A 1 1 ? -28.180 8.932 -46.868 1.00 0.00 1 GLY A N 12
ATOM 12080 C CA . GLY A 1 1 ? -27.195 9.033 -45.808 1.00 0.00 1 GLY A CA 12
ATOM 12081 C C . GLY A 1 1 ? -27.810 9.432 -44.481 1.00 0.00 1 GLY A C 12
ATOM 12082 O O . GLY A 1 1 ? -28.634 10.345 -44.421 1.00 0.00 1 GLY A O 12
ATOM 12086 N N . SER A 1 2 ? -27.411 8.746 -43.415 1.00 0.00 2 SER A N 12
ATOM 12087 C CA . SER A 1 2 ? -27.933 9.030 -42.083 1.00 0.00 2 SER A CA 12
ATOM 12088 C C . SER A 1 2 ? -26.862 9.670 -41.205 1.00 0.00 2 SER A C 12
ATOM 12089 O O . SER A 1 2 ? -25.704 9.790 -41.607 1.00 0.00 2 SER A O 12
ATOM 12097 N N . SER A 1 3 ? -27.257 10.078 -40.003 1.00 0.00 3 SER A N 12
ATOM 12098 C CA . SER A 1 3 ? -26.332 10.708 -39.068 1.00 0.00 3 SER A CA 12
ATOM 12099 C C . SER A 1 3 ? -26.655 10.307 -37.632 1.00 0.00 3 SER A C 12
ATOM 12100 O O . SER A 1 3 ? -27.605 9.568 -37.380 1.00 0.00 3 SER A O 12
ATOM 12108 N N . GLY A 1 4 ? -25.855 10.802 -36.692 1.00 0.00 4 GLY A N 12
ATOM 12109 C CA . GLY A 1 4 ? -26.070 10.485 -35.292 1.00 0.00 4 GLY A CA 12
ATOM 12110 C C . GLY A 1 4 ? -25.716 11.638 -34.375 1.00 0.00 4 GLY A C 12
ATOM 12111 O O . GLY A 1 4 ? -25.540 12.769 -34.829 1.00 0.00 4 GLY A O 12
ATOM 12115 N N . SER A 1 5 ? -25.612 11.354 -33.081 1.00 0.00 5 SER A N 12
ATOM 12116 C CA . SER A 1 5 ? -25.282 12.378 -32.097 1.00 0.00 5 SER A CA 12
ATOM 12117 C C . SER A 1 5 ? -24.704 11.750 -30.832 1.00 0.00 5 SER A C 12
ATOM 12118 O O . SER A 1 5 ? -25.159 10.697 -30.386 1.00 0.00 5 SER A O 12
ATOM 12126 N N . SER A 1 6 ? -23.699 12.405 -30.260 1.00 0.00 6 SER A N 12
ATOM 12127 C CA . SER A 1 6 ? -23.055 11.910 -29.049 1.00 0.00 6 SER A CA 12
ATOM 12128 C C . SER A 1 6 ? -22.842 13.040 -28.047 1.00 0.00 6 SER A C 12
ATOM 12129 O O . SER A 1 6 ? -23.008 14.214 -28.373 1.00 0.00 6 SER A O 12
ATOM 12137 N N . GLY A 1 7 ? -22.471 12.675 -26.823 1.00 0.00 7 GLY A N 12
ATOM 12138 C CA . GLY A 1 7 ? -22.241 13.668 -25.791 1.00 0.00 7 GLY A CA 12
ATOM 12139 C C . GLY A 1 7 ? -21.315 13.168 -24.700 1.00 0.00 7 GLY A C 12
ATOM 12140 O O . GLY A 1 7 ? -21.153 11.960 -24.520 1.00 0.00 7 GLY A O 12
ATOM 12144 N N . ARG A 1 8 ? -20.704 14.096 -23.972 1.00 0.00 8 ARG A N 12
ATOM 12145 C CA . ARG A 1 8 ? -19.787 13.742 -22.895 1.00 0.00 8 ARG A CA 12
ATOM 12146 C C . ARG A 1 8 ? -20.099 14.538 -21.631 1.00 0.00 8 ARG A C 12
ATOM 12147 O O . ARG A 1 8 ? -20.962 15.416 -21.634 1.00 0.00 8 ARG A O 12
ATOM 12168 N N . LYS A 1 9 ? -19.392 14.223 -20.551 1.00 0.00 9 LYS A N 12
ATOM 12169 C CA . LYS A 1 9 ? -19.592 14.908 -19.279 1.00 0.00 9 LYS A CA 12
ATOM 12170 C C . LYS A 1 9 ? -18.255 15.255 -18.632 1.00 0.00 9 LYS A C 12
ATOM 12171 O O . LYS A 1 9 ? -17.207 14.758 -19.043 1.00 0.00 9 LYS A O 12
ATOM 12190 N N . LYS A 1 10 ? -18.299 16.110 -17.616 1.00 0.00 10 LYS A N 12
ATOM 12191 C CA . LYS A 1 10 ? -17.092 16.521 -16.909 1.00 0.00 10 LYS A CA 12
ATOM 12192 C C . LYS A 1 10 ? -16.805 15.591 -15.735 1.00 0.00 10 LYS A C 12
ATOM 12193 O O . LYS A 1 10 ? -17.710 15.002 -15.143 1.00 0.00 10 LYS A O 12
ATOM 12212 N N . PRO A 1 11 ? -15.517 15.455 -15.387 1.00 0.00 11 PRO A N 12
ATOM 12213 C CA . PRO A 1 11 ? -15.081 14.599 -14.280 1.00 0.00 11 PRO A CA 12
ATOM 12214 C C . PRO A 1 11 ? -15.490 15.156 -12.921 1.00 0.00 11 PRO A C 12
ATOM 12215 O O . PRO A 1 11 ? -16.225 16.141 -12.838 1.00 0.00 11 PRO A O 12
ATOM 12226 N N . VAL A 1 12 ? -15.010 14.521 -11.857 1.00 0.00 12 VAL A N 12
ATOM 12227 C CA . VAL A 1 12 ? -15.325 14.955 -10.501 1.00 0.00 12 VAL A CA 12
ATOM 12228 C C . VAL A 1 12 ? -14.529 14.160 -9.471 1.00 0.00 12 VAL A C 12
ATOM 12229 O O . VAL A 1 12 ? -14.477 12.931 -9.526 1.00 0.00 12 VAL A O 12
ATOM 12242 N N . SER A 1 13 ? -13.912 14.870 -8.532 1.00 0.00 13 SER A N 12
ATOM 12243 C CA . SER A 1 13 ? -13.116 14.231 -7.491 1.00 0.00 13 SER A CA 12
ATOM 12244 C C . SER A 1 13 ? -13.818 14.319 -6.139 1.00 0.00 13 SER A C 12
ATOM 12245 O O . SER A 1 13 ? -14.895 14.903 -6.025 1.00 0.00 13 SER A O 12
ATOM 12253 N N . GLN A 1 14 ? -13.199 13.734 -5.119 1.00 0.00 14 GLN A N 12
ATOM 12254 C CA . GLN A 1 14 ? -13.765 13.745 -3.775 1.00 0.00 14 GLN A CA 12
ATOM 12255 C C . GLN A 1 14 ? -12.673 13.579 -2.723 1.00 0.00 14 GLN A C 12
ATOM 12256 O O . GLN A 1 14 ? -11.532 13.246 -3.046 1.00 0.00 14 GLN A O 12
ATOM 12270 N N . SER A 1 15 ? -13.030 13.814 -1.465 1.00 0.00 15 SER A N 12
ATOM 12271 C CA . SER A 1 15 ? -12.079 13.695 -0.366 1.00 0.00 15 SER A CA 12
ATOM 12272 C C . SER A 1 15 ? -12.713 12.985 0.827 1.00 0.00 15 SER A C 12
ATOM 12273 O O . SER A 1 15 ? -13.927 13.048 1.028 1.00 0.00 15 SER A O 12
ATOM 12281 N N . LEU A 1 16 ? -11.884 12.310 1.615 1.00 0.00 16 LEU A N 12
ATOM 12282 C CA . LEU A 1 16 ? -12.362 11.588 2.789 1.00 0.00 16 LEU A CA 12
ATOM 12283 C C . LEU A 1 16 ? -12.815 12.556 3.877 1.00 0.00 16 LEU A C 12
ATOM 12284 O O . LEU A 1 16 ? -12.073 13.457 4.267 1.00 0.00 16 LEU A O 12
ATOM 12300 N N . GLU A 1 17 ? -14.037 12.362 4.364 1.00 0.00 17 GLU A N 12
ATOM 12301 C CA . GLU A 1 17 ? -14.587 13.217 5.408 1.00 0.00 17 GLU A CA 12
ATOM 12302 C C . GLU A 1 17 ? -13.522 13.565 6.444 1.00 0.00 17 GLU A C 12
ATOM 12303 O O . GLU A 1 17 ? -13.544 14.644 7.036 1.00 0.00 17 GLU A O 12
ATOM 12315 N N . PHE A 1 18 ? -12.590 12.642 6.659 1.00 0.00 18 PHE A N 12
ATOM 12316 C CA . PHE A 1 18 ? -11.517 12.849 7.624 1.00 0.00 18 PHE A CA 12
ATOM 12317 C C . PHE A 1 18 ? -10.667 14.057 7.242 1.00 0.00 18 PHE A C 12
ATOM 12318 O O . PHE A 1 18 ? -10.333 14.269 6.077 1.00 0.00 18 PHE A O 12
ATOM 12335 N N . PRO A 1 19 ? -10.309 14.870 8.248 1.00 0.00 19 PRO A N 12
ATOM 12336 C CA . PRO A 1 19 ? -9.494 16.071 8.043 1.00 0.00 19 PRO A CA 12
ATOM 12337 C C . PRO A 1 19 ? -8.054 15.737 7.670 1.00 0.00 19 PRO A C 12
ATOM 12338 O O . PRO A 1 19 ? -7.219 16.629 7.512 1.00 0.00 19 PRO A O 12
ATOM 12349 N N . THR A 1 20 ? -7.768 14.447 7.528 1.00 0.00 20 THR A N 12
ATOM 12350 C CA . THR A 1 20 ? -6.428 13.995 7.174 1.00 0.00 20 THR A CA 12
ATOM 12351 C C . THR A 1 20 ? -6.478 12.905 6.110 1.00 0.00 20 THR A C 12
ATOM 12352 O O . THR A 1 20 ? -7.358 12.043 6.132 1.00 0.00 20 THR A O 12
ATOM 12363 N N . ARG A 1 21 ? -5.530 12.948 5.180 1.00 0.00 21 ARG A N 12
ATOM 12364 C CA . ARG A 1 21 ? -5.467 11.963 4.107 1.00 0.00 21 ARG A CA 12
ATOM 12365 C C . ARG A 1 21 ? -4.945 10.626 4.626 1.00 0.00 21 ARG A C 12
ATOM 12366 O O . ARG A 1 21 ? -5.127 9.588 3.989 1.00 0.00 21 ARG A O 12
ATOM 12387 N N . TYR A 1 22 ? -4.296 10.660 5.784 1.00 0.00 22 TYR A N 12
ATOM 12388 C CA . TYR A 1 22 ? -3.745 9.452 6.386 1.00 0.00 22 TYR A CA 12
ATOM 12389 C C . TYR A 1 22 ? -4.074 9.387 7.875 1.00 0.00 22 TYR A C 12
ATOM 12390 O O . TYR A 1 22 ? -4.355 10.406 8.505 1.00 0.00 22 TYR A O 12
ATOM 12408 N N . SER A 1 23 ? -4.036 8.180 8.430 1.00 0.00 23 SER A N 12
ATOM 12409 C CA . SER A 1 23 ? -4.333 7.979 9.844 1.00 0.00 23 SER A CA 12
ATOM 12410 C C . SER A 1 23 ? -3.052 7.765 10.643 1.00 0.00 23 SER A C 12
ATOM 12411 O O . SER A 1 23 ? -2.333 6.782 10.461 1.00 0.00 23 SER A O 12
ATOM 12419 N N . PRO A 1 24 ? -2.757 8.707 11.551 1.00 0.00 24 PRO A N 12
ATOM 12420 C CA . PRO A 1 24 ? -1.562 8.645 12.398 1.00 0.00 24 PRO A CA 12
ATOM 12421 C C . PRO A 1 24 ? -1.645 7.532 13.436 1.00 0.00 24 PRO A C 12
ATOM 12422 O O . PRO A 1 24 ? -0.736 7.358 14.248 1.00 0.00 24 PRO A O 12
ATOM 12433 N N . TYR A 1 25 ? -2.739 6.779 13.404 1.00 0.00 25 TYR A N 12
ATOM 12434 C CA . TYR A 1 25 ? -2.941 5.683 14.344 1.00 0.00 25 TYR A CA 12
ATOM 12435 C C . TYR A 1 25 ? -2.738 4.335 13.660 1.00 0.00 25 TYR A C 12
ATOM 12436 O O . TYR A 1 25 ? -2.876 4.216 12.443 1.00 0.00 25 TYR A O 12
ATOM 12454 N N . ARG A 1 26 ? -2.409 3.320 14.453 1.00 0.00 26 ARG A N 12
ATOM 12455 C CA . ARG A 1 26 ? -2.187 1.979 13.926 1.00 0.00 26 ARG A CA 12
ATOM 12456 C C . ARG A 1 26 ? -3.055 0.957 14.654 1.00 0.00 26 ARG A C 12
ATOM 12457 O O . ARG A 1 26 ? -2.648 0.356 15.648 1.00 0.00 26 ARG A O 12
ATOM 12478 N N . PRO A 1 27 ? -4.281 0.756 14.149 1.00 0.00 27 PRO A N 12
ATOM 12479 C CA . PRO A 1 27 ? -5.233 -0.193 14.736 1.00 0.00 27 PRO A CA 12
ATOM 12480 C C . PRO A 1 27 ? -4.805 -1.643 14.535 1.00 0.00 27 PRO A C 12
ATOM 12481 O O . PRO A 1 27 ? -5.432 -2.564 15.058 1.00 0.00 27 PRO A O 12
ATOM 12492 N N . TYR A 1 28 ? -3.734 -1.838 13.774 1.00 0.00 28 TYR A N 12
ATOM 12493 C CA . TYR A 1 28 ? -3.223 -3.176 13.502 1.00 0.00 28 TYR A CA 12
ATOM 12494 C C . TYR A 1 28 ? -1.807 -3.340 14.046 1.00 0.00 28 TYR A C 12
ATOM 12495 O O . TYR A 1 28 ? -0.890 -2.621 13.648 1.00 0.00 28 TYR A O 12
ATOM 12513 N N . ARG A 1 29 ? -1.637 -4.292 14.958 1.00 0.00 29 ARG A N 12
ATOM 12514 C CA . ARG A 1 29 ? -0.334 -4.551 15.557 1.00 0.00 29 ARG A CA 12
ATOM 12515 C C . ARG A 1 29 ? -0.028 -6.046 15.569 1.00 0.00 29 ARG A C 12
ATOM 12516 O O . ARG A 1 29 ? -0.866 -6.859 15.962 1.00 0.00 29 ARG A O 12
ATOM 12537 N N . CYS A 1 30 ? 1.176 -6.402 15.136 1.00 0.00 30 CYS A N 12
ATOM 12538 C CA . CYS A 1 30 ? 1.593 -7.799 15.095 1.00 0.00 30 CYS A CA 12
ATOM 12539 C C . CYS A 1 30 ? 1.388 -8.467 16.451 1.00 0.00 30 CYS A C 12
ATOM 12540 O O . CYS A 1 30 ? 1.453 -7.815 17.493 1.00 0.00 30 CYS A O 12
ATOM 12547 N N . VAL A 1 31 ? 1.142 -9.773 16.430 1.00 0.00 31 VAL A N 12
ATOM 12548 C CA . VAL A 1 31 ? 0.930 -10.531 17.657 1.00 0.00 31 VAL A CA 12
ATOM 12549 C C . VAL A 1 31 ? 2.215 -11.213 18.111 1.00 0.00 31 VAL A C 12
ATOM 12550 O O . VAL A 1 31 ? 2.484 -11.322 19.308 1.00 0.00 31 VAL A O 12
ATOM 12563 N N . HIS A 1 32 ? 3.008 -11.671 17.148 1.00 0.00 32 HIS A N 12
ATOM 12564 C CA . HIS A 1 32 ? 4.268 -12.343 17.448 1.00 0.00 32 HIS A CA 12
ATOM 12565 C C . HIS A 1 32 ? 4.994 -11.646 18.595 1.00 0.00 32 HIS A C 12
ATOM 12566 O O . HIS A 1 32 ? 5.374 -10.481 18.483 1.00 0.00 32 HIS A O 12
ATOM 12580 N N . GLN A 1 33 ? 5.183 -12.368 19.695 1.00 0.00 33 GLN A N 12
ATOM 12581 C CA . GLN A 1 33 ? 5.863 -11.817 20.861 1.00 0.00 33 GLN A CA 12
ATOM 12582 C C . GLN A 1 33 ? 7.146 -11.098 20.455 1.00 0.00 33 GLN A C 12
ATOM 12583 O O . GLN A 1 33 ? 7.373 -9.951 20.836 1.00 0.00 33 GLN A O 12
ATOM 12597 N N . GLY A 1 34 ? 7.982 -11.782 19.680 1.00 0.00 34 GLY A N 12
ATOM 12598 C CA . GLY A 1 34 ? 9.231 -11.193 19.235 1.00 0.00 34 GLY A CA 12
ATOM 12599 C C . GLY A 1 34 ? 9.077 -10.410 17.947 1.00 0.00 34 GLY A C 12
ATOM 12600 O O . GLY A 1 34 ? 9.762 -10.682 16.960 1.00 0.00 34 GLY A O 12
ATOM 12604 N N . CYS A 1 35 ? 8.174 -9.435 17.953 1.00 0.00 35 CYS A N 12
ATOM 12605 C CA . CYS A 1 35 ? 7.929 -8.611 16.776 1.00 0.00 35 CYS A CA 12
ATOM 12606 C C . CYS A 1 35 ? 7.162 -7.345 17.148 1.00 0.00 35 CYS A C 12
ATOM 12607 O O . CYS A 1 35 ? 6.051 -7.411 17.674 1.00 0.00 35 CYS A O 12
ATOM 12614 N N . PHE A 1 36 ? 7.763 -6.193 16.871 1.00 0.00 36 PHE A N 12
ATOM 12615 C CA . PHE A 1 36 ? 7.138 -4.911 17.176 1.00 0.00 36 PHE A CA 12
ATOM 12616 C C . PHE A 1 36 ? 6.823 -4.141 15.897 1.00 0.00 36 PHE A C 12
ATOM 12617 O O . PHE A 1 36 ? 7.520 -3.191 15.545 1.00 0.00 36 PHE A O 12
ATOM 12634 N N . ALA A 1 37 ? 5.767 -4.559 15.207 1.00 0.00 37 ALA A N 12
ATOM 12635 C CA . ALA A 1 37 ? 5.358 -3.909 13.968 1.00 0.00 37 ALA A CA 12
ATOM 12636 C C . ALA A 1 37 ? 3.891 -3.495 14.024 1.00 0.00 37 ALA A C 12
ATOM 12637 O O . ALA A 1 37 ? 3.131 -3.981 14.860 1.00 0.00 37 ALA A O 12
ATOM 12644 N N . ALA A 1 38 ? 3.502 -2.593 13.129 1.00 0.00 38 ALA A N 12
ATOM 12645 C CA . ALA A 1 38 ? 2.126 -2.114 13.076 1.00 0.00 38 ALA A CA 12
ATOM 12646 C C . ALA A 1 38 ? 1.851 -1.375 11.771 1.00 0.00 38 ALA A C 12
ATOM 12647 O O . ALA A 1 38 ? 2.670 -0.577 11.314 1.00 0.00 38 ALA A O 12
ATOM 12654 N N . PHE A 1 39 ? 0.695 -1.646 11.175 1.00 0.00 39 PHE A N 12
ATOM 12655 C CA . PHE A 1 39 ? 0.314 -1.008 9.920 1.00 0.00 39 PHE A CA 12
ATOM 12656 C C . PHE A 1 39 ? -1.063 -0.359 10.037 1.00 0.00 39 PHE A C 12
ATOM 12657 O O . PHE A 1 39 ? -1.753 -0.514 11.045 1.00 0.00 39 PHE A O 12
ATOM 12674 N N . THR A 1 40 ? -1.456 0.371 8.997 1.00 0.00 40 THR A N 12
ATOM 12675 C CA . THR A 1 40 ? -2.748 1.045 8.982 1.00 0.00 40 THR A CA 12
ATOM 12676 C C . THR A 1 40 ? -3.796 0.210 8.255 1.00 0.00 40 THR A C 12
ATOM 12677 O O . THR A 1 40 ? -4.895 -0.005 8.765 1.00 0.00 40 THR A O 12
ATOM 12688 N N . ILE A 1 41 ? -3.448 -0.258 7.061 1.00 0.00 41 ILE A N 12
ATOM 12689 C CA . ILE A 1 41 ? -4.358 -1.071 6.264 1.00 0.00 41 ILE A CA 12
ATOM 12690 C C . ILE A 1 41 ? -4.233 -2.548 6.623 1.00 0.00 41 ILE A C 12
ATOM 12691 O O . ILE A 1 41 ? -3.129 -3.060 6.806 1.00 0.00 41 ILE A O 12
ATOM 12707 N N . GLN A 1 42 ? -5.372 -3.227 6.718 1.00 0.00 42 GLN A N 12
ATOM 12708 C CA . GLN A 1 42 ? -5.389 -4.646 7.053 1.00 0.00 42 GLN A CA 12
ATOM 12709 C C . GLN A 1 42 ? -4.625 -5.460 6.014 1.00 0.00 42 GLN A C 12
ATOM 12710 O O . GLN A 1 42 ? -3.966 -6.444 6.345 1.00 0.00 42 GLN A O 12
ATOM 12724 N N . GLN A 1 43 ? -4.721 -5.042 4.755 1.00 0.00 43 GLN A N 12
ATOM 12725 C CA . GLN A 1 43 ? -4.040 -5.734 3.667 1.00 0.00 43 GLN A CA 12
ATOM 12726 C C . GLN A 1 43 ? -2.526 -5.615 3.810 1.00 0.00 43 GLN A C 12
ATOM 12727 O O . GLN A 1 43 ? -1.820 -6.618 3.893 1.00 0.00 43 GLN A O 12
ATOM 12741 N N . ASN A 1 44 ? -2.035 -4.380 3.836 1.00 0.00 44 ASN A N 12
ATOM 12742 C CA . ASN A 1 44 ? -0.604 -4.130 3.967 1.00 0.00 44 ASN A CA 12
ATOM 12743 C C . ASN A 1 44 ? -0.026 -4.889 5.158 1.00 0.00 44 ASN A C 12
ATOM 12744 O O . ASN A 1 44 ? 1.189 -5.056 5.271 1.00 0.00 44 ASN A O 12
ATOM 12755 N N . LEU A 1 45 ? -0.904 -5.346 6.044 1.00 0.00 45 LEU A N 12
ATOM 12756 C CA . LEU A 1 45 ? -0.482 -6.089 7.226 1.00 0.00 45 LEU A CA 12
ATOM 12757 C C . LEU A 1 45 ? -0.390 -7.582 6.928 1.00 0.00 45 LEU A C 12
ATOM 12758 O O . LEU A 1 45 ? 0.383 -8.304 7.557 1.00 0.00 45 LEU A O 12
ATOM 12774 N N . ILE A 1 46 ? -1.182 -8.037 5.963 1.00 0.00 46 ILE A N 12
ATOM 12775 C CA . ILE A 1 46 ? -1.188 -9.443 5.579 1.00 0.00 46 ILE A CA 12
ATOM 12776 C C . ILE A 1 46 ? 0.184 -9.881 5.076 1.00 0.00 46 ILE A C 12
ATOM 12777 O O . ILE A 1 46 ? 0.667 -10.961 5.419 1.00 0.00 46 ILE A O 12
ATOM 12793 N N . LEU A 1 47 ? 0.807 -9.036 4.263 1.00 0.00 47 LEU A N 12
ATOM 12794 C CA . LEU A 1 47 ? 2.125 -9.334 3.714 1.00 0.00 47 LEU A CA 12
ATOM 12795 C C . LEU A 1 47 ? 3.195 -9.271 4.800 1.00 0.00 47 LEU A C 12
ATOM 12796 O O . LEU A 1 47 ? 4.092 -10.112 4.852 1.00 0.00 47 LEU A O 12
ATOM 12812 N N . HIS A 1 48 ? 3.092 -8.268 5.666 1.00 0.00 48 HIS A N 12
ATOM 12813 C CA . HIS A 1 48 ? 4.049 -8.097 6.754 1.00 0.00 48 HIS A CA 12
ATOM 12814 C C . HIS A 1 48 ? 4.504 -9.448 7.295 1.00 0.00 48 HIS A C 12
ATOM 12815 O O . HIS A 1 48 ? 5.682 -9.643 7.596 1.00 0.00 48 HIS A O 12
ATOM 12829 N N . TYR A 1 49 ? 3.563 -10.378 7.417 1.00 0.00 49 TYR A N 12
ATOM 12830 C CA . TYR A 1 49 ? 3.867 -11.711 7.926 1.00 0.00 49 TYR A CA 12
ATOM 12831 C C . TYR A 1 49 ? 4.537 -12.563 6.853 1.00 0.00 49 TYR A C 12
ATOM 12832 O O . TYR A 1 49 ? 5.459 -13.327 7.138 1.00 0.00 49 TYR A O 12
ATOM 12850 N N . GLN A 1 50 ? 4.066 -12.426 5.618 1.00 0.00 50 GLN A N 12
ATOM 12851 C CA . GLN A 1 50 ? 4.619 -13.184 4.501 1.00 0.00 50 GLN A CA 12
ATOM 12852 C C . GLN A 1 50 ? 5.992 -12.649 4.107 1.00 0.00 50 GLN A C 12
ATOM 12853 O O . GLN A 1 50 ? 6.757 -13.323 3.418 1.00 0.00 50 GLN A O 12
ATOM 12867 N N . ALA A 1 51 ? 6.297 -11.434 4.550 1.00 0.00 51 ALA A N 12
ATOM 12868 C CA . ALA A 1 51 ? 7.579 -10.809 4.245 1.00 0.00 51 ALA A CA 12
ATOM 12869 C C . ALA A 1 51 ? 8.547 -10.943 5.415 1.00 0.00 51 ALA A C 12
ATOM 12870 O O . ALA A 1 51 ? 9.764 -10.934 5.231 1.00 0.00 51 ALA A O 12
ATOM 12877 N N . VAL A 1 52 ? 7.999 -11.068 6.620 1.00 0.00 52 VAL A N 12
ATOM 12878 C CA . VAL A 1 52 ? 8.815 -11.204 7.820 1.00 0.00 52 VAL A CA 12
ATOM 12879 C C . VAL A 1 52 ? 8.856 -12.652 8.295 1.00 0.00 52 VAL A C 12
ATOM 12880 O O . VAL A 1 52 ? 9.929 -13.229 8.471 1.00 0.00 52 VAL A O 12
ATOM 12893 N N . HIS A 1 53 ? 7.679 -13.235 8.501 1.00 0.00 53 HIS A N 12
ATOM 12894 C CA . HIS A 1 53 ? 7.580 -14.618 8.955 1.00 0.00 53 HIS A CA 12
ATOM 12895 C C . HIS A 1 53 ? 7.199 -15.542 7.802 1.00 0.00 53 HIS A C 12
ATOM 12896 O O . HIS A 1 53 ? 6.687 -16.641 8.017 1.00 0.00 53 HIS A O 12
ATOM 12910 N N . LYS A 1 54 ? 7.453 -15.089 6.579 1.00 0.00 54 LYS A N 12
ATOM 12911 C CA . LYS A 1 54 ? 7.138 -15.875 5.392 1.00 0.00 54 LYS A CA 12
ATOM 12912 C C . LYS A 1 54 ? 5.883 -16.714 5.612 1.00 0.00 54 LYS A C 12
ATOM 12913 O O . LYS A 1 54 ? 5.837 -17.888 5.242 1.00 0.00 54 LYS A O 12
ATOM 12932 N N . SER A 1 55 ? 4.867 -16.106 6.215 1.00 0.00 55 SER A N 12
ATOM 12933 C CA . SER A 1 55 ? 3.613 -16.798 6.486 1.00 0.00 55 SER A CA 12
ATOM 12934 C C . SER A 1 55 ? 2.434 -15.832 6.423 1.00 0.00 55 SER A C 12
ATOM 12935 O O . SER A 1 55 ? 2.597 -14.657 6.092 1.00 0.00 55 SER A O 12
ATOM 12943 N N . ASP A 1 56 ? 1.247 -16.336 6.742 1.00 0.00 56 ASP A N 12
ATOM 12944 C CA . ASP A 1 56 ? 0.039 -15.518 6.722 1.00 0.00 56 ASP A CA 12
ATOM 12945 C C . ASP A 1 56 ? -0.495 -15.306 8.135 1.00 0.00 56 ASP A C 12
ATOM 12946 O O . ASP A 1 56 ? 0.043 -15.846 9.102 1.00 0.00 56 ASP A O 12
ATOM 12955 N N . LEU A 1 57 ? -1.557 -14.515 8.247 1.00 0.00 57 LEU A N 12
ATOM 12956 C CA . LEU A 1 57 ? -2.164 -14.229 9.543 1.00 0.00 57 LEU A CA 12
ATOM 12957 C C . LEU A 1 57 ? -2.924 -15.444 10.067 1.00 0.00 57 LEU A C 12
ATOM 12958 O O . LEU A 1 57 ? -3.344 -16.319 9.310 1.00 0.00 57 LEU A O 12
ATOM 12974 N N . PRO A 1 58 ? -3.106 -15.500 11.395 1.00 0.00 58 PRO A N 12
ATOM 12975 C CA . PRO A 1 58 ? -3.819 -16.600 12.051 1.00 0.00 58 PRO A CA 12
ATOM 12976 C C . PRO A 1 58 ? -5.313 -16.587 11.747 1.00 0.00 58 PRO A C 12
ATOM 12977 O O . PRO A 1 58 ? -5.793 -15.750 10.983 1.00 0.00 58 PRO A O 12
ATOM 12988 N N . ALA A 1 59 ? -6.043 -17.519 12.350 1.00 0.00 59 ALA A N 12
ATOM 12989 C CA . ALA A 1 59 ? -7.483 -17.611 12.146 1.00 0.00 59 ALA A CA 12
ATOM 12990 C C . ALA A 1 59 ? -8.218 -16.516 12.911 1.00 0.00 59 ALA A C 12
ATOM 12991 O O . ALA A 1 59 ? -8.855 -16.777 13.931 1.00 0.00 59 ALA A O 12
ATOM 12998 N N . PHE A 1 60 ? -8.125 -15.288 12.411 1.00 0.00 60 PHE A N 12
ATOM 12999 C CA . PHE A 1 60 ? -8.779 -14.151 13.049 1.00 0.00 60 PHE A CA 12
ATOM 13000 C C . PHE A 1 60 ? -10.035 -13.746 12.282 1.00 0.00 60 PHE A C 12
ATOM 13001 O O . PHE A 1 60 ? -11.105 -13.578 12.866 1.00 0.00 60 PHE A O 12
ATOM 13018 N N . SER A 1 61 ? -9.894 -13.590 10.969 1.00 0.00 61 SER A N 12
ATOM 13019 C CA . SER A 1 61 ? -11.015 -13.200 10.122 1.00 0.00 61 SER A CA 12
ATOM 13020 C C . SER A 1 61 ? -11.063 -14.054 8.858 1.00 0.00 61 SER A C 12
ATOM 13021 O O . SER A 1 61 ? -10.330 -13.807 7.901 1.00 0.00 61 SER A O 12
ATOM 13029 N N . ALA A 1 62 ? -11.932 -15.060 8.864 1.00 0.00 62 ALA A N 12
ATOM 13030 C CA . ALA A 1 62 ? -12.078 -15.950 7.719 1.00 0.00 62 ALA A CA 12
ATOM 13031 C C . ALA A 1 62 ? -13.515 -15.958 7.210 1.00 0.00 62 ALA A C 12
ATOM 13032 O O . ALA A 1 62 ? -13.823 -15.351 6.185 1.00 0.00 62 ALA A O 12
ATOM 13039 N N . GLU A 1 63 ? -14.391 -16.649 7.933 1.00 0.00 63 GLU A N 12
ATOM 13040 C CA . GLU A 1 63 ? -15.795 -16.737 7.553 1.00 0.00 63 GLU A CA 12
ATOM 13041 C C . GLU A 1 63 ? -16.655 -15.837 8.436 1.00 0.00 63 GLU A C 12
ATOM 13042 O O . GLU A 1 63 ? -17.413 -16.317 9.279 1.00 0.00 63 GLU A O 12
ATOM 13054 N N . VAL A 1 64 ? -16.532 -14.529 8.236 1.00 0.00 64 VAL A N 12
ATOM 13055 C CA . VAL A 1 64 ? -17.297 -13.561 9.013 1.00 0.00 64 VAL A CA 12
ATOM 13056 C C . VAL A 1 64 ? -17.865 -12.465 8.119 1.00 0.00 64 VAL A C 12
ATOM 13057 O O . VAL A 1 64 ? -17.292 -12.139 7.080 1.00 0.00 64 VAL A O 12
ATOM 13070 N N . GLU A 1 65 ? -18.995 -11.899 8.531 1.00 0.00 65 GLU A N 12
ATOM 13071 C CA . GLU A 1 65 ? -19.641 -10.839 7.766 1.00 0.00 65 GLU A CA 12
ATOM 13072 C C . GLU A 1 65 ? -20.083 -9.700 8.680 1.00 0.00 65 GLU A C 12
ATOM 13073 O O . GLU A 1 65 ? -21.216 -9.680 9.160 1.00 0.00 65 GLU A O 12
ATOM 13085 N N . GLU A 1 66 ? -19.179 -8.754 8.917 1.00 0.00 66 GLU A N 12
ATOM 13086 C CA . GLU A 1 66 ? -19.475 -7.613 9.776 1.00 0.00 66 GLU A CA 12
ATOM 13087 C C . GLU A 1 66 ? -20.329 -6.585 9.038 1.00 0.00 66 GLU A C 12
ATOM 13088 O O . GLU A 1 66 ? -19.819 -5.792 8.249 1.00 0.00 66 GLU A O 12
ATOM 13100 N N . GLU A 1 67 ? -21.632 -6.607 9.303 1.00 0.00 67 GLU A N 12
ATOM 13101 C CA . GLU A 1 67 ? -22.556 -5.679 8.664 1.00 0.00 67 GLU A CA 12
ATOM 13102 C C . GLU A 1 67 ? -22.419 -4.279 9.257 1.00 0.00 67 GLU A C 12
ATOM 13103 O O . GLU A 1 67 ? -22.346 -3.289 8.529 1.00 0.00 67 GLU A O 12
ATOM 13115 N N . SER A 1 68 ? -22.385 -4.206 10.584 1.00 0.00 68 SER A N 12
ATOM 13116 C CA . SER A 1 68 ? -22.261 -2.929 11.276 1.00 0.00 68 SER A CA 12
ATOM 13117 C C . SER A 1 68 ? -22.102 -3.138 12.779 1.00 0.00 68 SER A C 12
ATOM 13118 O O . SER A 1 68 ? -22.465 -4.186 13.313 1.00 0.00 68 SER A O 12
ATOM 13126 N N . GLY A 1 69 ? -21.558 -2.132 13.456 1.00 0.00 69 GLY A N 12
ATOM 13127 C CA . GLY A 1 69 ? -21.360 -2.225 14.891 1.00 0.00 69 GLY A CA 12
ATOM 13128 C C . GLY A 1 69 ? -21.543 -0.892 15.589 1.00 0.00 69 GLY A C 12
ATOM 13129 O O . GLY A 1 69 ? -20.858 0.087 15.292 1.00 0.00 69 GLY A O 12
ATOM 13133 N N . PRO A 1 70 ? -22.488 -0.842 16.540 1.00 0.00 70 PRO A N 12
ATOM 13134 C CA . PRO A 1 70 ? -22.781 0.376 17.301 1.00 0.00 70 PRO A CA 12
ATOM 13135 C C . PRO A 1 70 ? -21.656 0.745 18.261 1.00 0.00 70 PRO A C 12
ATOM 13136 O O . PRO A 1 70 ? -21.405 0.040 19.239 1.00 0.00 70 PRO A O 12
ATOM 13147 N N . SER A 1 71 ? -20.982 1.855 17.978 1.00 0.00 71 SER A N 12
ATOM 13148 C CA . SER A 1 71 ? -19.881 2.315 18.815 1.00 0.00 71 SER A CA 12
ATOM 13149 C C . SER A 1 71 ? -19.784 3.838 18.797 1.00 0.00 71 SER A C 12
ATOM 13150 O O . SER A 1 71 ? -19.737 4.455 17.733 1.00 0.00 71 SER A O 12
ATOM 13158 N N . SER A 1 72 ? -19.757 4.437 19.983 1.00 0.00 72 SER A N 12
ATOM 13159 C CA . SER A 1 72 ? -19.670 5.888 20.105 1.00 0.00 72 SER A CA 12
ATOM 13160 C C . SER A 1 72 ? -19.514 6.302 21.566 1.00 0.00 72 SER A C 12
ATOM 13161 O O . SER A 1 72 ? -19.748 5.508 22.476 1.00 0.00 72 SER A O 12
ATOM 13169 N N . GLY A 1 73 ? -19.117 7.552 21.780 1.00 0.00 73 GLY A N 12
ATOM 13170 C CA . GLY A 1 73 ? -18.936 8.051 23.131 1.00 0.00 73 GLY A CA 12
ATOM 13171 C C . GLY A 1 73 ? -17.494 7.972 23.590 1.00 0.00 73 GLY A C 12
ATOM 13172 O O . GLY A 1 73 ? -16.641 7.546 22.814 1.00 0.00 73 GLY A O 12
ATOM 13177 N N . GLY A 1 1 ? -18.826 -46.220 2.697 1.00 0.00 1 GLY A N 13
ATOM 13178 C CA . GLY A 1 1 ? -17.677 -46.840 2.063 1.00 0.00 1 GLY A CA 13
ATOM 13179 C C . GLY A 1 1 ? -16.616 -45.830 1.672 1.00 0.00 1 GLY A C 13
ATOM 13180 O O . GLY A 1 1 ? -15.424 -46.065 1.868 1.00 0.00 1 GLY A O 13
ATOM 13184 N N . SER A 1 2 ? -17.050 -44.704 1.115 1.00 0.00 2 SER A N 13
ATOM 13185 C CA . SER A 1 2 ? -16.127 -43.657 0.691 1.00 0.00 2 SER A CA 13
ATOM 13186 C C . SER A 1 2 ? -16.474 -42.326 1.352 1.00 0.00 2 SER A C 13
ATOM 13187 O O . SER A 1 2 ? -17.542 -42.175 1.945 1.00 0.00 2 SER A O 13
ATOM 13195 N N . SER A 1 3 ? -15.563 -41.364 1.245 1.00 0.00 3 SER A N 13
ATOM 13196 C CA . SER A 1 3 ? -15.770 -40.047 1.835 1.00 0.00 3 SER A CA 13
ATOM 13197 C C . SER A 1 3 ? -15.449 -38.945 0.830 1.00 0.00 3 SER A C 13
ATOM 13198 O O . SER A 1 3 ? -14.971 -39.214 -0.271 1.00 0.00 3 SER A O 13
ATOM 13206 N N . GLY A 1 4 ? -15.717 -37.702 1.219 1.00 0.00 4 GLY A N 13
ATOM 13207 C CA . GLY A 1 4 ? -15.451 -36.577 0.341 1.00 0.00 4 GLY A CA 13
ATOM 13208 C C . GLY A 1 4 ? -15.748 -35.245 1.001 1.00 0.00 4 GLY A C 13
ATOM 13209 O O . GLY A 1 4 ? -16.105 -35.193 2.177 1.00 0.00 4 GLY A O 13
ATOM 13213 N N . SER A 1 5 ? -15.599 -34.164 0.241 1.00 0.00 5 SER A N 13
ATOM 13214 C CA . SER A 1 5 ? -15.848 -32.824 0.761 1.00 0.00 5 SER A CA 13
ATOM 13215 C C . SER A 1 5 ? -15.824 -31.793 -0.363 1.00 0.00 5 SER A C 13
ATOM 13216 O O . SER A 1 5 ? -15.166 -31.987 -1.385 1.00 0.00 5 SER A O 13
ATOM 13224 N N . SER A 1 6 ? -16.548 -30.695 -0.166 1.00 0.00 6 SER A N 13
ATOM 13225 C CA . SER A 1 6 ? -16.614 -29.634 -1.164 1.00 0.00 6 SER A CA 13
ATOM 13226 C C . SER A 1 6 ? -17.296 -28.394 -0.594 1.00 0.00 6 SER A C 13
ATOM 13227 O O . SER A 1 6 ? -18.198 -28.495 0.237 1.00 0.00 6 SER A O 13
ATOM 13235 N N . GLY A 1 7 ? -16.857 -27.224 -1.046 1.00 0.00 7 GLY A N 13
ATOM 13236 C CA . GLY A 1 7 ? -17.435 -25.980 -0.571 1.00 0.00 7 GLY A CA 13
ATOM 13237 C C . GLY A 1 7 ? -16.641 -24.766 -1.011 1.00 0.00 7 GLY A C 13
ATOM 13238 O O . GLY A 1 7 ? -15.505 -24.891 -1.467 1.00 0.00 7 GLY A O 13
ATOM 13242 N N . ARG A 1 8 ? -17.241 -23.588 -0.876 1.00 0.00 8 ARG A N 13
ATOM 13243 C CA . ARG A 1 8 ? -16.584 -22.347 -1.266 1.00 0.00 8 ARG A CA 13
ATOM 13244 C C . ARG A 1 8 ? -17.332 -21.138 -0.712 1.00 0.00 8 ARG A C 13
ATOM 13245 O O . ARG A 1 8 ? -18.466 -21.255 -0.246 1.00 0.00 8 ARG A O 13
ATOM 13266 N N . LYS A 1 9 ? -16.691 -19.975 -0.766 1.00 0.00 9 LYS A N 13
ATOM 13267 C CA . LYS A 1 9 ? -17.294 -18.744 -0.271 1.00 0.00 9 LYS A CA 13
ATOM 13268 C C . LYS A 1 9 ? -17.209 -17.638 -1.318 1.00 0.00 9 LYS A C 13
ATOM 13269 O O . LYS A 1 9 ? -16.119 -17.211 -1.699 1.00 0.00 9 LYS A O 13
ATOM 13288 N N . LYS A 1 10 ? -18.367 -17.175 -1.779 1.00 0.00 10 LYS A N 13
ATOM 13289 C CA . LYS A 1 10 ? -18.424 -16.116 -2.780 1.00 0.00 10 LYS A CA 13
ATOM 13290 C C . LYS A 1 10 ? -17.695 -14.868 -2.293 1.00 0.00 10 LYS A C 13
ATOM 13291 O O . LYS A 1 10 ? -17.781 -14.485 -1.126 1.00 0.00 10 LYS A O 13
ATOM 13310 N N . PRO A 1 11 ? -16.963 -14.215 -3.207 1.00 0.00 11 PRO A N 13
ATOM 13311 C CA . PRO A 1 11 ? -16.207 -12.998 -2.894 1.00 0.00 11 PRO A CA 13
ATOM 13312 C C . PRO A 1 11 ? -17.116 -11.804 -2.627 1.00 0.00 11 PRO A C 13
ATOM 13313 O O . PRO A 1 11 ? -17.438 -11.040 -3.537 1.00 0.00 11 PRO A O 13
ATOM 13324 N N . VAL A 1 12 ? -17.527 -11.648 -1.372 1.00 0.00 12 VAL A N 13
ATOM 13325 C CA . VAL A 1 12 ? -18.399 -10.545 -0.985 1.00 0.00 12 VAL A CA 13
ATOM 13326 C C . VAL A 1 12 ? -17.758 -9.695 0.107 1.00 0.00 12 VAL A C 13
ATOM 13327 O O . VAL A 1 12 ? -18.050 -9.863 1.291 1.00 0.00 12 VAL A O 13
ATOM 13340 N N . SER A 1 13 ? -16.881 -8.782 -0.300 1.00 0.00 13 SER A N 13
ATOM 13341 C CA . SER A 1 13 ? -16.196 -7.908 0.645 1.00 0.00 13 SER A CA 13
ATOM 13342 C C . SER A 1 13 ? -16.403 -6.442 0.276 1.00 0.00 13 SER A C 13
ATOM 13343 O O . SER A 1 13 ? -15.562 -5.833 -0.386 1.00 0.00 13 SER A O 13
ATOM 13351 N N . GLN A 1 14 ? -17.527 -5.882 0.710 1.00 0.00 14 GLN A N 13
ATOM 13352 C CA . GLN A 1 14 ? -17.846 -4.488 0.425 1.00 0.00 14 GLN A CA 13
ATOM 13353 C C . GLN A 1 14 ? -17.624 -3.617 1.657 1.00 0.00 14 GLN A C 13
ATOM 13354 O O . GLN A 1 14 ? -18.448 -2.761 1.980 1.00 0.00 14 GLN A O 13
ATOM 13368 N N . SER A 1 15 ? -16.507 -3.841 2.342 1.00 0.00 15 SER A N 13
ATOM 13369 C CA . SER A 1 15 ? -16.180 -3.079 3.541 1.00 0.00 15 SER A CA 13
ATOM 13370 C C . SER A 1 15 ? -15.306 -1.876 3.198 1.00 0.00 15 SER A C 13
ATOM 13371 O O . SER A 1 15 ? -14.673 -1.834 2.142 1.00 0.00 15 SER A O 13
ATOM 13379 N N . LEU A 1 16 ? -15.276 -0.899 4.098 1.00 0.00 16 LEU A N 13
ATOM 13380 C CA . LEU A 1 16 ? -14.480 0.306 3.893 1.00 0.00 16 LEU A CA 13
ATOM 13381 C C . LEU A 1 16 ? -13.026 -0.046 3.595 1.00 0.00 16 LEU A C 13
ATOM 13382 O O . LEU A 1 16 ? -12.546 -1.114 3.972 1.00 0.00 16 LEU A O 13
ATOM 13398 N N . GLU A 1 17 ? -12.330 0.862 2.917 1.00 0.00 17 GLU A N 13
ATOM 13399 C CA . GLU A 1 17 ? -10.930 0.647 2.570 1.00 0.00 17 GLU A CA 13
ATOM 13400 C C . GLU A 1 17 ? -10.011 1.426 3.507 1.00 0.00 17 GLU A C 13
ATOM 13401 O O . GLU A 1 17 ? -8.872 1.028 3.749 1.00 0.00 17 GLU A O 13
ATOM 13413 N N . PHE A 1 18 ? -10.515 2.538 4.030 1.00 0.00 18 PHE A N 13
ATOM 13414 C CA . PHE A 1 18 ? -9.741 3.375 4.939 1.00 0.00 18 PHE A CA 13
ATOM 13415 C C . PHE A 1 18 ? -10.638 3.996 6.005 1.00 0.00 18 PHE A C 13
ATOM 13416 O O . PHE A 1 18 ? -11.785 4.365 5.750 1.00 0.00 18 PHE A O 13
ATOM 13433 N N . PRO A 1 19 ? -10.106 4.113 7.231 1.00 0.00 19 PRO A N 13
ATOM 13434 C CA . PRO A 1 19 ? -10.841 4.688 8.361 1.00 0.00 19 PRO A CA 13
ATOM 13435 C C . PRO A 1 19 ? -11.061 6.189 8.207 1.00 0.00 19 PRO A C 13
ATOM 13436 O O . PRO A 1 19 ? -12.179 6.682 8.358 1.00 0.00 19 PRO A O 13
ATOM 13447 N N . THR A 1 20 ? -9.987 6.911 7.904 1.00 0.00 20 THR A N 13
ATOM 13448 C CA . THR A 1 20 ? -10.062 8.356 7.729 1.00 0.00 20 THR A CA 13
ATOM 13449 C C . THR A 1 20 ? -9.099 8.830 6.647 1.00 0.00 20 THR A C 13
ATOM 13450 O O . THR A 1 20 ? -8.394 8.028 6.035 1.00 0.00 20 THR A O 13
ATOM 13461 N N . ARG A 1 21 ? -9.073 10.139 6.416 1.00 0.00 21 ARG A N 13
ATOM 13462 C CA . ARG A 1 21 ? -8.196 10.719 5.406 1.00 0.00 21 ARG A CA 13
ATOM 13463 C C . ARG A 1 21 ? -6.737 10.381 5.695 1.00 0.00 21 ARG A C 13
ATOM 13464 O O . ARG A 1 21 ? -5.895 10.403 4.797 1.00 0.00 21 ARG A O 13
ATOM 13485 N N . TYR A 1 22 ? -6.445 10.068 6.952 1.00 0.00 22 TYR A N 13
ATOM 13486 C CA . TYR A 1 22 ? -5.087 9.728 7.360 1.00 0.00 22 TYR A CA 13
ATOM 13487 C C . TYR A 1 22 ? -5.097 8.667 8.457 1.00 0.00 22 TYR A C 13
ATOM 13488 O O . TYR A 1 22 ? -6.150 8.325 8.995 1.00 0.00 22 TYR A O 13
ATOM 13506 N N . SER A 1 23 ? -3.916 8.153 8.784 1.00 0.00 23 SER A N 13
ATOM 13507 C CA . SER A 1 23 ? -3.787 7.129 9.815 1.00 0.00 23 SER A CA 13
ATOM 13508 C C . SER A 1 23 ? -3.107 7.693 11.059 1.00 0.00 23 SER A C 13
ATOM 13509 O O . SER A 1 23 ? -1.883 7.688 11.185 1.00 0.00 23 SER A O 13
ATOM 13517 N N . PRO A 1 24 ? -3.921 8.193 12.001 1.00 0.00 24 PRO A N 13
ATOM 13518 C CA . PRO A 1 24 ? -3.421 8.770 13.253 1.00 0.00 24 PRO A CA 13
ATOM 13519 C C . PRO A 1 24 ? -2.831 7.715 14.182 1.00 0.00 24 PRO A C 13
ATOM 13520 O O . PRO A 1 24 ? -1.798 7.939 14.814 1.00 0.00 24 PRO A O 13
ATOM 13531 N N . TYR A 1 25 ? -3.492 6.566 14.261 1.00 0.00 25 TYR A N 13
ATOM 13532 C CA . TYR A 1 25 ? -3.033 5.477 15.115 1.00 0.00 25 TYR A CA 13
ATOM 13533 C C . TYR A 1 25 ? -2.918 4.177 14.326 1.00 0.00 25 TYR A C 13
ATOM 13534 O O . TYR A 1 25 ? -3.387 4.082 13.192 1.00 0.00 25 TYR A O 13
ATOM 13552 N N . ARG A 1 26 ? -2.292 3.176 14.936 1.00 0.00 26 ARG A N 13
ATOM 13553 C CA . ARG A 1 26 ? -2.114 1.880 14.291 1.00 0.00 26 ARG A CA 13
ATOM 13554 C C . ARG A 1 26 ? -3.006 0.824 14.938 1.00 0.00 26 ARG A C 13
ATOM 13555 O O . ARG A 1 26 ? -2.635 0.179 15.919 1.00 0.00 26 ARG A O 13
ATOM 13576 N N . PRO A 1 27 ? -4.211 0.643 14.378 1.00 0.00 27 PRO A N 13
ATOM 13577 C CA . PRO A 1 27 ? -5.181 -0.333 14.883 1.00 0.00 27 PRO A CA 13
ATOM 13578 C C . PRO A 1 27 ? -4.740 -1.771 14.633 1.00 0.00 27 PRO A C 13
ATOM 13579 O O . PRO A 1 27 ? -5.334 -2.713 15.158 1.00 0.00 27 PRO A O 13
ATOM 13590 N N . TYR A 1 28 ? -3.695 -1.933 13.829 1.00 0.00 28 TYR A N 13
ATOM 13591 C CA . TYR A 1 28 ? -3.176 -3.257 13.508 1.00 0.00 28 TYR A CA 13
ATOM 13592 C C . TYR A 1 28 ? -1.723 -3.395 13.953 1.00 0.00 28 TYR A C 13
ATOM 13593 O O . TYR A 1 28 ? -0.829 -2.752 13.402 1.00 0.00 28 TYR A O 13
ATOM 13611 N N . ARG A 1 29 ? -1.495 -4.239 14.954 1.00 0.00 29 ARG A N 13
ATOM 13612 C CA . ARG A 1 29 ? -0.152 -4.463 15.474 1.00 0.00 29 ARG A CA 13
ATOM 13613 C C . ARG A 1 29 ? 0.161 -5.954 15.551 1.00 0.00 29 ARG A C 13
ATOM 13614 O O . ARG A 1 29 ? -0.576 -6.723 16.168 1.00 0.00 29 ARG A O 13
ATOM 13635 N N . CYS A 1 30 ? 1.258 -6.357 14.919 1.00 0.00 30 CYS A N 13
ATOM 13636 C CA . CYS A 1 30 ? 1.669 -7.756 14.914 1.00 0.00 30 CYS A CA 13
ATOM 13637 C C . CYS A 1 30 ? 1.500 -8.377 16.297 1.00 0.00 30 CYS A C 13
ATOM 13638 O O . CYS A 1 30 ? 1.535 -7.680 17.312 1.00 0.00 30 CYS A O 13
ATOM 13645 N N . VAL A 1 31 ? 1.316 -9.693 16.330 1.00 0.00 31 VAL A N 13
ATOM 13646 C CA . VAL A 1 31 ? 1.143 -10.410 17.588 1.00 0.00 31 VAL A CA 13
ATOM 13647 C C . VAL A 1 31 ? 2.403 -11.186 17.956 1.00 0.00 31 VAL A C 13
ATOM 13648 O O . VAL A 1 31 ? 2.667 -11.440 19.132 1.00 0.00 31 VAL A O 13
ATOM 13661 N N . HIS A 1 32 ? 3.178 -11.560 16.944 1.00 0.00 32 HIS A N 13
ATOM 13662 C CA . HIS A 1 32 ? 4.412 -12.307 17.161 1.00 0.00 32 HIS A CA 13
ATOM 13663 C C . HIS A 1 32 ? 5.073 -11.893 18.472 1.00 0.00 32 HIS A C 13
ATOM 13664 O O . HIS A 1 32 ? 4.974 -10.741 18.891 1.00 0.00 32 HIS A O 13
ATOM 13678 N N . GLN A 1 33 ? 5.747 -12.843 19.114 1.00 0.00 33 GLN A N 13
ATOM 13679 C CA . GLN A 1 33 ? 6.423 -12.577 20.379 1.00 0.00 33 GLN A CA 13
ATOM 13680 C C . GLN A 1 33 ? 7.816 -12.004 20.141 1.00 0.00 33 GLN A C 13
ATOM 13681 O O . GLN A 1 33 ? 8.813 -12.722 20.210 1.00 0.00 33 GLN A O 13
ATOM 13695 N N . GLY A 1 34 ? 7.878 -10.706 19.861 1.00 0.00 34 GLY A N 13
ATOM 13696 C CA . GLY A 1 34 ? 9.155 -10.060 19.617 1.00 0.00 34 GLY A CA 13
ATOM 13697 C C . GLY A 1 34 ? 9.193 -9.336 18.286 1.00 0.00 34 GLY A C 13
ATOM 13698 O O . GLY A 1 34 ? 10.243 -9.246 17.650 1.00 0.00 34 GLY A O 13
ATOM 13702 N N . CYS A 1 35 ? 8.044 -8.820 17.861 1.00 0.00 35 CYS A N 13
ATOM 13703 C CA . CYS A 1 35 ? 7.949 -8.103 16.596 1.00 0.00 35 CYS A CA 13
ATOM 13704 C C . CYS A 1 35 ? 7.394 -6.697 16.808 1.00 0.00 35 CYS A C 13
ATOM 13705 O O . CYS A 1 35 ? 6.289 -6.526 17.324 1.00 0.00 35 CYS A O 13
ATOM 13712 N N . PHE A 1 36 ? 8.168 -5.695 16.405 1.00 0.00 36 PHE A N 13
ATOM 13713 C CA . PHE A 1 36 ? 7.754 -4.304 16.551 1.00 0.00 36 PHE A CA 13
ATOM 13714 C C . PHE A 1 36 ? 7.203 -3.760 15.237 1.00 0.00 36 PHE A C 13
ATOM 13715 O O . PHE A 1 36 ? 7.860 -2.976 14.553 1.00 0.00 36 PHE A O 13
ATOM 13732 N N . ALA A 1 37 ? 5.991 -4.181 14.891 1.00 0.00 37 ALA A N 13
ATOM 13733 C CA . ALA A 1 37 ? 5.349 -3.736 13.660 1.00 0.00 37 ALA A CA 13
ATOM 13734 C C . ALA A 1 37 ? 3.893 -3.355 13.907 1.00 0.00 37 ALA A C 13
ATOM 13735 O O . ALA A 1 37 ? 3.240 -3.903 14.794 1.00 0.00 37 ALA A O 13
ATOM 13742 N N . ALA A 1 38 ? 3.391 -2.413 13.116 1.00 0.00 38 ALA A N 13
ATOM 13743 C CA . ALA A 1 38 ? 2.012 -1.960 13.248 1.00 0.00 38 ALA A CA 13
ATOM 13744 C C . ALA A 1 38 ? 1.600 -1.099 12.058 1.00 0.00 38 ALA A C 13
ATOM 13745 O O . ALA A 1 38 ? 2.102 0.011 11.879 1.00 0.00 38 ALA A O 13
ATOM 13752 N N . PHE A 1 39 ? 0.684 -1.618 11.247 1.00 0.00 39 PHE A N 13
ATOM 13753 C CA . PHE A 1 39 ? 0.207 -0.897 10.073 1.00 0.00 39 PHE A CA 13
ATOM 13754 C C . PHE A 1 39 ? -1.236 -0.440 10.265 1.00 0.00 39 PHE A C 13
ATOM 13755 O O . PHE A 1 39 ? -1.869 -0.749 11.276 1.00 0.00 39 PHE A O 13
ATOM 13772 N N . THR A 1 40 ? -1.752 0.300 9.288 1.00 0.00 40 THR A N 13
ATOM 13773 C CA . THR A 1 40 ? -3.118 0.802 9.350 1.00 0.00 40 THR A CA 13
ATOM 13774 C C . THR A 1 40 ? -4.064 -0.077 8.540 1.00 0.00 40 THR A C 13
ATOM 13775 O O . THR A 1 40 ? -5.129 -0.466 9.020 1.00 0.00 40 THR A O 13
ATOM 13786 N N . ILE A 1 41 ? -3.668 -0.388 7.310 1.00 0.00 41 ILE A N 13
ATOM 13787 C CA . ILE A 1 41 ? -4.480 -1.224 6.435 1.00 0.00 41 ILE A CA 13
ATOM 13788 C C . ILE A 1 41 ? -4.259 -2.704 6.726 1.00 0.00 41 ILE A C 13
ATOM 13789 O O . ILE A 1 41 ? -3.121 -3.159 6.845 1.00 0.00 41 ILE A O 13
ATOM 13805 N N . GLN A 1 42 ? -5.353 -3.450 6.839 1.00 0.00 42 GLN A N 13
ATOM 13806 C CA . GLN A 1 42 ? -5.277 -4.879 7.115 1.00 0.00 42 GLN A CA 13
ATOM 13807 C C . GLN A 1 42 ? -4.506 -5.606 6.019 1.00 0.00 42 GLN A C 13
ATOM 13808 O O . GLN A 1 42 ? -3.778 -6.561 6.288 1.00 0.00 42 GLN A O 13
ATOM 13822 N N . GLN A 1 43 ? -4.671 -5.147 4.782 1.00 0.00 43 GLN A N 13
ATOM 13823 C CA . GLN A 1 43 ? -3.991 -5.755 3.645 1.00 0.00 43 GLN A CA 13
ATOM 13824 C C . GLN A 1 43 ? -2.477 -5.621 3.781 1.00 0.00 43 GLN A C 13
ATOM 13825 O O . GLN A 1 43 ? -1.761 -6.619 3.850 1.00 0.00 43 GLN A O 13
ATOM 13839 N N . ASN A 1 44 ? -1.998 -4.382 3.819 1.00 0.00 44 ASN A N 13
ATOM 13840 C CA . ASN A 1 44 ? -0.570 -4.118 3.946 1.00 0.00 44 ASN A CA 13
ATOM 13841 C C . ASN A 1 44 ? 0.021 -4.879 5.130 1.00 0.00 44 ASN A C 13
ATOM 13842 O O . ASN A 1 44 ? 1.237 -5.040 5.234 1.00 0.00 44 ASN A O 13
ATOM 13853 N N . LEU A 1 45 ? -0.849 -5.345 6.020 1.00 0.00 45 LEU A N 13
ATOM 13854 C CA . LEU A 1 45 ? -0.414 -6.090 7.196 1.00 0.00 45 LEU A CA 13
ATOM 13855 C C . LEU A 1 45 ? -0.318 -7.581 6.892 1.00 0.00 45 LEU A C 13
ATOM 13856 O O . LEU A 1 45 ? 0.455 -8.304 7.520 1.00 0.00 45 LEU A O 13
ATOM 13872 N N . ILE A 1 46 ? -1.107 -8.034 5.923 1.00 0.00 46 ILE A N 13
ATOM 13873 C CA . ILE A 1 46 ? -1.108 -9.438 5.533 1.00 0.00 46 ILE A CA 13
ATOM 13874 C C . ILE A 1 46 ? 0.259 -9.864 5.008 1.00 0.00 46 ILE A C 13
ATOM 13875 O O . ILE A 1 46 ? 0.791 -10.903 5.401 1.00 0.00 46 ILE A O 13
ATOM 13891 N N . LEU A 1 47 ? 0.824 -9.054 4.119 1.00 0.00 47 LEU A N 13
ATOM 13892 C CA . LEU A 1 47 ? 2.131 -9.345 3.541 1.00 0.00 47 LEU A CA 13
ATOM 13893 C C . LEU A 1 47 ? 3.220 -9.304 4.608 1.00 0.00 47 LEU A C 13
ATOM 13894 O O . LEU A 1 47 ? 4.155 -10.104 4.587 1.00 0.00 47 LEU A O 13
ATOM 13910 N N . HIS A 1 48 ? 3.091 -8.366 5.542 1.00 0.00 48 HIS A N 13
ATOM 13911 C CA . HIS A 1 48 ? 4.063 -8.222 6.620 1.00 0.00 48 HIS A CA 13
ATOM 13912 C C . HIS A 1 48 ? 4.413 -9.580 7.221 1.00 0.00 48 HIS A C 13
ATOM 13913 O O . HIS A 1 48 ? 5.574 -9.853 7.527 1.00 0.00 48 HIS A O 13
ATOM 13927 N N . TYR A 1 49 ? 3.403 -10.425 7.387 1.00 0.00 49 TYR A N 13
ATOM 13928 C CA . TYR A 1 49 ? 3.603 -11.753 7.955 1.00 0.00 49 TYR A CA 13
ATOM 13929 C C . TYR A 1 49 ? 4.247 -12.689 6.937 1.00 0.00 49 TYR A C 13
ATOM 13930 O O . TYR A 1 49 ? 4.885 -13.676 7.302 1.00 0.00 49 TYR A O 13
ATOM 13948 N N . GLN A 1 50 ? 4.075 -12.371 5.658 1.00 0.00 50 GLN A N 13
ATOM 13949 C CA . GLN A 1 50 ? 4.639 -13.183 4.586 1.00 0.00 50 GLN A CA 13
ATOM 13950 C C . GLN A 1 50 ? 6.027 -12.684 4.197 1.00 0.00 50 GLN A C 13
ATOM 13951 O O . GLN A 1 50 ? 6.803 -13.404 3.571 1.00 0.00 50 GLN A O 13
ATOM 13965 N N . ALA A 1 51 ? 6.331 -11.446 4.573 1.00 0.00 51 ALA A N 13
ATOM 13966 C CA . ALA A 1 51 ? 7.626 -10.851 4.265 1.00 0.00 51 ALA A CA 13
ATOM 13967 C C . ALA A 1 51 ? 8.539 -10.860 5.486 1.00 0.00 51 ALA A C 13
ATOM 13968 O O . ALA A 1 51 ? 9.760 -10.958 5.361 1.00 0.00 51 ALA A O 13
ATOM 13975 N N . VAL A 1 52 ? 7.939 -10.757 6.668 1.00 0.00 52 VAL A N 13
ATOM 13976 C CA . VAL A 1 52 ? 8.699 -10.755 7.913 1.00 0.00 52 VAL A CA 13
ATOM 13977 C C . VAL A 1 52 ? 9.025 -12.175 8.361 1.00 0.00 52 VAL A C 13
ATOM 13978 O O . VAL A 1 52 ? 10.190 -12.525 8.551 1.00 0.00 52 VAL A O 13
ATOM 13991 N N . HIS A 1 53 ? 7.988 -12.990 8.528 1.00 0.00 53 HIS A N 13
ATOM 13992 C CA . HIS A 1 53 ? 8.165 -14.374 8.953 1.00 0.00 53 HIS A CA 13
ATOM 13993 C C . HIS A 1 53 ? 7.825 -15.338 7.820 1.00 0.00 53 HIS A C 13
ATOM 13994 O O . HIS A 1 53 ? 7.817 -16.554 8.006 1.00 0.00 53 HIS A O 13
ATOM 14008 N N . LYS A 1 54 ? 7.543 -14.785 6.644 1.00 0.00 54 LYS A N 13
ATOM 14009 C CA . LYS A 1 54 ? 7.202 -15.595 5.480 1.00 0.00 54 LYS A CA 13
ATOM 14010 C C . LYS A 1 54 ? 6.612 -16.936 5.904 1.00 0.00 54 LYS A C 13
ATOM 14011 O O . LYS A 1 54 ? 7.026 -17.988 5.418 1.00 0.00 54 LYS A O 13
ATOM 14030 N N . SER A 1 55 ? 5.641 -16.890 6.811 1.00 0.00 55 SER A N 13
ATOM 14031 C CA . SER A 1 55 ? 4.995 -18.102 7.301 1.00 0.00 55 SER A CA 13
ATOM 14032 C C . SER A 1 55 ? 3.490 -18.050 7.059 1.00 0.00 55 SER A C 13
ATOM 14033 O O . SER A 1 55 ? 2.968 -18.732 6.177 1.00 0.00 55 SER A O 13
ATOM 14041 N N . ASP A 1 56 ? 2.797 -17.237 7.849 1.00 0.00 56 ASP A N 13
ATOM 14042 C CA . ASP A 1 56 ? 1.352 -17.095 7.722 1.00 0.00 56 ASP A CA 13
ATOM 14043 C C . ASP A 1 56 ? 0.820 -16.051 8.699 1.00 0.00 56 ASP A C 13
ATOM 14044 O O . ASP A 1 56 ? 1.590 -15.387 9.394 1.00 0.00 56 ASP A O 13
ATOM 14053 N N . LEU A 1 57 ? -0.500 -15.909 8.745 1.00 0.00 57 LEU A N 13
ATOM 14054 C CA . LEU A 1 57 ? -1.135 -14.944 9.636 1.00 0.00 57 LEU A CA 13
ATOM 14055 C C . LEU A 1 57 ? -1.668 -15.629 10.890 1.00 0.00 57 LEU A C 13
ATOM 14056 O O . LEU A 1 57 ? -2.019 -16.810 10.880 1.00 0.00 57 LEU A O 13
ATOM 14072 N N . PRO A 1 58 ? -1.734 -14.873 11.995 1.00 0.00 58 PRO A N 13
ATOM 14073 C CA . PRO A 1 58 ? -2.227 -15.386 13.277 1.00 0.00 58 PRO A CA 13
ATOM 14074 C C . PRO A 1 58 ? -3.727 -15.657 13.255 1.00 0.00 58 PRO A C 13
ATOM 14075 O O . PRO A 1 58 ? -4.398 -15.404 12.255 1.00 0.00 58 PRO A O 13
ATOM 14086 N N . ALA A 1 59 ? -4.247 -16.173 14.364 1.00 0.00 59 ALA A N 13
ATOM 14087 C CA . ALA A 1 59 ? -5.669 -16.476 14.472 1.00 0.00 59 ALA A CA 13
ATOM 14088 C C . ALA A 1 59 ? -6.514 -15.381 13.832 1.00 0.00 59 ALA A C 13
ATOM 14089 O O . ALA A 1 59 ? -6.315 -14.195 14.096 1.00 0.00 59 ALA A O 13
ATOM 14096 N N . PHE A 1 60 ? -7.458 -15.785 12.988 1.00 0.00 60 PHE A N 13
ATOM 14097 C CA . PHE A 1 60 ? -8.333 -14.837 12.308 1.00 0.00 60 PHE A CA 13
ATOM 14098 C C . PHE A 1 60 ? -9.762 -14.945 12.830 1.00 0.00 60 PHE A C 13
ATOM 14099 O O . PHE A 1 60 ? -10.068 -15.800 13.662 1.00 0.00 60 PHE A O 13
ATOM 14116 N N . SER A 1 61 ? -10.634 -14.072 12.336 1.00 0.00 61 SER A N 13
ATOM 14117 C CA . SER A 1 61 ? -12.031 -14.066 12.755 1.00 0.00 61 SER A CA 13
ATOM 14118 C C . SER A 1 61 ? -12.863 -13.153 11.859 1.00 0.00 61 SER A C 13
ATOM 14119 O O . SER A 1 61 ? -12.529 -11.985 11.665 1.00 0.00 61 SER A O 13
ATOM 14127 N N . ALA A 1 62 ? -13.948 -13.695 11.317 1.00 0.00 62 ALA A N 13
ATOM 14128 C CA . ALA A 1 62 ? -14.829 -12.930 10.444 1.00 0.00 62 ALA A CA 13
ATOM 14129 C C . ALA A 1 62 ? -16.184 -12.691 11.103 1.00 0.00 62 ALA A C 13
ATOM 14130 O O . ALA A 1 62 ? -16.392 -13.053 12.261 1.00 0.00 62 ALA A O 13
ATOM 14137 N N . GLU A 1 63 ? -17.100 -12.080 10.359 1.00 0.00 63 GLU A N 13
ATOM 14138 C CA . GLU A 1 63 ? -18.433 -11.792 10.873 1.00 0.00 63 GLU A CA 13
ATOM 14139 C C . GLU A 1 63 ? -19.467 -12.736 10.265 1.00 0.00 63 GLU A C 13
ATOM 14140 O O . GLU A 1 63 ? -19.684 -12.739 9.054 1.00 0.00 63 GLU A O 13
ATOM 14152 N N . VAL A 1 64 ? -20.101 -13.537 11.116 1.00 0.00 64 VAL A N 13
ATOM 14153 C CA . VAL A 1 64 ? -21.112 -14.486 10.663 1.00 0.00 64 VAL A CA 13
ATOM 14154 C C . VAL A 1 64 ? -22.106 -14.801 11.775 1.00 0.00 64 VAL A C 13
ATOM 14155 O O . VAL A 1 64 ? -21.917 -14.398 12.922 1.00 0.00 64 VAL A O 13
ATOM 14168 N N . GLU A 1 65 ? -23.165 -15.525 11.427 1.00 0.00 65 GLU A N 13
ATOM 14169 C CA . GLU A 1 65 ? -24.189 -15.894 12.397 1.00 0.00 65 GLU A CA 13
ATOM 14170 C C . GLU A 1 65 ? -24.374 -14.795 13.439 1.00 0.00 65 GLU A C 13
ATOM 14171 O O . GLU A 1 65 ? -24.504 -15.071 14.631 1.00 0.00 65 GLU A O 13
ATOM 14183 N N . GLU A 1 66 ? -24.382 -13.547 12.979 1.00 0.00 66 GLU A N 13
ATOM 14184 C CA . GLU A 1 66 ? -24.549 -12.406 13.871 1.00 0.00 66 GLU A CA 13
ATOM 14185 C C . GLU A 1 66 ? -25.301 -11.276 13.175 1.00 0.00 66 GLU A C 13
ATOM 14186 O O . GLU A 1 66 ? -24.839 -10.737 12.170 1.00 0.00 66 GLU A O 13
ATOM 14198 N N . GLU A 1 67 ? -26.463 -10.923 13.717 1.00 0.00 67 GLU A N 13
ATOM 14199 C CA . GLU A 1 67 ? -27.279 -9.858 13.146 1.00 0.00 67 GLU A CA 13
ATOM 14200 C C . GLU A 1 67 ? -28.158 -9.215 14.215 1.00 0.00 67 GLU A C 13
ATOM 14201 O O . GLU A 1 67 ? -28.969 -9.886 14.853 1.00 0.00 67 GLU A O 13
ATOM 14213 N N . SER A 1 68 ? -27.990 -7.910 14.404 1.00 0.00 68 SER A N 13
ATOM 14214 C CA . SER A 1 68 ? -28.765 -7.176 15.398 1.00 0.00 68 SER A CA 13
ATOM 14215 C C . SER A 1 68 ? -29.545 -6.039 14.746 1.00 0.00 68 SER A C 13
ATOM 14216 O O . SER A 1 68 ? -30.664 -5.726 15.152 1.00 0.00 68 SER A O 13
ATOM 14224 N N . GLY A 1 69 ? -28.946 -5.423 13.731 1.00 0.00 69 GLY A N 13
ATOM 14225 C CA . GLY A 1 69 ? -29.599 -4.327 13.039 1.00 0.00 69 GLY A CA 13
ATOM 14226 C C . GLY A 1 69 ? -30.390 -3.437 13.978 1.00 0.00 69 GLY A C 13
ATOM 14227 O O . GLY A 1 69 ? -30.135 -3.386 15.181 1.00 0.00 69 GLY A O 13
ATOM 14231 N N . PRO A 1 70 ? -31.374 -2.714 13.424 1.00 0.00 70 PRO A N 13
ATOM 14232 C CA . PRO A 1 70 ? -32.224 -1.808 14.202 1.00 0.00 70 PRO A CA 13
ATOM 14233 C C . PRO A 1 70 ? -33.167 -2.557 15.137 1.00 0.00 70 PRO A C 13
ATOM 14234 O O . PRO A 1 70 ? -33.673 -3.627 14.797 1.00 0.00 70 PRO A O 13
ATOM 14245 N N . SER A 1 71 ? -33.400 -1.989 16.316 1.00 0.00 71 SER A N 13
ATOM 14246 C CA . SER A 1 71 ? -34.281 -2.605 17.301 1.00 0.00 71 SER A CA 13
ATOM 14247 C C . SER A 1 71 ? -35.598 -1.843 17.406 1.00 0.00 71 SER A C 13
ATOM 14248 O O . SER A 1 71 ? -35.651 -0.748 17.966 1.00 0.00 71 SER A O 13
ATOM 14256 N N . SER A 1 72 ? -36.659 -2.430 16.862 1.00 0.00 72 SER A N 13
ATOM 14257 C CA . SER A 1 72 ? -37.976 -1.805 16.890 1.00 0.00 72 SER A CA 13
ATOM 14258 C C . SER A 1 72 ? -39.041 -2.801 17.341 1.00 0.00 72 SER A C 13
ATOM 14259 O O . SER A 1 72 ? -39.345 -3.762 16.636 1.00 0.00 72 SER A O 13
ATOM 14267 N N . GLY A 1 73 ? -39.603 -2.563 18.522 1.00 0.00 73 GLY A N 13
ATOM 14268 C CA . GLY A 1 73 ? -40.627 -3.447 19.048 1.00 0.00 73 GLY A CA 13
ATOM 14269 C C . GLY A 1 73 ? -40.818 -3.287 20.543 1.00 0.00 73 GLY A C 13
ATOM 14270 O O . GLY A 1 73 ? -40.273 -2.348 21.120 1.00 0.00 73 GLY A O 13
ATOM 14275 N N . GLY A 1 1 ? -50.209 -25.605 19.740 1.00 0.00 1 GLY A N 14
ATOM 14276 C CA . GLY A 1 1 ? -49.750 -24.228 19.770 1.00 0.00 1 GLY A CA 14
ATOM 14277 C C . GLY A 1 1 ? -48.349 -24.072 19.213 1.00 0.00 1 GLY A C 14
ATOM 14278 O O . GLY A 1 1 ? -47.609 -25.049 19.093 1.00 0.00 1 GLY A O 14
ATOM 14282 N N . SER A 1 2 ? -47.984 -22.841 18.871 1.00 0.00 2 SER A N 14
ATOM 14283 C CA . SER A 1 2 ? -46.664 -22.561 18.318 1.00 0.00 2 SER A CA 14
ATOM 14284 C C . SER A 1 2 ? -46.383 -21.061 18.314 1.00 0.00 2 SER A C 14
ATOM 14285 O O . SER A 1 2 ? -47.301 -20.247 18.206 1.00 0.00 2 SER A O 14
ATOM 14293 N N . SER A 1 3 ? -45.109 -20.704 18.432 1.00 0.00 3 SER A N 14
ATOM 14294 C CA . SER A 1 3 ? -44.706 -19.302 18.447 1.00 0.00 3 SER A CA 14
ATOM 14295 C C . SER A 1 3 ? -43.197 -19.169 18.267 1.00 0.00 3 SER A C 14
ATOM 14296 O O . SER A 1 3 ? -42.448 -20.119 18.488 1.00 0.00 3 SER A O 14
ATOM 14304 N N . GLY A 1 4 ? -42.758 -17.980 17.863 1.00 0.00 4 GLY A N 14
ATOM 14305 C CA . GLY A 1 4 ? -41.341 -17.743 17.659 1.00 0.00 4 GLY A CA 14
ATOM 14306 C C . GLY A 1 4 ? -40.965 -16.286 17.841 1.00 0.00 4 GLY A C 14
ATOM 14307 O O . GLY A 1 4 ? -41.797 -15.467 18.232 1.00 0.00 4 GLY A O 14
ATOM 14311 N N . SER A 1 5 ? -39.708 -15.960 17.557 1.00 0.00 5 SER A N 14
ATOM 14312 C CA . SER A 1 5 ? -39.222 -14.593 17.697 1.00 0.00 5 SER A CA 14
ATOM 14313 C C . SER A 1 5 ? -38.271 -14.235 16.559 1.00 0.00 5 SER A C 14
ATOM 14314 O O . SER A 1 5 ? -37.735 -15.114 15.884 1.00 0.00 5 SER A O 14
ATOM 14322 N N . SER A 1 6 ? -38.065 -12.938 16.353 1.00 0.00 6 SER A N 14
ATOM 14323 C CA . SER A 1 6 ? -37.182 -12.463 15.295 1.00 0.00 6 SER A CA 14
ATOM 14324 C C . SER A 1 6 ? -36.225 -11.399 15.823 1.00 0.00 6 SER A C 14
ATOM 14325 O O . SER A 1 6 ? -36.306 -10.996 16.983 1.00 0.00 6 SER A O 14
ATOM 14333 N N . GLY A 1 7 ? -35.318 -10.947 14.962 1.00 0.00 7 GLY A N 14
ATOM 14334 C CA . GLY A 1 7 ? -34.358 -9.934 15.360 1.00 0.00 7 GLY A CA 14
ATOM 14335 C C . GLY A 1 7 ? -33.136 -9.909 14.463 1.00 0.00 7 GLY A C 14
ATOM 14336 O O . GLY A 1 7 ? -32.620 -10.958 14.077 1.00 0.00 7 GLY A O 14
ATOM 14340 N N . ARG A 1 8 ? -32.674 -8.709 14.128 1.00 0.00 8 ARG A N 14
ATOM 14341 C CA . ARG A 1 8 ? -31.507 -8.552 13.268 1.00 0.00 8 ARG A CA 14
ATOM 14342 C C . ARG A 1 8 ? -30.799 -7.230 13.548 1.00 0.00 8 ARG A C 14
ATOM 14343 O O . ARG A 1 8 ? -31.440 -6.187 13.687 1.00 0.00 8 ARG A O 14
ATOM 14364 N N . LYS A 1 9 ? -29.474 -7.279 13.629 1.00 0.00 9 LYS A N 14
ATOM 14365 C CA . LYS A 1 9 ? -28.678 -6.086 13.891 1.00 0.00 9 LYS A CA 14
ATOM 14366 C C . LYS A 1 9 ? -27.229 -6.294 13.463 1.00 0.00 9 LYS A C 14
ATOM 14367 O O . LYS A 1 9 ? -26.568 -7.233 13.908 1.00 0.00 9 LYS A O 14
ATOM 14386 N N . LYS A 1 10 ? -26.739 -5.412 12.598 1.00 0.00 10 LYS A N 14
ATOM 14387 C CA . LYS A 1 10 ? -25.367 -5.497 12.112 1.00 0.00 10 LYS A CA 14
ATOM 14388 C C . LYS A 1 10 ? -24.911 -4.160 11.536 1.00 0.00 10 LYS A C 14
ATOM 14389 O O . LYS A 1 10 ? -25.633 -3.500 10.789 1.00 0.00 10 LYS A O 14
ATOM 14408 N N . PRO A 1 11 ? -23.683 -3.751 11.889 1.00 0.00 11 PRO A N 14
ATOM 14409 C CA . PRO A 1 11 ? -23.102 -2.491 11.417 1.00 0.00 11 PRO A CA 14
ATOM 14410 C C . PRO A 1 11 ? -22.769 -2.528 9.929 1.00 0.00 11 PRO A C 14
ATOM 14411 O O . PRO A 1 11 ? -22.625 -3.600 9.341 1.00 0.00 11 PRO A O 14
ATOM 14422 N N . VAL A 1 12 ? -22.647 -1.350 9.325 1.00 0.00 12 VAL A N 14
ATOM 14423 C CA . VAL A 1 12 ? -22.328 -1.248 7.906 1.00 0.00 12 VAL A CA 14
ATOM 14424 C C . VAL A 1 12 ? -21.709 0.106 7.578 1.00 0.00 12 VAL A C 14
ATOM 14425 O O . VAL A 1 12 ? -22.261 1.152 7.918 1.00 0.00 12 VAL A O 14
ATOM 14438 N N . SER A 1 13 ? -20.558 0.078 6.914 1.00 0.00 13 SER A N 14
ATOM 14439 C CA . SER A 1 13 ? -19.860 1.304 6.542 1.00 0.00 13 SER A CA 14
ATOM 14440 C C . SER A 1 13 ? -19.524 1.307 5.054 1.00 0.00 13 SER A C 14
ATOM 14441 O O . SER A 1 13 ? -18.957 0.346 4.533 1.00 0.00 13 SER A O 14
ATOM 14449 N N . GLN A 1 14 ? -19.877 2.394 4.376 1.00 0.00 14 GLN A N 14
ATOM 14450 C CA . GLN A 1 14 ? -19.614 2.523 2.947 1.00 0.00 14 GLN A CA 14
ATOM 14451 C C . GLN A 1 14 ? -18.119 2.663 2.680 1.00 0.00 14 GLN A C 14
ATOM 14452 O O . GLN A 1 14 ? -17.403 3.320 3.435 1.00 0.00 14 GLN A O 14
ATOM 14466 N N . SER A 1 15 ? -17.655 2.041 1.601 1.00 0.00 15 SER A N 14
ATOM 14467 C CA . SER A 1 15 ? -16.244 2.093 1.236 1.00 0.00 15 SER A CA 14
ATOM 14468 C C . SER A 1 15 ? -15.949 3.323 0.383 1.00 0.00 15 SER A C 14
ATOM 14469 O O . SER A 1 15 ? -16.501 3.485 -0.705 1.00 0.00 15 SER A O 14
ATOM 14477 N N . LEU A 1 16 ? -15.073 4.186 0.886 1.00 0.00 16 LEU A N 14
ATOM 14478 C CA . LEU A 1 16 ? -14.703 5.403 0.171 1.00 0.00 16 LEU A CA 14
ATOM 14479 C C . LEU A 1 16 ? -13.381 5.219 -0.568 1.00 0.00 16 LEU A C 14
ATOM 14480 O O . LEU A 1 16 ? -12.619 4.299 -0.276 1.00 0.00 16 LEU A O 14
ATOM 14496 N N . GLU A 1 17 ? -13.117 6.103 -1.525 1.00 0.00 17 GLU A N 14
ATOM 14497 C CA . GLU A 1 17 ? -11.886 6.038 -2.305 1.00 0.00 17 GLU A CA 14
ATOM 14498 C C . GLU A 1 17 ? -10.685 5.766 -1.404 1.00 0.00 17 GLU A C 14
ATOM 14499 O O . GLU A 1 17 ? -9.846 4.919 -1.709 1.00 0.00 17 GLU A O 14
ATOM 14511 N N . PHE A 1 18 ? -10.609 6.493 -0.294 1.00 0.00 18 PHE A N 14
ATOM 14512 C CA . PHE A 1 18 ? -9.511 6.332 0.651 1.00 0.00 18 PHE A CA 14
ATOM 14513 C C . PHE A 1 18 ? -10.025 6.330 2.088 1.00 0.00 18 PHE A C 14
ATOM 14514 O O . PHE A 1 18 ? -10.991 7.012 2.429 1.00 0.00 18 PHE A O 14
ATOM 14531 N N . PRO A 1 19 ? -9.365 5.542 2.950 1.00 0.00 19 PRO A N 14
ATOM 14532 C CA . PRO A 1 19 ? -9.737 5.431 4.364 1.00 0.00 19 PRO A CA 14
ATOM 14533 C C . PRO A 1 19 ? -9.436 6.705 5.145 1.00 0.00 19 PRO A C 14
ATOM 14534 O O . PRO A 1 19 ? -10.287 7.216 5.874 1.00 0.00 19 PRO A O 14
ATOM 14545 N N . THR A 1 20 ? -8.219 7.217 4.987 1.00 0.00 20 THR A N 14
ATOM 14546 C CA . THR A 1 20 ? -7.805 8.431 5.678 1.00 0.00 20 THR A CA 14
ATOM 14547 C C . THR A 1 20 ? -6.465 8.933 5.153 1.00 0.00 20 THR A C 14
ATOM 14548 O O . THR A 1 20 ? -5.605 8.144 4.762 1.00 0.00 20 THR A O 14
ATOM 14559 N N . ARG A 1 21 ? -6.293 10.251 5.146 1.00 0.00 21 ARG A N 14
ATOM 14560 C CA . ARG A 1 21 ? -5.057 10.858 4.668 1.00 0.00 21 ARG A CA 14
ATOM 14561 C C . ARG A 1 21 ? -3.856 10.334 5.450 1.00 0.00 21 ARG A C 14
ATOM 14562 O O . ARG A 1 21 ? -2.846 9.940 4.865 1.00 0.00 21 ARG A O 14
ATOM 14583 N N . TYR A 1 22 ? -3.972 10.334 6.773 1.00 0.00 22 TYR A N 14
ATOM 14584 C CA . TYR A 1 22 ? -2.895 9.861 7.634 1.00 0.00 22 TYR A CA 14
ATOM 14585 C C . TYR A 1 22 ? -3.436 8.950 8.732 1.00 0.00 22 TYR A C 14
ATOM 14586 O O . TYR A 1 22 ? -4.645 8.875 8.953 1.00 0.00 22 TYR A O 14
ATOM 14604 N N . SER A 1 23 ? -2.531 8.260 9.419 1.00 0.00 23 SER A N 14
ATOM 14605 C CA . SER A 1 23 ? -2.915 7.352 10.493 1.00 0.00 23 SER A CA 14
ATOM 14606 C C . SER A 1 23 ? -2.116 7.639 11.760 1.00 0.00 23 SER A C 14
ATOM 14607 O O . SER A 1 23 ? -0.999 7.153 11.944 1.00 0.00 23 SER A O 14
ATOM 14615 N N . PRO A 1 24 ? -2.699 8.448 12.656 1.00 0.00 24 PRO A N 14
ATOM 14616 C CA . PRO A 1 24 ? -2.060 8.819 13.922 1.00 0.00 24 PRO A CA 14
ATOM 14617 C C . PRO A 1 24 ? -1.973 7.646 14.893 1.00 0.00 24 PRO A C 14
ATOM 14618 O O . PRO A 1 24 ? -1.129 7.631 15.789 1.00 0.00 24 PRO A O 14
ATOM 14629 N N . TYR A 1 25 ? -2.849 6.665 14.708 1.00 0.00 25 TYR A N 14
ATOM 14630 C CA . TYR A 1 25 ? -2.872 5.488 15.568 1.00 0.00 25 TYR A CA 14
ATOM 14631 C C . TYR A 1 25 ? -2.917 4.208 14.740 1.00 0.00 25 TYR A C 14
ATOM 14632 O O . TYR A 1 25 ? -3.770 4.051 13.866 1.00 0.00 25 TYR A O 14
ATOM 14650 N N . ARG A 1 26 ? -1.993 3.295 15.022 1.00 0.00 26 ARG A N 14
ATOM 14651 C CA . ARG A 1 26 ? -1.926 2.029 14.304 1.00 0.00 26 ARG A CA 14
ATOM 14652 C C . ARG A 1 26 ? -2.622 0.921 15.089 1.00 0.00 26 ARG A C 14
ATOM 14653 O O . ARG A 1 26 ? -2.088 0.385 16.060 1.00 0.00 26 ARG A O 14
ATOM 14674 N N . PRO A 1 27 ? -3.844 0.569 14.660 1.00 0.00 27 PRO A N 14
ATOM 14675 C CA . PRO A 1 27 ? -4.639 -0.477 15.309 1.00 0.00 27 PRO A CA 14
ATOM 14676 C C . PRO A 1 27 ? -4.055 -1.869 15.090 1.00 0.00 27 PRO A C 14
ATOM 14677 O O . PRO A 1 27 ? -3.861 -2.627 16.041 1.00 0.00 27 PRO A O 14
ATOM 14688 N N . TYR A 1 28 ? -3.776 -2.198 13.834 1.00 0.00 28 TYR A N 14
ATOM 14689 C CA . TYR A 1 28 ? -3.215 -3.499 13.491 1.00 0.00 28 TYR A CA 14
ATOM 14690 C C . TYR A 1 28 ? -1.744 -3.580 13.888 1.00 0.00 28 TYR A C 14
ATOM 14691 O O . TYR A 1 28 ? -0.897 -2.891 13.319 1.00 0.00 28 TYR A O 14
ATOM 14709 N N . ARG A 1 29 ? -1.448 -4.429 14.867 1.00 0.00 29 ARG A N 14
ATOM 14710 C CA . ARG A 1 29 ? -0.081 -4.601 15.341 1.00 0.00 29 ARG A CA 14
ATOM 14711 C C . ARG A 1 29 ? 0.254 -6.080 15.510 1.00 0.00 29 ARG A C 14
ATOM 14712 O O . ARG A 1 29 ? -0.447 -6.811 16.210 1.00 0.00 29 ARG A O 14
ATOM 14733 N N . CYS A 1 30 ? 1.330 -6.515 14.862 1.00 0.00 30 CYS A N 14
ATOM 14734 C CA . CYS A 1 30 ? 1.758 -7.907 14.939 1.00 0.00 30 CYS A CA 14
ATOM 14735 C C . CYS A 1 30 ? 1.619 -8.442 16.361 1.00 0.00 30 CYS A C 14
ATOM 14736 O O . CYS A 1 30 ? 2.202 -7.899 17.300 1.00 0.00 30 CYS A O 14
ATOM 14743 N N . VAL A 1 31 ? 0.843 -9.510 16.512 1.00 0.00 31 VAL A N 14
ATOM 14744 C CA . VAL A 1 31 ? 0.628 -10.120 17.819 1.00 0.00 31 VAL A CA 14
ATOM 14745 C C . VAL A 1 31 ? 1.920 -10.714 18.368 1.00 0.00 31 VAL A C 14
ATOM 14746 O O . VAL A 1 31 ? 2.191 -10.639 19.567 1.00 0.00 31 VAL A O 14
ATOM 14759 N N . HIS A 1 32 ? 2.716 -11.305 17.482 1.00 0.00 32 HIS A N 14
ATOM 14760 C CA . HIS A 1 32 ? 3.982 -11.912 17.877 1.00 0.00 32 HIS A CA 14
ATOM 14761 C C . HIS A 1 32 ? 4.761 -10.987 18.808 1.00 0.00 32 HIS A C 14
ATOM 14762 O O . HIS A 1 32 ? 5.428 -10.056 18.356 1.00 0.00 32 HIS A O 14
ATOM 14776 N N . GLN A 1 33 ? 4.671 -11.250 20.107 1.00 0.00 33 GLN A N 14
ATOM 14777 C CA . GLN A 1 33 ? 5.366 -10.439 21.100 1.00 0.00 33 GLN A CA 14
ATOM 14778 C C . GLN A 1 33 ? 6.781 -10.108 20.639 1.00 0.00 33 GLN A C 14
ATOM 14779 O O . GLN A 1 33 ? 7.562 -11.000 20.310 1.00 0.00 33 GLN A O 14
ATOM 14793 N N . GLY A 1 34 ? 7.105 -8.819 20.616 1.00 0.00 34 GLY A N 14
ATOM 14794 C CA . GLY A 1 34 ? 8.426 -8.393 20.193 1.00 0.00 34 GLY A CA 14
ATOM 14795 C C . GLY A 1 34 ? 8.397 -7.632 18.882 1.00 0.00 34 GLY A C 14
ATOM 14796 O O . GLY A 1 34 ? 8.853 -6.490 18.808 1.00 0.00 34 GLY A O 14
ATOM 14800 N N . CYS A 1 35 ? 7.862 -8.266 17.844 1.00 0.00 35 CYS A N 14
ATOM 14801 C CA . CYS A 1 35 ? 7.778 -7.643 16.528 1.00 0.00 35 CYS A CA 14
ATOM 14802 C C . CYS A 1 35 ? 7.208 -6.231 16.630 1.00 0.00 35 CYS A C 14
ATOM 14803 O O . CYS A 1 35 ? 5.998 -6.047 16.769 1.00 0.00 35 CYS A O 14
ATOM 14810 N N . PHE A 1 36 ? 8.087 -5.238 16.559 1.00 0.00 36 PHE A N 14
ATOM 14811 C CA . PHE A 1 36 ? 7.672 -3.842 16.644 1.00 0.00 36 PHE A CA 14
ATOM 14812 C C . PHE A 1 36 ? 7.197 -3.332 15.287 1.00 0.00 36 PHE A C 14
ATOM 14813 O O . PHE A 1 36 ? 7.719 -2.349 14.764 1.00 0.00 36 PHE A O 14
ATOM 14830 N N . ALA A 1 37 ? 6.203 -4.010 14.722 1.00 0.00 37 ALA A N 14
ATOM 14831 C CA . ALA A 1 37 ? 5.655 -3.626 13.427 1.00 0.00 37 ALA A CA 14
ATOM 14832 C C . ALA A 1 37 ? 4.151 -3.389 13.516 1.00 0.00 37 ALA A C 14
ATOM 14833 O O . ALA A 1 37 ? 3.413 -4.217 14.048 1.00 0.00 37 ALA A O 14
ATOM 14840 N N . ALA A 1 38 ? 3.704 -2.253 12.991 1.00 0.00 38 ALA A N 14
ATOM 14841 C CA . ALA A 1 38 ? 2.288 -1.908 13.009 1.00 0.00 38 ALA A CA 14
ATOM 14842 C C . ALA A 1 38 ? 1.848 -1.321 11.673 1.00 0.00 38 ALA A C 14
ATOM 14843 O O . ALA A 1 38 ? 2.662 -0.783 10.922 1.00 0.00 38 ALA A O 14
ATOM 14850 N N . PHE A 1 39 ? 0.556 -1.428 11.381 1.00 0.00 39 PHE A N 14
ATOM 14851 C CA . PHE A 1 39 ? 0.009 -0.908 10.133 1.00 0.00 39 PHE A CA 14
ATOM 14852 C C . PHE A 1 39 ? -1.431 -0.440 10.324 1.00 0.00 39 PHE A C 14
ATOM 14853 O O . PHE A 1 39 ? -2.076 -0.768 11.320 1.00 0.00 39 PHE A O 14
ATOM 14870 N N . THR A 1 40 ? -1.928 0.332 9.362 1.00 0.00 40 THR A N 14
ATOM 14871 C CA . THR A 1 40 ? -3.290 0.848 9.424 1.00 0.00 40 THR A CA 14
ATOM 14872 C C . THR A 1 40 ? -4.248 -0.031 8.628 1.00 0.00 40 THR A C 14
ATOM 14873 O O . THR A 1 40 ? -5.349 -0.337 9.085 1.00 0.00 40 THR A O 14
ATOM 14884 N N . ILE A 1 41 ? -3.821 -0.434 7.436 1.00 0.00 41 ILE A N 14
ATOM 14885 C CA . ILE A 1 41 ? -4.641 -1.279 6.577 1.00 0.00 41 ILE A CA 14
ATOM 14886 C C . ILE A 1 41 ? -4.442 -2.755 6.906 1.00 0.00 41 ILE A C 14
ATOM 14887 O O . ILE A 1 41 ? -3.343 -3.177 7.264 1.00 0.00 41 ILE A O 14
ATOM 14903 N N . GLN A 1 42 ? -5.511 -3.533 6.780 1.00 0.00 42 GLN A N 14
ATOM 14904 C CA . GLN A 1 42 ? -5.453 -4.963 7.063 1.00 0.00 42 GLN A CA 14
ATOM 14905 C C . GLN A 1 42 ? -4.656 -5.698 5.990 1.00 0.00 42 GLN A C 14
ATOM 14906 O O . GLN A 1 42 ? -3.996 -6.698 6.271 1.00 0.00 42 GLN A O 14
ATOM 14920 N N . GLN A 1 43 ? -4.722 -5.195 4.762 1.00 0.00 43 GLN A N 14
ATOM 14921 C CA . GLN A 1 43 ? -4.006 -5.805 3.647 1.00 0.00 43 GLN A CA 14
ATOM 14922 C C . GLN A 1 43 ? -2.500 -5.624 3.802 1.00 0.00 43 GLN A C 14
ATOM 14923 O O . GLN A 1 43 ? -1.753 -6.598 3.878 1.00 0.00 43 GLN A O 14
ATOM 14937 N N . ASN A 1 44 ? -2.062 -4.370 3.850 1.00 0.00 44 ASN A N 14
ATOM 14938 C CA . ASN A 1 44 ? -0.644 -4.061 3.995 1.00 0.00 44 ASN A CA 14
ATOM 14939 C C . ASN A 1 44 ? -0.040 -4.819 5.174 1.00 0.00 44 ASN A C 14
ATOM 14940 O O . ASN A 1 44 ? 1.180 -4.952 5.281 1.00 0.00 44 ASN A O 14
ATOM 14951 N N . LEU A 1 45 ? -0.902 -5.314 6.055 1.00 0.00 45 LEU A N 14
ATOM 14952 C CA . LEU A 1 45 ? -0.455 -6.059 7.227 1.00 0.00 45 LEU A CA 14
ATOM 14953 C C . LEU A 1 45 ? -0.242 -7.531 6.887 1.00 0.00 45 LEU A C 14
ATOM 14954 O O . LEU A 1 45 ? 0.591 -8.205 7.495 1.00 0.00 45 LEU A O 14
ATOM 14970 N N . ILE A 1 46 ? -0.998 -8.023 5.912 1.00 0.00 46 ILE A N 14
ATOM 14971 C CA . ILE A 1 46 ? -0.890 -9.414 5.489 1.00 0.00 46 ILE A CA 14
ATOM 14972 C C . ILE A 1 46 ? 0.518 -9.730 4.995 1.00 0.00 46 ILE A C 14
ATOM 14973 O O . ILE A 1 46 ? 1.193 -10.608 5.534 1.00 0.00 46 ILE A O 14
ATOM 14989 N N . LEU A 1 47 ? 0.955 -9.009 3.969 1.00 0.00 47 LEU A N 14
ATOM 14990 C CA . LEU A 1 47 ? 2.284 -9.211 3.403 1.00 0.00 47 LEU A CA 14
ATOM 14991 C C . LEU A 1 47 ? 3.348 -9.203 4.496 1.00 0.00 47 LEU A C 14
ATOM 14992 O O . LEU A 1 47 ? 4.269 -10.021 4.486 1.00 0.00 47 LEU A O 14
ATOM 15008 N N . HIS A 1 48 ? 3.215 -8.275 5.438 1.00 0.00 48 HIS A N 14
ATOM 15009 C CA . HIS A 1 48 ? 4.164 -8.163 6.540 1.00 0.00 48 HIS A CA 14
ATOM 15010 C C . HIS A 1 48 ? 4.416 -9.525 7.180 1.00 0.00 48 HIS A C 14
ATOM 15011 O O . HIS A 1 48 ? 5.563 -9.914 7.403 1.00 0.00 48 HIS A O 14
ATOM 15025 N N . TYR A 1 49 ? 3.339 -10.244 7.474 1.00 0.00 49 TYR A N 14
ATOM 15026 C CA . TYR A 1 49 ? 3.444 -11.561 8.091 1.00 0.00 49 TYR A CA 14
ATOM 15027 C C . TYR A 1 49 ? 4.066 -12.567 7.127 1.00 0.00 49 TYR A C 14
ATOM 15028 O O . TYR A 1 49 ? 4.675 -13.549 7.548 1.00 0.00 49 TYR A O 14
ATOM 15046 N N . GLN A 1 50 ? 3.907 -12.312 5.833 1.00 0.00 50 GLN A N 14
ATOM 15047 C CA . GLN A 1 50 ? 4.453 -13.194 4.808 1.00 0.00 50 GLN A CA 14
ATOM 15048 C C . GLN A 1 50 ? 5.830 -12.719 4.358 1.00 0.00 50 GLN A C 14
ATOM 15049 O O . GLN A 1 50 ? 6.550 -13.438 3.666 1.00 0.00 50 GLN A O 14
ATOM 15063 N N . ALA A 1 51 ? 6.190 -11.503 4.755 1.00 0.00 51 ALA A N 14
ATOM 15064 C CA . ALA A 1 51 ? 7.482 -10.933 4.393 1.00 0.00 51 ALA A CA 14
ATOM 15065 C C . ALA A 1 51 ? 8.474 -11.046 5.546 1.00 0.00 51 ALA A C 14
ATOM 15066 O O . ALA A 1 51 ? 9.686 -11.080 5.333 1.00 0.00 51 ALA A O 14
ATOM 15073 N N . VAL A 1 52 ? 7.952 -11.102 6.767 1.00 0.00 52 VAL A N 14
ATOM 15074 C CA . VAL A 1 52 ? 8.792 -11.212 7.953 1.00 0.00 52 VAL A CA 14
ATOM 15075 C C . VAL A 1 52 ? 8.889 -12.658 8.426 1.00 0.00 52 VAL A C 14
ATOM 15076 O O . VAL A 1 52 ? 9.984 -13.207 8.558 1.00 0.00 52 VAL A O 14
ATOM 15089 N N . HIS A 1 53 ? 7.738 -13.272 8.678 1.00 0.00 53 HIS A N 14
ATOM 15090 C CA . HIS A 1 53 ? 7.693 -14.656 9.135 1.00 0.00 53 HIS A CA 14
ATOM 15091 C C . HIS A 1 53 ? 7.341 -15.596 7.986 1.00 0.00 53 HIS A C 14
ATOM 15092 O O . HIS A 1 53 ? 6.897 -16.723 8.206 1.00 0.00 53 HIS A O 14
ATOM 15106 N N . LYS A 1 54 ? 7.543 -15.126 6.760 1.00 0.00 54 LYS A N 14
ATOM 15107 C CA . LYS A 1 54 ? 7.249 -15.924 5.576 1.00 0.00 54 LYS A CA 14
ATOM 15108 C C . LYS A 1 54 ? 6.095 -16.886 5.841 1.00 0.00 54 LYS A C 14
ATOM 15109 O O . LYS A 1 54 ? 6.112 -18.030 5.388 1.00 0.00 54 LYS A O 14
ATOM 15128 N N . SER A 1 55 ? 5.093 -16.413 6.576 1.00 0.00 55 SER A N 14
ATOM 15129 C CA . SER A 1 55 ? 3.932 -17.233 6.903 1.00 0.00 55 SER A CA 14
ATOM 15130 C C . SER A 1 55 ? 2.671 -16.378 6.989 1.00 0.00 55 SER A C 14
ATOM 15131 O O . SER A 1 55 ? 2.740 -15.149 6.986 1.00 0.00 55 SER A O 14
ATOM 15139 N N . ASP A 1 56 ? 1.521 -17.039 7.066 1.00 0.00 56 ASP A N 14
ATOM 15140 C CA . ASP A 1 56 ? 0.243 -16.341 7.154 1.00 0.00 56 ASP A CA 14
ATOM 15141 C C . ASP A 1 56 ? 0.040 -15.753 8.547 1.00 0.00 56 ASP A C 14
ATOM 15142 O O . ASP A 1 56 ? 0.934 -15.809 9.393 1.00 0.00 56 ASP A O 14
ATOM 15151 N N . LEU A 1 57 ? -1.139 -15.189 8.779 1.00 0.00 57 LEU A N 14
ATOM 15152 C CA . LEU A 1 57 ? -1.460 -14.589 10.070 1.00 0.00 57 LEU A CA 14
ATOM 15153 C C . LEU A 1 57 ? -2.709 -15.226 10.671 1.00 0.00 57 LEU A C 14
ATOM 15154 O O . LEU A 1 57 ? -3.550 -15.786 9.968 1.00 0.00 57 LEU A O 14
ATOM 15170 N N . PRO A 1 58 ? -2.836 -15.136 12.003 1.00 0.00 58 PRO A N 14
ATOM 15171 C CA . PRO A 1 58 ? -3.981 -15.696 12.728 1.00 0.00 58 PRO A CA 14
ATOM 15172 C C . PRO A 1 58 ? -5.271 -14.929 12.456 1.00 0.00 58 PRO A C 14
ATOM 15173 O O . PRO A 1 58 ? -6.286 -15.517 12.085 1.00 0.00 58 PRO A O 14
ATOM 15184 N N . ALA A 1 59 ? -5.223 -13.614 12.641 1.00 0.00 59 ALA A N 14
ATOM 15185 C CA . ALA A 1 59 ? -6.387 -12.767 12.413 1.00 0.00 59 ALA A CA 14
ATOM 15186 C C . ALA A 1 59 ? -7.151 -13.209 11.169 1.00 0.00 59 ALA A C 14
ATOM 15187 O O . ALA A 1 59 ? -6.808 -12.830 10.050 1.00 0.00 59 ALA A O 14
ATOM 15194 N N . PHE A 1 60 ? -8.189 -14.013 11.374 1.00 0.00 60 PHE A N 14
ATOM 15195 C CA . PHE A 1 60 ? -9.002 -14.509 10.269 1.00 0.00 60 PHE A CA 14
ATOM 15196 C C . PHE A 1 60 ? -9.111 -13.463 9.163 1.00 0.00 60 PHE A C 14
ATOM 15197 O O . PHE A 1 60 ? -9.505 -12.323 9.409 1.00 0.00 60 PHE A O 14
ATOM 15214 N N . SER A 1 61 ? -8.760 -13.860 7.944 1.00 0.00 61 SER A N 14
ATOM 15215 C CA . SER A 1 61 ? -8.814 -12.957 6.800 1.00 0.00 61 SER A CA 14
ATOM 15216 C C . SER A 1 61 ? -8.471 -13.695 5.510 1.00 0.00 61 SER A C 14
ATOM 15217 O O . SER A 1 61 ? -8.197 -14.894 5.521 1.00 0.00 61 SER A O 14
ATOM 15225 N N . ALA A 1 62 ? -8.489 -12.967 4.397 1.00 0.00 62 ALA A N 14
ATOM 15226 C CA . ALA A 1 62 ? -8.178 -13.550 3.098 1.00 0.00 62 ALA A CA 14
ATOM 15227 C C . ALA A 1 62 ? -7.608 -12.503 2.148 1.00 0.00 62 ALA A C 14
ATOM 15228 O O . ALA A 1 62 ? -7.428 -11.345 2.524 1.00 0.00 62 ALA A O 14
ATOM 15235 N N . GLU A 1 63 ? -7.325 -12.918 0.918 1.00 0.00 63 GLU A N 14
ATOM 15236 C CA . GLU A 1 63 ? -6.773 -12.014 -0.085 1.00 0.00 63 GLU A CA 14
ATOM 15237 C C . GLU A 1 63 ? -7.864 -11.515 -1.027 1.00 0.00 63 GLU A C 14
ATOM 15238 O O . GLU A 1 63 ? -8.466 -12.294 -1.766 1.00 0.00 63 GLU A O 14
ATOM 15250 N N . VAL A 1 64 ? -8.115 -10.210 -0.995 1.00 0.00 64 VAL A N 14
ATOM 15251 C CA . VAL A 1 64 ? -9.133 -9.605 -1.846 1.00 0.00 64 VAL A CA 14
ATOM 15252 C C . VAL A 1 64 ? -8.781 -8.160 -2.182 1.00 0.00 64 VAL A C 14
ATOM 15253 O O . VAL A 1 64 ? -8.409 -7.382 -1.304 1.00 0.00 64 VAL A O 14
ATOM 15266 N N . GLU A 1 65 ? -8.902 -7.809 -3.458 1.00 0.00 65 GLU A N 14
ATOM 15267 C CA . GLU A 1 65 ? -8.597 -6.457 -3.910 1.00 0.00 65 GLU A CA 14
ATOM 15268 C C . GLU A 1 65 ? -9.731 -5.900 -4.765 1.00 0.00 65 GLU A C 14
ATOM 15269 O O . GLU A 1 65 ? -9.492 -5.241 -5.777 1.00 0.00 65 GLU A O 14
ATOM 15281 N N . GLU A 1 66 ? -10.965 -6.169 -4.351 1.00 0.00 66 GLU A N 14
ATOM 15282 C CA . GLU A 1 66 ? -12.135 -5.696 -5.080 1.00 0.00 66 GLU A CA 14
ATOM 15283 C C . GLU A 1 66 ? -12.642 -4.379 -4.500 1.00 0.00 66 GLU A C 14
ATOM 15284 O O . GLU A 1 66 ? -12.555 -4.146 -3.294 1.00 0.00 66 GLU A O 14
ATOM 15296 N N . GLU A 1 67 ? -13.170 -3.521 -5.367 1.00 0.00 67 GLU A N 14
ATOM 15297 C CA . GLU A 1 67 ? -13.689 -2.227 -4.941 1.00 0.00 67 GLU A CA 14
ATOM 15298 C C . GLU A 1 67 ? -15.039 -1.940 -5.593 1.00 0.00 67 GLU A C 14
ATOM 15299 O O . GLU A 1 67 ? -15.138 -1.827 -6.815 1.00 0.00 67 GLU A O 14
ATOM 15311 N N . SER A 1 68 ? -16.075 -1.825 -4.769 1.00 0.00 68 SER A N 14
ATOM 15312 C CA . SER A 1 68 ? -17.420 -1.556 -5.265 1.00 0.00 68 SER A CA 14
ATOM 15313 C C . SER A 1 68 ? -17.489 -0.186 -5.933 1.00 0.00 68 SER A C 14
ATOM 15314 O O . SER A 1 68 ? -17.841 0.809 -5.301 1.00 0.00 68 SER A O 14
ATOM 15322 N N . GLY A 1 69 ? -17.148 -0.143 -7.218 1.00 0.00 69 GLY A N 14
ATOM 15323 C CA . GLY A 1 69 ? -17.177 1.109 -7.951 1.00 0.00 69 GLY A CA 14
ATOM 15324 C C . GLY A 1 69 ? -18.033 1.029 -9.200 1.00 0.00 69 GLY A C 14
ATOM 15325 O O . GLY A 1 69 ? -17.683 0.368 -10.177 1.00 0.00 69 GLY A O 14
ATOM 15329 N N . PRO A 1 70 ? -19.186 1.715 -9.176 1.00 0.00 70 PRO A N 14
ATOM 15330 C CA . PRO A 1 70 ? -20.119 1.734 -10.307 1.00 0.00 70 PRO A CA 14
ATOM 15331 C C . PRO A 1 70 ? -19.569 2.508 -11.500 1.00 0.00 70 PRO A C 14
ATOM 15332 O O . PRO A 1 70 ? -18.469 3.058 -11.441 1.00 0.00 70 PRO A O 14
ATOM 15343 N N . SER A 1 71 ? -20.341 2.547 -12.581 1.00 0.00 71 SER A N 14
ATOM 15344 C CA . SER A 1 71 ? -19.929 3.252 -13.789 1.00 0.00 71 SER A CA 14
ATOM 15345 C C . SER A 1 71 ? -20.475 4.676 -13.801 1.00 0.00 71 SER A C 14
ATOM 15346 O O . SER A 1 71 ? -21.641 4.908 -13.479 1.00 0.00 71 SER A O 14
ATOM 15354 N N . SER A 1 72 ? -19.625 5.627 -14.173 1.00 0.00 72 SER A N 14
ATOM 15355 C CA . SER A 1 72 ? -20.020 7.030 -14.223 1.00 0.00 72 SER A CA 14
ATOM 15356 C C . SER A 1 72 ? -20.666 7.365 -15.564 1.00 0.00 72 SER A C 14
ATOM 15357 O O . SER A 1 72 ? -21.800 7.839 -15.619 1.00 0.00 72 SER A O 14
ATOM 15365 N N . GLY A 1 73 ? -19.934 7.115 -16.645 1.00 0.00 73 GLY A N 14
ATOM 15366 C CA . GLY A 1 73 ? -20.450 7.395 -17.972 1.00 0.00 73 GLY A CA 14
ATOM 15367 C C . GLY A 1 73 ? -19.375 7.886 -18.921 1.00 0.00 73 GLY A C 14
ATOM 15368 O O . GLY A 1 73 ? -18.408 7.164 -19.155 1.00 0.00 73 GLY A O 14
ATOM 15373 N N . GLY A 1 1 ? -19.534 -29.817 -34.367 1.00 0.00 1 GLY A N 15
ATOM 15374 C CA . GLY A 1 1 ? -20.056 -29.180 -33.172 1.00 0.00 1 GLY A CA 15
ATOM 15375 C C . GLY A 1 1 ? -19.058 -28.233 -32.537 1.00 0.00 1 GLY A C 15
ATOM 15376 O O . GLY A 1 1 ? -17.858 -28.506 -32.516 1.00 0.00 1 GLY A O 15
ATOM 15380 N N . SER A 1 2 ? -19.554 -27.114 -32.018 1.00 0.00 2 SER A N 15
ATOM 15381 C CA . SER A 1 2 ? -18.696 -26.119 -31.384 1.00 0.00 2 SER A CA 15
ATOM 15382 C C . SER A 1 2 ? -19.477 -25.303 -30.358 1.00 0.00 2 SER A C 15
ATOM 15383 O O . SER A 1 2 ? -20.498 -24.695 -30.679 1.00 0.00 2 SER A O 15
ATOM 15391 N N . SER A 1 3 ? -18.989 -25.296 -29.122 1.00 0.00 3 SER A N 15
ATOM 15392 C CA . SER A 1 3 ? -19.642 -24.558 -28.047 1.00 0.00 3 SER A CA 15
ATOM 15393 C C . SER A 1 3 ? -18.631 -24.139 -26.984 1.00 0.00 3 SER A C 15
ATOM 15394 O O . SER A 1 3 ? -17.727 -24.898 -26.637 1.00 0.00 3 SER A O 15
ATOM 15402 N N . GLY A 1 4 ? -18.792 -22.923 -26.470 1.00 0.00 4 GLY A N 15
ATOM 15403 C CA . GLY A 1 4 ? -17.887 -22.422 -25.452 1.00 0.00 4 GLY A CA 15
ATOM 15404 C C . GLY A 1 4 ? -18.620 -21.865 -24.248 1.00 0.00 4 GLY A C 15
ATOM 15405 O O . GLY A 1 4 ? -19.786 -21.483 -24.345 1.00 0.00 4 GLY A O 15
ATOM 15409 N N . SER A 1 5 ? -17.936 -21.819 -23.109 1.00 0.00 5 SER A N 15
ATOM 15410 C CA . SER A 1 5 ? -18.531 -21.309 -21.880 1.00 0.00 5 SER A CA 15
ATOM 15411 C C . SER A 1 5 ? -17.451 -20.899 -20.883 1.00 0.00 5 SER A C 15
ATOM 15412 O O . SER A 1 5 ? -16.687 -21.735 -20.400 1.00 0.00 5 SER A O 15
ATOM 15420 N N . SER A 1 6 ? -17.395 -19.606 -20.579 1.00 0.00 6 SER A N 15
ATOM 15421 C CA . SER A 1 6 ? -16.407 -19.083 -19.643 1.00 0.00 6 SER A CA 15
ATOM 15422 C C . SER A 1 6 ? -16.686 -17.618 -19.321 1.00 0.00 6 SER A C 15
ATOM 15423 O O . SER A 1 6 ? -17.615 -17.018 -19.860 1.00 0.00 6 SER A O 15
ATOM 15431 N N . GLY A 1 7 ? -15.872 -17.047 -18.438 1.00 0.00 7 GLY A N 15
ATOM 15432 C CA . GLY A 1 7 ? -16.047 -15.658 -18.058 1.00 0.00 7 GLY A CA 15
ATOM 15433 C C . GLY A 1 7 ? -15.346 -15.319 -16.758 1.00 0.00 7 GLY A C 15
ATOM 15434 O O . GLY A 1 7 ? -15.483 -16.036 -15.766 1.00 0.00 7 GLY A O 15
ATOM 15438 N N . ARG A 1 8 ? -14.592 -14.225 -16.761 1.00 0.00 8 ARG A N 15
ATOM 15439 C CA . ARG A 1 8 ? -13.864 -13.795 -15.573 1.00 0.00 8 ARG A CA 15
ATOM 15440 C C . ARG A 1 8 ? -13.205 -12.437 -15.801 1.00 0.00 8 ARG A C 15
ATOM 15441 O O . ARG A 1 8 ? -12.773 -12.123 -16.910 1.00 0.00 8 ARG A O 15
ATOM 15462 N N . LYS A 1 9 ? -13.132 -11.636 -14.744 1.00 0.00 9 LYS A N 15
ATOM 15463 C CA . LYS A 1 9 ? -12.526 -10.312 -14.826 1.00 0.00 9 LYS A CA 15
ATOM 15464 C C . LYS A 1 9 ? -12.021 -9.859 -13.460 1.00 0.00 9 LYS A C 15
ATOM 15465 O O . LYS A 1 9 ? -12.605 -10.193 -12.429 1.00 0.00 9 LYS A O 15
ATOM 15484 N N . LYS A 1 10 ? -10.934 -9.095 -13.460 1.00 0.00 10 LYS A N 15
ATOM 15485 C CA . LYS A 1 10 ? -10.352 -8.592 -12.221 1.00 0.00 10 LYS A CA 15
ATOM 15486 C C . LYS A 1 10 ? -9.940 -7.131 -12.367 1.00 0.00 10 LYS A C 15
ATOM 15487 O O . LYS A 1 10 ? -9.341 -6.727 -13.364 1.00 0.00 10 LYS A O 15
ATOM 15506 N N . PRO A 1 11 ? -10.266 -6.319 -11.351 1.00 0.00 11 PRO A N 15
ATOM 15507 C CA . PRO A 1 11 ? -9.937 -4.890 -11.342 1.00 0.00 11 PRO A CA 15
ATOM 15508 C C . PRO A 1 11 ? -8.440 -4.641 -11.191 1.00 0.00 11 PRO A C 15
ATOM 15509 O O . PRO A 1 11 ? -7.767 -5.304 -10.402 1.00 0.00 11 PRO A O 15
ATOM 15520 N N . VAL A 1 12 ? -7.925 -3.680 -11.952 1.00 0.00 12 VAL A N 15
ATOM 15521 C CA . VAL A 1 12 ? -6.508 -3.342 -11.901 1.00 0.00 12 VAL A CA 15
ATOM 15522 C C . VAL A 1 12 ? -6.262 -2.139 -10.998 1.00 0.00 12 VAL A C 15
ATOM 15523 O O . VAL A 1 12 ? -5.672 -1.144 -11.418 1.00 0.00 12 VAL A O 15
ATOM 15536 N N . SER A 1 13 ? -6.719 -2.237 -9.753 1.00 0.00 13 SER A N 15
ATOM 15537 C CA . SER A 1 13 ? -6.551 -1.155 -8.790 1.00 0.00 13 SER A CA 15
ATOM 15538 C C . SER A 1 13 ? -6.678 0.204 -9.472 1.00 0.00 13 SER A C 15
ATOM 15539 O O . SER A 1 13 ? -5.814 1.068 -9.322 1.00 0.00 13 SER A O 15
ATOM 15547 N N . GLN A 1 14 ? -7.760 0.384 -10.222 1.00 0.00 14 GLN A N 15
ATOM 15548 C CA . GLN A 1 14 ? -7.999 1.637 -10.929 1.00 0.00 14 GLN A CA 15
ATOM 15549 C C . GLN A 1 14 ? -8.805 2.603 -10.066 1.00 0.00 14 GLN A C 15
ATOM 15550 O O . GLN A 1 14 ? -9.356 3.584 -10.565 1.00 0.00 14 GLN A O 15
ATOM 15564 N N . SER A 1 15 ? -8.870 2.318 -8.769 1.00 0.00 15 SER A N 15
ATOM 15565 C CA . SER A 1 15 ? -9.612 3.159 -7.838 1.00 0.00 15 SER A CA 15
ATOM 15566 C C . SER A 1 15 ? -8.702 4.212 -7.213 1.00 0.00 15 SER A C 15
ATOM 15567 O O . SER A 1 15 ? -8.755 5.389 -7.573 1.00 0.00 15 SER A O 15
ATOM 15575 N N . LEU A 1 16 ? -7.866 3.781 -6.274 1.00 0.00 16 LEU A N 15
ATOM 15576 C CA . LEU A 1 16 ? -6.943 4.685 -5.598 1.00 0.00 16 LEU A CA 15
ATOM 15577 C C . LEU A 1 16 ? -5.702 3.938 -5.118 1.00 0.00 16 LEU A C 15
ATOM 15578 O O . LEU A 1 16 ? -5.804 2.867 -4.520 1.00 0.00 16 LEU A O 15
ATOM 15594 N N . GLU A 1 17 ? -4.533 4.512 -5.383 1.00 0.00 17 GLU A N 15
ATOM 15595 C CA . GLU A 1 17 ? -3.273 3.900 -4.977 1.00 0.00 17 GLU A CA 15
ATOM 15596 C C . GLU A 1 17 ? -3.153 3.860 -3.456 1.00 0.00 17 GLU A C 15
ATOM 15597 O O . GLU A 1 17 ? -2.746 2.851 -2.880 1.00 0.00 17 GLU A O 15
ATOM 15609 N N . PHE A 1 18 ? -3.510 4.966 -2.812 1.00 0.00 18 PHE A N 15
ATOM 15610 C CA . PHE A 1 18 ? -3.441 5.060 -1.358 1.00 0.00 18 PHE A CA 15
ATOM 15611 C C . PHE A 1 18 ? -4.807 4.795 -0.731 1.00 0.00 18 PHE A C 15
ATOM 15612 O O . PHE A 1 18 ? -5.852 4.988 -1.352 1.00 0.00 18 PHE A O 15
ATOM 15629 N N . PRO A 1 19 ? -4.800 4.341 0.532 1.00 0.00 19 PRO A N 15
ATOM 15630 C CA . PRO A 1 19 ? -6.029 4.039 1.271 1.00 0.00 19 PRO A CA 15
ATOM 15631 C C . PRO A 1 19 ? -6.816 5.297 1.625 1.00 0.00 19 PRO A C 15
ATOM 15632 O O . PRO A 1 19 ? -8.031 5.356 1.432 1.00 0.00 19 PRO A O 15
ATOM 15643 N N . THR A 1 20 ? -6.117 6.301 2.143 1.00 0.00 20 THR A N 15
ATOM 15644 C CA . THR A 1 20 ? -6.750 7.557 2.524 1.00 0.00 20 THR A CA 15
ATOM 15645 C C . THR A 1 20 ? -5.716 8.576 2.988 1.00 0.00 20 THR A C 15
ATOM 15646 O O . THR A 1 20 ? -4.512 8.325 2.928 1.00 0.00 20 THR A O 15
ATOM 15657 N N . ARG A 1 21 ? -6.193 9.727 3.453 1.00 0.00 21 ARG A N 15
ATOM 15658 C CA . ARG A 1 21 ? -5.309 10.784 3.928 1.00 0.00 21 ARG A CA 15
ATOM 15659 C C . ARG A 1 21 ? -4.356 10.257 4.997 1.00 0.00 21 ARG A C 15
ATOM 15660 O O . ARG A 1 21 ? -4.525 9.146 5.501 1.00 0.00 21 ARG A O 15
ATOM 15681 N N . TYR A 1 22 ? -3.354 11.060 5.337 1.00 0.00 22 TYR A N 15
ATOM 15682 C CA . TYR A 1 22 ? -2.372 10.674 6.343 1.00 0.00 22 TYR A CA 15
ATOM 15683 C C . TYR A 1 22 ? -2.982 9.712 7.358 1.00 0.00 22 TYR A C 15
ATOM 15684 O O . TYR A 1 22 ? -4.009 10.006 7.970 1.00 0.00 22 TYR A O 15
ATOM 15702 N N . SER A 1 23 ? -2.342 8.560 7.531 1.00 0.00 23 SER A N 15
ATOM 15703 C CA . SER A 1 23 ? -2.822 7.552 8.470 1.00 0.00 23 SER A CA 15
ATOM 15704 C C . SER A 1 23 ? -3.071 8.164 9.844 1.00 0.00 23 SER A C 15
ATOM 15705 O O . SER A 1 23 ? -2.143 8.492 10.584 1.00 0.00 23 SER A O 15
ATOM 15713 N N . PRO A 1 24 ? -4.356 8.323 10.196 1.00 0.00 24 PRO A N 15
ATOM 15714 C CA . PRO A 1 24 ? -4.759 8.897 11.484 1.00 0.00 24 PRO A CA 15
ATOM 15715 C C . PRO A 1 24 ? -4.452 7.968 12.653 1.00 0.00 24 PRO A C 15
ATOM 15716 O O . PRO A 1 24 ? -4.045 8.417 13.725 1.00 0.00 24 PRO A O 15
ATOM 15727 N N . TYR A 1 25 ? -4.649 6.671 12.441 1.00 0.00 25 TYR A N 15
ATOM 15728 C CA . TYR A 1 25 ? -4.395 5.679 13.479 1.00 0.00 25 TYR A CA 15
ATOM 15729 C C . TYR A 1 25 ? -4.280 4.281 12.879 1.00 0.00 25 TYR A C 15
ATOM 15730 O O . TYR A 1 25 ? -4.971 3.948 11.916 1.00 0.00 25 TYR A O 15
ATOM 15748 N N . ARG A 1 26 ? -3.403 3.467 13.457 1.00 0.00 26 ARG A N 15
ATOM 15749 C CA . ARG A 1 26 ? -3.196 2.105 12.981 1.00 0.00 26 ARG A CA 15
ATOM 15750 C C . ARG A 1 26 ? -3.583 1.090 14.053 1.00 0.00 26 ARG A C 15
ATOM 15751 O O . ARG A 1 26 ? -2.757 0.647 14.851 1.00 0.00 26 ARG A O 15
ATOM 15772 N N . PRO A 1 27 ? -4.870 0.711 14.073 1.00 0.00 27 PRO A N 15
ATOM 15773 C CA . PRO A 1 27 ? -5.396 -0.256 15.041 1.00 0.00 27 PRO A CA 15
ATOM 15774 C C . PRO A 1 27 ? -4.883 -1.669 14.787 1.00 0.00 27 PRO A C 15
ATOM 15775 O O . PRO A 1 27 ? -5.232 -2.605 15.506 1.00 0.00 27 PRO A O 15
ATOM 15786 N N . TYR A 1 28 ? -4.052 -1.815 13.760 1.00 0.00 28 TYR A N 15
ATOM 15787 C CA . TYR A 1 28 ? -3.492 -3.115 13.410 1.00 0.00 28 TYR A CA 15
ATOM 15788 C C . TYR A 1 28 ? -2.021 -3.199 13.806 1.00 0.00 28 TYR A C 15
ATOM 15789 O O . TYR A 1 28 ? -1.192 -2.429 13.321 1.00 0.00 28 TYR A O 15
ATOM 15807 N N . ARG A 1 29 ? -1.706 -4.141 14.689 1.00 0.00 29 ARG A N 15
ATOM 15808 C CA . ARG A 1 29 ? -0.336 -4.327 15.151 1.00 0.00 29 ARG A CA 15
ATOM 15809 C C . ARG A 1 29 ? 0.039 -5.806 15.161 1.00 0.00 29 ARG A C 15
ATOM 15810 O O . ARG A 1 29 ? -0.798 -6.668 15.430 1.00 0.00 29 ARG A O 15
ATOM 15831 N N . CYS A 1 30 ? 1.303 -6.092 14.864 1.00 0.00 30 CYS A N 15
ATOM 15832 C CA . CYS A 1 30 ? 1.789 -7.466 14.837 1.00 0.00 30 CYS A CA 15
ATOM 15833 C C . CYS A 1 30 ? 1.630 -8.127 16.203 1.00 0.00 30 CYS A C 15
ATOM 15834 O O . CYS A 1 30 ? 2.270 -7.729 17.176 1.00 0.00 30 CYS A O 15
ATOM 15841 N N . VAL A 1 31 ? 0.771 -9.139 16.268 1.00 0.00 31 VAL A N 15
ATOM 15842 C CA . VAL A 1 31 ? 0.528 -9.857 17.514 1.00 0.00 31 VAL A CA 15
ATOM 15843 C C . VAL A 1 31 ? 1.838 -10.245 18.189 1.00 0.00 31 VAL A C 15
ATOM 15844 O O . VAL A 1 31 ? 1.988 -10.106 19.404 1.00 0.00 31 VAL A O 15
ATOM 15857 N N . HIS A 1 32 ? 2.786 -10.733 17.395 1.00 0.00 32 HIS A N 15
ATOM 15858 C CA . HIS A 1 32 ? 4.085 -11.141 17.916 1.00 0.00 32 HIS A CA 15
ATOM 15859 C C . HIS A 1 32 ? 4.589 -10.148 18.959 1.00 0.00 32 HIS A C 15
ATOM 15860 O O . HIS A 1 32 ? 4.845 -8.985 18.648 1.00 0.00 32 HIS A O 15
ATOM 15874 N N . GLN A 1 33 ? 4.726 -10.615 20.196 1.00 0.00 33 GLN A N 15
ATOM 15875 C CA . GLN A 1 33 ? 5.197 -9.766 21.284 1.00 0.00 33 GLN A CA 15
ATOM 15876 C C . GLN A 1 33 ? 6.705 -9.556 21.197 1.00 0.00 33 GLN A C 15
ATOM 15877 O O . GLN A 1 33 ? 7.467 -10.130 21.974 1.00 0.00 33 GLN A O 15
ATOM 15891 N N . GLY A 1 34 ? 7.129 -8.729 20.246 1.00 0.00 34 GLY A N 15
ATOM 15892 C CA . GLY A 1 34 ? 8.544 -8.459 20.076 1.00 0.00 34 GLY A CA 15
ATOM 15893 C C . GLY A 1 34 ? 8.926 -8.266 18.621 1.00 0.00 34 GLY A C 15
ATOM 15894 O O . GLY A 1 34 ? 10.033 -8.616 18.211 1.00 0.00 34 GLY A O 15
ATOM 15898 N N . CYS A 1 35 ? 8.008 -7.708 17.839 1.00 0.00 35 CYS A N 15
ATOM 15899 C CA . CYS A 1 35 ? 8.253 -7.471 16.422 1.00 0.00 35 CYS A CA 15
ATOM 15900 C C . CYS A 1 35 ? 8.406 -5.980 16.138 1.00 0.00 35 CYS A C 15
ATOM 15901 O O . CYS A 1 35 ? 9.168 -5.579 15.259 1.00 0.00 35 CYS A O 15
ATOM 15908 N N . PHE A 1 36 ? 7.676 -5.162 16.890 1.00 0.00 36 PHE A N 15
ATOM 15909 C CA . PHE A 1 36 ? 7.729 -3.715 16.719 1.00 0.00 36 PHE A CA 15
ATOM 15910 C C . PHE A 1 36 ? 7.330 -3.319 15.301 1.00 0.00 36 PHE A C 15
ATOM 15911 O O . PHE A 1 36 ? 7.891 -2.388 14.724 1.00 0.00 36 PHE A O 15
ATOM 15928 N N . ALA A 1 37 ? 6.356 -4.033 14.746 1.00 0.00 37 ALA A N 15
ATOM 15929 C CA . ALA A 1 37 ? 5.880 -3.756 13.397 1.00 0.00 37 ALA A CA 15
ATOM 15930 C C . ALA A 1 37 ? 4.358 -3.661 13.360 1.00 0.00 37 ALA A C 15
ATOM 15931 O O . ALA A 1 37 ? 3.664 -4.676 13.319 1.00 0.00 37 ALA A O 15
ATOM 15938 N N . ALA A 1 38 ? 3.846 -2.435 13.376 1.00 0.00 38 ALA A N 15
ATOM 15939 C CA . ALA A 1 38 ? 2.407 -2.208 13.344 1.00 0.00 38 ALA A CA 15
ATOM 15940 C C . ALA A 1 38 ? 1.992 -1.497 12.060 1.00 0.00 38 ALA A C 15
ATOM 15941 O O . ALA A 1 38 ? 2.645 -0.549 11.624 1.00 0.00 38 ALA A O 15
ATOM 15948 N N . PHE A 1 39 ? 0.902 -1.962 11.458 1.00 0.00 39 PHE A N 15
ATOM 15949 C CA . PHE A 1 39 ? 0.401 -1.372 10.222 1.00 0.00 39 PHE A CA 15
ATOM 15950 C C . PHE A 1 39 ? -0.992 -0.782 10.426 1.00 0.00 39 PHE A C 15
ATOM 15951 O O . PHE A 1 39 ? -1.699 -1.142 11.367 1.00 0.00 39 PHE A O 15
ATOM 15968 N N . THR A 1 40 ? -1.379 0.127 9.537 1.00 0.00 40 THR A N 15
ATOM 15969 C CA . THR A 1 40 ? -2.685 0.769 9.620 1.00 0.00 40 THR A CA 15
ATOM 15970 C C . THR A 1 40 ? -3.749 -0.057 8.907 1.00 0.00 40 THR A C 15
ATOM 15971 O O . THR A 1 40 ? -4.817 -0.322 9.460 1.00 0.00 40 THR A O 15
ATOM 15982 N N . ILE A 1 41 ? -3.451 -0.462 7.677 1.00 0.00 41 ILE A N 15
ATOM 15983 C CA . ILE A 1 41 ? -4.383 -1.260 6.889 1.00 0.00 41 ILE A CA 15
ATOM 15984 C C . ILE A 1 41 ? -4.218 -2.747 7.183 1.00 0.00 41 ILE A C 15
ATOM 15985 O O . ILE A 1 41 ? -3.120 -3.210 7.491 1.00 0.00 41 ILE A O 15
ATOM 16001 N N . GLN A 1 42 ? -5.315 -3.490 7.083 1.00 0.00 42 GLN A N 15
ATOM 16002 C CA . GLN A 1 42 ? -5.291 -4.926 7.337 1.00 0.00 42 GLN A CA 15
ATOM 16003 C C . GLN A 1 42 ? -4.569 -5.665 6.216 1.00 0.00 42 GLN A C 15
ATOM 16004 O O . GLN A 1 42 ? -3.856 -6.638 6.460 1.00 0.00 42 GLN A O 15
ATOM 16018 N N . GLN A 1 43 ? -4.760 -5.197 4.987 1.00 0.00 43 GLN A N 15
ATOM 16019 C CA . GLN A 1 43 ? -4.127 -5.815 3.828 1.00 0.00 43 GLN A CA 15
ATOM 16020 C C . GLN A 1 43 ? -2.611 -5.661 3.889 1.00 0.00 43 GLN A C 15
ATOM 16021 O O . GLN A 1 43 ? -1.878 -6.649 3.928 1.00 0.00 43 GLN A O 15
ATOM 16035 N N . ASN A 1 44 ? -2.147 -4.416 3.895 1.00 0.00 44 ASN A N 15
ATOM 16036 C CA . ASN A 1 44 ? -0.717 -4.133 3.950 1.00 0.00 44 ASN A CA 15
ATOM 16037 C C . ASN A 1 44 ? -0.058 -4.884 5.103 1.00 0.00 44 ASN A C 15
ATOM 16038 O O . ASN A 1 44 ? 1.164 -5.028 5.146 1.00 0.00 44 ASN A O 15
ATOM 16049 N N . LEU A 1 45 ? -0.876 -5.362 6.034 1.00 0.00 45 LEU A N 15
ATOM 16050 C CA . LEU A 1 45 ? -0.373 -6.100 7.188 1.00 0.00 45 LEU A CA 15
ATOM 16051 C C . LEU A 1 45 ? -0.220 -7.582 6.862 1.00 0.00 45 LEU A C 15
ATOM 16052 O O . LEU A 1 45 ? 0.665 -8.256 7.391 1.00 0.00 45 LEU A O 15
ATOM 16068 N N . ILE A 1 46 ? -1.085 -8.082 5.986 1.00 0.00 46 ILE A N 15
ATOM 16069 C CA . ILE A 1 46 ? -1.043 -9.484 5.587 1.00 0.00 46 ILE A CA 15
ATOM 16070 C C . ILE A 1 46 ? 0.327 -9.856 5.030 1.00 0.00 46 ILE A C 15
ATOM 16071 O O . ILE A 1 46 ? 0.936 -10.838 5.456 1.00 0.00 46 ILE A O 15
ATOM 16087 N N . LEU A 1 47 ? 0.807 -9.064 4.078 1.00 0.00 47 LEU A N 15
ATOM 16088 C CA . LEU A 1 47 ? 2.107 -9.309 3.463 1.00 0.00 47 LEU A CA 15
ATOM 16089 C C . LEU A 1 47 ? 3.222 -9.245 4.503 1.00 0.00 47 LEU A C 15
ATOM 16090 O O . LEU A 1 47 ? 4.119 -10.089 4.519 1.00 0.00 47 LEU A O 15
ATOM 16106 N N . HIS A 1 48 ? 3.158 -8.240 5.370 1.00 0.00 48 HIS A N 15
ATOM 16107 C CA . HIS A 1 48 ? 4.161 -8.067 6.415 1.00 0.00 48 HIS A CA 15
ATOM 16108 C C . HIS A 1 48 ? 4.497 -9.403 7.071 1.00 0.00 48 HIS A C 15
ATOM 16109 O O . HIS A 1 48 ? 5.667 -9.722 7.289 1.00 0.00 48 HIS A O 15
ATOM 16123 N N . TYR A 1 49 ? 3.466 -10.180 7.383 1.00 0.00 49 TYR A N 15
ATOM 16124 C CA . TYR A 1 49 ? 3.652 -11.480 8.017 1.00 0.00 49 TYR A CA 15
ATOM 16125 C C . TYR A 1 49 ? 4.285 -12.473 7.047 1.00 0.00 49 TYR A C 15
ATOM 16126 O O . TYR A 1 49 ? 4.994 -13.391 7.457 1.00 0.00 49 TYR A O 15
ATOM 16144 N N . GLN A 1 50 ? 4.023 -12.280 5.758 1.00 0.00 50 GLN A N 15
ATOM 16145 C CA . GLN A 1 50 ? 4.567 -13.158 4.729 1.00 0.00 50 GLN A CA 15
ATOM 16146 C C . GLN A 1 50 ? 5.948 -12.687 4.284 1.00 0.00 50 GLN A C 15
ATOM 16147 O O . GLN A 1 50 ? 6.693 -13.431 3.647 1.00 0.00 50 GLN A O 15
ATOM 16161 N N . ALA A 1 51 ? 6.282 -11.447 4.625 1.00 0.00 51 ALA A N 15
ATOM 16162 C CA . ALA A 1 51 ? 7.573 -10.877 4.262 1.00 0.00 51 ALA A CA 15
ATOM 16163 C C . ALA A 1 51 ? 8.540 -10.914 5.441 1.00 0.00 51 ALA A C 15
ATOM 16164 O O . ALA A 1 51 ? 9.757 -10.947 5.258 1.00 0.00 51 ALA A O 15
ATOM 16171 N N . VAL A 1 52 ? 7.990 -10.906 6.651 1.00 0.00 52 VAL A N 15
ATOM 16172 C CA . VAL A 1 52 ? 8.804 -10.939 7.861 1.00 0.00 52 VAL A CA 15
ATOM 16173 C C . VAL A 1 52 ? 8.952 -12.363 8.385 1.00 0.00 52 VAL A C 15
ATOM 16174 O O . VAL A 1 52 ? 10.066 -12.858 8.564 1.00 0.00 52 VAL A O 15
ATOM 16187 N N . HIS A 1 53 ? 7.822 -13.019 8.629 1.00 0.00 53 HIS A N 15
ATOM 16188 C CA . HIS A 1 53 ? 7.825 -14.388 9.132 1.00 0.00 53 HIS A CA 15
ATOM 16189 C C . HIS A 1 53 ? 7.331 -15.360 8.065 1.00 0.00 53 HIS A C 15
ATOM 16190 O O . HIS A 1 53 ? 6.735 -16.391 8.377 1.00 0.00 53 HIS A O 15
ATOM 16204 N N . LYS A 1 54 ? 7.581 -15.024 6.804 1.00 0.00 54 LYS A N 15
ATOM 16205 C CA . LYS A 1 54 ? 7.162 -15.866 5.690 1.00 0.00 54 LYS A CA 15
ATOM 16206 C C . LYS A 1 54 ? 5.924 -16.678 6.056 1.00 0.00 54 LYS A C 15
ATOM 16207 O O . LYS A 1 54 ? 5.872 -17.886 5.828 1.00 0.00 54 LYS A O 15
ATOM 16226 N N . SER A 1 55 ? 4.928 -16.006 6.625 1.00 0.00 55 SER A N 15
ATOM 16227 C CA . SER A 1 55 ? 3.691 -16.666 7.025 1.00 0.00 55 SER A CA 15
ATOM 16228 C C . SER A 1 55 ? 2.517 -15.692 6.980 1.00 0.00 55 SER A C 15
ATOM 16229 O O . SER A 1 55 ? 2.683 -14.517 6.653 1.00 0.00 55 SER A O 15
ATOM 16237 N N . ASP A 1 56 ? 1.331 -16.191 7.312 1.00 0.00 56 ASP A N 15
ATOM 16238 C CA . ASP A 1 56 ? 0.128 -15.366 7.311 1.00 0.00 56 ASP A CA 15
ATOM 16239 C C . ASP A 1 56 ? -0.486 -15.299 8.706 1.00 0.00 56 ASP A C 15
ATOM 16240 O O . ASP A 1 56 ? -0.771 -16.328 9.320 1.00 0.00 56 ASP A O 15
ATOM 16249 N N . LEU A 1 57 ? -0.686 -14.083 9.201 1.00 0.00 57 LEU A N 15
ATOM 16250 C CA . LEU A 1 57 ? -1.266 -13.881 10.524 1.00 0.00 57 LEU A CA 15
ATOM 16251 C C . LEU A 1 57 ? -2.385 -14.884 10.787 1.00 0.00 57 LEU A C 15
ATOM 16252 O O . LEU A 1 57 ? -2.941 -15.486 9.869 1.00 0.00 57 LEU A O 15
ATOM 16268 N N . PRO A 1 58 ? -2.725 -15.068 12.072 1.00 0.00 58 PRO A N 15
ATOM 16269 C CA . PRO A 1 58 ? -3.782 -15.995 12.486 1.00 0.00 58 PRO A CA 15
ATOM 16270 C C . PRO A 1 58 ? -5.171 -15.507 12.086 1.00 0.00 58 PRO A C 15
ATOM 16271 O O . PRO A 1 58 ? -6.020 -16.294 11.671 1.00 0.00 58 PRO A O 15
ATOM 16282 N N . ALA A 1 59 ? -5.394 -14.203 12.213 1.00 0.00 59 ALA A N 15
ATOM 16283 C CA . ALA A 1 59 ? -6.678 -13.610 11.862 1.00 0.00 59 ALA A CA 15
ATOM 16284 C C . ALA A 1 59 ? -6.569 -12.778 10.588 1.00 0.00 59 ALA A C 15
ATOM 16285 O O . ALA A 1 59 ? -5.880 -11.759 10.557 1.00 0.00 59 ALA A O 15
ATOM 16292 N N . PHE A 1 60 ? -7.254 -13.221 9.539 1.00 0.00 60 PHE A N 15
ATOM 16293 C CA . PHE A 1 60 ? -7.233 -12.518 8.261 1.00 0.00 60 PHE A CA 15
ATOM 16294 C C . PHE A 1 60 ? -8.612 -11.961 7.924 1.00 0.00 60 PHE A C 15
ATOM 16295 O O . PHE A 1 60 ? -9.584 -12.206 8.638 1.00 0.00 60 PHE A O 15
ATOM 16312 N N . SER A 1 61 ? -8.689 -11.209 6.830 1.00 0.00 61 SER A N 15
ATOM 16313 C CA . SER A 1 61 ? -9.948 -10.612 6.400 1.00 0.00 61 SER A CA 15
ATOM 16314 C C . SER A 1 61 ? -10.688 -11.539 5.440 1.00 0.00 61 SER A C 15
ATOM 16315 O O . SER A 1 61 ? -10.615 -11.376 4.222 1.00 0.00 61 SER A O 15
ATOM 16323 N N . ALA A 1 62 ? -11.401 -12.512 5.998 1.00 0.00 62 ALA A N 15
ATOM 16324 C CA . ALA A 1 62 ? -12.156 -13.464 5.193 1.00 0.00 62 ALA A CA 15
ATOM 16325 C C . ALA A 1 62 ? -13.657 -13.270 5.378 1.00 0.00 62 ALA A C 15
ATOM 16326 O O . ALA A 1 62 ? -14.331 -12.713 4.512 1.00 0.00 62 ALA A O 15
ATOM 16333 N N . GLU A 1 63 ? -14.174 -13.733 6.511 1.00 0.00 63 GLU A N 15
ATOM 16334 C CA . GLU A 1 63 ? -15.597 -13.611 6.807 1.00 0.00 63 GLU A CA 15
ATOM 16335 C C . GLU A 1 63 ? -15.885 -12.322 7.572 1.00 0.00 63 GLU A C 15
ATOM 16336 O O . GLU A 1 63 ? -16.293 -12.354 8.733 1.00 0.00 63 GLU A O 15
ATOM 16348 N N . VAL A 1 64 ? -15.668 -11.189 6.913 1.00 0.00 64 VAL A N 15
ATOM 16349 C CA . VAL A 1 64 ? -15.904 -9.888 7.529 1.00 0.00 64 VAL A CA 15
ATOM 16350 C C . VAL A 1 64 ? -16.266 -8.842 6.481 1.00 0.00 64 VAL A C 15
ATOM 16351 O O . VAL A 1 64 ? -15.641 -8.765 5.425 1.00 0.00 64 VAL A O 15
ATOM 16364 N N . GLU A 1 65 ? -17.281 -8.037 6.783 1.00 0.00 65 GLU A N 15
ATOM 16365 C CA . GLU A 1 65 ? -17.726 -6.994 5.866 1.00 0.00 65 GLU A CA 15
ATOM 16366 C C . GLU A 1 65 ? -17.062 -5.660 6.195 1.00 0.00 65 GLU A C 15
ATOM 16367 O O . GLU A 1 65 ? -17.708 -4.614 6.182 1.00 0.00 65 GLU A O 15
ATOM 16379 N N . GLU A 1 66 ? -15.766 -5.708 6.491 1.00 0.00 66 GLU A N 15
ATOM 16380 C CA . GLU A 1 66 ? -15.015 -4.504 6.824 1.00 0.00 66 GLU A CA 15
ATOM 16381 C C . GLU A 1 66 ? -14.270 -3.971 5.604 1.00 0.00 66 GLU A C 15
ATOM 16382 O O . GLU A 1 66 ? -13.121 -4.337 5.357 1.00 0.00 66 GLU A O 15
ATOM 16394 N N . GLU A 1 67 ? -14.934 -3.106 4.843 1.00 0.00 67 GLU A N 15
ATOM 16395 C CA . GLU A 1 67 ? -14.335 -2.525 3.647 1.00 0.00 67 GLU A CA 15
ATOM 16396 C C . GLU A 1 67 ? -14.871 -1.118 3.400 1.00 0.00 67 GLU A C 15
ATOM 16397 O O . GLU A 1 67 ? -15.983 -0.784 3.810 1.00 0.00 67 GLU A O 15
ATOM 16409 N N . SER A 1 68 ? -14.071 -0.296 2.727 1.00 0.00 68 SER A N 15
ATOM 16410 C CA . SER A 1 68 ? -14.462 1.077 2.429 1.00 0.00 68 SER A CA 15
ATOM 16411 C C . SER A 1 68 ? -15.899 1.134 1.918 1.00 0.00 68 SER A C 15
ATOM 16412 O O . SER A 1 68 ? -16.219 0.576 0.869 1.00 0.00 68 SER A O 15
ATOM 16420 N N . GLY A 1 69 ? -16.760 1.813 2.669 1.00 0.00 69 GLY A N 15
ATOM 16421 C CA . GLY A 1 69 ? -18.153 1.931 2.277 1.00 0.00 69 GLY A CA 15
ATOM 16422 C C . GLY A 1 69 ? -18.584 3.373 2.098 1.00 0.00 69 GLY A C 15
ATOM 16423 O O . GLY A 1 69 ? -17.786 4.243 1.749 1.00 0.00 69 GLY A O 15
ATOM 16427 N N . PRO A 1 70 ? -19.876 3.643 2.337 1.00 0.00 70 PRO A N 15
ATOM 16428 C CA . PRO A 1 70 ? -20.442 4.989 2.205 1.00 0.00 70 PRO A CA 15
ATOM 16429 C C . PRO A 1 70 ? -19.942 5.937 3.289 1.00 0.00 70 PRO A C 15
ATOM 16430 O O . PRO A 1 70 ? -19.243 5.524 4.215 1.00 0.00 70 PRO A O 15
ATOM 16441 N N . SER A 1 71 ? -20.304 7.210 3.169 1.00 0.00 71 SER A N 15
ATOM 16442 C CA . SER A 1 71 ? -19.889 8.218 4.138 1.00 0.00 71 SER A CA 15
ATOM 16443 C C . SER A 1 71 ? -21.047 9.151 4.481 1.00 0.00 71 SER A C 15
ATOM 16444 O O . SER A 1 71 ? -22.072 9.163 3.799 1.00 0.00 71 SER A O 15
ATOM 16452 N N . SER A 1 72 ? -20.875 9.931 5.543 1.00 0.00 72 SER A N 15
ATOM 16453 C CA . SER A 1 72 ? -21.905 10.865 5.980 1.00 0.00 72 SER A CA 15
ATOM 16454 C C . SER A 1 72 ? -21.291 12.033 6.745 1.00 0.00 72 SER A C 15
ATOM 16455 O O . SER A 1 72 ? -20.403 11.847 7.577 1.00 0.00 72 SER A O 15
ATOM 16463 N N . GLY A 1 73 ? -21.771 13.240 6.457 1.00 0.00 73 GLY A N 15
ATOM 16464 C CA . GLY A 1 73 ? -21.258 14.421 7.126 1.00 0.00 73 GLY A CA 15
ATOM 16465 C C . GLY A 1 73 ? -21.822 15.705 6.549 1.00 0.00 73 GLY A C 15
ATOM 16466 O O . GLY A 1 73 ? -22.485 15.655 5.515 1.00 0.00 73 GLY A O 15
ATOM 16471 N N . GLY A 1 1 ? 18.535 -30.919 -30.700 1.00 0.00 1 GLY A N 16
ATOM 16472 C CA . GLY A 1 1 ? 18.801 -29.613 -30.125 1.00 0.00 1 GLY A CA 16
ATOM 16473 C C . GLY A 1 1 ? 18.155 -29.435 -28.765 1.00 0.00 1 GLY A C 16
ATOM 16474 O O . GLY A 1 1 ? 17.481 -30.338 -28.268 1.00 0.00 1 GLY A O 16
ATOM 16478 N N . SER A 1 2 ? 18.362 -28.269 -28.162 1.00 0.00 2 SER A N 16
ATOM 16479 C CA . SER A 1 2 ? 17.799 -27.978 -26.849 1.00 0.00 2 SER A CA 16
ATOM 16480 C C . SER A 1 2 ? 17.671 -26.473 -26.634 1.00 0.00 2 SER A C 16
ATOM 16481 O O . SER A 1 2 ? 18.622 -25.722 -26.848 1.00 0.00 2 SER A O 16
ATOM 16489 N N . SER A 1 3 ? 16.488 -26.041 -26.209 1.00 0.00 3 SER A N 16
ATOM 16490 C CA . SER A 1 3 ? 16.233 -24.625 -25.969 1.00 0.00 3 SER A CA 16
ATOM 16491 C C . SER A 1 3 ? 14.880 -24.424 -25.293 1.00 0.00 3 SER A C 16
ATOM 16492 O O . SER A 1 3 ? 14.071 -25.348 -25.210 1.00 0.00 3 SER A O 16
ATOM 16500 N N . GLY A 1 4 ? 14.641 -23.208 -24.810 1.00 0.00 4 GLY A N 16
ATOM 16501 C CA . GLY A 1 4 ? 13.386 -22.907 -24.147 1.00 0.00 4 GLY A CA 16
ATOM 16502 C C . GLY A 1 4 ? 13.410 -21.564 -23.444 1.00 0.00 4 GLY A C 16
ATOM 16503 O O . GLY A 1 4 ? 14.169 -21.365 -22.496 1.00 0.00 4 GLY A O 16
ATOM 16507 N N . SER A 1 5 ? 12.577 -20.639 -23.911 1.00 0.00 5 SER A N 16
ATOM 16508 C CA . SER A 1 5 ? 12.510 -19.305 -23.325 1.00 0.00 5 SER A CA 16
ATOM 16509 C C . SER A 1 5 ? 11.112 -18.714 -23.481 1.00 0.00 5 SER A C 16
ATOM 16510 O O . SER A 1 5 ? 10.526 -18.755 -24.563 1.00 0.00 5 SER A O 16
ATOM 16518 N N . SER A 1 6 ? 10.584 -18.163 -22.392 1.00 0.00 6 SER A N 16
ATOM 16519 C CA . SER A 1 6 ? 9.254 -17.566 -22.406 1.00 0.00 6 SER A CA 16
ATOM 16520 C C . SER A 1 6 ? 9.033 -16.703 -21.167 1.00 0.00 6 SER A C 16
ATOM 16521 O O . SER A 1 6 ? 9.796 -16.773 -20.204 1.00 0.00 6 SER A O 16
ATOM 16529 N N . GLY A 1 7 ? 7.983 -15.888 -21.200 1.00 0.00 7 GLY A N 16
ATOM 16530 C CA . GLY A 1 7 ? 7.680 -15.022 -20.076 1.00 0.00 7 GLY A CA 16
ATOM 16531 C C . GLY A 1 7 ? 7.113 -15.784 -18.894 1.00 0.00 7 GLY A C 16
ATOM 16532 O O . GLY A 1 7 ? 6.568 -16.876 -19.055 1.00 0.00 7 GLY A O 16
ATOM 16536 N N . ARG A 1 8 ? 7.243 -15.208 -17.704 1.00 0.00 8 ARG A N 16
ATOM 16537 C CA . ARG A 1 8 ? 6.742 -15.841 -16.490 1.00 0.00 8 ARG A CA 16
ATOM 16538 C C . ARG A 1 8 ? 5.431 -15.201 -16.044 1.00 0.00 8 ARG A C 16
ATOM 16539 O O . ARG A 1 8 ? 4.483 -15.894 -15.672 1.00 0.00 8 ARG A O 16
ATOM 16560 N N . LYS A 1 9 ? 5.384 -13.874 -16.082 1.00 0.00 9 LYS A N 16
ATOM 16561 C CA . LYS A 1 9 ? 4.190 -13.138 -15.683 1.00 0.00 9 LYS A CA 16
ATOM 16562 C C . LYS A 1 9 ? 4.054 -11.846 -16.482 1.00 0.00 9 LYS A C 16
ATOM 16563 O O . LYS A 1 9 ? 5.020 -11.367 -17.077 1.00 0.00 9 LYS A O 16
ATOM 16582 N N . LYS A 1 10 ? 2.850 -11.285 -16.492 1.00 0.00 10 LYS A N 16
ATOM 16583 C CA . LYS A 1 10 ? 2.587 -10.047 -17.215 1.00 0.00 10 LYS A CA 16
ATOM 16584 C C . LYS A 1 10 ? 2.212 -8.924 -16.254 1.00 0.00 10 LYS A C 16
ATOM 16585 O O . LYS A 1 10 ? 1.705 -9.157 -15.157 1.00 0.00 10 LYS A O 16
ATOM 16604 N N . PRO A 1 11 ? 2.464 -7.675 -16.674 1.00 0.00 11 PRO A N 16
ATOM 16605 C CA . PRO A 1 11 ? 2.158 -6.491 -15.865 1.00 0.00 11 PRO A CA 16
ATOM 16606 C C . PRO A 1 11 ? 0.658 -6.250 -15.736 1.00 0.00 11 PRO A C 16
ATOM 16607 O O . PRO A 1 11 ? -0.115 -6.588 -16.632 1.00 0.00 11 PRO A O 16
ATOM 16618 N N . VAL A 1 12 ? 0.253 -5.661 -14.615 1.00 0.00 12 VAL A N 16
ATOM 16619 C CA . VAL A 1 12 ? -1.155 -5.373 -14.369 1.00 0.00 12 VAL A CA 16
ATOM 16620 C C . VAL A 1 12 ? -1.323 -4.416 -13.193 1.00 0.00 12 VAL A C 16
ATOM 16621 O O . VAL A 1 12 ? -0.460 -4.334 -12.319 1.00 0.00 12 VAL A O 16
ATOM 16634 N N . SER A 1 13 ? -2.439 -3.695 -13.179 1.00 0.00 13 SER A N 16
ATOM 16635 C CA . SER A 1 13 ? -2.719 -2.741 -12.113 1.00 0.00 13 SER A CA 16
ATOM 16636 C C . SER A 1 13 ? -3.546 -3.390 -11.006 1.00 0.00 13 SER A C 16
ATOM 16637 O O . SER A 1 13 ? -4.596 -3.977 -11.266 1.00 0.00 13 SER A O 16
ATOM 16645 N N . GLN A 1 14 ? -3.062 -3.279 -9.773 1.00 0.00 14 GLN A N 16
ATOM 16646 C CA . GLN A 1 14 ? -3.756 -3.855 -8.627 1.00 0.00 14 GLN A CA 16
ATOM 16647 C C . GLN A 1 14 ? -4.329 -2.762 -7.731 1.00 0.00 14 GLN A C 16
ATOM 16648 O O . GLN A 1 14 ? -5.523 -2.751 -7.435 1.00 0.00 14 GLN A O 16
ATOM 16662 N N . SER A 1 15 ? -3.468 -1.844 -7.303 1.00 0.00 15 SER A N 16
ATOM 16663 C CA . SER A 1 15 ? -3.888 -0.748 -6.437 1.00 0.00 15 SER A CA 16
ATOM 16664 C C . SER A 1 15 ? -2.813 0.332 -6.367 1.00 0.00 15 SER A C 16
ATOM 16665 O O . SER A 1 15 ? -1.706 0.156 -6.878 1.00 0.00 15 SER A O 16
ATOM 16673 N N . LEU A 1 16 ? -3.146 1.449 -5.730 1.00 0.00 16 LEU A N 16
ATOM 16674 C CA . LEU A 1 16 ? -2.210 2.559 -5.592 1.00 0.00 16 LEU A CA 16
ATOM 16675 C C . LEU A 1 16 ? -1.086 2.207 -4.624 1.00 0.00 16 LEU A C 16
ATOM 16676 O O . LEU A 1 16 ? -1.284 1.441 -3.681 1.00 0.00 16 LEU A O 16
ATOM 16692 N N . GLU A 1 17 ? 0.094 2.772 -4.863 1.00 0.00 17 GLU A N 16
ATOM 16693 C CA . GLU A 1 17 ? 1.249 2.517 -4.010 1.00 0.00 17 GLU A CA 16
ATOM 16694 C C . GLU A 1 17 ? 1.139 3.291 -2.700 1.00 0.00 17 GLU A C 16
ATOM 16695 O O . GLU A 1 17 ? 1.439 2.765 -1.628 1.00 0.00 17 GLU A O 16
ATOM 16707 N N . PHE A 1 18 ? 0.708 4.545 -2.795 1.00 0.00 18 PHE A N 16
ATOM 16708 C CA . PHE A 1 18 ? 0.560 5.393 -1.618 1.00 0.00 18 PHE A CA 16
ATOM 16709 C C . PHE A 1 18 ? -0.588 4.907 -0.738 1.00 0.00 18 PHE A C 16
ATOM 16710 O O . PHE A 1 18 ? -1.729 4.773 -1.181 1.00 0.00 18 PHE A O 16
ATOM 16727 N N . PRO A 1 19 ? -0.280 4.636 0.539 1.00 0.00 19 PRO A N 16
ATOM 16728 C CA . PRO A 1 19 ? -1.271 4.161 1.509 1.00 0.00 19 PRO A CA 16
ATOM 16729 C C . PRO A 1 19 ? -2.283 5.240 1.879 1.00 0.00 19 PRO A C 16
ATOM 16730 O O . PRO A 1 19 ? -3.493 5.027 1.794 1.00 0.00 19 PRO A O 16
ATOM 16741 N N . THR A 1 20 ? -1.781 6.400 2.290 1.00 0.00 20 THR A N 16
ATOM 16742 C CA . THR A 1 20 ? -2.641 7.512 2.674 1.00 0.00 20 THR A CA 16
ATOM 16743 C C . THR A 1 20 ? -1.820 8.751 3.012 1.00 0.00 20 THR A C 16
ATOM 16744 O O . THR A 1 20 ? -0.603 8.673 3.183 1.00 0.00 20 THR A O 16
ATOM 16755 N N . ARG A 1 21 ? -2.493 9.893 3.109 1.00 0.00 21 ARG A N 16
ATOM 16756 C CA . ARG A 1 21 ? -1.825 11.149 3.426 1.00 0.00 21 ARG A CA 16
ATOM 16757 C C . ARG A 1 21 ? -0.935 10.996 4.656 1.00 0.00 21 ARG A C 16
ATOM 16758 O O . ARG A 1 21 ? 0.203 11.466 4.674 1.00 0.00 21 ARG A O 16
ATOM 16779 N N . TYR A 1 22 ? -1.461 10.336 5.682 1.00 0.00 22 TYR A N 16
ATOM 16780 C CA . TYR A 1 22 ? -0.715 10.123 6.917 1.00 0.00 22 TYR A CA 16
ATOM 16781 C C . TYR A 1 22 ? -1.342 9.005 7.745 1.00 0.00 22 TYR A C 16
ATOM 16782 O O . TYR A 1 22 ? -2.459 8.567 7.473 1.00 0.00 22 TYR A O 16
ATOM 16800 N N . SER A 1 23 ? -0.612 8.548 8.758 1.00 0.00 23 SER A N 16
ATOM 16801 C CA . SER A 1 23 ? -1.093 7.479 9.626 1.00 0.00 23 SER A CA 16
ATOM 16802 C C . SER A 1 23 ? -1.570 8.038 10.963 1.00 0.00 23 SER A C 16
ATOM 16803 O O . SER A 1 23 ? -0.788 8.250 11.890 1.00 0.00 23 SER A O 16
ATOM 16811 N N . PRO A 1 24 ? -2.884 8.283 11.067 1.00 0.00 24 PRO A N 16
ATOM 16812 C CA . PRO A 1 24 ? -3.496 8.819 12.286 1.00 0.00 24 PRO A CA 16
ATOM 16813 C C . PRO A 1 24 ? -3.494 7.809 13.429 1.00 0.00 24 PRO A C 16
ATOM 16814 O O . PRO A 1 24 ? -3.273 8.167 14.586 1.00 0.00 24 PRO A O 16
ATOM 16825 N N . TYR A 1 25 ? -3.742 6.547 13.096 1.00 0.00 25 TYR A N 16
ATOM 16826 C CA . TYR A 1 25 ? -3.771 5.486 14.095 1.00 0.00 25 TYR A CA 16
ATOM 16827 C C . TYR A 1 25 ? -3.849 4.115 13.431 1.00 0.00 25 TYR A C 16
ATOM 16828 O O . TYR A 1 25 ? -4.716 3.868 12.592 1.00 0.00 25 TYR A O 16
ATOM 16846 N N . ARG A 1 26 ? -2.938 3.226 13.813 1.00 0.00 26 ARG A N 16
ATOM 16847 C CA . ARG A 1 26 ? -2.902 1.880 13.255 1.00 0.00 26 ARG A CA 16
ATOM 16848 C C . ARG A 1 26 ? -3.483 0.868 14.239 1.00 0.00 26 ARG A C 16
ATOM 16849 O O . ARG A 1 26 ? -2.811 0.407 15.162 1.00 0.00 26 ARG A O 16
ATOM 16870 N N . PRO A 1 27 ? -4.761 0.514 14.039 1.00 0.00 27 PRO A N 16
ATOM 16871 C CA . PRO A 1 27 ? -5.460 -0.447 14.898 1.00 0.00 27 PRO A CA 16
ATOM 16872 C C . PRO A 1 27 ? -4.937 -1.868 14.724 1.00 0.00 27 PRO A C 16
ATOM 16873 O O . PRO A 1 27 ? -5.350 -2.784 15.436 1.00 0.00 27 PRO A O 16
ATOM 16884 N N . TYR A 1 28 ? -4.026 -2.046 13.773 1.00 0.00 28 TYR A N 16
ATOM 16885 C CA . TYR A 1 28 ? -3.447 -3.357 13.505 1.00 0.00 28 TYR A CA 16
ATOM 16886 C C . TYR A 1 28 ? -1.997 -3.419 13.975 1.00 0.00 28 TYR A C 16
ATOM 16887 O O . TYR A 1 28 ? -1.113 -2.803 13.380 1.00 0.00 28 TYR A O 16
ATOM 16905 N N . ARG A 1 29 ? -1.761 -4.169 15.047 1.00 0.00 29 ARG A N 16
ATOM 16906 C CA . ARG A 1 29 ? -0.420 -4.312 15.599 1.00 0.00 29 ARG A CA 16
ATOM 16907 C C . ARG A 1 29 ? 0.051 -5.761 15.514 1.00 0.00 29 ARG A C 16
ATOM 16908 O O . ARG A 1 29 ? -0.740 -6.692 15.672 1.00 0.00 29 ARG A O 16
ATOM 16929 N N . CYS A 1 30 ? 1.343 -5.945 15.264 1.00 0.00 30 CYS A N 16
ATOM 16930 C CA . CYS A 1 30 ? 1.920 -7.279 15.157 1.00 0.00 30 CYS A CA 16
ATOM 16931 C C . CYS A 1 30 ? 1.827 -8.020 16.488 1.00 0.00 30 CYS A C 16
ATOM 16932 O O . CYS A 1 30 ? 2.316 -7.542 17.512 1.00 0.00 30 CYS A O 16
ATOM 16939 N N . VAL A 1 31 ? 1.197 -9.190 16.465 1.00 0.00 31 VAL A N 16
ATOM 16940 C CA . VAL A 1 31 ? 1.041 -9.998 17.669 1.00 0.00 31 VAL A CA 16
ATOM 16941 C C . VAL A 1 31 ? 2.393 -10.471 18.192 1.00 0.00 31 VAL A C 16
ATOM 16942 O O . VAL A 1 31 ? 2.673 -10.384 19.388 1.00 0.00 31 VAL A O 16
ATOM 16955 N N . HIS A 1 32 ? 3.229 -10.972 17.288 1.00 0.00 32 HIS A N 16
ATOM 16956 C CA . HIS A 1 32 ? 4.553 -11.459 17.658 1.00 0.00 32 HIS A CA 16
ATOM 16957 C C . HIS A 1 32 ? 5.196 -10.546 18.697 1.00 0.00 32 HIS A C 16
ATOM 16958 O O . HIS A 1 32 ? 5.327 -9.342 18.483 1.00 0.00 32 HIS A O 16
ATOM 16972 N N . GLN A 1 33 ? 5.595 -11.129 19.824 1.00 0.00 33 GLN A N 16
ATOM 16973 C CA . GLN A 1 33 ? 6.223 -10.367 20.897 1.00 0.00 33 GLN A CA 16
ATOM 16974 C C . GLN A 1 33 ? 7.682 -10.067 20.570 1.00 0.00 33 GLN A C 16
ATOM 16975 O O . GLN A 1 33 ? 8.567 -10.881 20.830 1.00 0.00 33 GLN A O 16
ATOM 16989 N N . GLY A 1 34 ? 7.925 -8.893 19.996 1.00 0.00 34 GLY A N 16
ATOM 16990 C CA . GLY A 1 34 ? 9.279 -8.506 19.642 1.00 0.00 34 GLY A CA 16
ATOM 16991 C C . GLY A 1 34 ? 9.441 -8.260 18.155 1.00 0.00 34 GLY A C 16
ATOM 16992 O O . GLY A 1 34 ? 10.460 -8.622 17.566 1.00 0.00 34 GLY A O 16
ATOM 16996 N N . CYS A 1 35 ? 8.434 -7.644 17.545 1.00 0.00 35 CYS A N 16
ATOM 16997 C CA . CYS A 1 35 ? 8.468 -7.352 16.118 1.00 0.00 35 CYS A CA 16
ATOM 16998 C C . CYS A 1 35 ? 8.533 -5.847 15.872 1.00 0.00 35 CYS A C 16
ATOM 16999 O O . CYS A 1 35 ? 9.310 -5.376 15.042 1.00 0.00 35 CYS A O 16
ATOM 17006 N N . PHE A 1 36 ? 7.712 -5.098 16.601 1.00 0.00 36 PHE A N 16
ATOM 17007 C CA . PHE A 1 36 ? 7.675 -3.647 16.463 1.00 0.00 36 PHE A CA 16
ATOM 17008 C C . PHE A 1 36 ? 7.205 -3.245 15.067 1.00 0.00 36 PHE A C 16
ATOM 17009 O O . PHE A 1 36 ? 7.742 -2.317 14.464 1.00 0.00 36 PHE A O 16
ATOM 17026 N N . ALA A 1 37 ? 6.200 -3.953 14.562 1.00 0.00 37 ALA A N 16
ATOM 17027 C CA . ALA A 1 37 ? 5.657 -3.670 13.239 1.00 0.00 37 ALA A CA 16
ATOM 17028 C C . ALA A 1 37 ? 4.146 -3.473 13.297 1.00 0.00 37 ALA A C 16
ATOM 17029 O O . ALA A 1 37 ? 3.385 -4.439 13.325 1.00 0.00 37 ALA A O 16
ATOM 17036 N N . ALA A 1 38 ? 3.718 -2.214 13.316 1.00 0.00 38 ALA A N 16
ATOM 17037 C CA . ALA A 1 38 ? 2.298 -1.891 13.369 1.00 0.00 38 ALA A CA 16
ATOM 17038 C C . ALA A 1 38 ? 1.834 -1.238 12.071 1.00 0.00 38 ALA A C 16
ATOM 17039 O O . ALA A 1 38 ? 2.338 -0.185 11.680 1.00 0.00 38 ALA A O 16
ATOM 17046 N N . PHE A 1 39 ? 0.873 -1.871 11.407 1.00 0.00 39 PHE A N 16
ATOM 17047 C CA . PHE A 1 39 ? 0.343 -1.353 10.151 1.00 0.00 39 PHE A CA 16
ATOM 17048 C C . PHE A 1 39 ? -1.049 -0.760 10.352 1.00 0.00 39 PHE A C 16
ATOM 17049 O O . PHE A 1 39 ? -1.762 -1.122 11.289 1.00 0.00 39 PHE A O 16
ATOM 17066 N N . THR A 1 40 ? -1.430 0.155 9.466 1.00 0.00 40 THR A N 16
ATOM 17067 C CA . THR A 1 40 ? -2.734 0.801 9.546 1.00 0.00 40 THR A CA 16
ATOM 17068 C C . THR A 1 40 ? -3.794 -0.010 8.810 1.00 0.00 40 THR A C 16
ATOM 17069 O O . THR A 1 40 ? -4.890 -0.230 9.326 1.00 0.00 40 THR A O 16
ATOM 17080 N N . ILE A 1 41 ? -3.461 -0.452 7.602 1.00 0.00 41 ILE A N 16
ATOM 17081 C CA . ILE A 1 41 ? -4.386 -1.240 6.796 1.00 0.00 41 ILE A CA 16
ATOM 17082 C C . ILE A 1 41 ? -4.225 -2.730 7.075 1.00 0.00 41 ILE A C 16
ATOM 17083 O O . ILE A 1 41 ? -3.141 -3.192 7.428 1.00 0.00 41 ILE A O 16
ATOM 17099 N N . GLN A 1 42 ? -5.313 -3.477 6.913 1.00 0.00 42 GLN A N 16
ATOM 17100 C CA . GLN A 1 42 ? -5.292 -4.916 7.148 1.00 0.00 42 GLN A CA 16
ATOM 17101 C C . GLN A 1 42 ? -4.560 -5.640 6.023 1.00 0.00 42 GLN A C 16
ATOM 17102 O O . GLN A 1 42 ? -3.808 -6.583 6.266 1.00 0.00 42 GLN A O 16
ATOM 17116 N N . GLN A 1 43 ? -4.787 -5.193 4.792 1.00 0.00 43 GLN A N 16
ATOM 17117 C CA . GLN A 1 43 ? -4.149 -5.800 3.629 1.00 0.00 43 GLN A CA 16
ATOM 17118 C C . GLN A 1 43 ? -2.633 -5.656 3.703 1.00 0.00 43 GLN A C 16
ATOM 17119 O O . GLN A 1 43 ? -1.905 -6.648 3.712 1.00 0.00 43 GLN A O 16
ATOM 17133 N N . ASN A 1 44 ? -2.164 -4.414 3.755 1.00 0.00 44 ASN A N 16
ATOM 17134 C CA . ASN A 1 44 ? -0.733 -4.140 3.828 1.00 0.00 44 ASN A CA 16
ATOM 17135 C C . ASN A 1 44 ? -0.120 -4.773 5.073 1.00 0.00 44 ASN A C 16
ATOM 17136 O O . ASN A 1 44 ? 1.102 -4.815 5.224 1.00 0.00 44 ASN A O 16
ATOM 17147 N N . LEU A 1 45 ? -0.975 -5.265 5.962 1.00 0.00 45 LEU A N 16
ATOM 17148 C CA . LEU A 1 45 ? -0.519 -5.897 7.194 1.00 0.00 45 LEU A CA 16
ATOM 17149 C C . LEU A 1 45 ? -0.279 -7.389 6.985 1.00 0.00 45 LEU A C 16
ATOM 17150 O O . LEU A 1 45 ? 0.520 -8.005 7.691 1.00 0.00 45 LEU A O 16
ATOM 17166 N N . ILE A 1 46 ? -0.974 -7.963 6.009 1.00 0.00 46 ILE A N 16
ATOM 17167 C CA . ILE A 1 46 ? -0.834 -9.382 5.704 1.00 0.00 46 ILE A CA 16
ATOM 17168 C C . ILE A 1 46 ? 0.565 -9.698 5.188 1.00 0.00 46 ILE A C 16
ATOM 17169 O O . ILE A 1 46 ? 1.313 -10.453 5.811 1.00 0.00 46 ILE A O 16
ATOM 17185 N N . LEU A 1 47 ? 0.916 -9.113 4.048 1.00 0.00 47 LEU A N 16
ATOM 17186 C CA . LEU A 1 47 ? 2.228 -9.331 3.448 1.00 0.00 47 LEU A CA 16
ATOM 17187 C C . LEU A 1 47 ? 3.330 -9.220 4.496 1.00 0.00 47 LEU A C 16
ATOM 17188 O O . LEU A 1 47 ? 4.257 -10.031 4.525 1.00 0.00 47 LEU A O 16
ATOM 17204 N N . HIS A 1 48 ? 3.223 -8.213 5.357 1.00 0.00 48 HIS A N 16
ATOM 17205 C CA . HIS A 1 48 ? 4.210 -7.998 6.409 1.00 0.00 48 HIS A CA 16
ATOM 17206 C C . HIS A 1 48 ? 4.606 -9.320 7.061 1.00 0.00 48 HIS A C 16
ATOM 17207 O O . HIS A 1 48 ? 5.783 -9.565 7.326 1.00 0.00 48 HIS A O 16
ATOM 17221 N N . TYR A 1 49 ? 3.615 -10.168 7.317 1.00 0.00 49 TYR A N 16
ATOM 17222 C CA . TYR A 1 49 ? 3.860 -11.463 7.941 1.00 0.00 49 TYR A CA 16
ATOM 17223 C C . TYR A 1 49 ? 4.474 -12.440 6.943 1.00 0.00 49 TYR A C 16
ATOM 17224 O O . TYR A 1 49 ? 5.420 -13.158 7.264 1.00 0.00 49 TYR A O 16
ATOM 17242 N N . GLN A 1 50 ? 3.927 -12.461 5.732 1.00 0.00 50 GLN A N 16
ATOM 17243 C CA . GLN A 1 50 ? 4.419 -13.350 4.687 1.00 0.00 50 GLN A CA 16
ATOM 17244 C C . GLN A 1 50 ? 5.812 -12.932 4.228 1.00 0.00 50 GLN A C 16
ATOM 17245 O O . GLN A 1 50 ? 6.527 -13.708 3.595 1.00 0.00 50 GLN A O 16
ATOM 17259 N N . ALA A 1 51 ? 6.191 -11.699 4.551 1.00 0.00 51 ALA A N 16
ATOM 17260 C CA . ALA A 1 51 ? 7.499 -11.178 4.174 1.00 0.00 51 ALA A CA 16
ATOM 17261 C C . ALA A 1 51 ? 8.463 -11.208 5.355 1.00 0.00 51 ALA A C 16
ATOM 17262 O O . ALA A 1 51 ? 9.670 -11.377 5.179 1.00 0.00 51 ALA A O 16
ATOM 17269 N N . VAL A 1 52 ? 7.924 -11.043 6.558 1.00 0.00 52 VAL A N 16
ATOM 17270 C CA . VAL A 1 52 ? 8.737 -11.052 7.768 1.00 0.00 52 VAL A CA 16
ATOM 17271 C C . VAL A 1 52 ? 8.812 -12.451 8.370 1.00 0.00 52 VAL A C 16
ATOM 17272 O O . VAL A 1 52 ? 9.899 -12.992 8.576 1.00 0.00 52 VAL A O 16
ATOM 17285 N N . HIS A 1 53 ? 7.650 -13.032 8.649 1.00 0.00 53 HIS A N 16
ATOM 17286 C CA . HIS A 1 53 ? 7.584 -14.370 9.227 1.00 0.00 53 HIS A CA 16
ATOM 17287 C C . HIS A 1 53 ? 7.123 -15.388 8.188 1.00 0.00 53 HIS A C 16
ATOM 17288 O O . HIS A 1 53 ? 6.774 -16.520 8.524 1.00 0.00 53 HIS A O 16
ATOM 17302 N N . LYS A 1 54 ? 7.122 -14.977 6.924 1.00 0.00 54 LYS A N 16
ATOM 17303 C CA . LYS A 1 54 ? 6.704 -15.852 5.835 1.00 0.00 54 LYS A CA 16
ATOM 17304 C C . LYS A 1 54 ? 5.685 -16.878 6.322 1.00 0.00 54 LYS A C 16
ATOM 17305 O O . LYS A 1 54 ? 5.776 -18.061 5.995 1.00 0.00 54 LYS A O 16
ATOM 17324 N N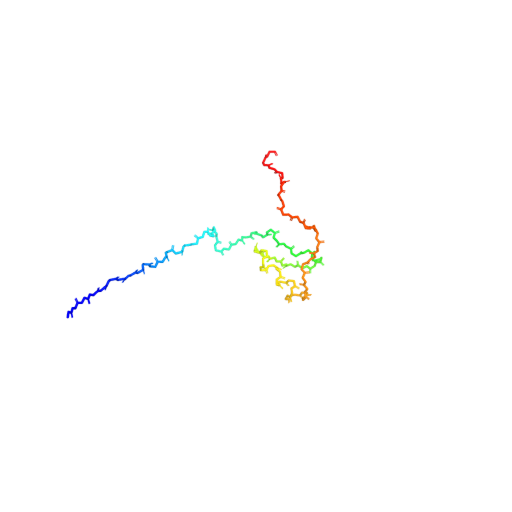 . SER A 1 55 ? 4.714 -16.416 7.104 1.00 0.00 55 SER A N 16
ATOM 17325 C CA . SER A 1 55 ? 3.679 -17.294 7.637 1.00 0.00 55 SER A CA 16
ATOM 17326 C C . SER A 1 55 ? 2.292 -16.707 7.398 1.00 0.00 55 SER A C 16
ATOM 17327 O O . SER A 1 55 ? 2.154 -15.532 7.057 1.00 0.00 55 SER A O 16
ATOM 17335 N N . ASP A 1 56 ? 1.267 -17.533 7.580 1.00 0.00 56 ASP A N 16
ATOM 17336 C CA . ASP A 1 56 ? -0.110 -17.096 7.385 1.00 0.00 56 ASP A CA 16
ATOM 17337 C C . ASP A 1 56 ? -0.700 -16.561 8.686 1.00 0.00 56 ASP A C 16
ATOM 17338 O O . ASP A 1 56 ? -0.384 -17.052 9.771 1.00 0.00 56 ASP A O 16
ATOM 17347 N N . LEU A 1 57 ? -1.557 -15.553 8.571 1.00 0.00 57 LEU A N 16
ATOM 17348 C CA . LEU A 1 57 ? -2.191 -14.950 9.739 1.00 0.00 57 LEU A CA 16
ATOM 17349 C C . LEU A 1 57 ? -2.936 -16.000 10.556 1.00 0.00 57 LEU A C 16
ATOM 17350 O O . LEU A 1 57 ? -3.391 -17.019 10.037 1.00 0.00 57 LEU A O 16
ATOM 17366 N N . PRO A 1 58 ? -3.067 -15.746 11.867 1.00 0.00 58 PRO A N 16
ATOM 17367 C CA . PRO A 1 58 ? -3.759 -16.656 12.784 1.00 0.00 58 PRO A CA 16
ATOM 17368 C C . PRO A 1 58 ? -5.264 -16.690 12.541 1.00 0.00 58 PRO A C 16
ATOM 17369 O O . PRO A 1 58 ? -5.890 -17.747 12.615 1.00 0.00 58 PRO A O 16
ATOM 17380 N N . ALA A 1 59 ? -5.838 -15.528 12.249 1.00 0.00 59 ALA A N 16
ATOM 17381 C CA . ALA A 1 59 ? -7.269 -15.426 11.992 1.00 0.00 59 ALA A CA 16
ATOM 17382 C C . ALA A 1 59 ? -7.540 -15.021 10.547 1.00 0.00 59 ALA A C 16
ATOM 17383 O O . ALA A 1 59 ? -6.612 -14.794 9.771 1.00 0.00 59 ALA A O 16
ATOM 17390 N N . PHE A 1 60 ? -8.818 -14.932 10.192 1.00 0.00 60 PHE A N 16
ATOM 17391 C CA . PHE A 1 60 ? -9.211 -14.555 8.839 1.00 0.00 60 PHE A CA 16
ATOM 17392 C C . PHE A 1 60 ? -10.679 -14.142 8.794 1.00 0.00 60 PHE A C 16
ATOM 17393 O O . PHE A 1 60 ? -11.500 -14.644 9.562 1.00 0.00 60 PHE A O 16
ATOM 17410 N N . SER A 1 61 ? -11.001 -13.223 7.890 1.00 0.00 61 SER A N 16
ATOM 17411 C CA . SER A 1 61 ? -12.369 -12.738 7.747 1.00 0.00 61 SER A CA 16
ATOM 17412 C C . SER A 1 61 ? -13.363 -13.895 7.788 1.00 0.00 61 SER A C 16
ATOM 17413 O O . SER A 1 61 ? -12.996 -15.050 7.574 1.00 0.00 61 SER A O 16
ATOM 17421 N N . ALA A 1 62 ? -14.623 -13.575 8.065 1.00 0.00 62 ALA A N 16
ATOM 17422 C CA . ALA A 1 62 ? -15.670 -14.586 8.133 1.00 0.00 62 ALA A CA 16
ATOM 17423 C C . ALA A 1 62 ? -16.965 -14.078 7.509 1.00 0.00 62 ALA A C 16
ATOM 17424 O O . ALA A 1 62 ? -17.049 -12.926 7.085 1.00 0.00 62 ALA A O 16
ATOM 17431 N N . GLU A 1 63 ? -17.971 -14.945 7.455 1.00 0.00 63 GLU A N 16
ATOM 17432 C CA . GLU A 1 63 ? -19.261 -14.582 6.880 1.00 0.00 63 GLU A CA 16
ATOM 17433 C C . GLU A 1 63 ? -20.075 -13.739 7.857 1.00 0.00 63 GLU A C 16
ATOM 17434 O O . GLU A 1 63 ? -20.907 -14.260 8.600 1.00 0.00 63 GLU A O 16
ATOM 17446 N N . VAL A 1 64 ? -19.828 -12.433 7.851 1.00 0.00 64 VAL A N 16
ATOM 17447 C CA . VAL A 1 64 ? -20.537 -11.517 8.736 1.00 0.00 64 VAL A CA 16
ATOM 17448 C C . VAL A 1 64 ? -21.636 -10.770 7.987 1.00 0.00 64 VAL A C 16
ATOM 17449 O O . VAL A 1 64 ? -21.427 -10.293 6.872 1.00 0.00 64 VAL A O 16
ATOM 17462 N N . GLU A 1 65 ? -22.807 -10.673 8.609 1.00 0.00 65 GLU A N 16
ATOM 17463 C CA . GLU A 1 65 ? -23.939 -9.984 8.001 1.00 0.00 65 GLU A CA 16
ATOM 17464 C C . GLU A 1 65 ? -24.585 -9.019 8.991 1.00 0.00 65 GLU A C 16
ATOM 17465 O O . GLU A 1 65 ? -25.449 -9.407 9.777 1.00 0.00 65 GLU A O 16
ATOM 17477 N N . GLU A 1 66 ? -24.158 -7.761 8.946 1.00 0.00 66 GLU A N 16
ATOM 17478 C CA . GLU A 1 66 ? -24.694 -6.741 9.841 1.00 0.00 66 GLU A CA 16
ATOM 17479 C C . GLU A 1 66 ? -25.981 -6.145 9.278 1.00 0.00 66 GLU A C 16
ATOM 17480 O O . GLU A 1 66 ? -26.150 -6.043 8.063 1.00 0.00 66 GLU A O 16
ATOM 17492 N N . GLU A 1 67 ? -26.886 -5.755 10.170 1.00 0.00 67 GLU A N 16
ATOM 17493 C CA . GLU A 1 67 ? -28.158 -5.171 9.762 1.00 0.00 67 GLU A CA 16
ATOM 17494 C C . GLU A 1 67 ? -27.994 -3.692 9.422 1.00 0.00 67 GLU A C 16
ATOM 17495 O O . GLU A 1 67 ? -27.633 -2.884 10.278 1.00 0.00 67 GLU A O 16
ATOM 17507 N N . SER A 1 68 ? -28.261 -3.346 8.167 1.00 0.00 68 SER A N 16
ATOM 17508 C CA . SER A 1 68 ? -28.139 -1.967 7.711 1.00 0.00 68 SER A CA 16
ATOM 17509 C C . SER A 1 68 ? -28.834 -1.774 6.367 1.00 0.00 68 SER A C 16
ATOM 17510 O O . SER A 1 68 ? -29.025 -2.727 5.612 1.00 0.00 68 SER A O 16
ATOM 17518 N N . GLY A 1 69 ? -29.212 -0.533 6.075 1.00 0.00 69 GLY A N 16
ATOM 17519 C CA . GLY A 1 69 ? -29.883 -0.237 4.823 1.00 0.00 69 GLY A CA 16
ATOM 17520 C C . GLY A 1 69 ? -28.989 -0.462 3.619 1.00 0.00 69 GLY A C 16
ATOM 17521 O O . GLY A 1 69 ? -28.010 0.253 3.404 1.00 0.00 69 GLY A O 16
ATOM 17525 N N . PRO A 1 70 ? -29.324 -1.479 2.811 1.00 0.00 70 PRO A N 16
ATOM 17526 C CA . PRO A 1 70 ? -28.556 -1.820 1.609 1.00 0.00 70 PRO A CA 16
ATOM 17527 C C . PRO A 1 70 ? -28.700 -0.771 0.512 1.00 0.00 70 PRO A C 16
ATOM 17528 O O . PRO A 1 70 ? -27.712 -0.346 -0.087 1.00 0.00 70 PRO A O 16
ATOM 17539 N N . SER A 1 71 ? -29.936 -0.357 0.253 1.00 0.00 71 SER A N 16
ATOM 17540 C CA . SER A 1 71 ? -30.209 0.640 -0.775 1.00 0.00 71 SER A CA 16
ATOM 17541 C C . SER A 1 71 ? -29.670 2.007 -0.363 1.00 0.00 71 SER A C 16
ATOM 17542 O O . SER A 1 71 ? -29.371 2.241 0.808 1.00 0.00 71 SER A O 16
ATOM 17550 N N . SER A 1 72 ? -29.548 2.906 -1.334 1.00 0.00 72 SER A N 16
ATOM 17551 C CA . SER A 1 72 ? -29.042 4.248 -1.074 1.00 0.00 72 SER A CA 16
ATOM 17552 C C . SER A 1 72 ? -30.182 5.203 -0.736 1.00 0.00 72 SER A C 16
ATOM 17553 O O . SER A 1 72 ? -31.059 5.458 -1.560 1.00 0.00 72 SER A O 16
ATOM 17561 N N . GLY A 1 73 ? -30.163 5.729 0.485 1.00 0.00 73 GLY A N 16
ATOM 17562 C CA . GLY A 1 73 ? -31.200 6.650 0.913 1.00 0.00 73 GLY A CA 16
ATOM 17563 C C . GLY A 1 73 ? -32.275 5.970 1.738 1.00 0.00 73 GLY A C 16
ATOM 17564 O O . GLY A 1 73 ? -32.234 6.059 2.964 1.00 0.00 73 GLY A O 16
ATOM 17569 N N . GLY A 1 1 ? 33.416 46.865 27.566 1.00 0.00 1 GLY A N 17
ATOM 17570 C CA . GLY A 1 1 ? 32.257 46.887 26.693 1.00 0.00 1 GLY A CA 17
ATOM 17571 C C . GLY A 1 1 ? 31.756 45.496 26.358 1.00 0.00 1 GLY A C 17
ATOM 17572 O O . GLY A 1 1 ? 32.176 44.514 26.970 1.00 0.00 1 GLY A O 17
ATOM 17576 N N . SER A 1 2 ? 30.855 45.412 25.385 1.00 0.00 2 SER A N 17
ATOM 17577 C CA . SER A 1 2 ? 30.292 44.131 24.974 1.00 0.00 2 SER A CA 17
ATOM 17578 C C . SER A 1 2 ? 29.456 44.287 23.707 1.00 0.00 2 SER A C 17
ATOM 17579 O O . SER A 1 2 ? 28.804 45.310 23.502 1.00 0.00 2 SER A O 17
ATOM 17587 N N . SER A 1 3 ? 29.482 43.264 22.859 1.00 0.00 3 SER A N 17
ATOM 17588 C CA . SER A 1 3 ? 28.731 43.287 21.609 1.00 0.00 3 SER A CA 17
ATOM 17589 C C . SER A 1 3 ? 28.596 41.882 21.030 1.00 0.00 3 SER A C 17
ATOM 17590 O O . SER A 1 3 ? 29.376 40.987 21.354 1.00 0.00 3 SER A O 17
ATOM 17598 N N . GLY A 1 4 ? 27.598 41.696 20.171 1.00 0.00 4 GLY A N 17
ATOM 17599 C CA . GLY A 1 4 ? 27.378 40.398 19.560 1.00 0.00 4 GLY A CA 17
ATOM 17600 C C . GLY A 1 4 ? 25.906 40.095 19.358 1.00 0.00 4 GLY A C 17
ATOM 17601 O O . GLY A 1 4 ? 25.065 40.512 20.153 1.00 0.00 4 GLY A O 17
ATOM 17605 N N . SER A 1 5 ? 25.595 39.368 18.290 1.00 0.00 5 SER A N 17
ATOM 17606 C CA . SER A 1 5 ? 24.214 39.014 17.982 1.00 0.00 5 SER A CA 17
ATOM 17607 C C . SER A 1 5 ? 24.157 37.822 17.032 1.00 0.00 5 SER A C 17
ATOM 17608 O O . SER A 1 5 ? 25.179 37.392 16.497 1.00 0.00 5 SER A O 17
ATOM 17616 N N . SER A 1 6 ? 22.955 37.293 16.827 1.00 0.00 6 SER A N 17
ATOM 17617 C CA . SER A 1 6 ? 22.764 36.149 15.944 1.00 0.00 6 SER A CA 17
ATOM 17618 C C . SER A 1 6 ? 21.480 36.296 15.133 1.00 0.00 6 SER A C 17
ATOM 17619 O O . SER A 1 6 ? 20.693 37.215 15.358 1.00 0.00 6 SER A O 17
ATOM 17627 N N . GLY A 1 7 ? 21.276 35.383 14.189 1.00 0.00 7 GLY A N 17
ATOM 17628 C CA . GLY A 1 7 ? 20.086 35.428 13.358 1.00 0.00 7 GLY A CA 17
ATOM 17629 C C . GLY A 1 7 ? 19.390 34.084 13.269 1.00 0.00 7 GLY A C 17
ATOM 17630 O O . GLY A 1 7 ? 19.023 33.639 12.181 1.00 0.00 7 GLY A O 17
ATOM 17634 N N . ARG A 1 8 ? 19.210 33.436 14.414 1.00 0.00 8 ARG A N 17
ATOM 17635 C CA . ARG A 1 8 ? 18.556 32.133 14.460 1.00 0.00 8 ARG A CA 17
ATOM 17636 C C . ARG A 1 8 ? 17.313 32.180 15.344 1.00 0.00 8 ARG A C 17
ATOM 17637 O O . ARG A 1 8 ? 17.398 32.029 16.563 1.00 0.00 8 ARG A O 17
ATOM 17658 N N . LYS A 1 9 ? 16.158 32.391 14.721 1.00 0.00 9 LYS A N 17
ATOM 17659 C CA . LYS A 1 9 ? 14.897 32.457 15.449 1.00 0.00 9 LYS A CA 17
ATOM 17660 C C . LYS A 1 9 ? 13.828 31.612 14.763 1.00 0.00 9 LYS A C 17
ATOM 17661 O O . LYS A 1 9 ? 13.821 31.475 13.539 1.00 0.00 9 LYS A O 17
ATOM 17680 N N . LYS A 1 10 ? 12.926 31.048 15.559 1.00 0.00 10 LYS A N 17
ATOM 17681 C CA . LYS A 1 10 ? 11.850 30.219 15.029 1.00 0.00 10 LYS A CA 17
ATOM 17682 C C . LYS A 1 10 ? 10.787 29.962 16.092 1.00 0.00 10 LYS A C 17
ATOM 17683 O O . LYS A 1 10 ? 11.075 29.485 17.190 1.00 0.00 10 LYS A O 17
ATOM 17702 N N . PRO A 1 11 ? 9.527 30.284 15.761 1.00 0.00 11 PRO A N 17
ATOM 17703 C CA . PRO A 1 11 ? 8.396 30.095 16.673 1.00 0.00 11 PRO A CA 17
ATOM 17704 C C . PRO A 1 11 ? 8.066 28.622 16.891 1.00 0.00 11 PRO A C 17
ATOM 17705 O O . PRO A 1 11 ? 7.508 27.964 16.013 1.00 0.00 11 PRO A O 17
ATOM 17716 N N . VAL A 1 12 ? 8.415 28.110 18.067 1.00 0.00 12 VAL A N 17
ATOM 17717 C CA . VAL A 1 12 ? 8.155 26.714 18.400 1.00 0.00 12 VAL A CA 17
ATOM 17718 C C . VAL A 1 12 ? 6.679 26.490 18.712 1.00 0.00 12 VAL A C 17
ATOM 17719 O O . VAL A 1 12 ? 6.181 26.924 19.751 1.00 0.00 12 VAL A O 17
ATOM 17732 N N . SER A 1 13 ? 5.986 25.808 17.807 1.00 0.00 13 SER A N 17
ATOM 17733 C CA . SER A 1 13 ? 4.565 25.528 17.983 1.00 0.00 13 SER A CA 17
ATOM 17734 C C . SER A 1 13 ? 4.250 24.077 17.633 1.00 0.00 13 SER A C 17
ATOM 17735 O O . SER A 1 13 ? 4.871 23.493 16.746 1.00 0.00 13 SER A O 17
ATOM 17743 N N . GLN A 1 14 ? 3.281 23.502 18.338 1.00 0.00 14 GLN A N 17
ATOM 17744 C CA . GLN A 1 14 ? 2.883 22.119 18.103 1.00 0.00 14 GLN A CA 17
ATOM 17745 C C . GLN A 1 14 ? 1.530 22.054 17.401 1.00 0.00 14 GLN A C 17
ATOM 17746 O O . GLN A 1 14 ? 1.326 21.240 16.500 1.00 0.00 14 GLN A O 17
ATOM 17760 N N . SER A 1 15 ? 0.609 22.916 17.820 1.00 0.00 15 SER A N 17
ATOM 17761 C CA . SER A 1 15 ? -0.726 22.953 17.234 1.00 0.00 15 SER A CA 17
ATOM 17762 C C . SER A 1 15 ? -0.677 23.483 15.804 1.00 0.00 15 SER A C 17
ATOM 17763 O O . SER A 1 15 ? -0.171 24.577 15.552 1.00 0.00 15 SER A O 17
ATOM 17771 N N . LEU A 1 16 ? -1.206 22.699 14.871 1.00 0.00 16 LEU A N 17
ATOM 17772 C CA . LEU A 1 16 ? -1.224 23.088 13.465 1.00 0.00 16 LEU A CA 17
ATOM 17773 C C . LEU A 1 16 ? -2.627 22.952 12.881 1.00 0.00 16 LEU A C 17
ATOM 17774 O O . LEU A 1 16 ? -3.350 22.008 13.194 1.00 0.00 16 LEU A O 17
ATOM 17790 N N . GLU A 1 17 ? -3.001 23.901 12.028 1.00 0.00 17 GLU A N 17
ATOM 17791 C CA . GLU A 1 17 ? -4.317 23.886 11.399 1.00 0.00 17 GLU A CA 17
ATOM 17792 C C . GLU A 1 17 ? -4.775 22.455 11.131 1.00 0.00 17 GLU A C 17
ATOM 17793 O O . GLU A 1 17 ? -5.852 22.045 11.563 1.00 0.00 17 GLU A O 17
ATOM 17805 N N . PHE A 1 18 ? -3.948 21.700 10.415 1.00 0.00 18 PHE A N 17
ATOM 17806 C CA . PHE A 1 18 ? -4.268 20.315 10.087 1.00 0.00 18 PHE A CA 17
ATOM 17807 C C . PHE A 1 18 ? -4.303 19.453 11.345 1.00 0.00 18 PHE A C 17
ATOM 17808 O O . PHE A 1 18 ? -3.624 19.726 12.335 1.00 0.00 18 PHE A O 17
ATOM 17825 N N . PRO A 1 19 ? -5.113 18.385 11.307 1.00 0.00 19 PRO A N 17
ATOM 17826 C CA . PRO A 1 19 ? -5.257 17.460 12.436 1.00 0.00 19 PRO A CA 17
ATOM 17827 C C . PRO A 1 19 ? -4.003 16.622 12.662 1.00 0.00 19 PRO A C 17
ATOM 17828 O O . PRO A 1 19 ? -3.489 16.544 13.778 1.00 0.00 19 PRO A O 17
ATOM 17839 N N . THR A 1 20 ? -3.513 15.997 11.596 1.00 0.00 20 THR A N 17
ATOM 17840 C CA . THR A 1 20 ? -2.320 15.165 11.678 1.00 0.00 20 THR A CA 17
ATOM 17841 C C . THR A 1 20 ? -1.654 15.021 10.314 1.00 0.00 20 THR A C 17
ATOM 17842 O O . THR A 1 20 ? -2.219 15.414 9.293 1.00 0.00 20 THR A O 17
ATOM 17853 N N . ARG A 1 21 ? -0.452 14.455 10.305 1.00 0.00 21 ARG A N 17
ATOM 17854 C CA . ARG A 1 21 ? 0.290 14.259 9.065 1.00 0.00 21 ARG A CA 17
ATOM 17855 C C . ARG A 1 21 ? 0.447 12.774 8.754 1.00 0.00 21 ARG A C 17
ATOM 17856 O O . ARG A 1 21 ? 0.442 12.369 7.591 1.00 0.00 21 ARG A O 17
ATOM 17877 N N . TYR A 1 22 ? 0.585 11.967 9.800 1.00 0.00 22 TYR A N 17
ATOM 17878 C CA . TYR A 1 22 ? 0.746 10.527 9.638 1.00 0.00 22 TYR A CA 17
ATOM 17879 C C . TYR A 1 22 ? -0.169 9.766 10.592 1.00 0.00 22 TYR A C 17
ATOM 17880 O O . TYR A 1 22 ? 0.253 9.338 11.666 1.00 0.00 22 TYR A O 17
ATOM 17898 N N . SER A 1 23 ? -1.425 9.600 10.191 1.00 0.00 23 SER A N 17
ATOM 17899 C CA . SER A 1 23 ? -2.403 8.894 11.010 1.00 0.00 23 SER A CA 17
ATOM 17900 C C . SER A 1 23 ? -1.730 7.806 11.842 1.00 0.00 23 SER A C 17
ATOM 17901 O O . SER A 1 23 ? -1.516 6.683 11.386 1.00 0.00 23 SER A O 17
ATOM 17909 N N . PRO A 1 24 ? -1.386 8.147 13.093 1.00 0.00 24 PRO A N 17
ATOM 17910 C CA . PRO A 1 24 ? -0.733 7.214 14.016 1.00 0.00 24 PRO A CA 17
ATOM 17911 C C . PRO A 1 24 ? -1.668 6.099 14.472 1.00 0.00 24 PRO A C 17
ATOM 17912 O O . PRO A 1 24 ? -1.228 5.104 15.048 1.00 0.00 24 PRO A O 17
ATOM 17923 N N . TYR A 1 25 ? -2.958 6.271 14.209 1.00 0.00 25 TYR A N 17
ATOM 17924 C CA . TYR A 1 25 ? -3.955 5.279 14.594 1.00 0.00 25 TYR A CA 17
ATOM 17925 C C . TYR A 1 25 ? -3.733 3.965 13.851 1.00 0.00 25 TYR A C 17
ATOM 17926 O O . TYR A 1 25 ? -4.177 3.799 12.714 1.00 0.00 25 TYR A O 17
ATOM 17944 N N . ARG A 1 26 ? -3.042 3.035 14.501 1.00 0.00 26 ARG A N 17
ATOM 17945 C CA . ARG A 1 26 ? -2.759 1.736 13.903 1.00 0.00 26 ARG A CA 17
ATOM 17946 C C . ARG A 1 26 ? -3.527 0.629 14.619 1.00 0.00 26 ARG A C 17
ATOM 17947 O O . ARG A 1 26 ? -3.079 0.079 15.625 1.00 0.00 26 ARG A O 17
ATOM 17968 N N . PRO A 1 27 ? -4.713 0.293 14.089 1.00 0.00 27 PRO A N 17
ATOM 17969 C CA . PRO A 1 27 ? -5.568 -0.751 14.661 1.00 0.00 27 PRO A CA 17
ATOM 17970 C C . PRO A 1 27 ? -4.981 -2.146 14.478 1.00 0.00 27 PRO A C 17
ATOM 17971 O O . PRO A 1 27 ? -5.404 -3.099 15.134 1.00 0.00 27 PRO A O 17
ATOM 17982 N N . TYR A 1 28 ? -4.006 -2.260 13.584 1.00 0.00 28 TYR A N 17
ATOM 17983 C CA . TYR A 1 28 ? -3.362 -3.540 13.313 1.00 0.00 28 TYR A CA 17
ATOM 17984 C C . TYR A 1 28 ? -1.891 -3.506 13.718 1.00 0.00 28 TYR A C 17
ATOM 17985 O O . TYR A 1 28 ? -1.095 -2.762 13.144 1.00 0.00 28 TYR A O 17
ATOM 18003 N N . ARG A 1 29 ? -1.538 -4.318 14.709 1.00 0.00 29 ARG A N 17
ATOM 18004 C CA . ARG A 1 29 ? -0.164 -4.382 15.191 1.00 0.00 29 ARG A CA 17
ATOM 18005 C C . ARG A 1 29 ? 0.279 -5.830 15.381 1.00 0.00 29 ARG A C 17
ATOM 18006 O O . ARG A 1 29 ? -0.444 -6.640 15.961 1.00 0.00 29 ARG A O 17
ATOM 18027 N N . CYS A 1 30 ? 1.471 -6.148 14.888 1.00 0.00 30 CYS A N 17
ATOM 18028 C CA . CYS A 1 30 ? 2.011 -7.497 15.002 1.00 0.00 30 CYS A CA 17
ATOM 18029 C C . CYS A 1 30 ? 1.934 -7.994 16.443 1.00 0.00 30 CYS A C 17
ATOM 18030 O O . CYS A 1 30 ? 1.957 -7.203 17.386 1.00 0.00 30 CYS A O 17
ATOM 18037 N N . VAL A 1 31 ? 1.844 -9.310 16.605 1.00 0.00 31 VAL A N 17
ATOM 18038 C CA . VAL A 1 31 ? 1.765 -9.913 17.930 1.00 0.00 31 VAL A CA 17
ATOM 18039 C C . VAL A 1 31 ? 3.025 -10.711 18.247 1.00 0.00 31 VAL A C 17
ATOM 18040 O O . VAL A 1 31 ? 3.206 -11.188 19.367 1.00 0.00 31 VAL A O 17
ATOM 18053 N N . HIS A 1 32 ? 3.896 -10.851 17.252 1.00 0.00 32 HIS A N 17
ATOM 18054 C CA . HIS A 1 32 ? 5.142 -11.589 17.424 1.00 0.00 32 HIS A CA 17
ATOM 18055 C C . HIS A 1 32 ? 6.045 -10.901 18.444 1.00 0.00 32 HIS A C 17
ATOM 18056 O O . HIS A 1 32 ? 5.931 -9.698 18.674 1.00 0.00 32 HIS A O 17
ATOM 18070 N N . GLN A 1 33 ? 6.940 -11.674 19.050 1.00 0.00 33 GLN A N 17
ATOM 18071 C CA . GLN A 1 33 ? 7.861 -11.138 20.046 1.00 0.00 33 GLN A CA 17
ATOM 18072 C C . GLN A 1 33 ? 9.171 -10.702 19.397 1.00 0.00 33 GLN A C 17
ATOM 18073 O O . GLN A 1 33 ? 10.149 -11.448 19.387 1.00 0.00 33 GLN A O 17
ATOM 18087 N N . GLY A 1 34 ? 9.181 -9.488 18.854 1.00 0.00 34 GLY A N 17
ATOM 18088 C CA . GLY A 1 34 ? 10.376 -8.974 18.210 1.00 0.00 34 GLY A CA 17
ATOM 18089 C C . GLY A 1 34 ? 10.091 -8.392 16.840 1.00 0.00 34 GLY A C 17
ATOM 18090 O O . GLY A 1 34 ? 10.864 -8.586 15.902 1.00 0.00 34 GLY A O 17
ATOM 18094 N N . CYS A 1 35 ? 8.976 -7.678 16.722 1.00 0.00 35 CYS A N 17
ATOM 18095 C CA . CYS A 1 35 ? 8.589 -7.067 15.456 1.00 0.00 35 CYS A CA 17
ATOM 18096 C C . CYS A 1 35 ? 8.293 -5.581 15.637 1.00 0.00 35 CYS A C 17
ATOM 18097 O O . CYS A 1 35 ? 8.895 -4.733 14.978 1.00 0.00 35 CYS A O 17
ATOM 18104 N N . PHE A 1 36 ? 7.362 -5.274 16.535 1.00 0.00 36 PHE A N 17
ATOM 18105 C CA . PHE A 1 36 ? 6.985 -3.891 16.802 1.00 0.00 36 PHE A CA 17
ATOM 18106 C C . PHE A 1 36 ? 6.569 -3.182 15.517 1.00 0.00 36 PHE A C 17
ATOM 18107 O O . PHE A 1 36 ? 6.793 -1.983 15.356 1.00 0.00 36 PHE A O 17
ATOM 18124 N N . ALA A 1 37 ? 5.962 -3.934 14.604 1.00 0.00 37 ALA A N 17
ATOM 18125 C CA . ALA A 1 37 ? 5.513 -3.378 13.333 1.00 0.00 37 ALA A CA 17
ATOM 18126 C C . ALA A 1 37 ? 3.991 -3.304 13.274 1.00 0.00 37 ALA A C 17
ATOM 18127 O O . ALA A 1 37 ? 3.313 -4.328 13.202 1.00 0.00 37 ALA A O 17
ATOM 18134 N N . ALA A 1 38 ? 3.461 -2.086 13.304 1.00 0.00 38 ALA A N 17
ATOM 18135 C CA . ALA A 1 38 ? 2.019 -1.878 13.252 1.00 0.00 38 ALA A CA 17
ATOM 18136 C C . ALA A 1 38 ? 1.623 -1.084 12.012 1.00 0.00 38 ALA A C 17
ATOM 18137 O O . ALA A 1 38 ? 2.082 0.040 11.810 1.00 0.00 38 ALA A O 17
ATOM 18144 N N . PHE A 1 39 ? 0.769 -1.676 11.184 1.00 0.00 39 PHE A N 17
ATOM 18145 C CA . PHE A 1 39 ? 0.312 -1.024 9.962 1.00 0.00 39 PHE A CA 17
ATOM 18146 C C . PHE A 1 39 ? -1.074 -0.415 10.156 1.00 0.00 39 PHE A C 17
ATOM 18147 O O . PHE A 1 39 ? -1.713 -0.613 11.190 1.00 0.00 39 PHE A O 17
ATOM 18164 N N . THR A 1 40 ? -1.533 0.327 9.153 1.00 0.00 40 THR A N 17
ATOM 18165 C CA . THR A 1 40 ? -2.842 0.966 9.213 1.00 0.00 40 THR A CA 17
ATOM 18166 C C . THR A 1 40 ? -3.897 0.125 8.505 1.00 0.00 40 THR A C 17
ATOM 18167 O O . THR A 1 40 ? -4.988 -0.094 9.035 1.00 0.00 40 THR A O 17
ATOM 18178 N N . ILE A 1 41 ? -3.567 -0.346 7.307 1.00 0.00 41 ILE A N 17
ATOM 18179 C CA . ILE A 1 41 ? -4.487 -1.166 6.529 1.00 0.00 41 ILE A CA 17
ATOM 18180 C C . ILE A 1 41 ? -4.334 -2.643 6.874 1.00 0.00 41 ILE A C 17
ATOM 18181 O O . ILE A 1 41 ? -3.223 -3.128 7.089 1.00 0.00 41 ILE A O 17
ATOM 18197 N N . GLN A 1 42 ? -5.456 -3.353 6.922 1.00 0.00 42 GLN A N 17
ATOM 18198 C CA . GLN A 1 42 ? -5.446 -4.776 7.240 1.00 0.00 42 GLN A CA 17
ATOM 18199 C C . GLN A 1 42 ? -4.662 -5.562 6.194 1.00 0.00 42 GLN A C 17
ATOM 18200 O O . GLN A 1 42 ? -3.989 -6.541 6.516 1.00 0.00 42 GLN A O 17
ATOM 18214 N N . GLN A 1 43 ? -4.754 -5.127 4.942 1.00 0.00 43 GLN A N 17
ATOM 18215 C CA . GLN A 1 43 ? -4.054 -5.791 3.849 1.00 0.00 43 GLN A CA 17
ATOM 18216 C C . GLN A 1 43 ? -2.545 -5.612 3.981 1.00 0.00 43 GLN A C 17
ATOM 18217 O O . GLN A 1 43 ? -1.795 -6.587 4.008 1.00 0.00 43 GLN A O 17
ATOM 18231 N N . ASN A 1 44 ? -2.107 -4.360 4.064 1.00 0.00 44 ASN A N 17
ATOM 18232 C CA . ASN A 1 44 ? -0.687 -4.053 4.192 1.00 0.00 44 ASN A CA 17
ATOM 18233 C C . ASN A 1 44 ? -0.068 -4.823 5.354 1.00 0.00 44 ASN A C 17
ATOM 18234 O O . ASN A 1 44 ? 1.154 -4.954 5.446 1.00 0.00 44 ASN A O 17
ATOM 18245 N N . LEU A 1 45 ? -0.917 -5.332 6.240 1.00 0.00 45 LEU A N 17
ATOM 18246 C CA . LEU A 1 45 ? -0.454 -6.091 7.396 1.00 0.00 45 LEU A CA 17
ATOM 18247 C C . LEU A 1 45 ? -0.230 -7.555 7.033 1.00 0.00 45 LEU A C 17
ATOM 18248 O O . LEU A 1 45 ? 0.588 -8.239 7.649 1.00 0.00 45 LEU A O 17
ATOM 18264 N N . ILE A 1 46 ? -0.960 -8.029 6.029 1.00 0.00 46 ILE A N 17
ATOM 18265 C CA . ILE A 1 46 ? -0.838 -9.411 5.582 1.00 0.00 46 ILE A CA 17
ATOM 18266 C C . ILE A 1 46 ? 0.568 -9.700 5.067 1.00 0.00 46 ILE A C 17
ATOM 18267 O O . ILE A 1 46 ? 1.284 -10.537 5.620 1.00 0.00 46 ILE A O 17
ATOM 18283 N N . LEU A 1 47 ? 0.960 -9.001 4.008 1.00 0.00 47 LEU A N 17
ATOM 18284 C CA . LEU A 1 47 ? 2.282 -9.180 3.419 1.00 0.00 47 LEU A CA 17
ATOM 18285 C C . LEU A 1 47 ? 3.359 -9.216 4.499 1.00 0.00 47 LEU A C 17
ATOM 18286 O O . LEU A 1 47 ? 4.225 -10.091 4.498 1.00 0.00 47 LEU A O 17
ATOM 18302 N N . HIS A 1 48 ? 3.298 -8.259 5.420 1.00 0.00 48 HIS A N 17
ATOM 18303 C CA . HIS A 1 48 ? 4.266 -8.183 6.508 1.00 0.00 48 HIS A CA 17
ATOM 18304 C C . HIS A 1 48 ? 4.533 -9.565 7.096 1.00 0.00 48 HIS A C 17
ATOM 18305 O O . HIS A 1 48 ? 5.684 -9.963 7.273 1.00 0.00 48 HIS A O 17
ATOM 18319 N N . TYR A 1 49 ? 3.462 -10.291 7.398 1.00 0.00 49 TYR A N 17
ATOM 18320 C CA . TYR A 1 49 ? 3.581 -11.627 7.969 1.00 0.00 49 TYR A CA 17
ATOM 18321 C C . TYR A 1 49 ? 4.203 -12.595 6.967 1.00 0.00 49 TYR A C 17
ATOM 18322 O O . TYR A 1 49 ? 4.948 -13.499 7.343 1.00 0.00 49 TYR A O 17
ATOM 18340 N N . GLN A 1 50 ? 3.891 -12.396 5.691 1.00 0.00 50 GLN A N 17
ATOM 18341 C CA . GLN A 1 50 ? 4.419 -13.251 4.634 1.00 0.00 50 GLN A CA 17
ATOM 18342 C C . GLN A 1 50 ? 5.804 -12.785 4.198 1.00 0.00 50 GLN A C 17
ATOM 18343 O O . GLN A 1 50 ? 6.513 -13.495 3.486 1.00 0.00 50 GLN A O 17
ATOM 18357 N N . ALA A 1 51 ? 6.183 -11.587 4.630 1.00 0.00 51 ALA A N 17
ATOM 18358 C CA . ALA A 1 51 ? 7.484 -11.027 4.286 1.00 0.00 51 ALA A CA 17
ATOM 18359 C C . ALA A 1 51 ? 8.481 -11.212 5.425 1.00 0.00 51 ALA A C 17
ATOM 18360 O O . ALA A 1 51 ? 9.690 -11.274 5.202 1.00 0.00 51 ALA A O 17
ATOM 18367 N N . VAL A 1 52 ? 7.966 -11.300 6.648 1.00 0.00 52 VAL A N 17
ATOM 18368 C CA . VAL A 1 52 ? 8.810 -11.479 7.822 1.00 0.00 52 VAL A CA 17
ATOM 18369 C C . VAL A 1 52 ? 8.778 -12.924 8.307 1.00 0.00 52 VAL A C 17
ATOM 18370 O O . VAL A 1 52 ? 9.818 -13.572 8.432 1.00 0.00 52 VAL A O 17
ATOM 18383 N N . HIS A 1 53 ? 7.577 -13.424 8.581 1.00 0.00 53 HIS A N 17
ATOM 18384 C CA . HIS A 1 53 ? 7.408 -14.794 9.052 1.00 0.00 53 HIS A CA 17
ATOM 18385 C C . HIS A 1 53 ? 6.909 -15.697 7.928 1.00 0.00 53 HIS A C 17
ATOM 18386 O O . HIS A 1 53 ? 6.450 -16.813 8.171 1.00 0.00 53 HIS A O 17
ATOM 18400 N N . LYS A 1 54 ? 7.001 -15.207 6.696 1.00 0.00 54 LYS A N 17
ATOM 18401 C CA . LYS A 1 54 ? 6.559 -15.969 5.534 1.00 0.00 54 LYS A CA 17
ATOM 18402 C C . LYS A 1 54 ? 5.381 -16.869 5.890 1.00 0.00 54 LYS A C 17
ATOM 18403 O O . LYS A 1 54 ? 5.411 -18.074 5.640 1.00 0.00 54 LYS A O 17
ATOM 18422 N N . SER A 1 55 ? 4.344 -16.277 6.473 1.00 0.00 55 SER A N 17
ATOM 18423 C CA . SER A 1 55 ? 3.156 -17.026 6.864 1.00 0.00 55 SER A CA 17
ATOM 18424 C C . SER A 1 55 ? 1.980 -16.087 7.119 1.00 0.00 55 SER A C 17
ATOM 18425 O O . SER A 1 55 ? 2.080 -14.879 6.907 1.00 0.00 55 SER A O 17
ATOM 18433 N N . ASP A 1 56 ? 0.868 -16.653 7.574 1.00 0.00 56 ASP A N 17
ATOM 18434 C CA . ASP A 1 56 ? -0.327 -15.868 7.859 1.00 0.00 56 ASP A CA 17
ATOM 18435 C C . ASP A 1 56 ? -0.312 -15.356 9.296 1.00 0.00 56 ASP A C 17
ATOM 18436 O O . ASP A 1 56 ? 0.666 -15.542 10.022 1.00 0.00 56 ASP A O 17
ATOM 18445 N N . LEU A 1 57 ? -1.399 -14.709 9.701 1.00 0.00 57 LEU A N 17
ATOM 18446 C CA . LEU A 1 57 ? -1.511 -14.169 11.051 1.00 0.00 57 LEU A CA 17
ATOM 18447 C C . LEU A 1 57 ? -2.908 -14.402 11.617 1.00 0.00 57 LEU A C 17
ATOM 18448 O O . LEU A 1 57 ? -3.887 -14.540 10.884 1.00 0.00 57 LEU A O 17
ATOM 18464 N N . PRO A 1 58 ? -3.005 -14.445 12.955 1.00 0.00 58 PRO A N 17
ATOM 18465 C CA . PRO A 1 58 ? -4.278 -14.657 13.649 1.00 0.00 58 PRO A CA 17
ATOM 18466 C C . PRO A 1 58 ? -5.216 -13.461 13.521 1.00 0.00 58 PRO A C 17
ATOM 18467 O O . PRO A 1 58 ? -4.816 -12.395 13.053 1.00 0.00 58 PRO A O 17
ATOM 18478 N N . ALA A 1 59 ? -6.463 -13.646 13.940 1.00 0.00 59 ALA A N 17
ATOM 18479 C CA . ALA A 1 59 ? -7.456 -12.581 13.874 1.00 0.00 59 ALA A CA 17
ATOM 18480 C C . ALA A 1 59 ? -8.685 -12.924 14.709 1.00 0.00 59 ALA A C 17
ATOM 18481 O O . ALA A 1 59 ? -9.145 -14.066 14.715 1.00 0.00 59 ALA A O 17
ATOM 18488 N N . PHE A 1 60 ? -9.213 -11.928 15.414 1.00 0.00 60 PHE A N 17
ATOM 18489 C CA . PHE A 1 60 ? -10.388 -12.125 16.254 1.00 0.00 60 PHE A CA 17
ATOM 18490 C C . PHE A 1 60 ? -11.648 -11.629 15.552 1.00 0.00 60 PHE A C 17
ATOM 18491 O O . PHE A 1 60 ? -12.465 -10.922 16.144 1.00 0.00 60 PHE A O 17
ATOM 18508 N N . SER A 1 61 ? -11.799 -12.003 14.285 1.00 0.00 61 SER A N 17
ATOM 18509 C CA . SER A 1 61 ? -12.957 -11.593 13.500 1.00 0.00 61 SER A CA 17
ATOM 18510 C C . SER A 1 61 ? -13.002 -12.337 12.169 1.00 0.00 61 SER A C 17
ATOM 18511 O O . SER A 1 61 ? -12.095 -12.214 11.346 1.00 0.00 61 SER A O 17
ATOM 18519 N N . ALA A 1 62 ? -14.064 -13.108 11.964 1.00 0.00 62 ALA A N 17
ATOM 18520 C CA . ALA A 1 62 ? -14.230 -13.871 10.733 1.00 0.00 62 ALA A CA 17
ATOM 18521 C C . ALA A 1 62 ? -14.362 -12.946 9.528 1.00 0.00 62 ALA A C 17
ATOM 18522 O O . ALA A 1 62 ? -14.291 -11.725 9.661 1.00 0.00 62 ALA A O 17
ATOM 18529 N N . GLU A 1 63 ? -14.554 -13.537 8.353 1.00 0.00 63 GLU A N 17
ATOM 18530 C CA . GLU A 1 63 ? -14.695 -12.764 7.124 1.00 0.00 63 GLU A CA 17
ATOM 18531 C C . GLU A 1 63 ? -16.155 -12.698 6.687 1.00 0.00 63 GLU A C 17
ATOM 18532 O O . GLU A 1 63 ? -16.765 -13.718 6.364 1.00 0.00 63 GLU A O 17
ATOM 18544 N N . VAL A 1 64 ? -16.711 -11.491 6.680 1.00 0.00 64 VAL A N 17
ATOM 18545 C CA . VAL A 1 64 ? -18.100 -11.290 6.282 1.00 0.00 64 VAL A CA 17
ATOM 18546 C C . VAL A 1 64 ? -18.300 -9.913 5.660 1.00 0.00 64 VAL A C 17
ATOM 18547 O O . VAL A 1 64 ? -18.201 -8.894 6.342 1.00 0.00 64 VAL A O 17
ATOM 18560 N N . GLU A 1 65 ? -18.582 -9.892 4.361 1.00 0.00 65 GLU A N 17
ATOM 18561 C CA . GLU A 1 65 ? -18.796 -8.639 3.647 1.00 0.00 65 GLU A CA 17
ATOM 18562 C C . GLU A 1 65 ? -20.206 -8.578 3.066 1.00 0.00 65 GLU A C 17
ATOM 18563 O O . GLU A 1 65 ? -20.416 -8.867 1.888 1.00 0.00 65 GLU A O 17
ATOM 18575 N N . GLU A 1 66 ? -21.169 -8.199 3.901 1.00 0.00 66 GLU A N 17
ATOM 18576 C CA . GLU A 1 66 ? -22.558 -8.102 3.471 1.00 0.00 66 GLU A CA 17
ATOM 18577 C C . GLU A 1 66 ? -22.813 -6.782 2.749 1.00 0.00 66 GLU A C 17
ATOM 18578 O O . GLU A 1 66 ? -23.831 -6.128 2.970 1.00 0.00 66 GLU A O 17
ATOM 18590 N N . GLU A 1 67 ? -21.878 -6.397 1.885 1.00 0.00 67 GLU A N 17
ATOM 18591 C CA . GLU A 1 67 ? -22.001 -5.155 1.131 1.00 0.00 67 GLU A CA 17
ATOM 18592 C C . GLU A 1 67 ? -21.300 -5.267 -0.220 1.00 0.00 67 GLU A C 17
ATOM 18593 O O . GLU A 1 67 ? -20.638 -6.264 -0.507 1.00 0.00 67 GLU A O 17
ATOM 18605 N N . SER A 1 68 ? -21.451 -4.236 -1.045 1.00 0.00 68 SER A N 17
ATOM 18606 C CA . SER A 1 68 ? -20.837 -4.219 -2.368 1.00 0.00 68 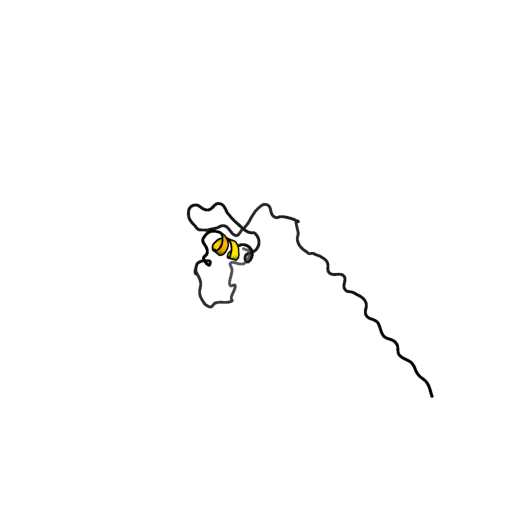SER A CA 17
ATOM 18607 C C . SER A 1 68 ? -20.664 -2.788 -2.868 1.00 0.00 68 SER A C 17
ATOM 18608 O O . SER A 1 68 ? -21.332 -1.869 -2.397 1.00 0.00 68 SER A O 17
ATOM 18616 N N . GLY A 1 69 ? -19.760 -2.609 -3.827 1.00 0.00 69 GLY A N 17
ATOM 18617 C CA . GLY A 1 69 ? -19.514 -1.288 -4.376 1.00 0.00 69 GLY A CA 17
ATOM 18618 C C . GLY A 1 69 ? -19.869 -1.197 -5.847 1.00 0.00 69 GLY A C 17
ATOM 18619 O O . GLY A 1 69 ? -19.690 -2.145 -6.611 1.00 0.00 69 GLY A O 17
ATOM 18623 N N . PRO A 1 70 ? -20.387 -0.031 -6.263 1.00 0.00 70 PRO A N 17
ATOM 18624 C CA . PRO A 1 70 ? -20.780 0.208 -7.655 1.00 0.00 70 PRO A CA 17
ATOM 18625 C C . PRO A 1 70 ? -19.578 0.295 -8.590 1.00 0.00 70 PRO A C 17
ATOM 18626 O O . PRO A 1 70 ? -18.434 0.149 -8.161 1.00 0.00 70 PRO A O 17
ATOM 18637 N N . SER A 1 71 ? -19.846 0.535 -9.870 1.00 0.00 71 SER A N 17
ATOM 18638 C CA . SER A 1 71 ? -18.787 0.638 -10.866 1.00 0.00 71 SER A CA 17
ATOM 18639 C C . SER A 1 71 ? -19.063 1.784 -11.836 1.00 0.00 71 SER A C 17
ATOM 18640 O O . SER A 1 71 ? -20.134 2.389 -11.810 1.00 0.00 71 SER A O 17
ATOM 18648 N N . SER A 1 72 ? -18.087 2.076 -12.690 1.00 0.00 72 SER A N 17
ATOM 18649 C CA . SER A 1 72 ? -18.222 3.151 -13.665 1.00 0.00 72 SER A CA 17
ATOM 18650 C C . SER A 1 72 ? -18.190 2.601 -15.088 1.00 0.00 72 SER A C 17
ATOM 18651 O O . SER A 1 72 ? -17.742 1.479 -15.322 1.00 0.00 72 SER A O 17
ATOM 18659 N N . GLY A 1 73 ? -18.669 3.400 -16.036 1.00 0.00 73 GLY A N 17
ATOM 18660 C CA . GLY A 1 73 ? -18.687 2.977 -17.424 1.00 0.00 73 GLY A CA 17
ATOM 18661 C C . GLY A 1 73 ? -20.040 3.186 -18.076 1.00 0.00 73 GLY A C 17
ATOM 18662 O O . GLY A 1 73 ? -21.048 3.203 -17.372 1.00 0.00 73 GLY A O 17
ATOM 18667 N N . GLY A 1 1 ? 24.092 41.228 30.844 1.00 0.00 1 GLY A N 18
ATOM 18668 C CA . GLY A 1 1 ? 23.441 40.420 29.829 1.00 0.00 1 GLY A CA 18
ATOM 18669 C C . GLY A 1 1 ? 23.467 38.941 30.161 1.00 0.00 1 GLY A C 18
ATOM 18670 O O . GLY A 1 1 ? 24.303 38.488 30.943 1.00 0.00 1 GLY A O 18
ATOM 18674 N N . SER A 1 2 ? 22.548 38.187 29.567 1.00 0.00 2 SER A N 18
ATOM 18675 C CA . SER A 1 2 ? 22.464 36.751 29.808 1.00 0.00 2 SER A CA 18
ATOM 18676 C C . SER A 1 2 ? 22.006 36.015 28.553 1.00 0.00 2 SER A C 18
ATOM 18677 O O . SER A 1 2 ? 21.113 36.476 27.842 1.00 0.00 2 SER A O 18
ATOM 18685 N N . SER A 1 3 ? 22.623 34.869 28.288 1.00 0.00 3 SER A N 18
ATOM 18686 C CA . SER A 1 3 ? 22.282 34.070 27.117 1.00 0.00 3 SER A CA 18
ATOM 18687 C C . SER A 1 3 ? 21.669 32.735 27.530 1.00 0.00 3 SER A C 18
ATOM 18688 O O . SER A 1 3 ? 22.080 32.129 28.519 1.00 0.00 3 SER A O 18
ATOM 18696 N N . GLY A 1 4 ? 20.681 32.282 26.764 1.00 0.00 4 GLY A N 18
ATOM 18697 C CA . GLY A 1 4 ? 20.025 31.023 27.065 1.00 0.00 4 GLY A CA 18
ATOM 18698 C C . GLY A 1 4 ? 20.253 29.979 25.990 1.00 0.00 4 GLY A C 18
ATOM 18699 O O . GLY A 1 4 ? 21.374 29.804 25.512 1.00 0.00 4 GLY A O 18
ATOM 18703 N N . SER A 1 5 ? 19.187 29.282 25.609 1.00 0.00 5 SER A N 18
ATOM 18704 C CA . SER A 1 5 ? 19.276 28.246 24.587 1.00 0.00 5 SER A CA 18
ATOM 18705 C C . SER A 1 5 ? 17.887 27.816 24.127 1.00 0.00 5 SER A C 18
ATOM 18706 O O . SER A 1 5 ? 17.054 27.401 24.934 1.00 0.00 5 SER A O 18
ATOM 18714 N N . SER A 1 6 ? 17.644 27.917 22.824 1.00 0.00 6 SER A N 18
ATOM 18715 C CA . SER A 1 6 ? 16.354 27.543 22.256 1.00 0.00 6 SER A CA 18
ATOM 18716 C C . SER A 1 6 ? 16.538 26.800 20.935 1.00 0.00 6 SER A C 18
ATOM 18717 O O . SER A 1 6 ? 17.659 26.627 20.458 1.00 0.00 6 SER A O 18
ATOM 18725 N N . GLY A 1 7 ? 15.427 26.363 20.350 1.00 0.00 7 GLY A N 18
ATOM 18726 C CA . GLY A 1 7 ? 15.486 25.644 19.091 1.00 0.00 7 GLY A CA 18
ATOM 18727 C C . GLY A 1 7 ? 14.144 25.596 18.387 1.00 0.00 7 GLY A C 18
ATOM 18728 O O . GLY A 1 7 ? 13.147 25.163 18.966 1.00 0.00 7 GLY A O 18
ATOM 18732 N N . ARG A 1 8 ? 14.117 26.044 17.136 1.00 0.00 8 ARG A N 18
ATOM 18733 C CA . ARG A 1 8 ? 12.887 26.053 16.354 1.00 0.00 8 ARG A CA 18
ATOM 18734 C C . ARG A 1 8 ? 12.545 24.649 15.862 1.00 0.00 8 ARG A C 18
ATOM 18735 O O . ARG A 1 8 ? 13.188 24.124 14.953 1.00 0.00 8 ARG A O 18
ATOM 18756 N N . LYS A 1 9 ? 11.529 24.046 16.470 1.00 0.00 9 LYS A N 18
ATOM 18757 C CA . LYS A 1 9 ? 11.100 22.704 16.095 1.00 0.00 9 LYS A CA 18
ATOM 18758 C C . LYS A 1 9 ? 10.461 22.704 14.710 1.00 0.00 9 LYS A C 18
ATOM 18759 O O . LYS A 1 9 ? 10.770 21.857 13.872 1.00 0.00 9 LYS A O 18
ATOM 18778 N N . LYS A 1 10 ? 9.569 23.661 14.475 1.00 0.00 10 LYS A N 18
ATOM 18779 C CA . LYS A 1 10 ? 8.888 23.774 13.191 1.00 0.00 10 LYS A CA 18
ATOM 18780 C C . LYS A 1 10 ? 8.679 25.237 12.813 1.00 0.00 10 LYS A C 18
ATOM 18781 O O . LYS A 1 10 ? 8.061 26.010 13.545 1.00 0.00 10 LYS A O 18
ATOM 18800 N N . PRO A 1 11 ? 9.204 25.628 11.642 1.00 0.00 11 PRO A N 18
ATOM 18801 C CA . PRO A 1 11 ? 9.086 27.000 11.140 1.00 0.00 11 PRO A CA 18
ATOM 18802 C C . PRO A 1 11 ? 7.659 27.345 10.727 1.00 0.00 11 PRO A C 18
ATOM 18803 O O . PRO A 1 11 ? 6.744 26.536 10.882 1.00 0.00 11 PRO A O 18
ATOM 18814 N N . VAL A 1 12 ? 7.476 28.551 10.199 1.00 0.00 12 VAL A N 18
ATOM 18815 C CA . VAL A 1 12 ? 6.161 29.002 9.762 1.00 0.00 12 VAL A CA 18
ATOM 18816 C C . VAL A 1 12 ? 5.371 27.862 9.128 1.00 0.00 12 VAL A C 18
ATOM 18817 O O . VAL A 1 12 ? 5.948 26.910 8.604 1.00 0.00 12 VAL A O 18
ATOM 18830 N N . SER A 1 13 ? 4.047 27.967 9.179 1.00 0.00 13 SER A N 18
ATOM 18831 C CA . SER A 1 13 ? 3.177 26.943 8.613 1.00 0.00 13 SER A CA 18
ATOM 18832 C C . SER A 1 13 ? 3.801 26.330 7.364 1.00 0.00 13 SER A C 18
ATOM 18833 O O . SER A 1 13 ? 4.108 25.139 7.332 1.00 0.00 13 SER A O 18
ATOM 18841 N N . GLN A 1 14 ? 3.986 27.153 6.337 1.00 0.00 14 GLN A N 18
ATOM 18842 C CA . GLN A 1 14 ? 4.572 26.692 5.084 1.00 0.00 14 GLN A CA 18
ATOM 18843 C C . GLN A 1 14 ? 4.184 25.245 4.801 1.00 0.00 14 GLN A C 18
ATOM 18844 O O . GLN A 1 14 ? 5.040 24.404 4.529 1.00 0.00 14 GLN A O 18
ATOM 18858 N N . SER A 1 15 ? 2.887 24.962 4.868 1.00 0.00 15 SER A N 18
ATOM 18859 C CA . SER A 1 15 ? 2.385 23.615 4.623 1.00 0.00 15 SER A CA 18
ATOM 18860 C C . SER A 1 15 ? 1.127 23.652 3.761 1.00 0.00 15 SER A C 18
ATOM 18861 O O . SER A 1 15 ? 0.225 24.458 3.993 1.00 0.00 15 SER A O 18
ATOM 18869 N N . LEU A 1 16 ? 1.074 22.775 2.765 1.00 0.00 16 LEU A N 18
ATOM 18870 C CA . LEU A 1 16 ? -0.074 22.706 1.866 1.00 0.00 16 LEU A CA 18
ATOM 18871 C C . LEU A 1 16 ? -1.380 22.680 2.653 1.00 0.00 16 LEU A C 18
ATOM 18872 O O . LEU A 1 16 ? -1.391 22.381 3.846 1.00 0.00 16 LEU A O 18
ATOM 18888 N N . GLU A 1 17 ? -2.480 22.994 1.974 1.00 0.00 17 GLU A N 18
ATOM 18889 C CA . GLU A 1 17 ? -3.792 23.005 2.610 1.00 0.00 17 GLU A CA 18
ATOM 18890 C C . GLU A 1 17 ? -4.067 21.679 3.313 1.00 0.00 17 GLU A C 18
ATOM 18891 O O . GLU A 1 17 ? -4.869 21.613 4.245 1.00 0.00 17 GLU A O 18
ATOM 18903 N N . PHE A 1 18 ? -3.396 20.625 2.860 1.00 0.00 18 PHE A N 18
ATOM 18904 C CA . PHE A 1 18 ? -3.569 19.300 3.444 1.00 0.00 18 PHE A CA 18
ATOM 18905 C C . PHE A 1 18 ? -2.741 19.155 4.718 1.00 0.00 18 PHE A C 18
ATOM 18906 O O . PHE A 1 18 ? -1.563 19.509 4.766 1.00 0.00 18 PHE A O 18
ATOM 18923 N N . PRO A 1 19 ? -3.371 18.623 5.775 1.00 0.00 19 PRO A N 18
ATOM 18924 C CA . PRO A 1 19 ? -2.713 18.418 7.069 1.00 0.00 19 PRO A CA 18
ATOM 18925 C C . PRO A 1 19 ? -1.661 17.316 7.016 1.00 0.00 19 PRO A C 18
ATOM 18926 O O . PRO A 1 19 ? -0.516 17.514 7.425 1.00 0.00 19 PRO A O 18
ATOM 18937 N N . THR A 1 20 ? -2.055 16.151 6.510 1.00 0.00 20 THR A N 18
ATOM 18938 C CA . THR A 1 20 ? -1.147 15.017 6.404 1.00 0.00 20 THR A CA 18
ATOM 18939 C C . THR A 1 20 ? -1.497 14.142 5.205 1.00 0.00 20 THR A C 18
ATOM 18940 O O . THR A 1 20 ? -2.536 14.327 4.572 1.00 0.00 20 THR A O 18
ATOM 18951 N N . ARG A 1 21 ? -0.622 13.189 4.899 1.00 0.00 21 ARG A N 18
ATOM 18952 C CA . ARG A 1 21 ? -0.839 12.286 3.775 1.00 0.00 21 ARG A CA 18
ATOM 18953 C C . ARG A 1 21 ? -0.716 10.830 4.216 1.00 0.00 21 ARG A C 18
ATOM 18954 O O . ARG A 1 21 ? -1.214 9.924 3.547 1.00 0.00 21 ARG A O 18
ATOM 18975 N N . TYR A 1 22 ? -0.050 10.614 5.345 1.00 0.00 22 TYR A N 18
ATOM 18976 C CA . TYR A 1 22 ? 0.141 9.268 5.873 1.00 0.00 22 TYR A CA 18
ATOM 18977 C C . TYR A 1 22 ? -0.419 9.154 7.287 1.00 0.00 22 TYR A C 18
ATOM 18978 O O . TYR A 1 22 ? 0.134 9.713 8.234 1.00 0.00 22 TYR A O 18
ATOM 18996 N N . SER A 1 23 ? -1.522 8.424 7.422 1.00 0.00 23 SER A N 18
ATOM 18997 C CA . SER A 1 23 ? -2.161 8.238 8.720 1.00 0.00 23 SER A CA 18
ATOM 18998 C C . SER A 1 23 ? -1.161 7.718 9.748 1.00 0.00 23 SER A C 18
ATOM 18999 O O . SER A 1 23 ? -0.739 6.562 9.712 1.00 0.00 23 SER A O 18
ATOM 19007 N N . PRO A 1 24 ? -0.773 8.592 10.688 1.00 0.00 24 PRO A N 18
ATOM 19008 C CA . PRO A 1 24 ? 0.181 8.246 11.746 1.00 0.00 24 PRO A CA 18
ATOM 19009 C C . PRO A 1 24 ? -0.405 7.268 12.758 1.00 0.00 24 PRO A C 18
ATOM 19010 O O . PRO A 1 24 ? 0.258 6.885 13.723 1.00 0.00 24 PRO A O 18
ATOM 19021 N N . TYR A 1 25 ? -1.651 6.866 12.532 1.00 0.00 25 TYR A N 18
ATOM 19022 C CA . TYR A 1 25 ? -2.327 5.933 13.426 1.00 0.00 25 TYR A CA 18
ATOM 19023 C C . TYR A 1 25 ? -2.469 4.561 12.776 1.00 0.00 25 TYR A C 18
ATOM 19024 O O . TYR A 1 25 ? -2.549 4.446 11.553 1.00 0.00 25 TYR A O 18
ATOM 19042 N N . ARG A 1 26 ? -2.499 3.521 13.604 1.00 0.00 26 ARG A N 18
ATOM 19043 C CA . ARG A 1 26 ? -2.630 2.156 13.111 1.00 0.00 26 ARG A CA 18
ATOM 19044 C C . ARG A 1 26 ? -3.206 1.242 14.188 1.00 0.00 26 ARG A C 18
ATOM 19045 O O . ARG A 1 26 ? -2.527 0.861 15.142 1.00 0.00 26 ARG A O 18
ATOM 19066 N N . PRO A 1 27 ? -4.489 0.882 14.035 1.00 0.00 27 PRO A N 18
ATOM 19067 C CA . PRO A 1 27 ? -5.185 0.009 14.985 1.00 0.00 27 PRO A CA 18
ATOM 19068 C C . PRO A 1 27 ? -4.674 -1.427 14.935 1.00 0.00 27 PRO A C 18
ATOM 19069 O O . PRO A 1 27 ? -4.928 -2.219 15.843 1.00 0.00 27 PRO A O 18
ATOM 19080 N N . TYR A 1 28 ? -3.953 -1.756 13.869 1.00 0.00 28 TYR A N 18
ATOM 19081 C CA . TYR A 1 28 ? -3.408 -3.098 13.699 1.00 0.00 28 TYR A CA 18
ATOM 19082 C C . TYR A 1 28 ? -1.964 -3.165 14.187 1.00 0.00 28 TYR A C 18
ATOM 19083 O O . TYR A 1 28 ? -1.107 -2.408 13.730 1.00 0.00 28 TYR A O 18
ATOM 19101 N N . ARG A 1 29 ? -1.702 -4.077 15.117 1.00 0.00 29 ARG A N 18
ATOM 19102 C CA . ARG A 1 29 ? -0.362 -4.243 15.668 1.00 0.00 29 ARG A CA 18
ATOM 19103 C C . ARG A 1 29 ? 0.020 -5.719 15.731 1.00 0.00 29 ARG A C 18
ATOM 19104 O O . ARG A 1 29 ? -0.599 -6.502 16.453 1.00 0.00 29 ARG A O 18
ATOM 19125 N N . CYS A 1 30 ? 1.043 -6.094 14.970 1.00 0.00 30 CYS A N 18
ATOM 19126 C CA . CYS A 1 30 ? 1.508 -7.475 14.938 1.00 0.00 30 CYS A CA 18
ATOM 19127 C C . CYS A 1 30 ? 1.430 -8.107 16.325 1.00 0.00 30 CYS A C 18
ATOM 19128 O O . CYS A 1 30 ? 1.631 -7.436 17.338 1.00 0.00 30 CYS A O 18
ATOM 19135 N N . VAL A 1 31 ? 1.138 -9.403 16.363 1.00 0.00 31 VAL A N 18
ATOM 19136 C CA . VAL A 1 31 ? 1.035 -10.127 17.624 1.00 0.00 31 VAL A CA 18
ATOM 19137 C C . VAL A 1 31 ? 2.373 -10.745 18.014 1.00 0.00 31 VAL A C 18
ATOM 19138 O O . VAL A 1 31 ? 2.701 -10.846 19.197 1.00 0.00 31 VAL A O 18
ATOM 19151 N N . HIS A 1 32 ? 3.142 -11.157 17.012 1.00 0.00 32 HIS A N 18
ATOM 19152 C CA . HIS A 1 32 ? 4.447 -11.765 17.250 1.00 0.00 32 HIS A CA 18
ATOM 19153 C C . HIS A 1 32 ? 5.154 -11.093 18.423 1.00 0.00 32 HIS A C 18
ATOM 19154 O O . HIS A 1 32 ? 5.227 -9.867 18.495 1.00 0.00 32 HIS A O 18
ATOM 19168 N N . GLN A 1 33 ? 5.670 -11.905 19.340 1.00 0.00 33 GLN A N 18
ATOM 19169 C CA . GLN A 1 33 ? 6.369 -11.388 20.510 1.00 0.00 33 GLN A CA 18
ATOM 19170 C C . GLN A 1 33 ? 7.808 -11.018 20.166 1.00 0.00 33 GLN A C 18
ATOM 19171 O O . GLN A 1 33 ? 8.703 -11.860 20.205 1.00 0.00 33 GLN A O 18
ATOM 19185 N N . GLY A 1 34 ? 8.023 -9.750 19.828 1.00 0.00 34 GLY A N 18
ATOM 19186 C CA . GLY A 1 34 ? 9.354 -9.290 19.480 1.00 0.00 34 GLY A CA 18
ATOM 19187 C C . GLY A 1 34 ? 9.467 -8.887 18.023 1.00 0.00 34 GLY A C 18
ATOM 19188 O O . GLY A 1 34 ? 10.455 -9.204 17.359 1.00 0.00 34 GLY A O 18
ATOM 19192 N N . CYS A 1 35 ? 8.454 -8.189 17.524 1.00 0.00 35 CYS A N 18
ATOM 19193 C CA . CYS A 1 35 ? 8.441 -7.744 16.136 1.00 0.00 35 CYS A CA 18
ATOM 19194 C C . CYS A 1 35 ? 8.445 -6.220 16.052 1.00 0.00 35 CYS A C 18
ATOM 19195 O O . CYS A 1 35 ? 9.288 -5.627 15.379 1.00 0.00 35 CYS A O 18
ATOM 19202 N N . PHE A 1 36 ? 7.497 -5.594 16.741 1.00 0.00 36 PHE A N 18
ATOM 19203 C CA . PHE A 1 36 ? 7.390 -4.139 16.745 1.00 0.00 36 PHE A CA 18
ATOM 19204 C C . PHE A 1 36 ? 7.016 -3.618 15.361 1.00 0.00 36 PHE A C 18
ATOM 19205 O O . PHE A 1 36 ? 7.582 -2.635 14.883 1.00 0.00 36 PHE A O 18
ATOM 19222 N N . ALA A 1 37 ? 6.060 -4.283 14.722 1.00 0.00 37 ALA A N 18
ATOM 19223 C CA . ALA A 1 37 ? 5.609 -3.887 13.394 1.00 0.00 37 ALA A CA 18
ATOM 19224 C C . ALA A 1 37 ? 4.098 -3.683 13.365 1.00 0.00 37 ALA A C 18
ATOM 19225 O O . ALA A 1 37 ? 3.333 -4.646 13.343 1.00 0.00 37 ALA A O 18
ATOM 19232 N N . ALA A 1 38 ? 3.676 -2.423 13.366 1.00 0.00 38 ALA A N 18
ATOM 19233 C CA . ALA A 1 38 ? 2.256 -2.093 13.339 1.00 0.00 38 ALA A CA 18
ATOM 19234 C C . ALA A 1 38 ? 1.877 -1.407 12.031 1.00 0.00 38 ALA A C 18
ATOM 19235 O O . ALA A 1 38 ? 2.494 -0.418 11.635 1.00 0.00 38 ALA A O 18
ATOM 19242 N N . PHE A 1 39 ? 0.859 -1.940 11.362 1.00 0.00 39 PHE A N 18
ATOM 19243 C CA . PHE A 1 39 ? 0.399 -1.380 10.097 1.00 0.00 39 PHE A CA 18
ATOM 19244 C C . PHE A 1 39 ? -0.974 -0.734 10.255 1.00 0.00 39 PHE A C 18
ATOM 19245 O O . PHE A 1 39 ? -1.732 -1.073 11.165 1.00 0.00 39 PHE A O 18
ATOM 19262 N N . THR A 1 40 ? -1.289 0.201 9.364 1.00 0.00 40 THR A N 18
ATOM 19263 C CA . THR A 1 40 ? -2.569 0.896 9.404 1.00 0.00 40 THR A CA 18
ATOM 19264 C C . THR A 1 40 ? -3.644 0.113 8.659 1.00 0.00 40 THR A C 18
ATOM 19265 O O . THR A 1 40 ? -4.742 -0.097 9.175 1.00 0.00 40 THR A O 18
ATOM 19276 N N . ILE A 1 41 ? -3.320 -0.317 7.444 1.00 0.00 41 ILE A N 18
ATOM 19277 C CA . ILE A 1 41 ? -4.259 -1.078 6.629 1.00 0.00 41 ILE A CA 18
ATOM 19278 C C . ILE A 1 41 ? -4.169 -2.569 6.935 1.00 0.00 41 ILE A C 18
ATOM 19279 O O . ILE A 1 41 ? -3.114 -3.070 7.324 1.00 0.00 41 ILE A O 18
ATOM 19295 N N . GLN A 1 42 ? -5.282 -3.273 6.756 1.00 0.00 42 GLN A N 18
ATOM 19296 C CA . GLN A 1 42 ? -5.328 -4.708 7.012 1.00 0.00 42 GLN A CA 18
ATOM 19297 C C . GLN A 1 42 ? -4.608 -5.481 5.912 1.00 0.00 42 GLN A C 18
ATOM 19298 O O . GLN A 1 42 ? -3.903 -6.452 6.184 1.00 0.00 42 GLN A O 18
ATOM 19312 N N . GLN A 1 43 ? -4.791 -5.042 4.671 1.00 0.00 43 GLN A N 18
ATOM 19313 C CA . GLN A 1 43 ? -4.159 -5.695 3.530 1.00 0.00 43 GLN A CA 18
ATOM 19314 C C . GLN A 1 43 ? -2.639 -5.621 3.634 1.00 0.00 43 GLN A C 18
ATOM 19315 O O . GLN A 1 43 ? -1.958 -6.645 3.648 1.00 0.00 43 GLN A O 18
ATOM 19329 N N . ASN A 1 44 ? -2.115 -4.402 3.705 1.00 0.00 44 ASN A N 18
ATOM 19330 C CA . ASN A 1 44 ? -0.674 -4.194 3.806 1.00 0.00 44 ASN A CA 18
ATOM 19331 C C . ASN A 1 44 ? -0.119 -4.845 5.069 1.00 0.00 44 ASN A C 18
ATOM 19332 O O . ASN A 1 44 ? 1.096 -4.934 5.252 1.00 0.00 44 ASN A O 18
ATOM 19343 N N . LEU A 1 45 ? -1.016 -5.297 5.939 1.00 0.00 45 LEU A N 18
ATOM 19344 C CA . LEU A 1 45 ? -0.616 -5.941 7.185 1.00 0.00 45 LEU A CA 18
ATOM 19345 C C . LEU A 1 45 ? -0.452 -7.445 6.994 1.00 0.00 45 LEU A C 18
ATOM 19346 O O . LEU A 1 45 ? 0.231 -8.109 7.774 1.00 0.00 45 LEU A O 18
ATOM 19362 N N . ILE A 1 46 ? -1.082 -7.975 5.951 1.00 0.00 46 ILE A N 18
ATOM 19363 C CA . ILE A 1 46 ? -1.003 -9.400 5.655 1.00 0.00 46 ILE A CA 18
ATOM 19364 C C . ILE A 1 46 ? 0.384 -9.781 5.150 1.00 0.00 46 ILE A C 18
ATOM 19365 O O . ILE A 1 46 ? 1.077 -10.597 5.760 1.00 0.00 46 ILE A O 18
ATOM 19381 N N . LEU A 1 47 ? 0.785 -9.184 4.033 1.00 0.00 47 LEU A N 18
ATOM 19382 C CA . LEU A 1 47 ? 2.092 -9.459 3.445 1.00 0.00 47 LEU A CA 18
ATOM 19383 C C . LEU A 1 47 ? 3.193 -9.361 4.496 1.00 0.00 47 LEU A C 18
ATOM 19384 O O . LEU A 1 47 ? 4.132 -10.158 4.502 1.00 0.00 47 LEU A O 18
ATOM 19400 N N . HIS A 1 48 ? 3.070 -8.381 5.385 1.00 0.00 48 HIS A N 18
ATOM 19401 C CA . HIS A 1 48 ? 4.054 -8.181 6.444 1.00 0.00 48 HIS A CA 18
ATOM 19402 C C . HIS A 1 48 ? 4.487 -9.516 7.042 1.00 0.00 48 HIS A C 18
ATOM 19403 O O . HIS A 1 48 ? 5.677 -9.757 7.248 1.00 0.00 48 HIS A O 18
ATOM 19417 N N . TYR A 1 49 ? 3.516 -10.378 7.319 1.00 0.00 49 TYR A N 18
ATOM 19418 C CA . TYR A 1 49 ? 3.797 -11.687 7.896 1.00 0.00 49 TYR A CA 18
ATOM 19419 C C . TYR A 1 49 ? 4.502 -12.588 6.887 1.00 0.00 49 TYR A C 18
ATOM 19420 O O . TYR A 1 49 ? 5.357 -13.394 7.250 1.00 0.00 49 TYR A O 18
ATOM 19438 N N . GLN A 1 50 ? 4.135 -12.443 5.617 1.00 0.00 50 GLN A N 18
ATOM 19439 C CA . GLN A 1 50 ? 4.731 -13.243 4.554 1.00 0.00 50 GLN A CA 18
ATOM 19440 C C . GLN A 1 50 ? 6.100 -12.696 4.164 1.00 0.00 50 GLN A C 18
ATOM 19441 O O . GLN A 1 50 ? 6.878 -13.368 3.487 1.00 0.00 50 GLN A O 18
ATOM 19455 N N . ALA A 1 51 ? 6.388 -11.473 4.596 1.00 0.00 51 ALA A N 18
ATOM 19456 C CA . ALA A 1 51 ? 7.664 -10.836 4.293 1.00 0.00 51 ALA A CA 18
ATOM 19457 C C . ALA A 1 51 ? 8.630 -10.957 5.466 1.00 0.00 51 ALA A C 18
ATOM 19458 O O . ALA A 1 51 ? 9.846 -11.019 5.279 1.00 0.00 51 ALA A O 18
ATOM 19465 N N . VAL A 1 52 ? 8.082 -10.989 6.677 1.00 0.00 52 VAL A N 18
ATOM 19466 C CA . VAL A 1 52 ? 8.896 -11.103 7.881 1.00 0.00 52 VAL A CA 18
ATOM 19467 C C . VAL A 1 52 ? 8.930 -12.540 8.388 1.00 0.00 52 VAL A C 18
ATOM 19468 O O . VAL A 1 52 ? 10.001 -13.120 8.572 1.00 0.00 52 VAL A O 18
ATOM 19481 N N . HIS A 1 53 ? 7.751 -13.111 8.612 1.00 0.00 53 HIS A N 18
ATOM 19482 C CA . HIS A 1 53 ? 7.645 -14.483 9.097 1.00 0.00 53 HIS A CA 18
ATOM 19483 C C . HIS A 1 53 ? 7.392 -15.449 7.943 1.00 0.00 53 HIS A C 18
ATOM 19484 O O . HIS A 1 53 ? 6.963 -16.583 8.152 1.00 0.00 53 HIS A O 18
ATOM 19498 N N . LYS A 1 54 ? 7.662 -14.991 6.725 1.00 0.00 54 LYS A N 18
ATOM 19499 C CA . LYS A 1 54 ? 7.465 -15.814 5.537 1.00 0.00 54 LYS A CA 18
ATOM 19500 C C . LYS A 1 54 ? 6.263 -16.738 5.708 1.00 0.00 54 LYS A C 18
ATOM 19501 O O . LYS A 1 54 ? 6.300 -17.901 5.307 1.00 0.00 54 LYS A O 18
ATOM 19520 N N . SER A 1 55 ? 5.199 -16.212 6.306 1.00 0.00 55 SER A N 18
ATOM 19521 C CA . SER A 1 55 ? 3.987 -16.991 6.532 1.00 0.00 55 SER A CA 18
ATOM 19522 C C . SER A 1 55 ? 2.777 -16.076 6.701 1.00 0.00 55 SER A C 18
ATOM 19523 O O . SER A 1 55 ? 2.920 -14.866 6.873 1.00 0.00 55 SER A O 18
ATOM 19531 N N . ASP A 1 56 ? 1.587 -16.665 6.651 1.00 0.00 56 ASP A N 18
ATOM 19532 C CA . ASP A 1 56 ? 0.351 -15.905 6.800 1.00 0.00 56 ASP A CA 18
ATOM 19533 C C . ASP A 1 56 ? -0.038 -15.783 8.270 1.00 0.00 56 ASP A C 18
ATOM 19534 O O . ASP A 1 56 ? 0.563 -16.419 9.137 1.00 0.00 56 ASP A O 18
ATOM 19543 N N . LEU A 1 57 ? -1.045 -14.961 8.544 1.00 0.00 57 LEU A N 18
ATOM 19544 C CA . LEU A 1 57 ? -1.514 -14.754 9.909 1.00 0.00 57 LEU A CA 18
ATOM 19545 C C . LEU A 1 57 ? -1.779 -16.087 10.602 1.00 0.00 57 LEU A C 18
ATOM 19546 O O . LEU A 1 57 ? -2.083 -17.096 9.966 1.00 0.00 57 LEU A O 18
ATOM 19562 N N . PRO A 1 58 ? -1.662 -16.094 11.938 1.00 0.00 58 PRO A N 18
ATOM 19563 C CA . PRO A 1 58 ? -1.887 -17.295 12.747 1.00 0.00 58 PRO A CA 18
ATOM 19564 C C . PRO A 1 58 ? -3.354 -17.709 12.776 1.00 0.00 58 PRO A C 18
ATOM 19565 O O . PRO A 1 58 ? -3.676 -18.894 12.695 1.00 0.00 58 PRO A O 18
ATOM 19576 N N . ALA A 1 59 ? -4.239 -16.724 12.891 1.00 0.00 59 ALA A N 18
ATOM 19577 C CA . ALA A 1 59 ? -5.673 -16.986 12.927 1.00 0.00 59 ALA A CA 18
ATOM 19578 C C . ALA A 1 59 ? -6.454 -15.859 12.261 1.00 0.00 59 ALA A C 18
ATOM 19579 O O . ALA A 1 59 ? -5.883 -14.839 11.874 1.00 0.00 59 ALA A O 18
ATOM 19586 N N . PHE A 1 60 ? -7.762 -16.050 12.128 1.00 0.00 60 PHE A N 18
ATOM 19587 C CA . PHE A 1 60 ? -8.622 -15.049 11.507 1.00 0.00 60 PHE A CA 18
ATOM 19588 C C . PHE A 1 60 ? -8.071 -14.628 10.147 1.00 0.00 60 PHE A C 18
ATOM 19589 O O . PHE A 1 60 ? -8.061 -13.444 9.809 1.00 0.00 60 PHE A O 18
ATOM 19606 N N . SER A 1 61 ? -7.613 -15.606 9.372 1.00 0.00 61 SER A N 18
ATOM 19607 C CA . SER A 1 61 ? -7.056 -15.337 8.052 1.00 0.00 61 SER A CA 18
ATOM 19608 C C . SER A 1 61 ? -7.905 -15.986 6.962 1.00 0.00 61 SER A C 18
ATOM 19609 O O . SER A 1 61 ? -7.629 -17.104 6.529 1.00 0.00 61 SER A O 18
ATOM 19617 N N . ALA A 1 62 ? -8.939 -15.275 6.524 1.00 0.00 62 ALA A N 18
ATOM 19618 C CA . ALA A 1 62 ? -9.827 -15.779 5.485 1.00 0.00 62 ALA A CA 18
ATOM 19619 C C . ALA A 1 62 ? -9.039 -16.232 4.261 1.00 0.00 62 ALA A C 18
ATOM 19620 O O . ALA A 1 62 ? -7.809 -16.187 4.253 1.00 0.00 62 ALA A O 18
ATOM 19627 N N . GLU A 1 63 ? -9.755 -16.668 3.229 1.00 0.00 63 GLU A N 18
ATOM 19628 C CA . GLU A 1 63 ? -9.120 -17.131 2.001 1.00 0.00 63 GLU A CA 18
ATOM 19629 C C . GLU A 1 63 ? -9.390 -16.164 0.851 1.00 0.00 63 GLU A C 18
ATOM 19630 O O . GLU A 1 63 ? -10.540 -15.924 0.485 1.00 0.00 63 GLU A O 18
ATOM 19642 N N . VAL A 1 64 ? -8.321 -15.612 0.286 1.00 0.00 64 VAL A N 18
ATOM 19643 C CA . VAL A 1 64 ? -8.441 -14.672 -0.822 1.00 0.00 64 VAL A CA 18
ATOM 19644 C C . VAL A 1 64 ? -7.164 -14.637 -1.654 1.00 0.00 64 VAL A C 18
ATOM 19645 O O . VAL A 1 64 ? -6.130 -14.149 -1.201 1.00 0.00 64 VAL A O 18
ATOM 19658 N N . GLU A 1 65 ? -7.246 -15.159 -2.874 1.00 0.00 65 GLU A N 18
ATOM 19659 C CA . GLU A 1 65 ? -6.096 -15.188 -3.770 1.00 0.00 65 GLU A CA 18
ATOM 19660 C C . GLU A 1 65 ? -6.267 -14.185 -4.908 1.00 0.00 65 GLU A C 18
ATOM 19661 O O . GLU A 1 65 ? -5.945 -14.477 -6.059 1.00 0.00 65 GLU A O 18
ATOM 19673 N N . GLU A 1 66 ? -6.777 -13.003 -4.576 1.00 0.00 66 GLU A N 18
ATOM 19674 C CA . GLU A 1 66 ? -6.993 -11.959 -5.570 1.00 0.00 66 GLU A CA 18
ATOM 19675 C C . GLU A 1 66 ? -6.066 -10.772 -5.322 1.00 0.00 66 GLU A C 18
ATOM 19676 O O . GLU A 1 66 ? -6.503 -9.622 -5.314 1.00 0.00 66 GLU A O 18
ATOM 19688 N N . GLU A 1 67 ? -4.784 -11.062 -5.120 1.00 0.00 67 GLU A N 18
ATOM 19689 C CA . GLU A 1 67 ? -3.796 -10.019 -4.870 1.00 0.00 67 GLU A CA 18
ATOM 19690 C C . GLU A 1 67 ? -2.384 -10.597 -4.869 1.00 0.00 67 GLU A C 18
ATOM 19691 O O . GLU A 1 67 ? -2.109 -11.591 -4.196 1.00 0.00 67 GLU A O 18
ATOM 19703 N N . SER A 1 68 ? -1.492 -9.967 -5.627 1.00 0.00 68 SER A N 18
ATOM 19704 C CA . SER A 1 68 ? -0.109 -10.420 -5.718 1.00 0.00 68 SER A CA 18
ATOM 19705 C C . SER A 1 68 ? 0.836 -9.242 -5.928 1.00 0.00 68 SER A C 18
ATOM 19706 O O . SER A 1 68 ? 0.767 -8.549 -6.942 1.00 0.00 68 SER A O 18
ATOM 19714 N N . GLY A 1 69 ? 1.720 -9.020 -4.959 1.00 0.00 69 GLY A N 18
ATOM 19715 C CA . GLY A 1 69 ? 2.667 -7.925 -5.055 1.00 0.00 69 GLY A CA 18
ATOM 19716 C C . GLY A 1 69 ? 2.172 -6.668 -4.366 1.00 0.00 69 GLY A C 18
ATOM 19717 O O . GLY A 1 69 ? 1.117 -6.127 -4.697 1.00 0.00 69 GLY A O 18
ATOM 19721 N N . PRO A 1 70 ? 2.945 -6.186 -3.381 1.00 0.00 70 PRO A N 18
ATOM 19722 C CA . PRO A 1 70 ? 2.599 -4.981 -2.622 1.00 0.00 70 PRO A CA 18
ATOM 19723 C C . PRO A 1 70 ? 2.711 -3.714 -3.463 1.00 0.00 70 PRO A C 18
ATOM 19724 O O . PRO A 1 70 ? 3.788 -3.375 -3.951 1.00 0.00 70 PRO A O 18
ATOM 19735 N N . SER A 1 71 ? 1.590 -3.017 -3.627 1.00 0.00 71 SER A N 18
ATOM 19736 C CA . SER A 1 71 ? 1.562 -1.789 -4.413 1.00 0.00 71 SER A CA 18
ATOM 19737 C C . SER A 1 71 ? 2.131 -0.620 -3.614 1.00 0.00 71 SER A C 18
ATOM 19738 O O . SER A 1 71 ? 2.901 0.187 -4.135 1.00 0.00 71 SER A O 18
ATOM 19746 N N . SER A 1 72 ? 1.747 -0.537 -2.344 1.00 0.00 72 SER A N 18
ATOM 19747 C CA . SER A 1 72 ? 2.215 0.534 -1.472 1.00 0.00 72 SER A CA 18
ATOM 19748 C C . SER A 1 72 ? 2.266 0.070 -0.020 1.00 0.00 72 SER A C 18
ATOM 19749 O O . SER A 1 72 ? 1.746 -0.991 0.323 1.00 0.00 72 SER A O 18
ATOM 19757 N N . GLY A 1 73 ? 2.897 0.874 0.830 1.00 0.00 73 GLY A N 18
ATOM 19758 C CA . GLY A 1 73 ? 3.005 0.530 2.236 1.00 0.00 73 GLY A CA 18
ATOM 19759 C C . GLY A 1 73 ? 2.082 1.358 3.108 1.00 0.00 73 GLY A C 18
ATOM 19760 O O . GLY A 1 73 ? 2.381 1.546 4.287 1.00 0.00 73 GLY A O 18
ATOM 19765 N N . GLY A 1 1 ? 29.554 36.267 -24.844 1.00 0.00 1 GLY A N 19
ATOM 19766 C CA . GLY A 1 1 ? 28.240 35.670 -24.690 1.00 0.00 1 GLY A CA 19
ATOM 19767 C C . GLY A 1 1 ? 27.605 36.002 -23.355 1.00 0.00 1 GLY A C 19
ATOM 19768 O O . GLY A 1 1 ? 28.246 36.588 -22.483 1.00 0.00 1 GLY A O 19
ATOM 19772 N N . SER A 1 2 ? 26.340 35.628 -23.194 1.00 0.00 2 SER A N 19
ATOM 19773 C CA . SER A 1 2 ? 25.615 35.894 -21.957 1.00 0.00 2 SER A CA 19
ATOM 19774 C C . SER A 1 2 ? 24.637 34.765 -21.646 1.00 0.00 2 SER A C 19
ATOM 19775 O O . SER A 1 2 ? 23.876 34.333 -22.511 1.00 0.00 2 SER A O 19
ATOM 19783 N N . SER A 1 3 ? 24.665 34.291 -20.404 1.00 0.00 3 SER A N 19
ATOM 19784 C CA . SER A 1 3 ? 23.785 33.210 -19.979 1.00 0.00 3 SER A CA 19
ATOM 19785 C C . SER A 1 3 ? 22.681 33.735 -19.065 1.00 0.00 3 SER A C 19
ATOM 19786 O O . SER A 1 3 ? 21.496 33.533 -19.325 1.00 0.00 3 SER A O 19
ATOM 19794 N N . GLY A 1 4 ? 23.081 34.411 -17.992 1.00 0.00 4 GLY A N 19
ATOM 19795 C CA . GLY A 1 4 ? 22.116 34.955 -17.056 1.00 0.00 4 GLY A CA 19
ATOM 19796 C C . GLY A 1 4 ? 21.676 33.939 -16.020 1.00 0.00 4 GLY A C 19
ATOM 19797 O O . GLY A 1 4 ? 22.075 32.775 -16.075 1.00 0.00 4 GLY A O 19
ATOM 19801 N N . SER A 1 5 ? 20.854 34.379 -15.073 1.00 0.00 5 SER A N 19
ATOM 19802 C CA . SER A 1 5 ? 20.365 33.500 -14.017 1.00 0.00 5 SER A CA 19
ATOM 19803 C C . SER A 1 5 ? 19.327 34.213 -13.155 1.00 0.00 5 SER A C 19
ATOM 19804 O O . SER A 1 5 ? 19.392 35.427 -12.962 1.00 0.00 5 SER A O 19
ATOM 19812 N N . SER A 1 6 ? 18.370 33.448 -12.640 1.00 0.00 6 SER A N 19
ATOM 19813 C CA . SER A 1 6 ? 17.315 34.006 -11.801 1.00 0.00 6 SER A CA 19
ATOM 19814 C C . SER A 1 6 ? 16.500 32.896 -11.143 1.00 0.00 6 SER A C 19
ATOM 19815 O O . SER A 1 6 ? 16.692 31.716 -11.432 1.00 0.00 6 SER A O 19
ATOM 19823 N N . GLY A 1 7 ? 15.589 33.285 -10.256 1.00 0.00 7 GLY A N 19
ATOM 19824 C CA . GLY A 1 7 ? 14.759 32.313 -9.570 1.00 0.00 7 GLY A CA 19
ATOM 19825 C C . GLY A 1 7 ? 13.493 32.926 -9.007 1.00 0.00 7 GLY A C 19
ATOM 19826 O O . GLY A 1 7 ? 13.219 34.108 -9.220 1.00 0.00 7 GLY A O 19
ATOM 19830 N N . ARG A 1 8 ? 12.717 32.122 -8.287 1.00 0.00 8 ARG A N 19
ATOM 19831 C CA . ARG A 1 8 ? 11.471 32.592 -7.694 1.00 0.00 8 ARG A CA 19
ATOM 19832 C C . ARG A 1 8 ? 10.916 31.566 -6.710 1.00 0.00 8 ARG A C 19
ATOM 19833 O O . ARG A 1 8 ? 10.714 30.403 -7.058 1.00 0.00 8 ARG A O 19
ATOM 19854 N N . LYS A 1 9 ? 10.671 32.006 -5.480 1.00 0.00 9 LYS A N 19
ATOM 19855 C CA . LYS A 1 9 ? 10.139 31.127 -4.445 1.00 0.00 9 LYS A CA 19
ATOM 19856 C C . LYS A 1 9 ? 8.624 31.270 -4.337 1.00 0.00 9 LYS A C 19
ATOM 19857 O O . LYS A 1 9 ? 8.112 32.346 -4.029 1.00 0.00 9 LYS A O 19
ATOM 19876 N N . LYS A 1 10 ? 7.912 30.177 -4.590 1.00 0.00 10 LYS A N 19
ATOM 19877 C CA . LYS A 1 10 ? 6.456 30.178 -4.519 1.00 0.00 10 LYS A CA 19
ATOM 19878 C C . LYS A 1 10 ? 5.960 29.157 -3.500 1.00 0.00 10 LYS A C 19
ATOM 19879 O O . LYS A 1 10 ? 6.390 28.003 -3.482 1.00 0.00 10 LYS A O 19
ATOM 19898 N N . PRO A 1 11 ? 5.033 29.588 -2.632 1.00 0.00 11 PRO A N 19
ATOM 19899 C CA . PRO A 1 11 ? 4.458 28.726 -1.595 1.00 0.00 11 PRO A CA 19
ATOM 19900 C C . PRO A 1 11 ? 3.552 27.646 -2.177 1.00 0.00 11 PRO A C 19
ATOM 19901 O O . PRO A 1 11 ? 3.372 27.561 -3.392 1.00 0.00 11 PRO A O 19
ATOM 19912 N N . VAL A 1 12 ? 2.983 26.823 -1.302 1.00 0.00 12 VAL A N 19
ATOM 19913 C CA . VAL A 1 12 ? 2.094 25.749 -1.729 1.00 0.00 12 VAL A CA 19
ATOM 19914 C C . VAL A 1 12 ? 0.657 26.022 -1.300 1.00 0.00 12 VAL A C 19
ATOM 19915 O O . VAL A 1 12 ? 0.407 26.473 -0.182 1.00 0.00 12 VAL A O 19
ATOM 19928 N N . SER A 1 13 ? -0.286 25.745 -2.195 1.00 0.00 13 SER A N 19
ATOM 19929 C CA . SER A 1 13 ? -1.699 25.963 -1.910 1.00 0.00 13 SER A CA 19
ATOM 19930 C C . SER A 1 13 ? -2.158 25.096 -0.742 1.00 0.00 13 SER A C 19
ATOM 19931 O O . SER A 1 13 ? -1.886 23.896 -0.702 1.00 0.00 13 SER A O 19
ATOM 19939 N N . GLN A 1 14 ? -2.855 25.713 0.207 1.00 0.00 14 GLN A N 19
ATOM 19940 C CA . GLN A 1 14 ? -3.352 24.998 1.377 1.00 0.00 14 GLN A CA 19
ATOM 19941 C C . GLN A 1 14 ? -4.658 24.277 1.060 1.00 0.00 14 GLN A C 19
ATOM 19942 O O . GLN A 1 14 ? -5.655 24.442 1.762 1.00 0.00 14 GLN A O 19
ATOM 19956 N N . SER A 1 15 ? -4.645 23.477 -0.001 1.00 0.00 15 SER A N 19
ATOM 19957 C CA . SER A 1 15 ? -5.830 22.734 -0.413 1.00 0.00 15 SER A CA 19
ATOM 19958 C C . SER A 1 15 ? -5.692 21.255 -0.066 1.00 0.00 15 SER A C 19
ATOM 19959 O O . SER A 1 15 ? -4.908 20.531 -0.682 1.00 0.00 15 SER A O 19
ATOM 19967 N N . LEU A 1 16 ? -6.458 20.812 0.925 1.00 0.00 16 LEU A N 19
ATOM 19968 C CA . LEU A 1 16 ? -6.423 19.419 1.356 1.00 0.00 16 LEU A CA 19
ATOM 19969 C C . LEU A 1 16 ? -7.656 19.074 2.184 1.00 0.00 16 LEU A C 19
ATOM 19970 O O . LEU A 1 16 ? -8.391 19.960 2.619 1.00 0.00 16 LEU A O 19
ATOM 19986 N N . GLU A 1 17 ? -7.874 17.781 2.400 1.00 0.00 17 GLU A N 19
ATOM 19987 C CA . GLU A 1 17 ? -9.018 17.319 3.178 1.00 0.00 17 GLU A CA 19
ATOM 19988 C C . GLU A 1 17 ? -8.642 17.143 4.647 1.00 0.00 17 GLU A C 19
ATOM 19989 O O . GLU A 1 17 ? -9.430 17.448 5.542 1.00 0.00 17 GLU A O 19
ATOM 20001 N N . PHE A 1 18 ? -7.432 16.648 4.886 1.00 0.00 18 PHE A N 19
ATOM 20002 C CA . PHE A 1 18 ? -6.951 16.429 6.245 1.00 0.00 18 PHE A CA 19
ATOM 20003 C C . PHE A 1 18 ? -5.431 16.292 6.269 1.00 0.00 18 PHE A C 19
ATOM 20004 O O . PHE A 1 18 ? -4.839 15.531 5.503 1.00 0.00 18 PHE A O 19
ATOM 20021 N N . PRO A 1 19 ? -4.783 17.047 7.168 1.00 0.00 19 PRO A N 19
ATOM 20022 C CA . PRO A 1 19 ? -3.325 17.028 7.314 1.00 0.00 19 PRO A CA 19
ATOM 20023 C C . PRO A 1 19 ? -2.818 15.717 7.904 1.00 0.00 19 PRO A C 19
ATOM 20024 O O . PRO A 1 19 ? -2.789 15.542 9.123 1.00 0.00 19 PRO A O 19
ATOM 20035 N N . THR A 1 20 ? -2.418 14.796 7.032 1.00 0.00 20 THR A N 19
ATOM 20036 C CA . THR A 1 20 ? -1.913 13.500 7.467 1.00 0.00 20 THR A CA 19
ATOM 20037 C C . THR A 1 20 ? -0.451 13.321 7.077 1.00 0.00 20 THR A C 19
ATOM 20038 O O . THR A 1 20 ? 0.409 13.114 7.934 1.00 0.00 20 THR A O 19
ATOM 20049 N N . ARG A 1 21 ? -0.175 13.402 5.780 1.00 0.00 21 ARG A N 19
ATOM 20050 C CA . ARG A 1 21 ? 1.185 13.248 5.277 1.00 0.00 21 ARG A CA 19
ATOM 20051 C C . ARG A 1 21 ? 1.906 12.113 5.997 1.00 0.00 21 ARG A C 19
ATOM 20052 O O . ARG A 1 21 ? 3.135 12.096 6.077 1.00 0.00 21 ARG A O 19
ATOM 20073 N N . TYR A 1 22 ? 1.135 11.167 6.521 1.00 0.00 22 TYR A N 19
ATOM 20074 C CA . TYR A 1 22 ? 1.699 10.030 7.238 1.00 0.00 22 TYR A CA 19
ATOM 20075 C C . TYR A 1 22 ? 0.603 9.065 7.680 1.00 0.00 22 TYR A C 19
ATOM 20076 O O . TYR A 1 22 ? -0.584 9.325 7.482 1.00 0.00 22 TYR A O 19
ATOM 20094 N N . SER A 1 23 ? 1.010 7.951 8.279 1.00 0.00 23 SER A N 19
ATOM 20095 C CA . SER A 1 23 ? 0.064 6.945 8.748 1.00 0.00 23 SER A CA 19
ATOM 20096 C C . SER A 1 23 ? -0.259 7.149 10.225 1.00 0.00 23 SER A C 19
ATOM 20097 O O . SER A 1 23 ? 0.603 7.035 11.096 1.00 0.00 23 SER A O 19
ATOM 20105 N N . PRO A 1 24 ? -1.532 7.457 10.514 1.00 0.00 24 PRO A N 19
ATOM 20106 C CA . PRO A 1 24 ? -1.999 7.682 11.885 1.00 0.00 24 PRO A CA 19
ATOM 20107 C C . PRO A 1 24 ? -2.020 6.399 12.709 1.00 0.00 24 PRO A C 19
ATOM 20108 O O . PRO A 1 24 ? -1.401 5.402 12.338 1.00 0.00 24 PRO A O 19
ATOM 20119 N N . TYR A 1 25 ? -2.734 6.432 13.829 1.00 0.00 25 TYR A N 19
ATOM 20120 C CA . TYR A 1 25 ? -2.832 5.272 14.707 1.00 0.00 25 TYR A CA 19
ATOM 20121 C C . TYR A 1 25 ? -3.047 3.995 13.900 1.00 0.00 25 TYR A C 19
ATOM 20122 O O . TYR A 1 25 ? -3.843 3.967 12.961 1.00 0.00 25 TYR A O 19
ATOM 20140 N N . ARG A 1 26 ? -2.331 2.940 14.273 1.00 0.00 26 ARG A N 19
ATOM 20141 C CA . ARG A 1 26 ? -2.442 1.659 13.585 1.00 0.00 26 ARG A CA 19
ATOM 20142 C C . ARG A 1 26 ? -3.284 0.678 14.395 1.00 0.00 26 ARG A C 19
ATOM 20143 O O . ARG A 1 26 ? -2.887 0.217 15.465 1.00 0.00 26 ARG A O 19
ATOM 20164 N N . PRO A 1 27 ? -4.476 0.351 13.874 1.00 0.00 27 PRO A N 19
ATOM 20165 C CA . PRO A 1 27 ? -5.400 -0.578 14.531 1.00 0.00 27 PRO A CA 19
ATOM 20166 C C . PRO A 1 27 ? -4.888 -2.014 14.513 1.00 0.00 27 PRO A C 19
ATOM 20167 O O . PRO A 1 27 ? -5.467 -2.897 15.146 1.00 0.00 27 PRO A O 19
ATOM 20178 N N . TYR A 1 28 ? -3.801 -2.240 13.783 1.00 0.00 28 TYR A N 19
ATOM 20179 C CA . TYR A 1 28 ? -3.213 -3.571 13.681 1.00 0.00 28 TYR A CA 19
ATOM 20180 C C . TYR A 1 28 ? -1.792 -3.582 14.236 1.00 0.00 28 TYR A C 19
ATOM 20181 O O . TYR A 1 28 ? -0.937 -2.812 13.800 1.00 0.00 28 TYR A O 19
ATOM 20199 N N . ARG A 1 29 ? -1.548 -4.462 15.202 1.00 0.00 29 ARG A N 19
ATOM 20200 C CA . ARG A 1 29 ? -0.232 -4.575 15.818 1.00 0.00 29 ARG A CA 19
ATOM 20201 C C . ARG A 1 29 ? 0.192 -6.037 15.930 1.00 0.00 29 ARG A C 19
ATOM 20202 O O . ARG A 1 29 ? -0.434 -6.824 16.640 1.00 0.00 29 ARG A O 19
ATOM 20223 N N . CYS A 1 30 ? 1.260 -6.393 15.224 1.00 0.00 30 CYS A N 19
ATOM 20224 C CA . CYS A 1 30 ? 1.769 -7.759 15.242 1.00 0.00 30 CYS A CA 19
ATOM 20225 C C . CYS A 1 30 ? 1.678 -8.354 16.644 1.00 0.00 30 CYS A C 19
ATOM 20226 O O . CYS A 1 30 ? 2.221 -7.802 17.601 1.00 0.00 30 CYS A O 19
ATOM 20233 N N . VAL A 1 31 ? 0.988 -9.485 16.758 1.00 0.00 31 VAL A N 19
ATOM 20234 C CA . VAL A 1 31 ? 0.827 -10.157 18.041 1.00 0.00 31 VAL A CA 19
ATOM 20235 C C . VAL A 1 31 ? 2.174 -10.594 18.606 1.00 0.00 31 VAL A C 19
ATOM 20236 O O . VAL A 1 31 ? 2.435 -10.451 19.801 1.00 0.00 31 VAL A O 19
ATOM 20249 N N . HIS A 1 32 ? 3.028 -11.128 17.738 1.00 0.00 32 HIS A N 19
ATOM 20250 C CA . HIS A 1 32 ? 4.350 -11.586 18.149 1.00 0.00 32 HIS A CA 19
ATOM 20251 C C . HIS A 1 32 ? 5.009 -10.575 19.083 1.00 0.00 32 HIS A C 19
ATOM 20252 O O . HIS A 1 32 ? 5.159 -9.403 18.737 1.00 0.00 32 HIS A O 19
ATOM 20266 N N . GLN A 1 33 ? 5.399 -11.036 20.267 1.00 0.00 33 GLN A N 19
ATOM 20267 C CA . GLN A 1 33 ? 6.040 -10.171 21.250 1.00 0.00 33 GLN A CA 19
ATOM 20268 C C . GLN A 1 33 ? 7.297 -9.528 20.672 1.00 0.00 33 GLN A C 19
ATOM 20269 O O . GLN A 1 33 ? 7.521 -8.329 20.828 1.00 0.00 33 GLN A O 19
ATOM 20283 N N . GLY A 1 34 ? 8.115 -10.336 20.004 1.00 0.00 34 GLY A N 19
ATOM 20284 C CA . GLY A 1 34 ? 9.340 -9.828 19.414 1.00 0.00 34 GLY A CA 19
ATOM 20285 C C . GLY A 1 34 ? 9.120 -9.248 18.031 1.00 0.00 34 GLY A C 19
ATOM 20286 O O . GLY A 1 34 ? 9.686 -9.731 17.050 1.00 0.00 34 GLY A O 19
ATOM 20290 N N . CYS A 1 35 ? 8.294 -8.211 17.951 1.00 0.00 35 CYS A N 19
ATOM 20291 C CA . CYS A 1 35 ? 7.997 -7.565 16.678 1.00 0.00 35 CYS A CA 19
ATOM 20292 C C . CYS A 1 35 ? 7.297 -6.227 16.897 1.00 0.00 35 CYS A C 19
ATOM 20293 O O . CYS A 1 35 ? 6.182 -6.175 17.416 1.00 0.00 35 CYS A O 19
ATOM 20300 N N . PHE A 1 36 ? 7.958 -5.146 16.496 1.00 0.00 36 PHE A N 19
ATOM 20301 C CA . PHE A 1 36 ? 7.400 -3.808 16.649 1.00 0.00 36 PHE A CA 19
ATOM 20302 C C . PHE A 1 36 ? 6.896 -3.273 15.311 1.00 0.00 36 PHE A C 19
ATOM 20303 O O . PHE A 1 36 ? 7.200 -2.144 14.928 1.00 0.00 36 PHE A O 19
ATOM 20320 N N . ALA A 1 37 ? 6.126 -4.094 14.605 1.00 0.00 37 ALA A N 19
ATOM 20321 C CA . ALA A 1 37 ? 5.578 -3.704 13.312 1.00 0.00 37 ALA A CA 19
ATOM 20322 C C . ALA A 1 37 ? 4.078 -3.448 13.405 1.00 0.00 37 ALA A C 19
ATOM 20323 O O . ALA A 1 37 ? 3.357 -4.171 14.092 1.00 0.00 37 ALA A O 19
ATOM 20330 N N . ALA A 1 38 ? 3.615 -2.414 12.710 1.00 0.00 38 ALA A N 19
ATOM 20331 C CA . ALA A 1 38 ? 2.200 -2.063 12.714 1.00 0.00 38 ALA A CA 19
ATOM 20332 C C . ALA A 1 38 ? 1.810 -1.340 11.430 1.00 0.00 38 ALA A C 19
ATOM 20333 O O . ALA A 1 38 ? 2.502 -0.422 10.988 1.00 0.00 38 ALA A O 19
ATOM 20340 N N . PHE A 1 39 ? 0.698 -1.759 10.834 1.00 0.00 39 PHE A N 19
ATOM 20341 C CA . PHE A 1 39 ? 0.217 -1.152 9.599 1.00 0.00 39 PHE A CA 19
ATOM 20342 C C . PHE A 1 39 ? -1.196 -0.604 9.776 1.00 0.00 39 PHE A C 19
ATOM 20343 O O . PHE A 1 39 ? -1.971 -1.104 10.593 1.00 0.00 39 PHE A O 19
ATOM 20360 N N . THR A 1 40 ? -1.525 0.428 9.006 1.00 0.00 40 THR A N 19
ATOM 20361 C CA . THR A 1 40 ? -2.843 1.046 9.078 1.00 0.00 40 THR A CA 19
ATOM 20362 C C . THR A 1 40 ? -3.886 0.202 8.355 1.00 0.00 40 THR A C 19
ATOM 20363 O O . THR A 1 40 ? -4.966 -0.057 8.888 1.00 0.00 40 THR A O 19
ATOM 20374 N N . ILE A 1 41 ? -3.557 -0.224 7.140 1.00 0.00 41 ILE A N 19
ATOM 20375 C CA . ILE A 1 41 ? -4.466 -1.040 6.346 1.00 0.00 41 ILE A CA 19
ATOM 20376 C C . ILE A 1 41 ? -4.326 -2.518 6.695 1.00 0.00 41 ILE A C 19
ATOM 20377 O O . ILE A 1 41 ? -3.232 -2.991 7.003 1.00 0.00 41 ILE A O 19
ATOM 20393 N N . GLN A 1 42 ? -5.440 -3.241 6.644 1.00 0.00 42 GLN A N 19
ATOM 20394 C CA . GLN A 1 42 ? -5.440 -4.666 6.954 1.00 0.00 42 GLN A CA 19
ATOM 20395 C C . GLN A 1 42 ? -4.613 -5.445 5.937 1.00 0.00 42 GLN A C 19
ATOM 20396 O O . GLN A 1 42 ? -3.890 -6.375 6.293 1.00 0.00 42 GLN A O 19
ATOM 20410 N N . GLN A 1 43 ? -4.726 -5.059 4.670 1.00 0.00 43 GLN A N 19
ATOM 20411 C CA . GLN A 1 43 ? -3.989 -5.722 3.601 1.00 0.00 43 GLN A CA 19
ATOM 20412 C C . GLN A 1 43 ? -2.485 -5.553 3.791 1.00 0.00 43 GLN A C 19
ATOM 20413 O O . GLN A 1 43 ? -1.744 -6.533 3.856 1.00 0.00 43 GLN A O 19
ATOM 20427 N N . ASN A 1 44 ? -2.041 -4.304 3.878 1.00 0.00 44 ASN A N 19
ATOM 20428 C CA . ASN A 1 44 ? -0.625 -4.006 4.059 1.00 0.00 44 ASN A CA 19
ATOM 20429 C C . ASN A 1 44 ? -0.065 -4.743 5.272 1.00 0.00 44 ASN A C 19
ATOM 20430 O O . ASN A 1 44 ? 1.150 -4.876 5.426 1.00 0.00 44 ASN A O 19
ATOM 20441 N N . LEU A 1 45 ? -0.959 -5.222 6.131 1.00 0.00 45 LEU A N 19
ATOM 20442 C CA . LEU A 1 45 ? -0.555 -5.947 7.331 1.00 0.00 45 LEU A CA 19
ATOM 20443 C C . LEU A 1 45 ? -0.349 -7.427 7.029 1.00 0.00 45 LEU A C 19
ATOM 20444 O O . LEU A 1 45 ? 0.389 -8.118 7.733 1.00 0.00 45 LEU A O 19
ATOM 20460 N N . ILE A 1 46 ? -1.003 -7.908 5.977 1.00 0.00 46 ILE A N 19
ATOM 20461 C CA . ILE A 1 46 ? -0.888 -9.306 5.580 1.00 0.00 46 ILE A CA 19
ATOM 20462 C C . ILE A 1 46 ? 0.523 -9.627 5.100 1.00 0.00 46 ILE A C 19
ATOM 20463 O O . ILE A 1 46 ? 1.219 -10.453 5.692 1.00 0.00 46 ILE A O 19
ATOM 20479 N N . LEU A 1 47 ? 0.941 -8.968 4.025 1.00 0.00 47 LEU A N 19
ATOM 20480 C CA . LEU A 1 47 ? 2.271 -9.181 3.465 1.00 0.00 47 LEU A CA 19
ATOM 20481 C C . LEU A 1 47 ? 3.330 -9.184 4.563 1.00 0.00 47 LEU A C 19
ATOM 20482 O O . LEU A 1 47 ? 4.285 -9.959 4.517 1.00 0.00 47 LEU A O 19
ATOM 20498 N N . HIS A 1 48 ? 3.152 -8.313 5.551 1.00 0.00 48 HIS A N 19
ATOM 20499 C CA . HIS A 1 48 ? 4.091 -8.216 6.664 1.00 0.00 48 HIS A CA 19
ATOM 20500 C C . HIS A 1 48 ? 4.392 -9.595 7.242 1.00 0.00 48 HIS A C 19
ATOM 20501 O O . HIS A 1 48 ? 5.551 -9.952 7.452 1.00 0.00 48 HIS A O 19
ATOM 20515 N N . TYR A 1 49 ? 3.341 -10.366 7.497 1.00 0.00 49 TYR A N 19
ATOM 20516 C CA . TYR A 1 49 ? 3.492 -11.705 8.054 1.00 0.00 49 TYR A CA 19
ATOM 20517 C C . TYR A 1 49 ? 4.137 -12.647 7.042 1.00 0.00 49 TYR A C 19
ATOM 20518 O O . TYR A 1 49 ? 4.771 -13.634 7.413 1.00 0.00 49 TYR A O 19
ATOM 20536 N N . GLN A 1 50 ? 3.970 -12.332 5.761 1.00 0.00 50 GLN A N 19
ATOM 20537 C CA . GLN A 1 50 ? 4.536 -13.150 4.694 1.00 0.00 50 GLN A CA 19
ATOM 20538 C C . GLN A 1 50 ? 5.910 -12.633 4.283 1.00 0.00 50 GLN A C 19
ATOM 20539 O O . GLN A 1 50 ? 6.660 -13.319 3.590 1.00 0.00 50 GLN A O 19
ATOM 20553 N N . ALA A 1 51 ? 6.234 -11.418 4.714 1.00 0.00 51 ALA A N 19
ATOM 20554 C CA . ALA A 1 51 ? 7.518 -10.810 4.392 1.00 0.00 51 ALA A CA 19
ATOM 20555 C C . ALA A 1 51 ? 8.485 -10.914 5.566 1.00 0.00 51 ALA A C 19
ATOM 20556 O O . ALA A 1 51 ? 9.701 -10.957 5.381 1.00 0.00 51 ALA A O 19
ATOM 20563 N N . VAL A 1 52 ? 7.937 -10.953 6.777 1.00 0.00 52 VAL A N 19
ATOM 20564 C CA . VAL A 1 52 ? 8.751 -11.053 7.982 1.00 0.00 52 VAL A CA 19
ATOM 20565 C C . VAL A 1 52 ? 8.841 -12.496 8.467 1.00 0.00 52 VAL A C 19
ATOM 20566 O O . VAL A 1 52 ? 9.933 -13.038 8.635 1.00 0.00 52 VAL A O 19
ATOM 20579 N N . HIS A 1 53 ? 7.685 -13.113 8.689 1.00 0.00 53 HIS A N 19
ATOM 20580 C CA . HIS A 1 53 ? 7.633 -14.494 9.153 1.00 0.00 53 HIS A CA 19
ATOM 20581 C C . HIS A 1 53 ? 7.209 -15.431 8.026 1.00 0.00 53 HIS A C 19
ATOM 20582 O O . HIS A 1 53 ? 6.894 -16.598 8.259 1.00 0.00 53 HIS A O 19
ATOM 20596 N N . LYS A 1 54 ? 7.204 -14.912 6.803 1.00 0.00 54 LYS A N 19
ATOM 20597 C CA . LYS A 1 54 ? 6.820 -15.701 5.638 1.00 0.00 54 LYS A CA 19
ATOM 20598 C C . LYS A 1 54 ? 5.761 -16.735 6.007 1.00 0.00 54 LYS A C 19
ATOM 20599 O O . LYS A 1 54 ? 5.915 -17.923 5.723 1.00 0.00 54 LYS A O 19
ATOM 20618 N N . SER A 1 55 ? 4.686 -16.276 6.638 1.00 0.00 55 SER A N 19
ATOM 20619 C CA . SER A 1 55 ? 3.602 -17.162 7.047 1.00 0.00 55 SER A CA 19
ATOM 20620 C C . SER A 1 55 ? 2.277 -16.408 7.106 1.00 0.00 55 SER A C 19
ATOM 20621 O O . SER A 1 55 ? 2.206 -15.228 6.764 1.00 0.00 55 SER A O 19
ATOM 20629 N N . ASP A 1 56 ? 1.230 -17.100 7.542 1.00 0.00 56 ASP A N 19
ATOM 20630 C CA . ASP A 1 56 ? -0.094 -16.497 7.647 1.00 0.00 56 ASP A CA 19
ATOM 20631 C C . ASP A 1 56 ? -0.313 -15.906 9.036 1.00 0.00 56 ASP A C 19
ATOM 20632 O O . ASP A 1 56 ? 0.495 -16.109 9.944 1.00 0.00 56 ASP A O 19
ATOM 20641 N N . LEU A 1 57 ? -1.410 -15.173 9.196 1.00 0.00 57 LEU A N 19
ATOM 20642 C CA . LEU A 1 57 ? -1.736 -14.551 10.474 1.00 0.00 57 LEU A CA 19
ATOM 20643 C C . LEU A 1 57 ? -3.079 -15.050 10.996 1.00 0.00 57 LEU A C 19
ATOM 20644 O O . LEU A 1 57 ? -3.940 -15.497 10.238 1.00 0.00 57 LEU A O 19
ATOM 20660 N N . PRO A 1 58 ? -3.265 -14.972 12.322 1.00 0.00 58 PRO A N 19
ATOM 20661 C CA . PRO A 1 58 ? -4.503 -15.408 12.975 1.00 0.00 58 PRO A CA 19
ATOM 20662 C C . PRO A 1 58 ? -5.680 -14.493 12.657 1.00 0.00 58 PRO A C 19
ATOM 20663 O O . PRO A 1 58 ? -5.498 -13.384 12.154 1.00 0.00 58 PRO A O 19
ATOM 20674 N N . ALA A 1 59 ? -6.887 -14.964 12.953 1.00 0.00 59 ALA A N 19
ATOM 20675 C CA . ALA A 1 59 ? -8.094 -14.186 12.701 1.00 0.00 59 ALA A CA 19
ATOM 20676 C C . ALA A 1 59 ? -9.330 -14.901 13.236 1.00 0.00 59 ALA A C 19
ATOM 20677 O O . ALA A 1 59 ? -9.278 -16.084 13.571 1.00 0.00 59 ALA A O 19
ATOM 20684 N N . PHE A 1 60 ? -10.440 -14.174 13.315 1.00 0.00 60 PHE A N 19
ATOM 20685 C CA . PHE A 1 60 ? -11.689 -14.739 13.811 1.00 0.00 60 PHE A CA 19
ATOM 20686 C C . PHE A 1 60 ? -12.854 -14.373 12.895 1.00 0.00 60 PHE A C 19
ATOM 20687 O O . PHE A 1 60 ? -12.861 -13.308 12.279 1.00 0.00 60 PHE A O 19
ATOM 20704 N N . SER A 1 61 ? -13.836 -15.265 12.811 1.00 0.00 61 SER A N 19
ATOM 20705 C CA . SER A 1 61 ? -15.004 -15.039 11.968 1.00 0.00 61 SER A CA 19
ATOM 20706 C C . SER A 1 61 ? -14.615 -14.306 10.687 1.00 0.00 61 SER A C 19
ATOM 20707 O O . SER A 1 61 ? -15.227 -13.303 10.323 1.00 0.00 61 SER A O 19
ATOM 20715 N N . ALA A 1 62 ? -13.592 -14.816 10.008 1.00 0.00 62 ALA A N 19
ATOM 20716 C CA . ALA A 1 62 ? -13.122 -14.213 8.768 1.00 0.00 62 ALA A CA 19
ATOM 20717 C C . ALA A 1 62 ? -13.384 -15.130 7.578 1.00 0.00 62 ALA A C 19
ATOM 20718 O O . ALA A 1 62 ? -13.012 -14.816 6.448 1.00 0.00 62 ALA A O 19
ATOM 20725 N N . GLU A 1 63 ? -14.025 -16.264 7.840 1.00 0.00 63 GLU A N 19
ATOM 20726 C CA . GLU A 1 63 ? -14.334 -17.227 6.790 1.00 0.00 63 GLU A CA 19
ATOM 20727 C C . GLU A 1 63 ? -15.613 -16.838 6.054 1.00 0.00 63 GLU A C 19
ATOM 20728 O O . GLU A 1 63 ? -16.436 -17.691 5.722 1.00 0.00 63 GLU A O 19
ATOM 20740 N N . VAL A 1 64 ? -15.774 -15.542 5.803 1.00 0.00 64 VAL A N 19
ATOM 20741 C CA . VAL A 1 64 ? -16.951 -15.038 5.107 1.00 0.00 64 VAL A CA 19
ATOM 20742 C C . VAL A 1 64 ? -16.611 -14.627 3.679 1.00 0.00 64 VAL A C 19
ATOM 20743 O O . VAL A 1 64 ? -17.122 -13.629 3.172 1.00 0.00 64 VAL A O 19
ATOM 20756 N N . GLU A 1 65 ? -15.746 -15.404 3.035 1.00 0.00 65 GLU A N 19
ATOM 20757 C CA . GLU A 1 65 ? -15.337 -15.120 1.664 1.00 0.00 65 GLU A CA 19
ATOM 20758 C C . GLU A 1 65 ? -16.504 -14.564 0.853 1.00 0.00 65 GLU A C 19
ATOM 20759 O O . GLU A 1 65 ? -17.364 -15.314 0.391 1.00 0.00 65 GLU A O 19
ATOM 20771 N N . GLU A 1 66 ? -16.527 -13.246 0.686 1.00 0.00 66 GLU A N 19
ATOM 20772 C CA . GLU A 1 66 ? -17.589 -12.590 -0.068 1.00 0.00 66 GLU A CA 19
ATOM 20773 C C . GLU A 1 66 ? -17.019 -11.511 -0.985 1.00 0.00 66 GLU A C 19
ATOM 20774 O O . GLU A 1 66 ? -15.878 -11.080 -0.819 1.00 0.00 66 GLU A O 19
ATOM 20786 N N . GLU A 1 67 ? -17.821 -11.081 -1.954 1.00 0.00 67 GLU A N 19
ATOM 20787 C CA . GLU A 1 67 ? -17.396 -10.054 -2.898 1.00 0.00 67 GLU A CA 19
ATOM 20788 C C . GLU A 1 67 ? -17.911 -8.681 -2.476 1.00 0.00 67 GLU A C 19
ATOM 20789 O O . GLU A 1 67 ? -19.079 -8.527 -2.119 1.00 0.00 67 GLU A O 19
ATOM 20801 N N . SER A 1 68 ? -17.030 -7.687 -2.520 1.00 0.00 68 SER A N 19
ATOM 20802 C CA . SER A 1 68 ? -17.393 -6.327 -2.139 1.00 0.00 68 SER A CA 19
ATOM 20803 C C . SER A 1 68 ? -17.740 -6.253 -0.655 1.00 0.00 68 SER A C 19
ATOM 20804 O O . SER A 1 68 ? -18.736 -5.644 -0.269 1.00 0.00 68 SER A O 19
ATOM 20812 N N . GLY A 1 69 ? -16.908 -6.879 0.172 1.00 0.00 69 GLY A N 19
ATOM 20813 C CA . GLY A 1 69 ? -17.143 -6.873 1.604 1.00 0.00 69 GLY A CA 19
ATOM 20814 C C . GLY A 1 69 ? -16.874 -5.518 2.230 1.00 0.00 69 GLY A C 19
ATOM 20815 O O . GLY A 1 69 ? -17.399 -4.494 1.794 1.00 0.00 69 GLY A O 19
ATOM 20819 N N . PRO A 1 70 ? -16.039 -5.502 3.280 1.00 0.00 70 PRO A N 19
ATOM 20820 C CA . PRO A 1 70 ? -15.684 -4.270 3.990 1.00 0.00 70 PRO A CA 19
ATOM 20821 C C . PRO A 1 70 ? -14.803 -3.351 3.151 1.00 0.00 70 PRO A C 19
ATOM 20822 O O . PRO A 1 70 ? -14.686 -3.525 1.938 1.00 0.00 70 PRO A O 19
ATOM 20833 N N . SER A 1 71 ? -14.185 -2.372 3.804 1.00 0.00 71 SER A N 19
ATOM 20834 C CA . SER A 1 71 ? -13.317 -1.423 3.117 1.00 0.00 71 SER A CA 19
ATOM 20835 C C . SER A 1 71 ? -14.079 -0.688 2.018 1.00 0.00 71 SER A C 19
ATOM 20836 O O . SER A 1 71 ? -13.599 -0.565 0.891 1.00 0.00 71 SER A O 19
ATOM 20844 N N . SER A 1 72 ? -15.269 -0.202 2.355 1.00 0.00 72 SER A N 19
ATOM 20845 C CA . SER A 1 72 ? -16.100 0.518 1.397 1.00 0.00 72 SER A CA 19
ATOM 20846 C C . SER A 1 72 ? -15.606 1.950 1.218 1.00 0.00 72 SER A C 19
ATOM 20847 O O . SER A 1 72 ? -15.518 2.453 0.098 1.00 0.00 72 SER A O 19
ATOM 20855 N N . GLY A 1 73 ? -15.283 2.602 2.331 1.00 0.00 73 GLY A N 19
ATOM 20856 C CA . GLY A 1 73 ? -14.802 3.970 2.276 1.00 0.00 73 GLY A CA 19
ATOM 20857 C C . GLY A 1 73 ? -15.732 4.941 2.977 1.00 0.00 73 GLY A C 19
ATOM 20858 O O . GLY A 1 73 ? -16.898 4.609 3.185 1.00 0.00 73 GLY A O 19
ATOM 20863 N N . GLY A 1 1 ? 9.106 -7.568 37.428 1.00 0.00 1 GLY A N 20
ATOM 20864 C CA . GLY A 1 1 ? 8.599 -7.685 36.074 1.00 0.00 1 GLY A CA 20
ATOM 20865 C C . GLY A 1 1 ? 7.092 -7.838 36.030 1.00 0.00 1 GLY A C 20
ATOM 20866 O O . GLY A 1 1 ? 6.428 -7.817 37.066 1.00 0.00 1 GLY A O 20
ATOM 20870 N N . SER A 1 2 ? 6.549 -7.991 34.826 1.00 0.00 2 SER A N 20
ATOM 20871 C CA . SER A 1 2 ? 5.109 -8.143 34.650 1.00 0.00 2 SER A CA 20
ATOM 20872 C C . SER A 1 2 ? 4.792 -8.806 33.314 1.00 0.00 2 SER A C 20
ATOM 20873 O O . SER A 1 2 ? 5.241 -8.353 32.261 1.00 0.00 2 SER A O 20
ATOM 20881 N N . SER A 1 3 ? 4.014 -9.883 33.365 1.00 0.00 3 SER A N 20
ATOM 20882 C CA . SER A 1 3 ? 3.639 -10.613 32.159 1.00 0.00 3 SER A CA 20
ATOM 20883 C C . SER A 1 3 ? 2.476 -9.926 31.449 1.00 0.00 3 SER A C 20
ATOM 20884 O O . SER A 1 3 ? 2.583 -9.546 30.283 1.00 0.00 3 SER A O 20
ATOM 20892 N N . GLY A 1 4 ? 1.364 -9.770 32.161 1.00 0.00 4 GLY A N 20
ATOM 20893 C CA . GLY A 1 4 ? 0.197 -9.130 31.583 1.00 0.00 4 GLY A CA 20
ATOM 20894 C C . GLY A 1 4 ? -0.458 -9.978 30.511 1.00 0.00 4 GLY A C 20
ATOM 20895 O O . GLY A 1 4 ? -0.843 -11.120 30.762 1.00 0.00 4 GLY A O 20
ATOM 20899 N N . SER A 1 5 ? -0.587 -9.418 29.312 1.00 0.00 5 SER A N 20
ATOM 20900 C CA . SER A 1 5 ? -1.206 -10.128 28.199 1.00 0.00 5 SER A CA 20
ATOM 20901 C C . SER A 1 5 ? -2.660 -10.467 28.512 1.00 0.00 5 SER A C 20
ATOM 20902 O O . SER A 1 5 ? -3.107 -11.594 28.296 1.00 0.00 5 SER A O 20
ATOM 20910 N N . SER A 1 6 ? -3.394 -9.484 29.024 1.00 0.00 6 SER A N 20
ATOM 20911 C CA . SER A 1 6 ? -4.797 -9.677 29.371 1.00 0.00 6 SER A CA 20
ATOM 20912 C C . SER A 1 6 ? -5.611 -8.424 29.062 1.00 0.00 6 SER A C 20
ATOM 20913 O O . SER A 1 6 ? -5.435 -7.384 29.695 1.00 0.00 6 SER A O 20
A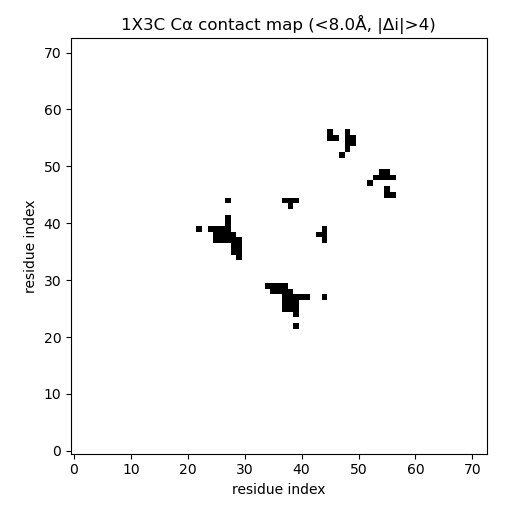TOM 20921 N N . GLY A 1 7 ? -6.503 -8.532 28.081 1.00 0.00 7 GLY A N 20
ATOM 20922 C CA . GLY A 1 7 ? -7.331 -7.402 27.704 1.00 0.00 7 GLY A CA 20
ATOM 20923 C C . GLY A 1 7 ? -7.586 -7.343 26.211 1.00 0.00 7 GLY A C 20
ATOM 20924 O O . GLY A 1 7 ? -6.674 -7.546 25.410 1.00 0.00 7 GLY A O 20
ATOM 20928 N N . ARG A 1 8 ? -8.831 -7.066 25.836 1.00 0.00 8 ARG A N 20
ATOM 20929 C CA . ARG A 1 8 ? -9.204 -6.985 24.429 1.00 0.00 8 ARG A CA 20
ATOM 20930 C C . ARG A 1 8 ? -10.531 -6.251 24.260 1.00 0.00 8 ARG A C 20
ATOM 20931 O O . ARG A 1 8 ? -11.521 -6.578 24.915 1.00 0.00 8 ARG A O 20
ATOM 20952 N N . LYS A 1 9 ? -10.545 -5.258 23.378 1.00 0.00 9 LYS A N 20
ATOM 20953 C CA . LYS A 1 9 ? -11.750 -4.478 23.122 1.00 0.00 9 LYS A CA 20
ATOM 20954 C C . LYS A 1 9 ? -11.938 -4.243 21.627 1.00 0.00 9 LYS A C 20
ATOM 20955 O O . LYS A 1 9 ? -11.017 -4.447 20.835 1.00 0.00 9 LYS A O 20
ATOM 20974 N N . LYS A 1 10 ? -13.136 -3.811 21.246 1.00 0.00 10 LYS A N 20
ATOM 20975 C CA . LYS A 1 10 ? -13.445 -3.545 19.846 1.00 0.00 10 LYS A CA 20
ATOM 20976 C C . LYS A 1 10 ? -14.827 -2.916 19.704 1.00 0.00 10 LYS A C 20
ATOM 20977 O O . LYS A 1 10 ? -15.789 -3.320 20.357 1.00 0.00 10 LYS A O 20
ATOM 20996 N N . PRO A 1 11 ? -14.930 -1.904 18.830 1.00 0.00 11 PRO A N 20
ATOM 20997 C CA . PRO A 1 11 ? -16.191 -1.199 18.581 1.00 0.00 11 PRO A CA 20
ATOM 20998 C C . PRO A 1 11 ? -17.205 -2.068 17.844 1.00 0.00 11 PRO A C 20
ATOM 20999 O O . PRO A 1 11 ? -16.984 -3.262 17.643 1.00 0.00 11 PRO A O 20
ATOM 21010 N N . VAL A 1 12 ? -18.317 -1.460 17.443 1.00 0.00 12 VAL A N 20
ATOM 21011 C CA . VAL A 1 12 ? -19.365 -2.178 16.727 1.00 0.00 12 VAL A CA 20
ATOM 21012 C C . VAL A 1 12 ? -18.920 -2.533 15.313 1.00 0.00 12 VAL A C 20
ATOM 21013 O O . VAL A 1 12 ? -19.138 -3.650 14.844 1.00 0.00 12 VAL A O 20
ATOM 21026 N N . SER A 1 13 ? -18.294 -1.574 14.638 1.00 0.00 13 SER A N 20
ATOM 21027 C CA . SER A 1 13 ? -17.820 -1.784 13.274 1.00 0.00 13 SER A CA 20
ATOM 21028 C C . SER A 1 13 ? -17.002 -0.589 12.794 1.00 0.00 13 SER A C 20
ATOM 21029 O O . SER A 1 13 ? -16.843 0.397 13.513 1.00 0.00 13 SER A O 20
ATOM 21037 N N . GLN A 1 14 ? -16.484 -0.687 11.574 1.00 0.00 14 GLN A N 20
ATOM 21038 C CA . GLN A 1 14 ? -15.682 0.385 10.997 1.00 0.00 14 GLN A CA 20
ATOM 21039 C C . GLN A 1 14 ? -15.325 0.078 9.546 1.00 0.00 14 GLN A C 20
ATOM 21040 O O . GLN A 1 14 ? -14.645 -0.908 9.259 1.00 0.00 14 GLN A O 20
ATOM 21054 N N . SER A 1 15 ? -15.787 0.928 8.635 1.00 0.00 15 SER A N 20
ATOM 21055 C CA . SER A 1 15 ? -15.520 0.745 7.214 1.00 0.00 15 SER A CA 20
ATOM 21056 C C . SER A 1 15 ? -15.060 2.052 6.574 1.00 0.00 15 SER A C 20
ATOM 21057 O O . SER A 1 15 ? -15.767 2.638 5.754 1.00 0.00 15 SER A O 20
ATOM 21065 N N . LEU A 1 16 ? -13.870 2.502 6.956 1.00 0.00 16 LEU A N 20
ATOM 21066 C CA . LEU A 1 16 ? -13.314 3.740 6.421 1.00 0.00 16 LEU A CA 20
ATOM 21067 C C . LEU A 1 16 ? -11.789 3.687 6.399 1.00 0.00 16 LEU A C 20
ATOM 21068 O O . LEU A 1 16 ? -11.156 3.352 7.400 1.00 0.00 16 LEU A O 20
ATOM 21084 N N . GLU A 1 17 ? -11.207 4.021 5.252 1.00 0.00 17 GLU A N 20
ATOM 21085 C CA . GLU A 1 17 ? -9.757 4.013 5.101 1.00 0.00 17 GLU A CA 20
ATOM 21086 C C . GLU A 1 17 ? -9.133 5.235 5.768 1.00 0.00 17 GLU A C 20
ATOM 21087 O O . GLU A 1 17 ? -8.076 5.143 6.393 1.00 0.00 17 GLU A O 20
ATOM 21099 N N . PHE A 1 18 ? -9.794 6.379 5.631 1.00 0.00 18 PHE A N 20
ATOM 21100 C CA . PHE A 1 18 ? -9.305 7.620 6.219 1.00 0.00 18 PHE A CA 20
ATOM 21101 C C . PHE A 1 18 ? -10.465 8.528 6.618 1.00 0.00 18 PHE A C 20
ATOM 21102 O O . PHE A 1 18 ? -11.460 8.656 5.904 1.00 0.00 18 PHE A O 20
ATOM 21119 N N . PRO A 1 19 ? -10.336 9.173 7.786 1.00 0.00 19 PRO A N 20
ATOM 21120 C CA . PRO A 1 19 ? -11.363 10.080 8.308 1.00 0.00 19 PRO A CA 20
ATOM 21121 C C . PRO A 1 19 ? -11.466 11.367 7.496 1.00 0.00 19 PRO A C 20
ATOM 21122 O O . PRO A 1 19 ? -12.217 11.442 6.523 1.00 0.00 19 PRO A O 20
ATOM 21133 N N . THR A 1 20 ? -10.706 12.380 7.902 1.00 0.00 20 THR A N 20
ATOM 21134 C CA . THR A 1 20 ? -10.713 13.664 7.213 1.00 0.00 20 THR A CA 20
ATOM 21135 C C . THR A 1 20 ? -9.572 13.753 6.205 1.00 0.00 20 THR A C 20
ATOM 21136 O O . THR A 1 20 ? -9.759 14.223 5.083 1.00 0.00 20 THR A O 20
ATOM 21147 N N . ARG A 1 21 ? -8.392 13.299 6.613 1.00 0.00 21 ARG A N 20
ATOM 21148 C CA . ARG A 1 21 ? -7.221 13.328 5.745 1.00 0.00 21 ARG A CA 20
ATOM 21149 C C . ARG A 1 21 ? -6.511 11.977 5.743 1.00 0.00 21 ARG A C 20
ATOM 21150 O O . ARG A 1 21 ? -6.381 11.334 4.702 1.00 0.00 21 ARG A O 20
ATOM 21171 N N . TYR A 1 22 ? -6.055 11.553 6.917 1.00 0.00 22 TYR A N 20
ATOM 21172 C CA . TYR A 1 22 ? -5.356 10.280 7.051 1.00 0.00 22 TYR A CA 20
ATOM 21173 C C . TYR A 1 22 ? -5.402 9.783 8.492 1.00 0.00 22 TYR A C 20
ATOM 21174 O O . TYR A 1 22 ? -5.737 10.532 9.409 1.00 0.00 22 TYR A O 20
ATOM 21192 N N . SER A 1 23 ? -5.061 8.512 8.683 1.00 0.00 23 SER A N 20
ATOM 21193 C CA . SER A 1 23 ? -5.066 7.911 10.012 1.00 0.00 23 SER A CA 20
ATOM 21194 C C . SER A 1 23 ? -3.644 7.622 10.483 1.00 0.00 23 SER A C 20
ATOM 21195 O O . SER A 1 23 ? -3.041 6.608 10.131 1.00 0.00 23 SER A O 20
ATOM 21203 N N . PRO A 1 24 ? -3.094 8.535 11.298 1.00 0.00 24 PRO A N 20
ATOM 21204 C CA . PRO A 1 24 ? -1.737 8.401 11.835 1.00 0.00 24 PRO A CA 20
ATOM 21205 C C . PRO A 1 24 ? -1.628 7.276 12.859 1.00 0.00 24 PRO A C 20
ATOM 21206 O O . PRO A 1 24 ? -0.565 7.055 13.442 1.00 0.00 24 PRO A O 20
ATOM 21217 N N . TYR A 1 25 ? -2.731 6.569 13.074 1.00 0.00 25 TYR A N 20
ATOM 21218 C CA . TYR A 1 25 ? -2.759 5.468 14.030 1.00 0.00 25 TYR A CA 20
ATOM 21219 C C . TYR A 1 25 ? -2.764 4.122 13.311 1.00 0.00 25 TYR A C 20
ATOM 21220 O O . TYR A 1 25 ? -3.164 4.028 12.151 1.00 0.00 25 TYR A O 20
ATOM 21238 N N . ARG A 1 26 ? -2.319 3.084 14.011 1.00 0.00 26 ARG A N 20
ATOM 21239 C CA . ARG A 1 26 ? -2.271 1.743 13.441 1.00 0.00 26 ARG A CA 20
ATOM 21240 C C . ARG A 1 26 ? -3.071 0.761 14.293 1.00 0.00 26 ARG A C 20
ATOM 21241 O O . ARG A 1 26 ? -2.577 0.209 15.276 1.00 0.00 26 ARG A O 20
ATOM 21262 N N . PRO A 1 27 ? -4.337 0.538 13.908 1.00 0.00 27 PRO A N 20
ATOM 21263 C CA . PRO A 1 27 ? -5.231 -0.377 14.623 1.00 0.00 27 PRO A CA 20
ATOM 21264 C C . PRO A 1 27 ? -4.821 -1.836 14.458 1.00 0.00 27 PRO A C 20
ATOM 21265 O O . PRO A 1 27 ? -5.500 -2.741 14.944 1.00 0.00 27 PRO A O 20
ATOM 21276 N N . TYR A 1 28 ? -3.707 -2.058 13.769 1.00 0.00 28 TYR A N 20
ATOM 21277 C CA . TYR A 1 28 ? -3.207 -3.408 13.538 1.00 0.00 28 TYR A CA 20
ATOM 21278 C C . TYR A 1 28 ? -1.745 -3.527 13.958 1.00 0.00 28 TYR A C 20
ATOM 21279 O O . TYR A 1 28 ? -0.888 -2.784 13.479 1.00 0.00 28 TYR A O 20
ATOM 21297 N N . ARG A 1 29 ? -1.468 -4.467 14.855 1.00 0.00 29 ARG A N 20
ATOM 21298 C CA . ARG A 1 29 ? -0.111 -4.685 15.340 1.00 0.00 29 ARG A CA 20
ATOM 21299 C C . ARG A 1 29 ? 0.227 -6.173 15.363 1.00 0.00 29 ARG A C 20
ATOM 21300 O O . ARG A 1 29 ? -0.657 -7.018 15.505 1.00 0.00 29 ARG A O 20
ATOM 21321 N N . CYS A 1 30 ? 1.511 -6.485 15.223 1.00 0.00 30 CYS A N 20
ATOM 21322 C CA . CYS A 1 30 ? 1.966 -7.870 15.227 1.00 0.00 30 CYS A CA 20
ATOM 21323 C C . CYS A 1 30 ? 1.923 -8.453 16.637 1.00 0.00 30 CYS A C 20
ATOM 21324 O O . CYS A 1 30 ? 2.555 -7.932 17.555 1.00 0.00 30 CYS A O 20
ATOM 21331 N N . VAL A 1 31 ? 1.171 -9.537 16.800 1.00 0.00 31 VAL A N 20
ATOM 21332 C CA . VAL A 1 31 ? 1.046 -10.193 18.096 1.00 0.00 31 VAL A CA 20
ATOM 21333 C C . VAL A 1 31 ? 2.397 -10.698 18.590 1.00 0.00 31 VAL A C 20
ATOM 21334 O O . VAL A 1 31 ? 2.717 -10.591 19.774 1.00 0.00 31 VAL A O 20
ATOM 21347 N N . HIS A 1 32 ? 3.187 -11.249 17.674 1.00 0.00 32 HIS A N 20
ATOM 21348 C CA . HIS A 1 32 ? 4.505 -11.771 18.015 1.00 0.00 32 HIS A CA 20
ATOM 21349 C C . HIS A 1 32 ? 5.281 -10.771 18.867 1.00 0.00 32 HIS A C 20
ATOM 21350 O O . HIS A 1 32 ? 5.924 -9.863 18.342 1.00 0.00 32 HIS A O 20
ATOM 21364 N N . GLN A 1 33 ? 5.215 -10.946 20.183 1.00 0.00 33 GLN A N 20
ATOM 21365 C CA . GLN A 1 33 ? 5.911 -10.057 21.107 1.00 0.00 33 GLN A CA 20
ATOM 21366 C C . GLN A 1 33 ? 7.367 -9.872 20.693 1.00 0.00 33 GLN A C 20
ATOM 21367 O O . GLN A 1 33 ? 8.191 -10.768 20.869 1.00 0.00 33 GLN A O 20
ATOM 21381 N N . GLY A 1 34 ? 7.676 -8.703 20.139 1.00 0.00 34 GLY A N 20
ATOM 21382 C CA . GLY A 1 34 ? 9.033 -8.423 19.708 1.00 0.00 34 GLY A CA 20
ATOM 21383 C C . GLY A 1 34 ? 9.083 -7.768 18.342 1.00 0.00 34 GLY A C 20
ATOM 21384 O O . GLY A 1 34 ? 9.803 -6.789 18.141 1.00 0.00 34 GLY A O 20
ATOM 21388 N N . CYS A 1 35 ? 8.318 -8.308 17.400 1.00 0.00 35 CYS A N 20
ATOM 21389 C CA . CYS A 1 35 ? 8.279 -7.772 16.045 1.00 0.00 35 CYS A CA 20
ATOM 21390 C C . CYS A 1 35 ? 8.122 -6.254 16.065 1.00 0.00 35 CYS A C 20
ATOM 21391 O O . CYS A 1 35 ? 8.833 -5.536 15.362 1.00 0.00 35 CYS A O 20
ATOM 21398 N N . PHE A 1 36 ? 7.185 -5.773 16.875 1.00 0.00 36 PHE A N 20
ATOM 21399 C CA . PHE A 1 36 ? 6.933 -4.341 16.987 1.00 0.00 36 PHE A CA 20
ATOM 21400 C C . PHE A 1 36 ? 6.498 -3.759 15.645 1.00 0.00 36 PHE A C 20
ATOM 21401 O O . PHE A 1 36 ? 6.892 -2.652 15.280 1.00 0.00 36 PHE A O 20
ATOM 21418 N N . ALA A 1 37 ? 5.683 -4.514 14.916 1.00 0.00 37 ALA A N 20
ATOM 21419 C CA . ALA A 1 37 ? 5.193 -4.074 13.616 1.00 0.00 37 ALA A CA 20
ATOM 21420 C C . ALA A 1 37 ? 3.780 -3.510 13.724 1.00 0.00 37 ALA A C 20
ATOM 21421 O O . ALA A 1 37 ? 3.098 -3.708 14.728 1.00 0.00 37 ALA A O 20
ATOM 21428 N N . ALA A 1 38 ? 3.348 -2.806 12.682 1.00 0.00 38 ALA A N 20
ATOM 21429 C CA . ALA A 1 38 ? 2.016 -2.215 12.660 1.00 0.00 38 ALA A CA 20
ATOM 21430 C C . ALA A 1 38 ? 1.705 -1.612 11.294 1.00 0.00 38 ALA A C 20
ATOM 21431 O O . ALA A 1 38 ? 2.609 -1.211 10.562 1.00 0.00 38 ALA A O 20
ATOM 21438 N N . PHE A 1 39 ? 0.421 -1.553 10.957 1.00 0.00 39 PHE A N 20
ATOM 21439 C CA . PHE A 1 39 ? -0.009 -1.001 9.678 1.00 0.00 39 PHE A CA 20
ATOM 21440 C C . PHE A 1 39 ? -1.418 -0.426 9.779 1.00 0.00 39 PHE A C 20
ATOM 21441 O O . PHE A 1 39 ? -2.217 -0.851 10.616 1.00 0.00 39 PHE A O 20
ATOM 21458 N N . THR A 1 40 ? -1.719 0.544 8.922 1.00 0.00 40 THR A N 20
ATOM 21459 C CA . THR A 1 40 ? -3.030 1.180 8.915 1.00 0.00 40 THR A CA 20
ATOM 21460 C C . THR A 1 40 ? -4.071 0.285 8.251 1.00 0.00 40 THR A C 20
ATOM 21461 O O . THR A 1 40 ? -5.131 0.022 8.820 1.00 0.00 40 THR A O 20
ATOM 21472 N N . ILE A 1 41 ? -3.762 -0.179 7.045 1.00 0.00 41 ILE A N 20
ATOM 21473 C CA . ILE A 1 41 ? -4.671 -1.046 6.305 1.00 0.00 41 ILE A CA 20
ATOM 21474 C C . ILE A 1 41 ? -4.541 -2.495 6.760 1.00 0.00 41 ILE A C 20
ATOM 21475 O O . ILE A 1 41 ? -3.461 -2.939 7.148 1.00 0.00 41 ILE A O 20
ATOM 21491 N N . GLN A 1 42 ? -5.649 -3.227 6.708 1.00 0.00 42 GLN A N 20
ATOM 21492 C CA . GLN A 1 42 ? -5.658 -4.628 7.114 1.00 0.00 42 GLN A CA 20
ATOM 21493 C C . GLN A 1 42 ? -4.893 -5.490 6.115 1.00 0.00 42 GLN A C 20
ATOM 21494 O O . GLN A 1 42 ? -4.436 -6.583 6.447 1.00 0.00 42 GLN A O 20
ATOM 21508 N N . GLN A 1 43 ? -4.759 -4.989 4.891 1.00 0.00 43 GLN A N 20
ATOM 21509 C CA . GLN A 1 43 ? -4.050 -5.715 3.843 1.00 0.00 43 GLN A CA 20
ATOM 21510 C C . GLN A 1 43 ? -2.543 -5.525 3.974 1.00 0.00 43 GLN A C 20
ATOM 21511 O O . GLN A 1 43 ? -1.784 -6.493 3.979 1.00 0.00 43 GLN A O 20
ATOM 21525 N N . ASN A 1 44 ? -2.116 -4.271 4.079 1.00 0.00 44 ASN A N 20
ATOM 21526 C CA . ASN A 1 44 ? -0.698 -3.954 4.209 1.00 0.00 44 ASN A CA 20
ATOM 21527 C C . ASN A 1 44 ? -0.088 -4.672 5.408 1.00 0.00 44 ASN A C 20
ATOM 21528 O O . ASN A 1 44 ? 1.134 -4.748 5.545 1.00 0.00 44 ASN A O 20
ATOM 21539 N N . LEU A 1 45 ? -0.946 -5.199 6.275 1.00 0.00 45 LEU A N 20
ATOM 21540 C CA . LEU A 1 45 ? -0.493 -5.913 7.463 1.00 0.00 45 LEU A CA 20
ATOM 21541 C C . LEU A 1 45 ? -0.285 -7.394 7.163 1.00 0.00 45 LEU A C 20
ATOM 21542 O O . LEU A 1 45 ? 0.427 -8.090 7.888 1.00 0.00 45 LEU A O 20
ATOM 21558 N N . ILE A 1 46 ? -0.909 -7.868 6.090 1.00 0.00 46 ILE A N 20
ATOM 21559 C CA . ILE A 1 46 ? -0.789 -9.265 5.692 1.00 0.00 46 ILE A CA 20
ATOM 21560 C C . ILE A 1 46 ? 0.612 -9.572 5.174 1.00 0.00 46 ILE A C 20
ATOM 21561 O O . ILE A 1 46 ? 1.332 -10.390 5.747 1.00 0.00 46 ILE A O 20
ATOM 21577 N N . LEU A 1 47 ? 0.993 -8.908 4.089 1.00 0.00 47 LEU A N 20
ATOM 21578 C CA . LEU A 1 47 ? 2.310 -9.107 3.493 1.00 0.00 47 LEU A CA 20
ATOM 21579 C C . LEU A 1 47 ? 3.388 -9.188 4.570 1.00 0.00 47 LEU A C 20
ATOM 21580 O O . LEU A 1 47 ? 4.252 -10.064 4.533 1.00 0.00 47 LEU A O 20
ATOM 21596 N N . HIS A 1 48 ? 3.329 -8.270 5.529 1.00 0.00 48 HIS A N 20
ATOM 21597 C CA . HIS A 1 48 ? 4.299 -8.239 6.619 1.00 0.00 48 HIS A CA 20
ATOM 21598 C C . HIS A 1 48 ? 4.516 -9.636 7.192 1.00 0.00 48 HIS A C 20
ATOM 21599 O O . HIS A 1 48 ? 5.653 -10.079 7.358 1.00 0.00 48 HIS A O 20
ATOM 21613 N N . TYR A 1 49 ? 3.420 -10.324 7.492 1.00 0.00 49 TYR A N 20
ATOM 21614 C CA . TYR A 1 49 ? 3.492 -11.669 8.050 1.00 0.00 49 TYR A CA 20
ATOM 21615 C C . TYR A 1 49 ? 4.093 -12.645 7.043 1.00 0.00 49 TYR A C 20
ATOM 21616 O O . TYR A 1 49 ? 4.659 -13.671 7.419 1.00 0.00 49 TYR A O 20
ATOM 21634 N N . GLN A 1 50 ? 3.966 -12.317 5.761 1.00 0.00 50 GLN A N 20
ATOM 21635 C CA . GLN A 1 50 ? 4.496 -13.164 4.700 1.00 0.00 50 GLN A CA 20
ATOM 21636 C C . GLN A 1 50 ? 5.898 -12.718 4.297 1.00 0.00 50 GLN A C 20
ATOM 21637 O O . GLN A 1 50 ? 6.624 -13.451 3.627 1.00 0.00 50 GLN A O 20
ATOM 21651 N N . ALA A 1 51 ? 6.272 -11.511 4.710 1.00 0.00 51 ALA A N 20
ATOM 21652 C CA . ALA A 1 51 ? 7.587 -10.969 4.394 1.00 0.00 51 ALA A CA 20
ATOM 21653 C C . ALA A 1 51 ? 8.542 -11.122 5.573 1.00 0.00 51 ALA A C 20
ATOM 21654 O O . ALA A 1 51 ? 9.761 -11.118 5.402 1.00 0.00 51 ALA A O 20
ATOM 21661 N N . VAL A 1 52 ? 7.980 -11.256 6.771 1.00 0.00 52 VAL A N 20
ATOM 21662 C CA . VAL A 1 52 ? 8.782 -11.411 7.978 1.00 0.00 52 VAL A CA 20
ATOM 21663 C C . VAL A 1 52 ? 8.829 -12.868 8.423 1.00 0.00 52 VAL A C 20
ATOM 21664 O O . VAL A 1 52 ? 9.906 -13.447 8.575 1.00 0.00 52 VAL A O 20
ATOM 21677 N N . HIS A 1 53 ? 7.656 -13.456 8.631 1.00 0.00 53 HIS A N 20
ATOM 21678 C CA . HIS A 1 53 ? 7.563 -14.848 9.057 1.00 0.00 53 HIS A CA 20
ATOM 21679 C C . HIS A 1 53 ? 7.010 -15.724 7.937 1.00 0.00 53 HIS A C 20
ATOM 21680 O O . HIS A 1 53 ? 6.545 -16.838 8.178 1.00 0.00 53 HIS A O 20
ATOM 21694 N N . LYS A 1 54 ? 7.063 -15.213 6.712 1.00 0.00 54 LYS A N 20
ATOM 21695 C CA . LYS A 1 54 ? 6.569 -15.948 5.554 1.00 0.00 54 LYS A CA 20
ATOM 21696 C C . LYS A 1 54 ? 5.410 -16.860 5.942 1.00 0.00 54 LYS A C 20
ATOM 21697 O O . LYS A 1 54 ? 5.446 -18.065 5.693 1.00 0.00 54 LYS A O 20
ATOM 21716 N N . SER A 1 55 ? 4.384 -16.278 6.554 1.00 0.00 55 SER A N 20
ATOM 21717 C CA . SER A 1 55 ? 3.215 -17.040 6.979 1.00 0.00 55 SER A CA 20
ATOM 21718 C C . SER A 1 55 ? 1.964 -16.166 6.969 1.00 0.00 55 SER A C 20
ATOM 21719 O O . SER A 1 55 ? 2.043 -14.951 6.786 1.00 0.00 55 SER A O 20
ATOM 21727 N N . ASP A 1 56 ? 0.810 -16.794 7.166 1.00 0.00 56 ASP A N 20
ATOM 21728 C CA . ASP A 1 56 ? -0.459 -16.075 7.181 1.00 0.00 56 ASP A CA 20
ATOM 21729 C C . ASP A 1 56 ? -0.876 -15.740 8.609 1.00 0.00 56 ASP A C 20
ATOM 21730 O O . ASP A 1 56 ? -0.318 -16.268 9.571 1.00 0.00 56 ASP A O 20
ATOM 21739 N N . LEU A 1 57 ? -1.861 -14.857 8.740 1.00 0.00 57 LEU A N 20
ATOM 21740 C CA . LEU A 1 57 ? -2.353 -14.449 10.051 1.00 0.00 57 LEU A CA 20
ATOM 21741 C C . LEU A 1 57 ? -3.047 -15.609 10.757 1.00 0.00 57 LEU A C 20
ATOM 21742 O O . LEU A 1 57 ? -3.516 -16.559 10.130 1.00 0.00 57 LEU A O 20
ATOM 21758 N N . PRO A 1 58 ? -3.119 -15.531 12.094 1.00 0.00 58 PRO A N 20
ATOM 21759 C CA . PRO A 1 58 ? -3.757 -16.565 12.915 1.00 0.00 58 PRO A CA 20
ATOM 21760 C C . PRO A 1 58 ? -5.272 -16.593 12.738 1.00 0.00 58 PRO A C 20
ATOM 21761 O O . PRO A 1 58 ? -5.856 -17.643 12.477 1.00 0.00 58 PRO A O 20
ATOM 21772 N N . ALA A 1 59 ? -5.901 -15.431 12.880 1.00 0.00 59 ALA A N 20
ATOM 21773 C CA . ALA A 1 59 ? -7.347 -15.322 12.733 1.00 0.00 59 ALA A CA 20
ATOM 21774 C C . ALA A 1 59 ? -7.841 -16.143 11.548 1.00 0.00 59 ALA A C 20
ATOM 21775 O O . ALA A 1 59 ? -7.617 -15.781 10.392 1.00 0.00 59 ALA A O 20
ATOM 21782 N N . PHE A 1 60 ? -8.515 -17.250 11.840 1.00 0.00 60 PHE A N 20
ATOM 21783 C CA . PHE A 1 60 ? -9.040 -18.124 10.798 1.00 0.00 60 PHE A CA 20
ATOM 21784 C C . PHE A 1 60 ? -10.042 -17.381 9.919 1.00 0.00 60 PHE A C 20
ATOM 21785 O O . PHE A 1 60 ? -10.721 -16.461 10.375 1.00 0.00 60 PHE A O 20
ATOM 21802 N N . SER A 1 61 ? -10.127 -17.787 8.656 1.00 0.00 61 SER A N 20
ATOM 21803 C CA . SER A 1 61 ? -11.042 -17.157 7.711 1.00 0.00 61 SER A CA 20
ATOM 21804 C C . SER A 1 61 ? -10.573 -15.749 7.357 1.00 0.00 61 SER A C 20
ATOM 21805 O O . SER A 1 61 ? -11.382 -14.833 7.209 1.00 0.00 61 SER A O 20
ATOM 21813 N N . ALA A 1 62 ? -9.261 -15.585 7.223 1.00 0.00 62 ALA A N 20
ATOM 21814 C CA . ALA A 1 62 ? -8.684 -14.290 6.885 1.00 0.00 62 ALA A CA 20
ATOM 21815 C C . ALA A 1 62 ? -8.742 -14.039 5.382 1.00 0.00 62 ALA A C 20
ATOM 21816 O O . ALA A 1 62 ? -9.588 -13.285 4.902 1.00 0.00 62 ALA A O 20
ATOM 21823 N N . GLU A 1 63 ? -7.836 -14.674 4.645 1.00 0.00 63 GLU A N 20
ATOM 21824 C CA . GLU A 1 63 ? -7.785 -14.517 3.196 1.00 0.00 63 GLU A CA 20
ATOM 21825 C C . GLU A 1 63 ? -9.188 -14.361 2.615 1.00 0.00 63 GLU A C 20
ATOM 21826 O O . GLU A 1 63 ? -9.868 -15.347 2.332 1.00 0.00 63 GLU A O 20
ATOM 21838 N N . VAL A 1 64 ? -9.614 -13.114 2.442 1.00 0.00 64 VAL A N 20
ATOM 21839 C CA . VAL A 1 64 ? -10.935 -12.827 1.895 1.00 0.00 64 VAL A CA 20
ATOM 21840 C C . VAL A 1 64 ? -10.945 -11.495 1.154 1.00 0.00 64 VAL A C 20
ATOM 21841 O O . VAL A 1 64 ? -10.380 -10.508 1.623 1.00 0.00 64 VAL A O 20
ATOM 21854 N N . GLU A 1 65 ? -11.592 -11.475 -0.007 1.00 0.00 65 GLU A N 20
ATOM 21855 C CA . GLU A 1 65 ? -11.676 -10.263 -0.814 1.00 0.00 65 GLU A CA 20
ATOM 21856 C C . GLU A 1 65 ? -13.102 -10.033 -1.305 1.00 0.00 65 GLU A C 20
ATOM 21857 O O . GLU A 1 65 ? -13.333 -9.830 -2.497 1.00 0.00 65 GLU A O 20
ATOM 21869 N N . GLU A 1 66 ? -14.054 -10.068 -0.378 1.00 0.00 66 GLU A N 20
ATOM 21870 C CA . GLU A 1 66 ? -15.458 -9.865 -0.717 1.00 0.00 66 GLU A CA 20
ATOM 21871 C C . GLU A 1 66 ? -15.929 -8.481 -0.279 1.00 0.00 66 GLU A C 20
ATOM 21872 O O . GLU A 1 66 ? -15.501 -7.968 0.754 1.00 0.00 66 GLU A O 20
ATOM 21884 N N . GLU A 1 67 ? -16.813 -7.885 -1.072 1.00 0.00 67 GLU A N 20
ATOM 21885 C CA . GLU A 1 67 ? -17.341 -6.560 -0.767 1.00 0.00 67 GLU A CA 20
ATOM 21886 C C . GLU A 1 67 ? -18.761 -6.403 -1.304 1.00 0.00 67 GLU A C 20
ATOM 21887 O O . GLU A 1 67 ? -19.168 -7.109 -2.227 1.00 0.00 67 GLU A O 20
ATOM 21899 N N . SER A 1 68 ? -19.509 -5.474 -0.719 1.00 0.00 68 SER A N 20
ATOM 21900 C CA . SER A 1 68 ? -20.885 -5.227 -1.135 1.00 0.00 68 SER A CA 20
ATOM 21901 C C . SER A 1 68 ? -21.084 -3.762 -1.511 1.00 0.00 68 SER A C 20
ATOM 21902 O O . SER A 1 68 ? -21.481 -3.445 -2.631 1.00 0.00 68 SER A O 20
ATOM 21910 N N . GLY A 1 69 ? -20.803 -2.871 -0.564 1.00 0.00 69 GLY A N 20
ATOM 21911 C CA . GLY A 1 69 ? -20.957 -1.450 -0.814 1.00 0.00 69 GLY A CA 20
ATOM 21912 C C . GLY A 1 69 ? -22.381 -1.075 -1.175 1.00 0.00 69 GLY A C 20
ATOM 21913 O O . GLY A 1 69 ? -22.966 -1.610 -2.117 1.00 0.00 69 GLY A O 20
ATOM 21917 N N . PRO A 1 70 ? -22.961 -0.136 -0.414 1.00 0.00 70 PRO A N 20
ATOM 21918 C CA . PRO A 1 70 ? -24.333 0.330 -0.639 1.00 0.00 70 PRO A CA 20
ATOM 21919 C C . PRO A 1 70 ? -24.465 1.147 -1.919 1.00 0.00 70 PRO A C 20
ATOM 21920 O O . PRO A 1 70 ? -23.663 2.044 -2.180 1.00 0.00 70 PRO A O 20
ATOM 21931 N N . SER A 1 71 ? -25.481 0.831 -2.715 1.00 0.00 71 SER A N 20
ATOM 21932 C CA . SER A 1 71 ? -25.716 1.535 -3.971 1.00 0.00 71 SER A CA 20
ATOM 21933 C C . SER A 1 71 ? -27.075 2.228 -3.959 1.00 0.00 71 SER A C 20
ATOM 21934 O O . SER A 1 71 ? -27.159 3.454 -4.030 1.00 0.00 71 SER A O 20
ATOM 21942 N N . SER A 1 72 ? -28.137 1.434 -3.869 1.00 0.00 72 SER A N 20
ATOM 21943 C CA . SER A 1 72 ? -29.493 1.970 -3.852 1.00 0.00 72 SER A CA 20
ATOM 21944 C C . SER A 1 72 ? -29.860 2.475 -2.459 1.00 0.00 72 SER A C 20
ATOM 21945 O O . SER A 1 72 ? -29.094 2.319 -1.509 1.00 0.00 72 SER A O 20
ATOM 21953 N N . GLY A 1 73 ? -31.038 3.080 -2.347 1.00 0.00 73 GLY A N 20
ATOM 21954 C CA . GLY A 1 73 ? -31.487 3.599 -1.069 1.00 0.00 73 GLY A CA 20
ATOM 21955 C C . GLY A 1 73 ? -32.745 2.913 -0.574 1.00 0.00 73 GLY A C 20
ATOM 21956 O O . GLY A 1 73 ? -32.900 1.713 -0.798 1.00 0.00 73 GLY A O 20
#